Protein AF-0000000085131287 (afdb_homodimer)

Foldseek 3Di:
DDAFEEEEEEEQDCLQDLVSLLLVLVVVVVVVVVPYAYAYEYEFHHCVLVVQVVVQVVVDVDDDDLLVNLVRNLVRLQVSLVSSQVSNVVVVQAEDEEEQAQQQFEWADPAQATDTPDTDRVVCVVCRVVRYHYYYRWQWHAYPVGGIGGNHPLRRLQVRLVVCLVVVGQAYEYADQDAEDWQEDCVLPVLTGAAAEDELVLVLVQQLAANDQHHNNSSVSCVVSQHKYFYGHSVDPDGYYIYGHDDPPPPWQLFRHKHKDLFKKKKKFAWFFQDPPLVVQLVVQLVVLPWDWRDWDWDDDDPRTIMIMTMTGNVCQVVNQVSNVVSSVVRVTDDMDMGSFKMKMKTFTQSNLPDPCLVVLLVVLCVVVVWDFDDWDDDNGMIMTMTGNVCRSVSRNSSCVSSVSSDPPPD/DDAFEEEEEEEQDCLQDLVSLLLVLVVVVVCVVVPYAYAYEYEFHHCVLVVQVVVQVVVDVDDDDLLVNLVRRLVRLQVSLVSSQVSNVVVVQAEDEEEQARQQFEWADPAQATDTPDTDRVVCVVCSVVRYHYYYRWQWHAYPVGGIGGNHPLRRLQVRLVVCLVVVGQAYEYADADAEDWQEDCVLPVLTGAAAEDELVLVLVQQLAANDQHHNNSSVSCVVSQHKYFYGHSVDPDGYYIYGHDDPPPPWQLFRHKHKDLFKKKKKFAWFFPDPPLVVQLVVQLVVLPWDWDDWDWDDDDPRTIMIMTMTGNVCQVVNQVSNVVSSVVRVTDDMDMGSFKMKMKTFTQSNLPDPCLVVLLVVLCVVVVWDFDDWDDDNGMIMTMTGNVCRSVSRNSSCVSSVSSDPPPD

Nearest PDB structures (foldseek):
  5yei-assembly2_E  TM=7.880E-01  e=1.461E-58  Pseudomonas aeruginosa PAO1
  3ab4-assembly1_C  TM=9.294E-01  e=4.300E-53  Corynebacterium glutamicum
  3ab4-assembly4_M  TM=9.037E-01  e=9.775E-54  Corynebacterium glutamicum
  3ab4-assembly3_K  TM=9.032E-01  e=1.506E-53  Corynebacterium glutamicum
  3tvi-assembly5_J  TM=7.671E-01  e=3.430E-31  Clostridium acetobutylicum

pLDDT: mean 89.12, std 10.35, range [34.72, 98.94]

InterPro domains:
  IPR001048 Aspartate/glutamate/uridylate kinase [PF00696] (5-233)
  IPR001341 Aspartate kinase [TIGR00657] (67-404)
  IPR002912 ACT domain [PS51671] (267-344)
  IPR002912 ACT domain [PS51671] (347-411)
  IPR005260 Aspartate kinase, monofunctional class [PIRSF000726] (4-408)
  IPR005260 Aspartate kinase, monofunctional class [TIGR00656] (4-405)
  IPR018042 Aspartate kinase, conserved site [PS00324] (7-15)
  IPR036393 Acetylglutamate kinase-like superfamily [G3DSA:3.40.1160.10] (3-256)
  IPR036393 Acetylglutamate kinase-like superfamily [SSF53633] (6-245)
  IPR041740 Aspartokinase catalytic domain [cd04261] (5-244)
  IPR045865 ACT-like domain [SSF55021] (250-328)
  IPR045865 ACT-like domain [SSF55021] (335-406)
  IPR054352 Aspartokinase, ACT domain [PF22468] (267-323)
  IPR054352 Aspartokinase, ACT domain [PF22468] (345-403)

Secondary structure (DSSP, 8-state):
-PPPEEEEEE-TTTTSSHHHHHHHHHHHHHHHHTT-EEEEEE--STTHHHHHHHHHHHH-SSPPPHHHHHHHHHHHHHHHHHHHHHHHHHTT--EEEE-TTTTTEEE-S-TTS--EEEE--HHHHHHHHTT-EEEEETTEEEETTS-EEE--TTHHHHHHHHHHHHTT-SEEEEEESSSS-BSS-TTT-TT--B-SEEEHHHHHHHHHTT--SS-HHHHHHHHHHT--EEEEESS-----EEEE---TTS---S--EEEEE-SEEEEEEEEEE-STTHHHHHHHHHHHTTPPP--EEEPPPBTTEEEEEEEEEGGGHHHHHHHHHHHHHHHT-SEEEEE-SEEEEEEE-GGGGT-TTHHHHHHHHHHHTTPPP-EEEE-SSEEEEEEEGGGHHHHHHHHHHHTTTTS----/-PPPEEEEEE-TTTTSSHHHHHHHHHHHHHHHHTT-EEEEEE--STTHHHHHHHHHHHH-SSPPPHHHHHHHHHHHHHHHHHHHHHHHHHTT--EEEE-TTTTTEEE-S-TTS--EEEE--HHHHHHHHTT-EEEEETTEEEETTS-EEE--TTHHHHHHHHHHHHTT-SEEEEEESSSS-BSS-TTT-TT--B-SEEEHHHHHHHHHTT--SS-HHHHHHHHHHT--EEEEESS--S--EEEE---TTS---S--EEEEE-SEEEEEEEEEE-STTHHHHHHHHHHHTTPPP--EEEPPPBTTEEEEEEEEEGGGHHHHHHHHHHHHHHHT-SEEEEE-SEEEEEEE-GGGGT-TTHHHHHHHHHHHTTPPP-EEEE-SSEEEEEEEGGGHHHHHHHHHHHTTTTS----

Solvent-accessible surface area (backbone atoms only — not comparable to full-atom values): 40253 Å² total; per-residue (Å²): 127,83,70,43,40,34,23,40,27,36,32,23,74,37,36,45,42,52,69,36,28,42,49,49,24,50,54,52,48,51,49,41,73,73,56,31,46,54,38,36,24,25,30,24,32,43,61,41,56,59,51,50,51,51,49,50,55,67,34,24,89,58,85,67,51,48,58,37,48,21,45,34,52,51,33,32,10,37,39,36,13,17,45,36,19,35,21,23,42,64,73,71,39,55,43,42,55,31,47,19,54,63,41,22,31,31,21,48,81,45,51,50,53,23,48,81,75,47,73,57,45,60,58,49,52,53,32,51,75,69,66,25,32,40,19,30,15,24,28,36,24,19,18,84,83,71,40,59,26,19,40,34,87,47,15,32,53,31,42,32,38,51,48,19,48,77,68,65,34,70,32,27,33,41,26,32,92,44,54,43,48,43,24,26,58,48,95,75,29,76,60,40,35,75,40,59,68,44,32,40,68,44,50,37,52,32,23,71,39,43,33,77,87,49,43,47,66,23,44,50,50,19,53,76,59,67,41,38,34,36,31,21,23,70,87,52,87,61,81,36,14,36,36,32,77,79,49,89,79,50,81,61,45,49,64,56,31,42,25,49,32,65,58,36,25,39,41,33,36,34,45,29,50,63,50,92,58,45,68,56,52,37,51,49,44,28,44,72,70,68,43,62,75,68,53,74,43,69,51,78,69,53,96,57,19,19,38,41,33,33,28,31,49,47,91,43,41,68,58,43,49,51,33,44,47,55,30,32,61,73,65,57,32,75,47,74,45,81,42,71,63,30,15,35,42,28,44,27,11,70,24,39,66,79,40,84,55,58,65,57,52,53,51,49,54,34,48,76,71,69,50,65,76,75,43,72,49,75,59,71,36,34,44,35,34,30,29,47,40,92,48,38,64,58,47,52,42,52,50,39,58,73,65,49,46,62,53,80,72,84,118,127,83,71,43,39,35,22,40,26,35,31,22,74,37,36,46,44,53,69,36,28,42,50,50,23,52,54,53,48,54,47,42,73,72,58,32,46,54,37,34,24,25,31,25,32,42,62,41,56,59,53,51,51,50,50,49,54,68,35,24,88,59,86,68,53,47,59,38,49,20,46,33,52,51,33,32,10,36,38,37,12,16,44,36,19,34,22,22,42,64,72,72,39,54,42,41,54,32,49,20,54,62,42,22,31,32,21,47,82,46,51,50,52,22,49,79,74,47,72,57,45,59,58,48,51,54,31,51,75,69,66,25,33,39,20,29,15,24,27,38,24,20,19,84,83,72,40,59,26,19,39,34,86,47,14,32,52,31,41,32,40,52,49,19,48,76,67,65,32,69,32,27,34,42,27,32,94,43,55,43,47,45,23,26,57,48,94,74,28,76,59,38,34,73,40,59,68,43,31,41,69,44,50,37,51,32,23,71,40,44,32,78,88,49,42,46,66,24,44,50,49,18,52,76,59,66,41,39,34,35,31,22,23,69,86,53,88,61,80,34,14,35,36,32,76,80,49,88,81,52,82,63,45,49,64,56,30,41,25,50,32,65,58,35,25,39,42,35,37,34,47,28,50,62,49,92,59,44,67,57,52,38,51,50,43,27,43,73,71,68,43,62,72,68,54,75,43,69,50,78,69,54,96,56,18,17,37,39,34,34,29,32,48,46,91,42,42,68,59,43,50,53,35,44,46,56,30,32,60,72,64,58,32,74,44,73,46,80,42,71,62,30,16,35,43,27,46,25,12,70,23,39,65,78,40,85,56,58,66,58,51,53,52,51,55,32,48,76,72,69,50,65,75,76,44,72,48,75,59,72,35,34,43,34,36,31,29,48,40,93,48,38,63,59,48,52,44,52,49,40,58,74,65,49,46,61,54,80,73,84,119

Structure (mmCIF, N/CA/C/O backbone):
data_AF-0000000085131287-model_v1
#
loop_
_entity.id
_entity.type
_entity.pdbx_description
1 polymer Aspartokinase
#
loop_
_atom_site.group_PDB
_atom_site.id
_atom_site.type_symbol
_atom_site.label_atom_id
_atom_site.label_alt_id
_atom_site.label_comp_id
_atom_site.label_asym_id
_atom_site.label_entity_id
_atom_site.label_seq_id
_atom_site.pdbx_PDB_ins_code
_atom_site.Cartn_x
_atom_site.Cartn_y
_atom_site.Cartn_z
_atom_site.occupancy
_atom_site.B_iso_or_equiv
_atom_site.auth_seq_id
_atom_site.auth_comp_id
_atom_site.auth_asym_id
_atom_site.auth_atom_id
_atom_site.pdbx_PDB_model_num
ATOM 1 N N . MET A 1 1 ? 31.969 18.797 13.812 1 50.5 1 MET A N 1
ATOM 2 C CA . MET A 1 1 ? 30.672 19.297 14.242 1 50.5 1 MET A CA 1
ATOM 3 C C . MET A 1 1 ? 29.875 18.203 14.961 1 50.5 1 MET A C 1
ATOM 5 O O . MET A 1 1 ? 30.016 17.016 14.648 1 50.5 1 MET A O 1
ATOM 9 N N . PRO A 1 2 ? 29.328 18.469 16.125 1 72.62 2 PRO A N 1
ATOM 10 C CA . PRO A 1 2 ? 28.641 17.406 16.844 1 72.62 2 PRO A CA 1
ATOM 11 C C . PRO A 1 2 ? 27.578 16.703 16 1 72.62 2 PRO A C 1
ATOM 13 O O . PRO A 1 2 ? 26.953 17.328 15.141 1 72.62 2 PRO A O 1
ATOM 16 N N . VAL A 1 3 ? 27.578 15.477 16.062 1 82.5 3 VAL A N 1
ATOM 17 C CA . VAL A 1 3 ? 26.625 14.648 15.344 1 82.5 3 VAL A CA 1
ATOM 18 C C . VAL A 1 3 ? 25.203 14.984 15.805 1 82.5 3 VAL A C 1
ATOM 20 O O . VAL A 1 3 ? 24.922 14.992 17.016 1 82.5 3 VAL A O 1
ATOM 23 N N . ALA A 1 4 ? 24.391 15.477 14.797 1 93.25 4 ALA A N 1
ATOM 24 C CA . ALA A 1 4 ? 23 15.773 15.102 1 93.25 4 ALA A CA 1
ATOM 25 C C . ALA A 1 4 ? 22.078 14.68 14.562 1 93.25 4 ALA A C 1
ATOM 27 O O . ALA A 1 4 ? 22.453 13.93 13.664 1 93.25 4 ALA A O 1
ATOM 28 N N . LEU A 1 5 ? 21.016 14.508 15.289 1 97.31 5 LEU A N 1
ATOM 29 C CA . LEU A 1 5 ? 19.922 13.68 14.766 1 97.31 5 LEU A CA 1
ATOM 30 C C . LEU A 1 5 ? 18.797 14.555 14.227 1 97.31 5 LEU A C 1
ATOM 32 O O . LEU A 1 5 ? 18.234 15.375 14.953 1 97.31 5 LEU A O 1
ATOM 36 N N . LEU A 1 6 ? 18.531 14.383 12.938 1 98.12 6 LEU A N 1
ATOM 37 C CA . LEU A 1 6 ? 17.484 15.141 12.273 1 98.12 6 LEU A CA 1
ATOM 38 C C . LEU A 1 6 ? 16.344 14.227 11.82 1 98.12 6 LEU A C 1
ATOM 40 O O . LEU A 1 6 ? 16.594 13.117 11.344 1 98.12 6 LEU A O 1
ATOM 44 N N . VAL A 1 7 ? 15.156 14.688 12.023 1 98.69 7 VAL A N 1
ATOM 45 C CA . VAL A 1 7 ? 14.016 14.094 11.344 1 98.69 7 VAL A CA 1
ATOM 46 C C . VAL A 1 7 ? 13.594 14.977 10.164 1 98.69 7 VAL A C 1
ATOM 48 O O . VAL A 1 7 ? 13.312 16.156 10.344 1 98.69 7 VAL A O 1
ATOM 51 N N . GLN A 1 8 ? 13.602 14.422 9.008 1 98.69 8 GLN A N 1
ATOM 52 C CA . GLN A 1 8 ? 13.242 15.156 7.801 1 98.69 8 GLN A CA 1
ATOM 53 C C . GLN A 1 8 ? 11.961 14.594 7.176 1 98.69 8 GLN A C 1
ATOM 55 O O . GLN A 1 8 ? 11.93 13.438 6.766 1 98.69 8 GLN A O 1
ATOM 60 N N . LYS A 1 9 ? 10.93 15.422 7.129 1 98.5 9 LYS A N 1
ATOM 61 C CA . LYS A 1 9 ? 9.672 15.016 6.512 1 98.5 9 LYS A CA 1
ATOM 62 C C . LYS A 1 9 ? 9.516 15.633 5.125 1 98.5 9 LYS A C 1
ATOM 64 O O . LYS A 1 9 ? 9.703 16.844 4.949 1 98.5 9 LYS A O 1
ATOM 69 N N . PHE A 1 10 ? 9.18 14.836 4.137 1 98.44 10 PHE A N 1
ATOM 70 C CA . PHE A 1 10 ? 8.945 15.289 2.77 1 98.44 10 PHE A CA 1
ATOM 71 C C . PHE A 1 10 ? 7.492 15.07 2.371 1 98.44 10 PHE A C 1
ATOM 73 O O . PHE A 1 10 ? 6.992 13.945 2.414 1 98.44 10 PHE A O 1
ATOM 80 N N . GLY A 1 11 ? 6.859 16.156 1.933 1 96.56 11 GLY A N 1
ATOM 81 C CA . GLY A 1 11 ? 5.453 16.109 1.557 1 96.56 11 GLY A CA 1
ATOM 82 C C . GLY A 1 11 ? 5.219 15.492 0.196 1 96.56 11 GLY A C 1
ATOM 83 O O . GLY A 1 11 ? 6.168 15.102 -0.49 1 96.56 11 GLY A O 1
ATOM 84 N N . GLY A 1 12 ? 3.977 15.383 -0.156 1 96.19 12 GLY A N 1
ATOM 85 C CA . GLY A 1 12 ? 3.576 14.727 -1.387 1 96.19 12 GLY A CA 1
ATOM 86 C C . GLY A 1 12 ? 4.152 15.375 -2.631 1 96.19 12 GLY A C 1
ATOM 87 O O . GLY A 1 12 ? 4.516 14.688 -3.586 1 96.19 12 GLY A O 1
ATOM 88 N N . THR A 1 13 ? 4.211 16.656 -2.609 1 94.44 13 THR A N 1
ATOM 89 C CA . THR A 1 13 ? 4.777 17.375 -3.744 1 94.44 13 THR A CA 1
ATOM 90 C C . THR A 1 13 ? 6.273 17.078 -3.871 1 94.44 13 THR A C 1
ATOM 92 O O . THR A 1 13 ? 6.805 17.031 -4.98 1 94.44 13 THR A O 1
ATOM 95 N N . SER A 1 14 ? 6.934 16.906 -2.768 1 96.25 14 SER A N 1
ATOM 96 C CA . SER A 1 14 ? 8.367 16.641 -2.744 1 96.25 14 SER A CA 1
ATOM 97 C C . SER A 1 14 ? 8.688 15.273 -3.314 1 96.25 14 SER A C 1
ATOM 99 O O . SER A 1 14 ? 9.781 15.055 -3.848 1 96.25 14 SER A O 1
ATOM 101 N N . VAL A 1 15 ? 7.695 14.375 -3.203 1 97.69 15 VAL A N 1
ATOM 102 C CA . VAL A 1 15 ? 7.914 13.016 -3.691 1 97.69 15 VAL A CA 1
ATOM 103 C C . VAL A 1 15 ? 6.938 12.711 -4.824 1 97.69 15 VAL A C 1
ATOM 105 O O . VAL A 1 15 ? 6.52 11.562 -5 1 97.69 15 VAL A O 1
ATOM 108 N N . GLY A 1 16 ? 6.594 13.688 -5.625 1 96.44 16 GLY A N 1
ATOM 109 C CA . GLY A 1 16 ? 5.488 13.617 -6.566 1 96.44 16 GLY A CA 1
ATOM 110 C C . GLY A 1 16 ? 5.777 12.727 -7.758 1 96.44 16 GLY A C 1
ATOM 111 O O . GLY A 1 16 ? 4.855 12.242 -8.414 1 96.44 16 GLY A O 1
ATOM 112 N N . ASP A 1 17 ? 7.02 12.531 -8.055 1 95.81 17 ASP A N 1
ATOM 113 C CA . ASP A 1 17 ? 7.453 11.656 -9.141 1 95.81 17 ASP A CA 1
ATOM 114 C C . ASP A 1 17 ? 8.867 11.133 -8.891 1 95.81 17 ASP A C 1
ATOM 116 O O . ASP A 1 17 ? 9.484 11.453 -7.871 1 95.81 17 ASP A O 1
ATOM 120 N N . VAL A 1 18 ? 9.328 10.359 -9.781 1 96.5 18 VAL A N 1
ATOM 121 C CA . VAL A 1 18 ? 10.594 9.656 -9.57 1 96.5 18 VAL A CA 1
ATOM 122 C C . VAL A 1 18 ? 11.742 10.664 -9.531 1 96.5 18 VAL A C 1
ATOM 124 O O . VAL A 1 18 ? 12.688 10.5 -8.766 1 96.5 18 VAL A O 1
ATOM 127 N N . ASP A 1 19 ? 11.703 11.641 -10.383 1 96.62 19 ASP A N 1
ATOM 128 C CA . ASP A 1 19 ? 12.75 12.664 -10.375 1 96.62 19 ASP A CA 1
ATOM 129 C C . ASP A 1 19 ? 12.805 13.383 -9.023 1 96.62 19 ASP A C 1
ATOM 131 O O . ASP A 1 19 ? 13.891 13.633 -8.492 1 96.62 19 ASP A O 1
ATOM 135 N N . ARG A 1 20 ? 11.695 13.703 -8.555 1 97 20 ARG A N 1
ATOM 136 C CA . ARG A 1 20 ? 11.617 14.367 -7.258 1 97 20 ARG A CA 1
ATOM 137 C C . ARG A 1 20 ? 12.078 13.438 -6.141 1 97 20 ARG A C 1
ATOM 139 O O . ARG A 1 20 ? 12.719 13.875 -5.184 1 97 20 ARG A O 1
ATOM 146 N N . ILE A 1 21 ? 11.773 12.219 -6.223 1 98.06 21 ILE A N 1
ATOM 147 C CA . ILE A 1 21 ? 12.219 11.227 -5.246 1 98.06 21 ILE A CA 1
ATOM 148 C C . ILE A 1 21 ? 13.742 11.148 -5.246 1 98.06 21 ILE A C 1
ATOM 150 O O . ILE A 1 21 ? 14.367 11.094 -4.188 1 98.06 21 ILE A O 1
ATOM 154 N N . ARG A 1 22 ? 14.312 11.148 -6.363 1 97 22 ARG A N 1
ATOM 155 C CA . ARG A 1 22 ? 15.766 11.172 -6.465 1 97 22 ARG A CA 1
ATOM 156 C C . ARG A 1 22 ? 16.344 12.445 -5.844 1 97 22 ARG A C 1
ATOM 158 O O . ARG A 1 22 ? 17.391 12.406 -5.207 1 97 22 ARG A O 1
ATOM 165 N N . GLY A 1 23 ? 15.633 13.523 -6.121 1 95.94 23 GLY A N 1
ATOM 166 C CA . GLY A 1 23 ? 16.031 14.766 -5.477 1 95.94 23 GLY A CA 1
ATOM 167 C C . GLY A 1 23 ? 16 14.688 -3.961 1 95.94 23 GLY A C 1
ATOM 168 O O . GLY A 1 23 ? 16.906 15.195 -3.291 1 95.94 23 GLY A O 1
ATOM 169 N N . VAL A 1 24 ? 14.969 14.133 -3.441 1 97.75 24 VAL A N 1
ATOM 170 C CA . VAL A 1 24 ? 14.844 13.938 -2.002 1 97.75 24 VAL A CA 1
ATOM 171 C C . VAL A 1 24 ? 16 13.078 -1.496 1 97.75 24 VAL A C 1
ATOM 173 O O . VAL A 1 24 ? 16.609 13.383 -0.467 1 97.75 24 VAL A O 1
ATOM 176 N N . ALA A 1 25 ? 16.312 11.992 -2.193 1 98.19 25 ALA A N 1
ATOM 177 C CA . ALA A 1 25 ? 17.422 11.117 -1.814 1 98.19 25 ALA A CA 1
ATOM 178 C C . ALA A 1 25 ? 18.75 11.883 -1.775 1 98.19 25 ALA A C 1
ATOM 180 O O . ALA A 1 25 ? 19.547 11.695 -0.865 1 98.19 25 ALA A O 1
ATOM 181 N N . ASP A 1 26 ? 18.906 12.711 -2.744 1 96.88 26 ASP A N 1
ATOM 182 C CA . ASP A 1 26 ? 20.125 13.531 -2.783 1 96.88 26 ASP A CA 1
ATOM 183 C C . ASP A 1 26 ? 20.203 14.438 -1.558 1 96.88 26 ASP A C 1
ATOM 185 O O . ASP A 1 26 ? 21.281 14.586 -0.966 1 96.88 26 ASP A O 1
ATOM 189 N N . HIS A 1 27 ? 19.109 15.031 -1.247 1 96.12 27 HIS A N 1
ATOM 190 C CA . HIS A 1 27 ? 19.047 15.914 -0.089 1 96.12 27 HIS A CA 1
ATOM 191 C C . HIS A 1 27 ? 19.422 15.18 1.19 1 96.12 27 HIS A C 1
ATOM 193 O O . HIS A 1 27 ? 20.234 15.672 1.982 1 96.12 27 HIS A O 1
ATOM 199 N N . VAL A 1 28 ? 18.891 14.07 1.415 1 97.94 28 VAL A N 1
ATOM 200 C CA . VAL A 1 28 ? 19.125 13.258 2.604 1 97.94 28 VAL A CA 1
ATOM 201 C C . VAL A 1 28 ? 20.578 12.797 2.629 1 97.94 28 VAL A C 1
ATOM 203 O O . VAL A 1 28 ? 21.234 12.852 3.67 1 97.94 28 VAL A O 1
ATOM 206 N N . ALA A 1 29 ? 21.062 12.344 1.489 1 97.88 29 ALA A N 1
ATOM 207 C CA . ALA A 1 29 ? 22.438 11.867 1.386 1 97.88 29 ALA A CA 1
ATOM 208 C C . ALA A 1 29 ? 23.438 12.953 1.784 1 97.88 29 ALA A C 1
ATOM 210 O O . ALA A 1 29 ? 24.422 12.68 2.477 1 97.88 29 ALA A O 1
ATOM 211 N N . ARG A 1 30 ? 23.203 14.117 1.358 1 95.75 30 ARG A N 1
ATOM 212 C CA . ARG A 1 30 ? 24.078 15.234 1.7 1 95.75 30 ARG A CA 1
ATOM 213 C C . ARG A 1 30 ? 24.109 15.453 3.209 1 95.75 30 ARG A C 1
ATOM 215 O O . ARG A 1 30 ? 25.172 15.742 3.771 1 95.75 30 ARG A O 1
ATOM 222 N N . THR A 1 31 ? 22.953 15.398 3.768 1 95.5 31 THR A N 1
ATOM 223 C CA . THR A 1 31 ? 22.875 15.555 5.215 1 95.5 31 THR A CA 1
ATOM 224 C C . THR A 1 31 ? 23.656 14.461 5.926 1 95.5 31 THR A C 1
ATOM 226 O O . THR A 1 31 ? 24.375 14.734 6.891 1 95.5 31 THR A O 1
ATOM 229 N N . VAL A 1 32 ? 23.578 13.242 5.461 1 97.38 32 VAL A N 1
ATOM 230 C CA . VAL A 1 32 ? 24.297 12.102 6.023 1 97.38 32 VAL A CA 1
ATOM 231 C C . VAL A 1 32 ? 25.797 12.289 5.832 1 97.38 32 VAL A C 1
ATOM 233 O O . VAL A 1 32 ? 26.578 12.047 6.754 1 97.38 32 VAL A O 1
ATOM 236 N N . HIS A 1 33 ? 26.188 12.742 4.73 1 96.06 33 HIS A N 1
ATOM 237 C CA . HIS A 1 33 ? 27.609 12.898 4.398 1 96.06 33 HIS A CA 1
ATOM 238 C C . HIS A 1 33 ? 28.25 14.008 5.234 1 96.06 33 HIS A C 1
ATOM 240 O O . HIS A 1 33 ? 29.453 14.023 5.43 1 96.06 33 HIS A O 1
ATOM 246 N N . ARG A 1 34 ? 27.453 14.844 5.727 1 95.19 34 ARG A N 1
ATOM 247 C CA . ARG A 1 34 ? 27.938 15.898 6.613 1 95.19 34 ARG A CA 1
ATOM 248 C C . ARG A 1 34 ? 28.125 15.367 8.031 1 95.19 34 ARG A C 1
ATOM 250 O O . ARG A 1 34 ? 28.547 16.109 8.922 1 95.19 34 ARG A O 1
ATOM 257 N N . GLY A 1 35 ? 27.781 14.125 8.242 1 95.06 35 GLY A N 1
ATOM 258 C CA . GLY A 1 35 ? 28.078 13.469 9.508 1 95.06 35 GLY A CA 1
ATOM 259 C C . GLY A 1 35 ? 26.859 13.359 10.414 1 95.06 35 GLY A C 1
ATOM 260 O O . GLY A 1 35 ? 26.969 12.891 11.555 1 95.06 35 GLY A O 1
ATOM 261 N N . ASN A 1 36 ? 25.672 13.742 9.922 1 96.75 36 ASN A N 1
ATOM 262 C CA . ASN A 1 36 ? 24.469 13.719 10.734 1 96.75 36 ASN A CA 1
ATOM 263 C C . ASN A 1 36 ? 23.719 12.398 10.602 1 96.75 36 ASN A C 1
ATOM 265 O O . ASN A 1 36 ? 23.922 11.664 9.625 1 96.75 36 ASN A O 1
ATOM 269 N N . LYS A 1 37 ? 22.984 12.039 11.664 1 97.94 37 LYS A N 1
ATOM 270 C CA . LYS A 1 37 ? 22 10.969 11.594 1 97.94 37 LYS A CA 1
ATOM 271 C C . LYS A 1 37 ? 20.641 11.5 11.133 1 97.94 37 LYS A C 1
ATOM 273 O O . LYS A 1 37 ? 20.234 12.602 11.523 1 97.94 37 LYS A O 1
ATOM 278 N N . VAL A 1 38 ? 19.984 10.727 10.258 1 98.56 38 VAL A N 1
ATOM 279 C CA . VAL A 1 38 ? 18.75 11.234 9.672 1 98.56 38 VAL A CA 1
ATOM 280 C C . VAL A 1 38 ? 17.672 10.164 9.727 1 98.56 38 VAL A C 1
ATOM 282 O O . VAL A 1 38 ? 17.938 8.992 9.469 1 98.56 38 VAL A O 1
ATOM 285 N N . VAL A 1 39 ? 16.5 10.539 10.164 1 98.88 39 VAL A N 1
ATOM 286 C CA . VAL A 1 39 ? 15.266 9.781 9.984 1 98.88 39 VAL A CA 1
ATOM 287 C C . VAL A 1 39 ? 14.367 10.5 8.977 1 98.88 39 VAL A C 1
ATOM 289 O O . VAL A 1 39 ? 14.07 11.688 9.141 1 98.88 39 VAL A O 1
ATOM 292 N N . VAL A 1 40 ? 13.953 9.781 7.969 1 98.94 40 VAL A N 1
ATOM 293 C CA . VAL A 1 40 ? 13.141 10.375 6.918 1 98.94 40 VAL A CA 1
ATOM 294 C C . VAL A 1 40 ? 11.68 9.938 7.09 1 98.94 40 VAL A C 1
ATOM 296 O O . VAL A 1 40 ? 11.406 8.766 7.363 1 98.94 40 VAL A O 1
ATOM 299 N N . VAL A 1 41 ? 10.75 10.875 7.02 1 98.88 41 VAL A N 1
ATOM 300 C CA . VAL A 1 41 ? 9.312 10.602 6.969 1 98.88 41 VAL A CA 1
ATOM 301 C C . VAL A 1 41 ? 8.75 11.094 5.637 1 98.88 41 VAL A C 1
ATOM 303 O O . VAL A 1 41 ? 9.008 12.227 5.223 1 98.88 41 VAL A O 1
ATOM 306 N N . VAL A 1 42 ? 7.945 10.25 4.984 1 98.81 42 VAL A N 1
ATOM 307 C CA . VAL A 1 42 ? 7.469 10.656 3.666 1 98.81 42 VAL A CA 1
ATOM 308 C C . VAL A 1 42 ? 5.949 10.523 3.604 1 98.81 42 VAL A C 1
ATOM 310 O O . VAL A 1 42 ? 5.367 9.633 4.23 1 98.81 42 VAL A O 1
ATOM 313 N N . SER A 1 43 ? 5.328 11.445 2.814 1 98.06 43 SER A N 1
ATOM 314 C CA . SER A 1 43 ? 3.926 11.336 2.432 1 98.06 43 SER A CA 1
ATOM 315 C C . SER A 1 43 ? 3.764 10.516 1.159 1 98.06 43 SER A C 1
ATOM 317 O O . SER A 1 43 ? 4.746 10.016 0.605 1 98.06 43 SER A O 1
ATOM 319 N N . ALA A 1 44 ? 2.496 10.359 0.788 1 98.06 44 ALA A N 1
ATOM 320 C CA . ALA A 1 44 ? 2.211 9.664 -0.464 1 98.06 44 ALA A CA 1
ATOM 321 C C . ALA A 1 44 ? 2.619 10.516 -1.667 1 98.06 44 ALA A C 1
ATOM 323 O O . ALA A 1 44 ? 2.646 11.742 -1.587 1 98.06 44 ALA A O 1
ATOM 324 N N . MET A 1 45 ? 2.854 9.898 -2.719 1 97.56 45 MET A N 1
ATOM 325 C CA . ME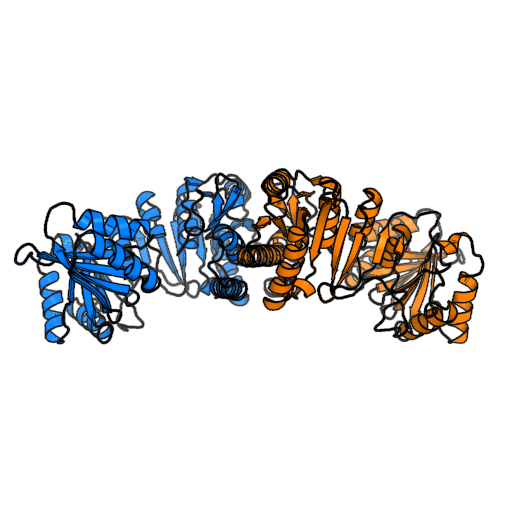T A 1 45 ? 3.316 10.562 -3.934 1 97.56 45 MET A CA 1
ATOM 326 C C . MET A 1 45 ? 2.213 11.422 -4.535 1 97.56 45 MET A C 1
ATOM 328 O O . MET A 1 45 ? 1.155 10.914 -4.91 1 97.56 45 MET A O 1
ATOM 332 N N . GLY A 1 46 ? 2.498 12.633 -4.656 1 94.81 46 GLY A N 1
ATOM 333 C CA . GLY A 1 46 ? 1.624 13.531 -5.398 1 94.81 46 GLY A CA 1
ATOM 334 C C . GLY A 1 46 ? 0.171 13.438 -4.973 1 94.81 46 GLY A C 1
ATOM 335 O O . GLY A 1 46 ? -0.153 13.641 -3.801 1 94.81 46 GLY A O 1
ATOM 336 N N . LYS A 1 47 ? -0.684 13.016 -5.906 1 94.62 47 LYS A N 1
ATOM 337 C CA . LYS A 1 47 ? -2.127 12.984 -5.68 1 94.62 47 LYS A CA 1
ATOM 338 C C . LYS A 1 47 ? -2.6 11.562 -5.367 1 94.62 47 LYS A C 1
ATOM 340 O O . LYS A 1 47 ? -3.787 11.258 -5.496 1 94.62 47 LYS A O 1
ATOM 345 N N . THR A 1 48 ? -1.734 10.766 -4.949 1 96.38 48 THR A N 1
ATOM 346 C CA . THR A 1 48 ? -2.027 9.359 -4.727 1 96.38 48 THR A CA 1
ATOM 347 C C . THR A 1 48 ? -3.15 9.195 -3.707 1 96.38 48 THR A C 1
ATOM 349 O O . THR A 1 48 ? -4.059 8.383 -3.9 1 96.38 48 THR A O 1
ATOM 352 N N . THR A 1 49 ? -3.074 9.93 -2.602 1 95.94 49 THR A N 1
ATOM 353 C CA . THR A 1 49 ? -4.113 9.828 -1.581 1 95.94 49 THR A CA 1
ATOM 354 C C . THR A 1 49 ? -5.484 10.156 -2.17 1 95.94 49 THR A C 1
ATOM 356 O O . THR A 1 49 ? -6.445 9.414 -1.954 1 95.94 49 THR A O 1
ATOM 359 N N . ASP A 1 50 ? -5.574 11.203 -2.932 1 94.56 50 ASP A N 1
ATOM 360 C CA . ASP A 1 50 ? -6.828 11.594 -3.568 1 94.56 50 ASP A CA 1
ATOM 361 C C . ASP A 1 50 ? -7.309 10.523 -4.543 1 94.56 50 ASP A C 1
ATOM 363 O O . ASP A 1 50 ? -8.508 10.25 -4.625 1 94.56 50 ASP A O 1
ATOM 367 N N . ASP A 1 51 ? -6.414 9.984 -5.258 1 96.5 51 ASP A N 1
ATOM 368 C CA . ASP A 1 51 ? -6.75 8.93 -6.211 1 96.5 51 ASP A CA 1
ATOM 369 C C . ASP A 1 51 ? -7.324 7.711 -5.5 1 96.5 51 ASP A C 1
ATOM 371 O O . ASP A 1 51 ? -8.289 7.105 -5.973 1 96.5 51 ASP A O 1
ATOM 375 N N . LEU A 1 52 ? -6.762 7.352 -4.426 1 97.38 52 LEU A N 1
ATOM 376 C CA . LEU A 1 52 ? -7.234 6.203 -3.658 1 97.38 52 LEU A CA 1
ATOM 377 C C . LEU A 1 52 ? -8.617 6.477 -3.068 1 97.38 52 LEU A C 1
ATOM 379 O O . LEU A 1 52 ? -9.469 5.586 -3.039 1 97.38 52 LEU A O 1
ATOM 383 N N . ILE A 1 53 ? -8.812 7.711 -2.6 1 95.12 53 ILE A N 1
ATOM 384 C CA . ILE A 1 53 ? -10.117 8.094 -2.068 1 95.12 53 ILE A CA 1
ATOM 385 C C . ILE A 1 53 ? -11.172 8.008 -3.17 1 95.12 53 ILE A C 1
ATOM 387 O O . ILE A 1 53 ? -12.273 7.5 -2.949 1 95.12 53 ILE A O 1
ATOM 391 N N . ARG A 1 54 ? -10.805 8.492 -4.316 1 95.56 54 ARG A N 1
ATOM 392 C CA . ARG A 1 54 ? -11.711 8.422 -5.457 1 95.56 54 ARG A CA 1
ATOM 393 C C . ARG A 1 54 ? -12.07 6.973 -5.777 1 95.56 54 ARG A C 1
ATOM 395 O O . ARG A 1 54 ? -13.227 6.656 -6.039 1 95.56 54 ARG A O 1
ATOM 402 N N . LEU A 1 55 ? -11.117 6.113 -5.75 1 95.5 55 LEU A N 1
ATOM 403 C CA . LEU A 1 55 ? -11.344 4.695 -6.008 1 95.5 55 LEU A CA 1
ATOM 404 C C . LEU A 1 55 ? -12.32 4.109 -4.996 1 95.5 55 LEU A C 1
ATOM 406 O O . LEU A 1 55 ? -13.195 3.314 -5.359 1 95.5 55 LEU A O 1
ATOM 410 N N . ALA A 1 56 ? -12.133 4.453 -3.754 1 96.31 56 ALA A N 1
ATOM 411 C CA . ALA A 1 56 ? -13.031 3.98 -2.697 1 96.31 56 ALA A CA 1
ATOM 412 C C . ALA A 1 56 ? -14.469 4.41 -2.963 1 96.31 56 ALA A C 1
ATOM 414 O O . ALA A 1 56 ? -15.398 3.611 -2.82 1 96.31 56 ALA A O 1
ATOM 415 N N . HIS A 1 57 ? -14.609 5.664 -3.389 1 93.81 57 HIS A N 1
ATOM 416 C CA . HIS A 1 57 ? -15.945 6.199 -3.648 1 93.81 57 HIS A CA 1
ATOM 417 C C . HIS A 1 57 ? -16.578 5.535 -4.867 1 93.81 57 HIS A C 1
ATOM 419 O O . HIS A 1 57 ? -17.797 5.367 -4.922 1 93.81 57 HIS A O 1
ATOM 425 N N . GLU A 1 58 ? -15.781 5.188 -5.773 1 94.5 58 GLU A N 1
ATOM 426 C CA . GLU A 1 58 ? -16.266 4.508 -6.965 1 94.5 58 GLU A CA 1
ATOM 427 C C . GLU A 1 58 ? -16.656 3.062 -6.656 1 94.5 58 GLU A C 1
ATOM 429 O O . GLU A 1 58 ? -17.562 2.514 -7.277 1 94.5 58 GLU A O 1
ATOM 434 N N . ALA A 1 59 ? -16 2.498 -5.703 1 94.25 59 ALA A N 1
ATOM 435 C CA . ALA A 1 59 ? -16.203 1.084 -5.395 1 94.25 59 ALA A CA 1
ATOM 436 C C . ALA A 1 59 ? -17.422 0.889 -4.488 1 94.25 59 ALA A C 1
ATOM 438 O O . ALA A 1 59 ? -17.938 -0.225 -4.359 1 94.25 59 ALA A O 1
ATOM 439 N N . THR A 1 60 ? -17.875 1.992 -3.889 1 93.06 60 THR A N 1
ATOM 440 C CA . THR A 1 60 ? -18.953 1.894 -2.924 1 93.06 60 THR A CA 1
ATOM 441 C C . THR A 1 60 ? -20 2.973 -3.18 1 93.06 60 THR A C 1
ATOM 443 O O . THR A 1 60 ? -19.672 4.078 -3.613 1 93.06 60 THR A O 1
ATOM 446 N N . ASP A 1 61 ? -21.203 2.674 -2.885 1 89.12 61 ASP A N 1
ATOM 447 C CA . ASP A 1 61 ? -22.297 3.645 -2.969 1 89.12 61 ASP A CA 1
ATOM 448 C C . ASP A 1 61 ? -22.484 4.371 -1.641 1 89.12 61 ASP A C 1
ATOM 450 O O . ASP A 1 61 ? -22.828 5.551 -1.618 1 89.12 61 ASP A O 1
ATOM 454 N N . GLY A 1 62 ? -22.281 3.709 -0.61 1 85.25 62 GLY A N 1
ATOM 455 C CA . GLY A 1 62 ? -22.391 4.289 0.719 1 85.25 62 GLY A CA 1
ATOM 456 C C . GLY A 1 62 ? -21.031 4.652 1.318 1 85.25 62 GLY A C 1
ATOM 457 O O . GLY A 1 62 ? -20.016 4.625 0.628 1 85.25 62 GLY A O 1
ATOM 458 N N . PRO A 1 63 ? -21.094 5.113 2.572 1 85.88 63 PRO A N 1
ATOM 459 C CA . PRO A 1 63 ? -19.828 5.414 3.254 1 85.88 63 PRO A CA 1
ATOM 460 C C . PRO A 1 63 ? -18.922 4.191 3.395 1 85.88 63 PRO A C 1
ATOM 462 O O . PRO A 1 63 ? -19.391 3.127 3.82 1 85.88 63 PRO A O 1
ATOM 465 N N . ALA A 1 64 ? -17.766 4.316 2.961 1 90.19 64 ALA A N 1
ATOM 466 C CA . ALA A 1 64 ? -16.797 3.23 3.113 1 90.19 64 ALA A CA 1
ATOM 467 C C . ALA A 1 64 ? -16.469 2.988 4.582 1 90.19 64 ALA A C 1
ATOM 469 O O . ALA A 1 64 ? -16.344 3.938 5.363 1 90.19 64 ALA A O 1
ATOM 470 N N . PRO A 1 65 ? -16.312 1.732 4.984 1 95.06 65 PRO A N 1
ATOM 471 C CA . PRO A 1 65 ? -15.898 1.476 6.363 1 95.06 65 PRO A CA 1
ATOM 472 C C . PRO A 1 65 ? -14.562 2.127 6.707 1 95.06 65 PRO A C 1
ATOM 474 O O . PRO A 1 65 ? -13.609 2.029 5.93 1 95.06 65 PRO A O 1
ATOM 477 N N . ALA A 1 66 ? -14.492 2.791 7.859 1 95.06 66 ALA A N 1
ATOM 478 C CA . ALA A 1 66 ? -13.328 3.578 8.273 1 95.06 66 ALA A CA 1
ATOM 479 C C . ALA A 1 66 ? -12.078 2.709 8.344 1 95.06 66 ALA A C 1
ATOM 481 O O . ALA A 1 66 ? -10.992 3.133 7.93 1 95.06 66 ALA A O 1
ATOM 482 N N . ARG A 1 67 ? -12.258 1.5 8.859 1 97.88 67 ARG A N 1
ATOM 483 C CA . ARG A 1 67 ? -11.141 0.573 9 1 97.88 67 ARG A CA 1
ATOM 484 C C . ARG A 1 67 ? -10.523 0.26 7.637 1 97.88 67 ARG A C 1
ATOM 486 O O . ARG A 1 67 ? -9.305 0.217 7.5 1 97.88 67 ARG A O 1
ATOM 493 N N . GLU A 1 68 ? -11.375 0.028 6.656 1 98.5 68 GLU A N 1
ATOM 494 C CA . GLU A 1 68 ? -10.906 -0.318 5.316 1 98.5 68 GLU A CA 1
ATOM 495 C C . GLU A 1 68 ? -10.312 0.896 4.609 1 98.5 68 GLU A C 1
ATOM 497 O O . GLU A 1 68 ? -9.383 0.763 3.809 1 98.5 68 GLU A O 1
ATOM 502 N N . MET A 1 69 ? -10.844 2.049 4.938 1 97.69 69 MET A N 1
ATOM 503 C CA . MET A 1 69 ? -10.242 3.275 4.418 1 97.69 69 MET A CA 1
ATOM 504 C C . MET A 1 69 ? -8.797 3.414 4.887 1 97.69 69 MET A C 1
ATOM 506 O O . MET A 1 69 ? -7.918 3.775 4.102 1 97.69 69 MET A O 1
ATOM 510 N N . ASP A 1 70 ? -8.562 3.107 6.117 1 98.56 70 ASP A N 1
ATOM 511 C CA . ASP A 1 70 ? -7.207 3.152 6.648 1 98.56 70 ASP A CA 1
ATOM 512 C C . ASP A 1 70 ? -6.293 2.188 5.895 1 98.56 70 ASP A C 1
ATOM 514 O O . ASP A 1 70 ? -5.18 2.555 5.508 1 98.56 70 ASP A O 1
ATOM 518 N N . MET A 1 71 ? -6.809 0.998 5.691 1 98.44 71 MET A N 1
ATOM 519 C CA . MET A 1 71 ? -6.043 -0.005 4.957 1 98.44 71 MET A CA 1
ATOM 520 C C . MET A 1 71 ? -5.699 0.492 3.557 1 98.44 71 MET A C 1
ATOM 522 O O . MET A 1 71 ? -4.562 0.349 3.104 1 98.44 71 MET A O 1
ATOM 526 N N . LEU A 1 72 ? -6.582 1.071 2.934 1 98.56 72 LEU A N 1
ATOM 527 C CA . LEU A 1 72 ? -6.438 1.56 1.567 1 98.56 72 LEU A CA 1
ATOM 528 C C . LEU A 1 72 ? -5.434 2.703 1.501 1 98.56 72 LEU A C 1
ATOM 530 O O . LEU A 1 72 ? -4.477 2.65 0.721 1 98.56 72 LEU A O 1
ATOM 534 N N . LEU A 1 73 ? -5.582 3.66 2.348 1 98.38 73 LEU A N 1
ATOM 535 C CA . LEU A 1 73 ? -4.871 4.926 2.197 1 98.38 73 LEU A CA 1
ATOM 536 C C . LEU A 1 73 ? -3.406 4.777 2.6 1 98.38 73 LEU A C 1
ATOM 538 O O . LEU A 1 73 ? -2.537 5.465 2.061 1 98.38 73 LEU A O 1
ATOM 542 N N . THR A 1 74 ? -3.064 3.893 3.482 1 98.31 74 THR A N 1
ATOM 543 C CA . THR A 1 74 ? -1.694 3.752 3.961 1 98.31 74 THR A CA 1
ATOM 544 C C . THR A 1 74 ? -0.798 3.162 2.875 1 98.31 74 THR A C 1
ATOM 546 O O . THR A 1 74 ? 0.429 3.195 2.99 1 98.31 74 THR A O 1
ATOM 549 N N . ALA A 1 75 ? -1.392 2.664 1.811 1 98.25 75 ALA A N 1
ATOM 550 C CA . ALA A 1 75 ? -0.608 2.145 0.693 1 98.25 75 ALA A CA 1
ATOM 551 C C . ALA A 1 75 ? 0.244 3.242 0.062 1 98.25 75 ALA A C 1
ATOM 553 O O . ALA A 1 75 ? 1.356 2.982 -0.402 1 98.25 75 ALA A O 1
ATOM 554 N N . GLY A 1 76 ? -0.271 4.43 0.057 1 98.25 76 GLY A N 1
ATOM 555 C CA . GLY A 1 76 ? 0.424 5.535 -0.587 1 98.25 76 GLY A CA 1
ATOM 556 C C . GLY A 1 76 ? 1.799 5.797 -0.003 1 98.25 76 GLY A C 1
ATOM 557 O O . GLY A 1 76 ? 2.801 5.754 -0.719 1 98.25 76 GLY A O 1
ATOM 558 N N . GLU A 1 77 ? 1.835 6 1.274 1 98.44 77 GLU A N 1
ATOM 559 C CA . GLU A 1 77 ? 3.1 6.316 1.931 1 98.44 77 GLU A CA 1
ATOM 560 C C . GLU A 1 77 ? 4.062 5.137 1.87 1 98.44 77 GLU A C 1
ATOM 562 O O . GLU A 1 77 ? 5.277 5.32 1.779 1 98.44 77 GLU A O 1
ATOM 567 N N . ARG A 1 78 ? 3.543 3.957 1.902 1 98 78 ARG A N 1
ATOM 568 C CA . ARG A 1 78 ? 4.387 2.768 1.805 1 98 78 ARG A CA 1
ATOM 569 C C . ARG A 1 78 ? 5.168 2.758 0.495 1 98 78 ARG A C 1
ATOM 571 O O . ARG A 1 78 ? 6.352 2.42 0.476 1 98 78 ARG A O 1
ATOM 578 N N . ILE A 1 79 ? 4.48 3.105 -0.527 1 98.62 79 ILE A N 1
ATOM 579 C CA . ILE A 1 79 ? 5.098 3.146 -1.849 1 98.62 79 ILE A CA 1
ATOM 580 C C . ILE A 1 79 ? 6.227 4.176 -1.859 1 98.62 79 ILE A C 1
ATOM 582 O O . ILE A 1 79 ? 7.352 3.869 -2.264 1 98.62 79 ILE A O 1
ATOM 586 N N . SER A 1 80 ? 5.957 5.355 -1.342 1 98.62 80 SER A N 1
ATOM 587 C CA . SER A 1 80 ? 6.953 6.422 -1.322 1 98.62 80 SER A CA 1
ATOM 588 C C . SER A 1 80 ? 8.164 6.035 -0.474 1 98.62 80 SER A C 1
ATOM 590 O O . SER A 1 80 ? 9.305 6.297 -0.856 1 98.62 80 SER A O 1
ATOM 592 N N . ALA A 1 81 ? 7.898 5.453 0.645 1 98.88 81 ALA A N 1
ATOM 593 C CA . ALA A 1 81 ? 8.977 5.086 1.561 1 98.88 81 ALA A CA 1
ATOM 594 C C . ALA A 1 81 ? 9.93 4.082 0.913 1 98.88 81 ALA A C 1
ATOM 596 O O . ALA A 1 81 ? 11.148 4.23 1.001 1 98.88 81 ALA A O 1
ATOM 597 N N . ALA A 1 82 ? 9.367 3.104 0.263 1 98.81 82 ALA A N 1
ATOM 598 C CA . ALA A 1 82 ? 10.172 2.09 -0.409 1 98.81 82 ALA A CA 1
ATOM 599 C C . ALA A 1 82 ? 11.031 2.715 -1.508 1 98.81 82 ALA A C 1
ATOM 601 O O . ALA A 1 82 ? 12.227 2.434 -1.604 1 98.81 82 ALA A O 1
ATOM 602 N N . LEU A 1 83 ? 10.43 3.562 -2.287 1 98.75 83 LEU A N 1
ATOM 603 C CA . LEU A 1 83 ? 11.125 4.164 -3.42 1 98.75 83 LEU A CA 1
ATOM 604 C C . LEU A 1 83 ? 12.242 5.082 -2.943 1 98.75 83 LEU A C 1
ATOM 606 O O . LEU A 1 83 ? 13.328 5.098 -3.527 1 98.75 83 LEU A O 1
ATOM 610 N N . VAL A 1 84 ? 11.984 5.859 -1.9 1 98.81 84 VAL A N 1
ATOM 611 C CA . VAL A 1 84 ? 13.016 6.742 -1.359 1 98.81 84 VAL A CA 1
ATOM 612 C C . VAL A 1 84 ? 14.18 5.914 -0.818 1 98.81 84 VAL A C 1
ATOM 614 O O . VAL A 1 84 ? 15.344 6.254 -1.038 1 98.81 84 VAL A O 1
ATOM 617 N N . ALA A 1 85 ? 13.875 4.836 -0.116 1 98.88 85 ALA A N 1
ATOM 618 C CA . ALA A 1 85 ? 14.93 3.963 0.396 1 98.88 85 ALA A CA 1
ATOM 619 C C . ALA A 1 85 ? 15.773 3.396 -0.742 1 98.88 85 ALA A C 1
ATOM 621 O O . ALA A 1 85 ? 17 3.332 -0.639 1 98.88 85 ALA A O 1
ATOM 622 N N . MET A 1 86 ? 15.141 2.998 -1.815 1 98.38 86 MET A N 1
ATOM 623 C CA . MET A 1 86 ? 15.852 2.479 -2.982 1 98.38 86 MET A CA 1
ATOM 624 C C . MET A 1 86 ? 16.766 3.539 -3.582 1 98.38 86 MET A C 1
ATOM 626 O O . MET A 1 86 ? 17.906 3.25 -3.928 1 98.38 86 MET A O 1
ATOM 630 N N . ALA A 1 87 ? 16.219 4.703 -3.695 1 98.31 87 ALA A N 1
ATOM 631 C CA . ALA A 1 87 ? 16.984 5.805 -4.277 1 98.31 87 ALA A CA 1
ATOM 632 C C . ALA A 1 87 ? 18.203 6.137 -3.42 1 98.31 87 ALA A C 1
ATOM 634 O O . ALA A 1 87 ? 19.266 6.461 -3.945 1 98.31 87 ALA A O 1
ATOM 635 N N . LEU A 1 88 ? 18.031 6.113 -2.113 1 98.44 88 LEU A N 1
ATOM 636 C CA . LEU A 1 88 ? 19.156 6.348 -1.212 1 98.44 88 LEU A CA 1
ATOM 637 C C . LEU A 1 88 ? 20.234 5.285 -1.395 1 98.44 88 LEU A C 1
ATOM 639 O O . LEU A 1 88 ? 21.422 5.602 -1.448 1 98.44 88 LEU A O 1
ATOM 643 N N . SER A 1 89 ? 19.797 4.047 -1.487 1 96.88 89 SER A N 1
ATOM 644 C CA . SER A 1 89 ? 20.734 2.951 -1.705 1 96.88 89 SER A CA 1
ATOM 645 C C . SER A 1 89 ? 21.531 3.16 -2.982 1 96.88 89 SER A C 1
ATOM 647 O O . SER A 1 89 ? 22.719 2.836 -3.031 1 96.88 89 SER A O 1
ATOM 649 N N . ASP A 1 90 ? 20.906 3.646 -3.945 1 95.19 90 ASP A N 1
ATOM 650 C CA . ASP A 1 90 ? 21.531 3.904 -5.234 1 95.19 90 ASP A CA 1
ATOM 651 C C . ASP A 1 90 ? 22.641 4.953 -5.102 1 95.19 90 ASP A C 1
ATOM 653 O O . ASP A 1 90 ? 23.578 4.969 -5.898 1 95.19 90 ASP A O 1
ATOM 657 N N . LEU A 1 91 ? 22.594 5.805 -4.105 1 96.25 91 LEU A N 1
ATOM 658 C CA . LEU A 1 91 ? 23.578 6.848 -3.85 1 96.25 91 LEU A CA 1
ATOM 659 C C . LEU A 1 91 ? 24.641 6.367 -2.863 1 96.25 91 LEU A C 1
ATOM 661 O O . LEU A 1 91 ? 25.484 7.152 -2.41 1 96.25 91 LEU A O 1
ATOM 665 N N . GLY A 1 92 ? 24.516 5.133 -2.502 1 96.12 92 GLY A N 1
ATOM 666 C CA . GLY A 1 92 ? 25.484 4.562 -1.589 1 96.12 92 GLY A CA 1
ATOM 667 C C . GLY A 1 92 ? 25.141 4.793 -0.129 1 96.12 92 GLY A C 1
ATOM 668 O O . GLY A 1 92 ? 25.984 4.574 0.751 1 96.12 92 GLY A O 1
ATOM 669 N N . VAL A 1 93 ? 23.984 5.293 0.168 1 97.81 93 VAL A N 1
ATOM 670 C CA . VAL A 1 93 ? 23.516 5.484 1.535 1 97.81 93 VAL A CA 1
ATOM 671 C C . VAL A 1 93 ? 22.594 4.332 1.927 1 97.81 93 VAL A C 1
ATOM 673 O O . VAL A 1 93 ? 21.531 4.16 1.336 1 97.81 93 VAL A O 1
ATOM 676 N N . GLU A 1 94 ? 23 3.525 2.9 1 97.75 94 GLU A N 1
ATOM 677 C CA . GLU A 1 94 ? 22.141 2.43 3.35 1 97.75 94 GLU A CA 1
ATOM 678 C C . GLU A 1 94 ? 20.859 2.953 3.982 1 97.75 94 GLU A C 1
ATOM 680 O O . GLU A 1 94 ? 20.891 3.805 4.875 1 97.75 94 GLU A O 1
ATOM 685 N N . ALA A 1 95 ? 19.75 2.469 3.523 1 98.69 95 ALA A N 1
ATOM 686 C CA . ALA A 1 95 ? 18.453 2.924 4.004 1 98.69 95 ALA A CA 1
ATOM 687 C C . ALA A 1 95 ? 17.438 1.774 4.051 1 98.69 95 ALA A C 1
ATOM 689 O O . ALA A 1 95 ? 17.547 0.819 3.277 1 98.69 95 ALA A O 1
ATOM 690 N N . GLU A 1 96 ? 16.5 1.842 4.938 1 98.69 96 GLU A N 1
ATOM 691 C CA . GLU A 1 96 ? 15.422 0.867 5.07 1 98.69 96 GLU A CA 1
ATOM 692 C C . GLU A 1 96 ? 14.07 1.557 5.273 1 98.69 96 GLU A C 1
ATOM 694 O O . GLU A 1 96 ? 13.977 2.527 6.023 1 98.69 96 GLU A O 1
ATOM 699 N N . SER A 1 97 ? 13.109 1.077 4.559 1 98.81 97 SER A N 1
ATOM 700 C CA . SER A 1 97 ? 11.75 1.598 4.723 1 98.81 97 SER A CA 1
ATOM 701 C C . SER A 1 97 ? 11.055 0.954 5.918 1 98.81 97 SER A C 1
ATOM 703 O O . SER A 1 97 ? 11.281 -0.221 6.215 1 98.81 97 SER A O 1
ATOM 705 N N . PHE A 1 98 ? 10.203 1.713 6.625 1 98.81 98 PHE A N 1
ATOM 706 C CA . PHE A 1 98 ? 9.414 1.25 7.762 1 98.81 98 PHE A CA 1
ATOM 707 C C . PHE A 1 98 ? 7.98 1.752 7.672 1 98.81 98 PHE A C 1
ATOM 709 O O . PHE A 1 98 ? 7.746 2.92 7.359 1 98.81 98 PHE A O 1
ATOM 716 N N . THR A 1 99 ? 7.012 0.862 7.91 1 98.12 99 THR A N 1
ATOM 717 C CA . THR A 1 99 ? 5.633 1.293 8.109 1 98.12 99 THR A CA 1
ATOM 718 C C . THR A 1 99 ? 5.449 1.904 9.5 1 98.12 99 THR A C 1
ATOM 720 O O . THR A 1 99 ? 6.363 1.857 10.328 1 98.12 99 THR A O 1
ATOM 723 N N . GLY A 1 100 ? 4.266 2.484 9.695 1 97.81 100 GLY A N 1
ATOM 724 C CA . GLY A 1 100 ? 3.969 2.982 11.031 1 97.81 100 GLY A CA 1
ATOM 725 C C . GLY A 1 100 ? 4.059 1.912 12.102 1 97.81 100 GLY A C 1
ATOM 726 O O . GLY A 1 100 ? 4.582 2.16 13.188 1 97.81 100 GLY A O 1
ATOM 727 N N . SER A 1 101 ? 3.59 0.756 11.719 1 96.94 101 SER A N 1
ATOM 728 C CA . SER A 1 101 ? 3.658 -0.371 12.641 1 96.94 101 SER A CA 1
ATOM 729 C C . SER A 1 101 ? 5.105 -0.75 12.945 1 96.94 101 SER A C 1
ATOM 731 O O . SER A 1 101 ? 5.473 -0.947 14.109 1 96.94 101 SER A O 1
ATOM 733 N N . GLN A 1 102 ? 5.922 -0.832 11.953 1 97.81 102 GLN A N 1
ATOM 734 C CA . GLN A 1 102 ? 7.324 -1.209 12.109 1 97.81 102 GLN A CA 1
ATOM 735 C C . GLN A 1 102 ? 8.102 -0.135 12.867 1 97.81 102 GLN A C 1
ATOM 737 O O . GLN A 1 102 ? 9.062 -0.44 13.57 1 97.81 102 GLN A O 1
ATOM 742 N N . ALA A 1 103 ? 7.648 1.135 12.758 1 98.44 103 ALA A N 1
ATOM 743 C CA . ALA A 1 103 ? 8.297 2.25 13.445 1 98.44 103 ALA A CA 1
ATOM 744 C C . ALA A 1 103 ? 7.871 2.309 14.914 1 98.44 103 ALA A C 1
ATOM 74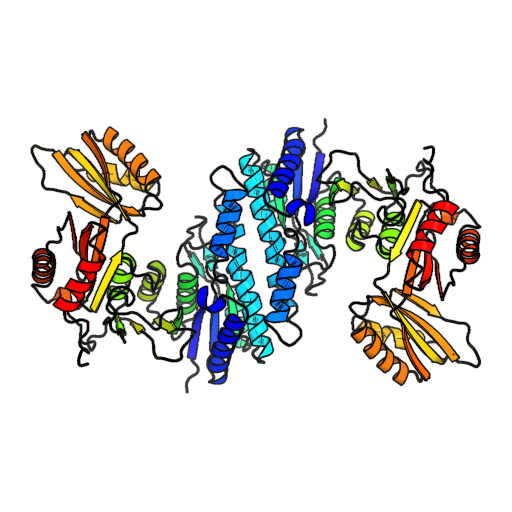6 O O . ALA A 1 103 ? 8.398 3.107 15.688 1 98.44 103 ALA A O 1
ATOM 747 N N . GLY A 1 104 ? 6.883 1.499 15.312 1 98.19 104 GLY A N 1
ATOM 748 C CA . GLY A 1 104 ? 6.453 1.408 16.703 1 98.19 104 GLY A CA 1
ATOM 749 C C . GLY A 1 104 ? 5.43 2.461 17.078 1 98.19 104 GLY A C 1
ATOM 750 O O . GLY A 1 104 ? 5.32 2.836 18.25 1 98.19 104 GLY A O 1
ATOM 751 N N . ILE A 1 105 ? 4.676 2.973 16.109 1 98.44 105 ILE A N 1
ATOM 752 C CA . ILE A 1 105 ? 3.65 3.977 16.375 1 98.44 105 ILE A CA 1
ATOM 753 C C . ILE A 1 105 ? 2.344 3.287 16.75 1 98.44 105 ILE A C 1
ATOM 755 O O . ILE A 1 105 ? 1.609 2.805 15.891 1 98.44 105 ILE A O 1
ATOM 759 N N . ILE A 1 106 ? 2.012 3.318 18 1 98.62 106 ILE A N 1
ATOM 760 C CA . ILE A 1 106 ? 0.819 2.662 18.516 1 98.62 106 ILE A CA 1
ATOM 761 C C . ILE A 1 106 ? -0.296 3.689 18.703 1 98.62 106 ILE A C 1
ATOM 763 O O . ILE A 1 106 ? -0.088 4.734 19.328 1 98.62 106 ILE A O 1
ATOM 767 N N . THR A 1 107 ? -1.46 3.398 18.188 1 97.94 107 THR A N 1
ATOM 768 C CA . THR A 1 107 ? -2.561 4.355 18.203 1 97.94 107 THR A CA 1
ATOM 769 C C . THR A 1 107 ? -3.783 3.766 18.906 1 97.94 107 THR A C 1
ATOM 771 O O . THR A 1 107 ? -3.803 2.578 19.234 1 97.94 107 THR A O 1
ATOM 774 N N . ASP A 1 108 ? -4.781 4.59 19.156 1 95.44 108 ASP A N 1
ATOM 775 C CA . ASP A 1 108 ? -6.102 4.094 19.531 1 95.44 108 ASP A CA 1
ATOM 776 C C . ASP A 1 108 ? -6.84 3.531 18.328 1 95.44 108 ASP A C 1
ATOM 778 O O . ASP A 1 108 ? -6.234 3.295 17.281 1 95.44 108 ASP A O 1
ATOM 782 N N . THR A 1 109 ? -8.125 3.297 18.5 1 95.69 109 THR A N 1
ATOM 783 C CA . THR A 1 109 ? -8.867 2.574 17.469 1 95.69 109 THR A CA 1
ATOM 784 C C . THR A 1 109 ? -9.789 3.52 16.703 1 95.69 109 THR A C 1
ATOM 786 O O . THR A 1 109 ? -10.742 3.078 16.062 1 95.69 109 THR A O 1
ATOM 789 N N . ASP A 1 110 ? -9.523 4.863 16.859 1 92.12 110 ASP A N 1
ATOM 790 C CA . ASP A 1 110 ? -10.336 5.816 16.125 1 92.12 110 ASP A CA 1
ATOM 791 C C . ASP A 1 110 ? -9.867 5.922 14.672 1 92.12 110 ASP A C 1
ATOM 793 O O . ASP A 1 110 ? -9.148 6.859 14.312 1 92.12 110 ASP A O 1
ATOM 797 N N . HIS A 1 111 ? -10.336 5.039 13.891 1 94.75 111 HIS A N 1
ATOM 798 C CA . HIS A 1 111 ? -9.906 4.953 12.5 1 94.75 111 HIS A CA 1
ATOM 799 C C . HIS A 1 111 ? -10.102 6.281 11.781 1 94.75 111 HIS A C 1
ATOM 801 O O . HIS A 1 111 ? -11.031 7.027 12.094 1 94.75 111 HIS A O 1
ATOM 807 N N . THR A 1 112 ? -9.234 6.605 10.82 1 92.81 112 THR A N 1
ATOM 808 C CA . THR A 1 112 ? -9.227 7.766 9.93 1 92.81 112 THR A CA 1
ATOM 809 C C . THR A 1 112 ? -8.758 9.008 10.672 1 92.81 112 THR A C 1
ATOM 811 O O . THR A 1 112 ? -8.461 10.039 10.055 1 92.81 112 THR A O 1
ATOM 814 N N . ARG A 1 113 ? -8.734 8.984 11.969 1 90.06 113 ARG A N 1
ATOM 815 C CA . ARG A 1 113 ? -8.242 10.094 12.773 1 90.06 113 ARG A CA 1
ATOM 816 C C . ARG A 1 113 ? -7.664 9.594 14.094 1 90.06 113 ARG A C 1
ATOM 818 O O . ARG A 1 113 ? -8 10.109 15.164 1 90.06 113 ARG A O 1
ATOM 825 N N . ALA A 1 114 ? -6.887 8.555 14.016 1 95.12 114 ALA A N 1
ATOM 826 C CA . ALA A 1 114 ? -6.355 7.906 15.211 1 95.12 114 ALA A CA 1
ATOM 827 C C . ALA A 1 114 ? -5.367 8.82 15.938 1 95.12 114 ALA A C 1
ATOM 829 O O . ALA A 1 114 ? -4.73 9.672 15.312 1 95.12 114 ALA A O 1
ATOM 830 N N . LYS A 1 115 ? -5.289 8.625 17.234 1 92.44 115 LYS A N 1
ATOM 831 C CA . LYS A 1 115 ? -4.328 9.344 18.062 1 92.44 115 LYS A CA 1
ATOM 832 C C . LYS A 1 115 ? -3.174 8.445 18.484 1 92.44 115 LYS A C 1
ATOM 834 O O . LYS A 1 115 ? -3.381 7.27 18.812 1 92.44 115 LYS A O 1
ATOM 839 N N . ILE A 1 116 ? -2 8.969 18.5 1 95.31 116 ILE A N 1
ATOM 840 C CA . ILE A 1 116 ? -0.828 8.219 18.938 1 95.31 116 ILE A CA 1
ATOM 841 C C . ILE A 1 116 ? -0.854 8.07 20.453 1 95.31 116 ILE A C 1
ATOM 843 O O . ILE A 1 116 ? -0.919 9.062 21.188 1 95.31 116 ILE A O 1
ATOM 847 N N . LEU A 1 117 ? -0.815 6.898 20.922 1 95.62 117 LEU A N 1
ATOM 848 C CA . LEU A 1 117 ? -0.777 6.609 22.344 1 95.62 117 LEU A CA 1
ATOM 849 C C . LEU A 1 117 ? 0.661 6.469 22.844 1 95.62 117 LEU A C 1
ATOM 851 O O . LEU A 1 117 ? 0.996 6.918 23.938 1 95.62 117 LEU A O 1
ATOM 855 N N . GLU A 1 118 ? 1.449 5.836 22.047 1 96.31 118 GLU A N 1
ATOM 856 C CA . GLU A 1 118 ? 2.838 5.547 22.391 1 96.31 118 GLU A CA 1
ATOM 857 C C . GLU A 1 118 ? 3.666 5.25 21.141 1 96.31 118 GLU A C 1
ATOM 859 O O . GLU A 1 118 ? 3.123 4.848 20.109 1 96.31 118 GLU A O 1
ATOM 864 N N . ILE A 1 119 ? 5.008 5.516 21.281 1 97.81 119 ILE A N 1
ATOM 865 C CA . ILE A 1 119 ? 5.949 5.141 20.234 1 97.81 119 ILE A CA 1
ATOM 866 C C . ILE A 1 119 ? 7.078 4.301 20.828 1 97.81 119 ILE A C 1
ATOM 868 O O . ILE A 1 119 ? 7.742 4.727 21.781 1 97.81 119 ILE A O 1
ATOM 872 N N . ARG A 1 120 ? 7.246 3.076 20.375 1 97.88 120 ARG A N 1
ATOM 873 C CA . ARG A 1 120 ? 8.344 2.184 20.719 1 97.88 120 ARG A CA 1
ATOM 874 C C . ARG A 1 120 ? 9.289 1.992 19.547 1 97.88 120 ARG A C 1
ATOM 876 O O . ARG A 1 120 ? 9.266 0.951 18.875 1 97.88 120 ARG A O 1
ATOM 883 N N . PRO A 1 121 ? 10.195 2.965 19.406 1 97.94 121 PRO A N 1
ATOM 884 C CA . PRO A 1 121 ? 10.961 3.016 18.156 1 97.94 121 PRO A CA 1
ATOM 885 C C . PRO A 1 121 ? 12.195 2.113 18.188 1 97.94 121 PRO A C 1
ATOM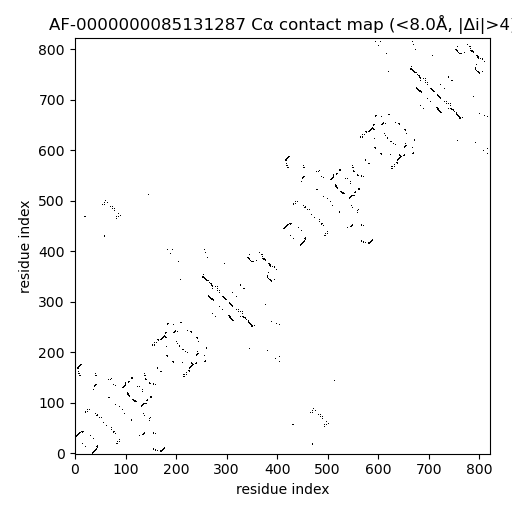 887 O O . PRO A 1 121 ? 13.281 2.525 17.766 1 97.94 121 PRO A O 1
ATOM 890 N N . HIS A 1 122 ? 12.117 0.839 18.609 1 97.75 122 HIS A N 1
ATOM 891 C CA . HIS A 1 122 ? 13.258 -0.057 18.766 1 97.75 122 HIS A CA 1
ATOM 892 C C . HIS A 1 122 ? 13.938 -0.337 17.438 1 97.75 122 HIS A C 1
ATOM 894 O O . HIS A 1 122 ? 15.164 -0.274 17.328 1 97.75 122 HIS A O 1
ATOM 900 N N . ARG A 1 123 ? 13.18 -0.554 16.422 1 98 123 ARG A N 1
ATOM 901 C CA . ARG A 1 123 ? 13.75 -0.9 15.133 1 98 123 ARG A CA 1
ATOM 902 C C . ARG A 1 123 ? 14.422 0.309 14.492 1 98 123 ARG A C 1
ATOM 904 O O . ARG A 1 123 ? 15.422 0.168 13.789 1 98 123 ARG A O 1
ATOM 911 N N . LEU A 1 124 ? 13.844 1.456 14.711 1 98.62 124 LEU A N 1
ATOM 912 C CA . LEU A 1 124 ? 14.469 2.668 14.195 1 98.62 124 LEU A CA 1
ATOM 913 C C . LEU A 1 124 ? 15.805 2.926 14.875 1 98.62 124 LEU A C 1
ATOM 915 O O . LEU A 1 124 ? 16.781 3.283 14.219 1 98.62 124 LEU A O 1
ATOM 919 N N . LEU A 1 125 ? 15.828 2.738 16.188 1 98.38 125 LEU A N 1
ATOM 920 C CA . LEU A 1 125 ? 17.062 2.947 16.953 1 98.38 125 LEU A CA 1
ATOM 921 C C . LEU A 1 125 ? 18.156 1.983 16.5 1 98.38 125 LEU A C 1
ATOM 923 O O . LEU A 1 125 ? 19.312 2.373 16.375 1 98.38 125 LEU A O 1
ATOM 927 N N . GLU A 1 126 ? 17.766 0.759 16.266 1 98.12 126 GLU A N 1
ATOM 928 C CA . GLU A 1 126 ? 18.703 -0.231 15.766 1 98.12 126 GLU A CA 1
ATOM 929 C C . GLU A 1 126 ? 19.281 0.184 14.414 1 98.12 126 GLU A C 1
ATOM 931 O O . GLU A 1 126 ? 20.484 0.053 14.172 1 98.12 126 GLU A O 1
ATOM 936 N N . ALA A 1 127 ? 18.453 0.657 13.562 1 98.38 127 ALA A N 1
ATOM 937 C CA . ALA A 1 127 ? 18.906 1.119 12.25 1 98.38 127 ALA A CA 1
ATOM 938 C C . ALA A 1 127 ? 19.859 2.301 12.383 1 98.38 127 ALA A C 1
ATOM 940 O O . ALA A 1 127 ? 20.938 2.307 11.781 1 98.38 127 ALA A O 1
ATOM 941 N N . ILE A 1 128 ? 19.469 3.248 13.203 1 97.94 128 ILE A N 1
ATOM 942 C CA . ILE A 1 128 ? 20.281 4.449 13.406 1 97.94 128 ILE A CA 1
ATOM 943 C C . ILE A 1 128 ? 21.656 4.07 13.938 1 97.94 128 ILE A C 1
ATOM 945 O O . ILE A 1 128 ? 22.672 4.578 13.469 1 97.94 128 ILE A O 1
ATOM 949 N N . GLU A 1 129 ? 21.688 3.176 14.836 1 96.88 129 GLU A N 1
ATOM 950 C CA . GLU A 1 129 ? 22.953 2.73 15.438 1 96.88 129 GLU A CA 1
ATOM 951 C C . GLU A 1 129 ? 23.828 2.016 14.414 1 96.88 129 GLU A C 1
ATOM 953 O O . GLU A 1 129 ? 25.047 2.061 14.5 1 96.88 129 GLU A O 1
ATOM 958 N N . SER A 1 130 ? 23.203 1.398 13.469 1 97.25 130 SER A N 1
ATOM 959 C CA . SER A 1 130 ? 23.922 0.655 12.438 1 97.25 130 SER A CA 1
ATOM 960 C C . SER A 1 130 ? 24.219 1.533 11.234 1 97.25 130 SER A C 1
ATOM 962 O O . SER A 1 130 ? 24.609 1.031 10.172 1 97.25 130 SER A O 1
ATOM 964 N N . HIS A 1 131 ? 23.906 2.799 11.32 1 96.56 131 HIS A N 1
ATOM 965 C CA . HIS A 1 131 ? 24.172 3.785 10.281 1 96.56 131 HIS A CA 1
ATOM 966 C C . HIS A 1 131 ? 23.297 3.543 9.055 1 96.56 131 HIS A C 1
ATOM 968 O O . HIS A 1 131 ? 23.75 3.711 7.922 1 96.56 131 HIS A O 1
ATOM 974 N N . ILE A 1 132 ? 22.156 3.031 9.32 1 98.5 132 ILE A N 1
ATOM 975 C CA . ILE A 1 132 ? 21.109 2.871 8.305 1 98.5 132 ILE A CA 1
ATOM 976 C C . ILE A 1 132 ? 20.078 3.982 8.453 1 98.5 132 ILE A C 1
ATOM 978 O O . ILE A 1 132 ? 19.594 4.25 9.555 1 98.5 132 ILE A O 1
ATOM 982 N N . VAL A 1 133 ? 19.75 4.68 7.352 1 98.81 133 VAL A N 1
ATOM 983 C CA . VAL A 1 133 ? 18.75 5.742 7.387 1 98.81 133 VAL A CA 1
ATOM 984 C C . VAL A 1 133 ? 17.344 5.133 7.387 1 98.81 133 VAL A C 1
ATOM 986 O O . VAL A 1 133 ? 16.938 4.516 6.406 1 98.81 133 VAL A O 1
ATOM 989 N N . PRO A 1 134 ? 16.609 5.312 8.453 1 98.88 134 PRO A N 1
ATOM 990 C CA . PRO A 1 134 ? 15.203 4.887 8.406 1 98.88 134 PRO A CA 1
ATOM 991 C C . PRO A 1 134 ? 14.336 5.797 7.539 1 98.88 134 PRO A C 1
ATOM 993 O O . PRO A 1 134 ? 14.375 7.02 7.684 1 98.88 134 PRO A O 1
ATOM 996 N N . VAL A 1 135 ? 13.625 5.211 6.656 1 98.94 135 VAL A N 1
ATOM 997 C CA . VAL A 1 135 ? 12.617 5.91 5.867 1 98.94 135 VAL A CA 1
ATOM 998 C C . VAL A 1 135 ? 11.219 5.449 6.281 1 98.94 135 VAL A C 1
ATOM 1000 O O . VAL A 1 135 ? 10.781 4.359 5.902 1 98.94 135 VAL A O 1
ATOM 1003 N N . VAL A 1 136 ? 10.516 6.312 6.957 1 98.94 136 VAL A N 1
ATOM 1004 C CA . VAL A 1 136 ? 9.266 5.926 7.598 1 98.94 136 VAL A CA 1
ATOM 1005 C C . VAL A 1 136 ? 8.086 6.406 6.758 1 98.94 136 VAL A C 1
ATOM 1007 O O . VAL A 1 136 ? 8.047 7.566 6.34 1 98.94 136 VAL A O 1
ATOM 1010 N N . ALA A 1 137 ? 7.16 5.48 6.5 1 98.81 137 ALA A N 1
ATOM 1011 C CA . ALA A 1 137 ? 5.867 5.867 5.938 1 98.81 137 ALA A CA 1
ATOM 1012 C C . ALA A 1 137 ? 5.055 6.684 6.938 1 98.81 137 ALA A C 1
ATOM 1014 O O . ALA A 1 137 ? 4.609 6.156 7.961 1 98.81 137 ALA A O 1
ATOM 1015 N N . GLY A 1 138 ? 4.812 7.922 6.656 1 98.31 138 GLY A N 1
ATOM 1016 C CA . GLY A 1 138 ? 4.047 8.781 7.551 1 98.31 138 GLY A CA 1
ATOM 1017 C C . GLY A 1 138 ? 2.559 8.484 7.527 1 98.31 138 GLY A C 1
ATOM 1018 O O . GLY A 1 138 ? 2.109 7.59 6.809 1 98.31 138 GLY A O 1
ATOM 1019 N N . PHE A 1 139 ? 1.813 9.164 8.367 1 97.38 139 PHE A N 1
ATOM 1020 C CA . PHE A 1 139 ? 0.359 9.211 8.273 1 97.38 139 PHE A CA 1
ATOM 1021 C C . PHE A 1 139 ? -0.262 7.965 8.891 1 97.38 139 PHE A C 1
ATOM 1023 O O . PHE A 1 139 ? -1.471 7.918 9.125 1 97.38 139 PHE A O 1
ATOM 1030 N N . GLN A 1 140 ? 0.545 6.996 9.289 1 98.19 140 GLN A N 1
ATOM 1031 C CA . GLN A 1 140 ? -0.051 5.711 9.633 1 98.19 140 GLN A CA 1
ATOM 1032 C C . GLN A 1 140 ? 0.517 5.176 10.945 1 98.19 140 GLN A C 1
ATOM 1034 O O . GLN A 1 140 ? 1.6 5.582 11.375 1 98.19 140 GLN A O 1
ATOM 1039 N N . GLY A 1 141 ? -0.208 4.312 11.625 1 98.12 141 GLY A N 1
ATOM 1040 C CA . GLY A 1 141 ? 0.163 3.547 12.805 1 98.12 141 GLY A CA 1
ATOM 1041 C C . GLY A 1 141 ? -0.576 2.227 12.914 1 98.12 141 GLY A C 1
ATOM 1042 O O . GLY A 1 141 ? -1.074 1.702 11.914 1 98.12 141 GLY A O 1
ATOM 1043 N N . VAL A 1 142 ? -0.465 1.633 14.086 1 98.19 142 VAL A N 1
ATOM 1044 C CA . VAL A 1 142 ? -1.15 0.379 14.383 1 98.19 142 VAL A CA 1
ATOM 1045 C C . VAL A 1 142 ? -1.913 0.503 15.703 1 98.19 142 VAL A C 1
ATOM 1047 O O . VAL A 1 142 ? -1.374 0.999 16.688 1 98.19 142 VAL A O 1
ATOM 1050 N N . SER A 1 143 ? -3.16 0.059 15.648 1 98.06 143 SER A N 1
ATOM 1051 C CA . SER A 1 143 ? -4.004 0.195 16.828 1 98.06 143 SER A CA 1
ATOM 1052 C C . SER A 1 143 ? -3.658 -0.855 17.875 1 98.06 143 SER A C 1
ATOM 1054 O O . SER A 1 143 ? -2.928 -1.808 17.594 1 98.06 143 SER A O 1
ATOM 1056 N N . THR A 1 144 ? -4.203 -0.664 19.047 1 96.38 144 THR A N 1
ATOM 1057 C CA . THR A 1 144 ? -4.062 -1.63 20.141 1 96.38 144 THR A CA 1
ATOM 1058 C C . THR A 1 144 ? -4.715 -2.959 19.766 1 96.38 144 THR A C 1
ATOM 1060 O O . THR A 1 144 ? -4.414 -3.994 20.359 1 96.38 144 THR A O 1
ATOM 1063 N N . GLU A 1 145 ? -5.551 -2.932 18.781 1 95 145 GLU A N 1
ATOM 1064 C CA . GLU A 1 145 ? -6.188 -4.152 18.297 1 95 145 GLU A CA 1
ATOM 1065 C C . GLU A 1 145 ? -5.469 -4.699 17.062 1 95 145 GLU A C 1
ATOM 1067 O O . GLU A 1 145 ? -5.984 -5.582 16.375 1 95 145 GLU A O 1
ATOM 1072 N N . ARG A 1 146 ? -4.348 -4.086 16.703 1 94.81 146 ARG A N 1
ATOM 1073 C CA . ARG A 1 146 ? -3.422 -4.551 15.672 1 94.81 146 ARG A CA 1
ATOM 1074 C C . ARG A 1 146 ? -3.977 -4.289 14.273 1 94.81 146 ARG A C 1
ATOM 1076 O O . ARG A 1 146 ? -3.713 -5.051 13.344 1 94.81 146 ARG A O 1
ATOM 1083 N N . ASP A 1 147 ? -4.793 -3.254 14.195 1 97.88 147 ASP A N 1
ATOM 1084 C CA . ASP A 1 147 ? -5.254 -2.791 12.891 1 97.88 147 ASP A CA 1
ATOM 1085 C C . ASP A 1 147 ? -4.453 -1.578 12.422 1 97.88 147 ASP A C 1
ATOM 1087 O O . ASP A 1 147 ? -4.012 -0.766 13.242 1 97.88 147 ASP A O 1
ATOM 1091 N N . VAL A 1 148 ? -4.328 -1.521 11.133 1 97.88 148 VAL A N 1
ATOM 1092 C CA . VAL A 1 148 ? -3.703 -0.341 10.539 1 97.88 148 VAL A CA 1
ATOM 1093 C C . VAL A 1 148 ? -4.605 0.875 10.742 1 97.88 148 VAL A C 1
ATOM 1095 O O . VAL A 1 148 ? -5.82 0.792 10.555 1 97.88 148 VAL A O 1
ATOM 1098 N N . THR A 1 149 ? -4.039 1.973 11.156 1 98.31 149 THR A N 1
ATOM 1099 C CA . THR A 1 149 ? -4.789 3.207 11.359 1 98.31 149 THR A CA 1
ATOM 1100 C C . THR A 1 149 ? -4.109 4.375 10.648 1 98.31 149 THR A C 1
ATOM 1102 O O . THR A 1 149 ? -2.932 4.293 10.297 1 98.31 149 THR A O 1
ATOM 1105 N N . THR A 1 150 ? -4.824 5.387 10.375 1 97.94 150 THR A N 1
ATOM 1106 C CA . THR A 1 150 ? -4.273 6.645 9.883 1 97.94 150 THR A CA 1
ATOM 1107 C C . THR A 1 150 ? -4.477 7.762 10.906 1 97.94 150 THR A C 1
ATOM 1109 O O . THR A 1 150 ? -5.363 7.676 11.758 1 97.94 150 THR A O 1
ATOM 1112 N N . LEU A 1 151 ? -3.709 8.75 10.758 1 95.38 151 LEU A N 1
ATOM 1113 C CA . LEU A 1 151 ? -3.654 9.781 11.781 1 95.38 151 LEU A CA 1
ATOM 1114 C C . LEU A 1 151 ? -4.488 10.992 11.375 1 95.38 151 LEU A C 1
ATOM 1116 O O . LEU A 1 151 ? -4.512 12 12.078 1 95.38 151 LEU A O 1
ATOM 1120 N N . GLY A 1 152 ? -5.137 10.945 10.234 1 89.62 152 GLY A N 1
ATOM 1121 C CA . GLY A 1 152 ? -5.934 12.062 9.766 1 89.62 152 GLY A CA 1
ATOM 1122 C C . GLY A 1 152 ? -5.133 13.078 8.969 1 89.62 152 GLY A C 1
ATOM 1123 O O . GLY A 1 152 ? -4.012 12.789 8.539 1 89.62 152 GLY A O 1
ATOM 1124 N N . ARG A 1 153 ? -5.684 14.25 8.797 1 82.06 153 ARG A N 1
ATOM 1125 C CA . ARG A 1 153 ? -5.043 15.312 8.023 1 82.06 153 ARG A CA 1
ATOM 1126 C C . ARG A 1 153 ? -3.73 15.742 8.664 1 82.06 153 ARG A C 1
ATOM 1128 O O . ARG A 1 153 ? -3.66 15.922 9.883 1 82.06 153 ARG A O 1
ATOM 1135 N N . GLY A 1 154 ? -2.723 15.922 7.789 1 89.69 154 GLY A N 1
ATOM 1136 C CA . GLY A 1 154 ? -1.412 16.281 8.305 1 89.69 154 GLY A CA 1
ATOM 1137 C C . GLY A 1 154 ? -0.704 15.141 9 1 89.69 154 GLY A C 1
ATOM 1138 O O . GLY A 1 154 ? 0.248 15.359 9.758 1 89.69 154 GLY A O 1
ATOM 1139 N N . GLY A 1 155 ? -1.167 13.977 8.773 1 94.81 155 GLY A N 1
ATOM 1140 C CA . GLY A 1 155 ? -0.686 12.805 9.484 1 94.81 155 GLY A CA 1
ATOM 1141 C C . GLY A 1 155 ? 0.808 12.586 9.336 1 94.81 155 GLY A C 1
ATOM 1142 O O . GLY A 1 155 ? 1.479 12.172 10.281 1 94.81 155 GLY A O 1
ATOM 1143 N N . SER A 1 156 ? 1.354 12.875 8.219 1 97.44 156 SER A N 1
ATOM 1144 C CA . SER A 1 156 ? 2.787 12.688 8.016 1 97.44 156 SER A CA 1
ATOM 1145 C C . SER A 1 156 ? 3.596 13.695 8.828 1 97.44 156 SER A C 1
ATOM 1147 O O . SER A 1 156 ? 4.656 13.359 9.359 1 97.44 156 SER A O 1
ATOM 1149 N N . ASP A 1 157 ? 3.127 14.969 8.922 1 96.06 157 ASP A N 1
ATOM 1150 C CA . ASP A 1 157 ? 3.77 15.945 9.789 1 96.06 157 ASP A CA 1
ATOM 1151 C C . ASP A 1 157 ? 3.746 15.484 11.25 1 96.06 157 ASP A C 1
ATOM 1153 O O . ASP A 1 157 ? 4.754 15.578 11.945 1 96.06 157 ASP A O 1
ATOM 1157 N N . THR A 1 158 ? 2.588 15.008 11.586 1 94.62 158 THR A N 1
ATOM 1158 C CA . THR A 1 158 ? 2.432 14.523 12.953 1 94.62 158 THR A CA 1
ATOM 1159 C C . THR A 1 158 ? 3.393 13.367 13.227 1 94.62 158 THR A C 1
ATOM 1161 O O . THR A 1 158 ? 4.004 13.297 14.289 1 94.62 158 THR A O 1
ATOM 1164 N N . THR A 1 159 ? 3.508 12.484 12.281 1 98.06 159 THR A N 1
ATOM 1165 C CA . THR A 1 159 ? 4.449 11.375 12.391 1 98.06 159 THR A CA 1
ATOM 1166 C C . THR A 1 159 ? 5.867 11.891 12.617 1 98.06 159 THR A C 1
ATOM 1168 O O . THR A 1 159 ? 6.57 11.414 13.516 1 98.06 159 THR A O 1
ATOM 1171 N N . ALA A 1 160 ? 6.277 12.82 11.859 1 98.5 160 ALA A N 1
ATOM 1172 C CA . ALA A 1 160 ? 7.641 13.344 11.906 1 98.5 160 ALA A CA 1
ATOM 1173 C C . ALA A 1 160 ? 7.926 13.992 13.258 1 98.5 160 ALA A C 1
ATOM 1175 O O . ALA A 1 160 ? 8.969 13.734 13.875 1 98.5 160 ALA A O 1
ATOM 1176 N N . VAL A 1 161 ? 7.016 14.805 13.734 1 97.75 161 VAL A N 1
ATOM 1177 C CA . VAL A 1 161 ? 7.211 15.508 14.992 1 97.75 161 VAL A CA 1
ATOM 1178 C C . VAL A 1 161 ? 7.227 14.508 16.156 1 97.75 161 VAL A C 1
ATOM 1180 O O . VAL A 1 161 ? 8.055 14.617 17.062 1 97.75 161 VAL A O 1
ATOM 1183 N N . ALA A 1 162 ? 6.324 13.57 16.109 1 97.38 162 ALA A N 1
ATOM 1184 C CA . ALA A 1 162 ? 6.246 12.562 17.156 1 97.38 162 ALA A CA 1
ATOM 1185 C C . ALA A 1 162 ? 7.535 11.742 17.219 1 97.38 162 ALA A C 1
ATOM 1187 O O . ALA A 1 162 ? 8.047 11.469 18.312 1 97.38 162 ALA A O 1
ATOM 1188 N N . LEU A 1 163 ? 8.047 11.375 16.094 1 98.56 163 LEU A N 1
ATOM 1189 C CA . LEU A 1 163 ? 9.297 10.625 16.062 1 98.56 163 LEU A CA 1
ATOM 1190 C C . LEU A 1 163 ? 10.453 11.477 16.547 1 98.56 163 LEU A C 1
ATOM 1192 O O . LEU A 1 163 ? 11.32 10.992 17.281 1 98.56 163 LEU A O 1
ATOM 1196 N N . ALA A 1 164 ? 10.492 12.727 16.109 1 98.5 164 ALA A N 1
ATOM 1197 C CA . ALA A 1 164 ? 11.539 13.633 16.578 1 98.5 164 ALA A CA 1
ATOM 1198 C C . ALA A 1 164 ? 11.539 13.727 18.109 1 98.5 164 ALA A C 1
ATOM 1200 O O . ALA A 1 164 ? 12.602 13.695 18.734 1 98.5 164 ALA A O 1
ATOM 1201 N N . ALA A 1 165 ? 10.383 13.852 18.656 1 97.19 165 ALA A N 1
ATOM 1202 C CA . ALA A 1 165 ? 10.25 13.93 20.109 1 97.19 165 ALA A CA 1
ATOM 1203 C C . ALA A 1 165 ? 10.734 12.648 20.766 1 97.19 165 ALA A C 1
ATOM 1205 O O . ALA A 1 165 ? 11.523 12.688 21.719 1 97.19 165 ALA A O 1
ATOM 1206 N N . ARG A 1 166 ? 10.281 11.523 20.297 1 97.31 166 ARG A N 1
ATOM 1207 C CA . ARG A 1 166 ? 10.555 10.227 20.906 1 97.31 166 ARG A CA 1
ATOM 1208 C C . ARG A 1 166 ? 12.039 9.875 20.797 1 97.31 166 ARG A C 1
ATOM 1210 O O . ARG A 1 166 ? 12.602 9.234 21.688 1 97.31 166 ARG A O 1
ATOM 1217 N N . LEU A 1 167 ? 12.672 10.312 19.719 1 98 167 LEU A N 1
ATOM 1218 C CA . LEU A 1 167 ? 14.062 9.969 19.453 1 98 167 LEU A CA 1
ATOM 1219 C C . LEU A 1 167 ? 15.008 11.039 19.984 1 98 167 LEU A C 1
ATOM 1221 O O . LEU A 1 167 ? 16.219 10.922 19.859 1 98 167 LEU A O 1
ATOM 1225 N N . ASP A 1 168 ? 14.461 12.07 20.578 1 96.25 168 ASP A N 1
ATOM 1226 C CA . ASP A 1 168 ? 15.227 13.211 21.078 1 96.25 168 ASP A CA 1
ATOM 1227 C C . ASP A 1 168 ? 16.062 13.836 19.969 1 96.25 168 ASP A C 1
ATOM 1229 O O . ASP A 1 168 ? 17.281 14.016 20.125 1 96.25 168 ASP A O 1
ATOM 1233 N N . ALA A 1 169 ? 15.422 14.008 18.828 1 97.5 169 ALA A N 1
ATOM 1234 C CA . ALA A 1 169 ? 16.094 14.625 17.703 1 97.5 169 ALA A CA 1
ATOM 1235 C C . ALA A 1 169 ? 16.391 16.094 17.969 1 97.5 169 ALA A C 1
ATOM 1237 O O . ALA A 1 169 ? 15.672 16.75 18.734 1 97.5 169 ALA A O 1
ATOM 1238 N N . ASP A 1 170 ? 17.391 16.641 17.312 1 97.12 170 ASP A N 1
ATOM 1239 C CA . ASP A 1 170 ? 17.781 18.031 17.469 1 97.12 170 ASP A CA 1
ATOM 1240 C C . ASP A 1 170 ? 16.812 18.953 16.75 1 97.12 170 ASP A C 1
ATOM 1242 O O . ASP A 1 170 ? 16.594 20.094 17.188 1 97.12 170 ASP A O 1
ATOM 1246 N N . VAL A 1 171 ? 16.25 18.484 15.656 1 97.12 171 VAL A N 1
ATOM 1247 C CA . VAL A 1 171 ? 15.336 19.297 14.859 1 97.12 171 VAL A CA 1
ATOM 1248 C C . VAL A 1 171 ? 14.461 18.406 13.992 1 97.12 171 VAL A C 1
ATOM 1250 O O . VAL A 1 171 ? 14.859 17.297 13.633 1 97.12 171 VAL A O 1
ATOM 1253 N N . CYS A 1 172 ? 13.266 18.828 13.766 1 98.25 172 CYS A N 1
ATOM 1254 C CA . CYS A 1 172 ? 12.391 18.266 12.75 1 98.25 172 CYS A CA 1
ATOM 1255 C C . CYS A 1 172 ? 12.242 19.203 11.57 1 98.25 172 CYS A C 1
ATOM 1257 O O . CYS A 1 172 ? 11.695 20.297 11.703 1 98.25 172 CYS A O 1
ATOM 1259 N N . GLU A 1 173 ? 12.727 18.812 10.484 1 97.69 173 GLU A N 1
ATOM 1260 C CA . GLU A 1 173 ? 12.617 19.609 9.266 1 97.69 173 GLU A CA 1
ATOM 1261 C C . GLU A 1 173 ? 11.422 19.156 8.422 1 97.69 173 GLU A C 1
ATOM 1263 O O . GLU A 1 173 ? 11.273 17.969 8.133 1 97.69 173 GLU A O 1
ATOM 1268 N N . ILE A 1 174 ? 10.586 20.094 8.078 1 97.56 174 ILE A N 1
ATOM 1269 C CA . ILE A 1 174 ? 9.414 19.828 7.246 1 97.56 174 ILE A CA 1
ATOM 1270 C C . ILE A 1 174 ? 9.625 20.422 5.855 1 97.56 174 ILE A C 1
ATOM 1272 O O . ILE A 1 174 ? 9.555 21.641 5.672 1 97.56 174 ILE A O 1
ATOM 1276 N N . TYR A 1 175 ? 9.828 19.531 4.906 1 97.06 175 TYR A N 1
ATOM 1277 C CA . TYR A 1 175 ? 10.039 19.953 3.527 1 97.06 175 TYR A CA 1
ATOM 1278 C C . TYR A 1 175 ? 8.727 19.938 2.748 1 97.06 175 TYR A C 1
ATOM 1280 O O . TYR A 1 175 ? 8.055 18.906 2.668 1 97.06 175 TYR A O 1
ATOM 1288 N N . THR A 1 176 ? 8.375 21.031 2.188 1 92.31 176 THR A N 1
ATOM 1289 C CA . THR A 1 176 ? 7.156 21.219 1.408 1 92.31 176 THR A CA 1
ATOM 1290 C C . THR A 1 176 ? 7.461 21.969 0.109 1 92.31 176 THR A C 1
ATOM 1292 O O . THR A 1 176 ? 8.602 21.984 -0.349 1 92.31 176 THR A O 1
ATOM 1295 N N . ASP A 1 177 ? 6.391 22.453 -0.532 1 88.88 177 ASP A N 1
ATOM 1296 C CA . ASP A 1 177 ? 6.57 23.156 -1.793 1 88.88 177 ASP A CA 1
ATOM 1297 C C . ASP A 1 177 ? 6.719 24.672 -1.559 1 88.88 177 ASP A C 1
ATOM 1299 O O . ASP A 1 177 ? 6.859 25.438 -2.51 1 88.88 177 ASP A O 1
ATOM 1303 N N . VAL A 1 178 ? 6.734 25.078 -0.288 1 90.19 178 VAL A N 1
ATOM 1304 C CA . VAL A 1 178 ? 6.953 26.5 0.022 1 90.19 178 VAL A CA 1
ATOM 1305 C C . VAL A 1 178 ? 8.281 26.656 0.757 1 90.19 178 VAL A C 1
ATOM 1307 O O . VAL A 1 178 ? 8.727 25.75 1.463 1 90.19 178 VAL A O 1
ATOM 1310 N N . SER A 1 179 ? 8.859 27.781 0.626 1 92.75 179 SER A N 1
ATOM 1311 C CA . SER A 1 179 ? 10.195 28 1.171 1 92.75 179 SER A CA 1
ATOM 1312 C C . SER A 1 179 ? 10.133 28.375 2.65 1 92.75 179 SER A C 1
ATOM 1314 O O . SER A 1 179 ? 11.172 28.516 3.303 1 92.75 179 SER A O 1
ATOM 1316 N N . GLY A 1 180 ? 8.953 28.531 3.188 1 94.5 180 GLY A N 1
ATOM 1317 C CA . GLY A 1 180 ? 8.742 28.875 4.586 1 94.5 180 GLY A CA 1
ATOM 1318 C C . GLY A 1 180 ? 7.355 29.422 4.867 1 94.5 180 GLY A C 1
ATOM 1319 O O . GLY A 1 180 ? 6.441 29.25 4.062 1 94.5 180 GLY A O 1
ATOM 1320 N N . VAL A 1 181 ? 7.219 29.969 6.059 1 92.75 181 VAL A N 1
ATOM 1321 C CA . VAL A 1 181 ? 6 30.656 6.461 1 92.75 181 VAL A CA 1
ATOM 1322 C C . VAL A 1 181 ? 6.117 32.156 6.133 1 92.75 181 VAL A C 1
ATOM 1324 O O . VAL A 1 181 ? 7.133 32.781 6.426 1 92.75 181 VAL A O 1
ATOM 1327 N N . PHE A 1 182 ? 5.07 32.625 5.512 1 91.56 182 PHE A N 1
ATOM 1328 C CA . PHE A 1 182 ? 5.082 34.031 5.109 1 91.56 182 PHE A CA 1
ATOM 1329 C C . PHE A 1 182 ? 4.102 34.844 5.945 1 91.56 182 PHE A C 1
ATOM 1331 O O . PHE A 1 182 ? 3.244 34.281 6.629 1 91.56 182 PHE A O 1
ATOM 1338 N N . THR A 1 183 ? 4.293 36.125 5.871 1 89.88 183 THR A N 1
ATOM 1339 C CA . THR A 1 183 ? 3.428 37.031 6.617 1 89.88 183 THR A CA 1
ATOM 1340 C C . THR A 1 183 ? 1.988 36.938 6.121 1 89.88 183 THR A C 1
ATOM 1342 O O . THR A 1 183 ? 1.055 37.312 6.832 1 89.88 183 THR A O 1
ATOM 1345 N N . ALA A 1 184 ? 1.82 36.5 4.953 1 86.94 184 ALA A N 1
ATOM 1346 C CA . ALA A 1 184 ? 0.544 36.156 4.328 1 86.94 184 ALA A CA 1
ATOM 1347 C C . ALA A 1 184 ? 0.745 35.219 3.156 1 86.94 184 ALA A C 1
ATOM 1349 O O . ALA A 1 184 ? 1.879 34.938 2.754 1 86.94 184 ALA A O 1
ATOM 1350 N N . ASP A 1 185 ? -0.319 34.719 2.684 1 86.31 185 ASP A N 1
ATOM 1351 C CA . ASP A 1 185 ? -0.221 33.875 1.482 1 86.31 185 ASP A CA 1
ATOM 1352 C C . ASP A 1 185 ? 0.356 34.688 0.315 1 86.31 185 ASP A C 1
ATOM 1354 O O . ASP A 1 185 ? -0.281 35.625 -0.183 1 86.31 185 ASP A O 1
ATOM 1358 N N . PRO A 1 186 ? 1.451 34.25 -0.173 1 88.31 186 PRO A N 1
ATOM 1359 C CA . PRO A 1 186 ? 2.105 35 -1.23 1 88.31 186 PRO A CA 1
ATOM 1360 C C . PRO A 1 186 ? 1.329 35 -2.547 1 88.31 186 PRO A C 1
ATOM 1362 O O . PRO A 1 186 ? 1.547 35.844 -3.412 1 88.31 186 PRO A O 1
ATOM 1365 N N . ARG A 1 187 ? 0.5 34.094 -2.91 1 87.81 187 ARG A N 1
ATOM 1366 C CA . ARG A 1 187 ? -0.333 34.031 -4.109 1 87.81 187 ARG A CA 1
ATOM 1367 C C . ARG A 1 187 ? -1.394 35.125 -4.082 1 87.81 187 ARG A C 1
ATOM 1369 O O . ARG A 1 187 ? -1.849 35.594 -5.133 1 87.81 187 ARG A O 1
ATOM 1376 N N . VAL A 1 188 ? -1.745 35.5 -2.74 1 82.69 188 VAL A N 1
ATOM 1377 C CA . VAL A 1 188 ? -2.768 36.5 -2.51 1 82.69 188 VAL A CA 1
ATOM 1378 C C . VAL A 1 188 ? -2.107 37.875 -2.303 1 82.69 188 VAL A C 1
ATOM 1380 O O . VAL A 1 188 ? -2.623 38.906 -2.758 1 82.69 188 VAL A O 1
ATOM 1383 N N . VAL A 1 189 ? -0.991 37.844 -1.583 1 86.88 189 VAL A N 1
ATOM 1384 C CA . VAL A 1 189 ? -0.217 39.062 -1.318 1 86.88 189 VAL A CA 1
ATOM 1385 C C . VAL A 1 189 ? 1.2 38.875 -1.865 1 86.88 189 VAL A C 1
ATOM 1387 O O . VAL A 1 189 ? 2.092 38.406 -1.162 1 86.88 189 VAL A O 1
ATOM 1390 N N . PRO A 1 190 ? 1.438 39.406 -2.971 1 86.19 190 PRO A N 1
ATOM 1391 C CA . PRO A 1 190 ? 2.75 39.188 -3.592 1 86.19 190 PRO A CA 1
ATOM 1392 C C . PRO A 1 190 ? 3.889 39.781 -2.762 1 86.19 190 PRO A C 1
ATOM 1394 O O . PRO A 1 190 ? 5.023 39.312 -2.842 1 86.19 190 PRO A O 1
ATOM 1397 N N . ARG A 1 191 ? 3.555 40.719 -1.963 1 88 191 ARG A N 1
ATOM 1398 C CA . ARG A 1 191 ? 4.59 41.375 -1.182 1 88 191 ARG A CA 1
ATOM 1399 C C . ARG A 1 191 ? 4.773 40.719 0.175 1 88 191 ARG A C 1
ATOM 1401 O O . ARG A 1 191 ? 5.504 41.219 1.03 1 88 191 ARG A O 1
ATOM 1408 N N . ALA A 1 192 ? 4.109 39.656 0.354 1 89.75 192 ALA A N 1
ATOM 1409 C CA . ALA A 1 192 ? 4.281 38.938 1.606 1 89.75 192 ALA A CA 1
ATOM 1410 C C . ALA A 1 192 ? 5.738 38.531 1.813 1 89.75 192 ALA A C 1
ATOM 1412 O O . ALA A 1 192 ? 6.422 38.125 0.865 1 89.75 192 ALA A O 1
ATOM 1413 N N . ARG A 1 193 ? 6.219 38.594 3.037 1 90.88 193 ARG A N 1
ATOM 1414 C CA . ARG A 1 193 ? 7.605 38.281 3.354 1 90.88 193 ARG A CA 1
ATOM 1415 C C . ARG A 1 193 ? 7.707 36.969 4.121 1 90.88 193 ARG A C 1
ATOM 1417 O O . ARG A 1 193 ? 6.82 36.625 4.91 1 90.88 193 ARG A O 1
ATOM 1424 N N . LYS A 1 194 ? 8.859 36.312 3.973 1 90.94 194 LYS A N 1
ATOM 1425 C CA . LYS A 1 194 ? 9.141 35.094 4.723 1 90.94 194 LYS A CA 1
ATOM 1426 C C . LYS A 1 194 ? 9.508 35.406 6.168 1 90.94 194 LYS A C 1
ATOM 1428 O O . LYS A 1 194 ? 10.32 36.281 6.426 1 90.94 194 LYS A O 1
ATOM 1433 N N . ILE A 1 195 ? 8.922 34.781 7.016 1 89.62 195 ILE A N 1
ATOM 1434 C CA . ILE A 1 195 ? 9.227 34.906 8.438 1 89.62 195 ILE A CA 1
ATOM 1435 C C . ILE A 1 195 ? 10.391 34 8.805 1 89.62 195 ILE A C 1
ATOM 1437 O O . ILE A 1 195 ? 10.312 32.781 8.633 1 89.62 195 ILE A O 1
ATOM 1441 N N . PRO A 1 196 ? 11.531 34.562 9.336 1 92.38 196 PRO A N 1
ATOM 1442 C CA . PRO A 1 196 ? 12.664 33.688 9.656 1 92.38 196 PRO A CA 1
ATOM 1443 C C . PRO A 1 196 ? 12.398 32.812 10.875 1 92.38 196 PRO A C 1
ATOM 1445 O O . PRO A 1 196 ? 12.82 31.641 10.891 1 92.38 196 PRO A O 1
ATOM 1448 N N . ARG A 1 197 ? 11.758 33.406 11.906 1 93.62 197 ARG A N 1
ATOM 1449 C CA . ARG A 1 197 ? 11.453 32.688 13.141 1 93.62 197 ARG A CA 1
ATOM 1450 C C . ARG A 1 197 ? 10.055 33.062 13.648 1 93.62 197 ARG A C 1
ATOM 1452 O O . ARG A 1 197 ? 9.664 34.219 13.648 1 93.62 197 ARG A O 1
ATOM 1459 N N . ILE A 1 198 ? 9.297 32.094 14 1 90.88 198 ILE A N 1
ATOM 1460 C CA . ILE A 1 198 ? 7.953 32.281 14.539 1 90.88 198 ILE A CA 1
ATOM 1461 C C . ILE A 1 198 ? 7.746 31.344 15.734 1 90.88 198 ILE A C 1
ATOM 1463 O O . ILE A 1 198 ? 8.305 30.25 15.781 1 90.88 198 ILE A O 1
ATOM 1467 N N . SER A 1 199 ? 7.031 31.812 16.703 1 91 199 SER A N 1
ATOM 1468 C CA . SER A 1 199 ? 6.824 31 17.906 1 91 199 SER A CA 1
ATOM 1469 C C . SER A 1 199 ? 5.82 29.875 17.641 1 91 199 SER A C 1
ATOM 1471 O O . SER A 1 199 ? 5.012 29.953 16.719 1 91 199 SER A O 1
ATOM 1473 N N . PHE A 1 200 ? 5.855 28.844 18.562 1 91.56 200 PHE A N 1
ATOM 1474 C CA . PHE A 1 200 ? 4.879 27.75 18.5 1 91.56 200 PHE A CA 1
ATOM 1475 C C . PHE A 1 200 ? 3.461 28.297 18.578 1 91.56 200 PHE A C 1
ATOM 1477 O O . PHE A 1 200 ? 2.588 27.891 17.797 1 91.56 200 PHE A O 1
ATOM 1484 N N . GLU A 1 201 ? 3.246 29.219 19.453 1 87.25 201 GLU A N 1
ATOM 1485 C CA . GLU A 1 201 ? 1.913 29.766 19.688 1 87.25 201 GLU A CA 1
ATOM 1486 C C . GLU A 1 201 ? 1.386 30.5 18.469 1 87.25 201 GLU A C 1
ATOM 1488 O O . GLU A 1 201 ? 0.223 30.328 18.094 1 87.25 201 GLU A O 1
ATOM 1493 N N . GLU A 1 202 ? 2.246 31.281 17.938 1 88.25 202 GLU A N 1
ATOM 1494 C CA . GLU A 1 202 ? 1.84 32 16.734 1 88.25 202 GLU A CA 1
ATOM 1495 C C . GLU A 1 202 ? 1.529 31.062 15.594 1 88.25 202 GLU A C 1
ATOM 1497 O O . GLU A 1 202 ? 0.533 31.234 14.891 1 88.25 202 GLU A O 1
ATOM 1502 N N . MET A 1 203 ? 2.381 30.125 15.438 1 90.81 203 MET A N 1
ATOM 1503 C CA . MET A 1 203 ? 2.174 29.172 14.352 1 90.81 203 MET A CA 1
ATOM 1504 C C . MET A 1 203 ? 0.893 28.375 14.57 1 90.81 203 MET A C 1
ATOM 1506 O O . MET A 1 203 ? 0.203 28.031 13.609 1 90.81 203 MET A O 1
ATOM 1510 N N . LEU A 1 204 ? 0.604 27.984 15.758 1 88.06 204 LEU A N 1
ATOM 1511 C CA . LEU A 1 204 ? -0.625 27.281 16.094 1 88.06 204 LEU A CA 1
ATOM 1512 C C . LEU A 1 204 ? -1.85 28.078 15.664 1 88.06 204 LEU A C 1
ATOM 1514 O O . LEU A 1 204 ? -2.791 27.531 15.094 1 88.06 204 LEU A O 1
ATOM 1518 N N . GLU A 1 205 ? -1.824 29.312 15.961 1 85.31 205 GLU A N 1
ATOM 1519 C CA . GLU A 1 205 ? -2.936 30.188 15.602 1 85.31 205 GLU A CA 1
ATOM 1520 C C . GLU A 1 205 ? -3.072 30.297 14.086 1 85.31 205 GLU A C 1
ATOM 1522 O O . GLU A 1 205 ? -4.184 30.328 13.555 1 85.31 205 GLU A O 1
ATOM 1527 N N . LEU A 1 206 ? -1.912 30.438 13.469 1 86.62 206 LEU A N 1
ATOM 1528 C CA . LEU A 1 206 ? -1.947 30.5 12.016 1 86.62 206 LEU A CA 1
ATOM 1529 C C . LEU A 1 206 ? -2.564 29.234 11.422 1 86.62 206 LEU A C 1
ATOM 1531 O O . LEU A 1 206 ? -3.439 29.312 10.555 1 86.62 206 LEU A O 1
ATOM 1535 N N . ALA A 1 207 ? -2.111 28.125 11.898 1 85.94 207 ALA A N 1
ATOM 1536 C CA . ALA A 1 207 ? -2.613 26.844 11.406 1 85.94 207 ALA A CA 1
ATOM 1537 C C . ALA A 1 207 ? -4.105 26.688 11.688 1 85.94 207 ALA A C 1
ATOM 1539 O O . ALA A 1 207 ? -4.855 26.203 10.836 1 85.94 207 ALA A O 1
ATOM 1540 N N . ALA A 1 208 ? -4.531 27.109 12.766 1 80.81 208 ALA A N 1
ATOM 1541 C CA . ALA A 1 208 ? -5.93 27.016 13.172 1 80.81 208 ALA A CA 1
ATOM 1542 C C . ALA A 1 208 ? -6.801 27.953 12.344 1 80.81 208 ALA A C 1
ATOM 1544 O O . ALA A 1 208 ? -8.016 27.766 12.242 1 80.81 208 ALA A O 1
ATOM 1545 N N . SER A 1 209 ? -6.199 28.922 11.789 1 80.44 209 SER A N 1
ATOM 1546 C CA . SER A 1 209 ? -6.953 29.969 11.102 1 80.44 209 SER A CA 1
ATOM 1547 C C . SER A 1 209 ? -6.844 29.812 9.594 1 80.44 209 SER A C 1
ATOM 1549 O O . SER A 1 209 ? -7.09 30.781 8.852 1 80.44 209 SER A O 1
ATOM 1551 N N . GLY A 1 210 ? -6.344 28.672 9.18 1 78.12 210 GLY A N 1
ATOM 1552 C CA . GLY A 1 210 ? -6.375 28.422 7.742 1 78.12 210 GLY A CA 1
ATOM 1553 C C . GLY A 1 210 ? -4.992 28.328 7.125 1 78.12 210 GLY A C 1
ATOM 1554 O O . GLY A 1 210 ? -4.859 28.078 5.926 1 78.12 210 GLY A O 1
ATOM 1555 N N . GLY A 1 211 ? -4.012 28.656 7.906 1 76.81 211 GLY A N 1
ATOM 1556 C CA . GLY A 1 211 ? -2.676 28.422 7.387 1 76.81 211 GLY A CA 1
ATOM 1557 C C . GLY A 1 211 ? -2.436 26.984 6.977 1 76.81 211 GLY A C 1
ATOM 1558 O O . GLY A 1 211 ? -2.754 26.047 7.73 1 76.81 211 GLY A O 1
ATOM 1559 N N . ARG A 1 212 ? -1.822 26.812 5.832 1 79.38 212 ARG A N 1
ATOM 1560 C CA . ARG A 1 212 ? -1.753 25.453 5.289 1 79.38 212 ARG A CA 1
ATOM 1561 C C . ARG A 1 212 ? -0.318 24.938 5.285 1 79.38 212 ARG A C 1
ATOM 1563 O O . ARG A 1 212 ? -0.053 23.828 4.82 1 79.38 212 ARG A O 1
ATOM 1570 N N . VAL A 1 213 ? 0.513 25.672 5.809 1 87.88 213 VAL A N 1
ATOM 1571 C CA . VAL A 1 213 ? 1.922 25.297 5.703 1 87.88 213 VAL A CA 1
ATOM 1572 C C . VAL A 1 213 ? 2.223 24.125 6.637 1 87.88 213 VAL A C 1
ATOM 1574 O O . VAL A 1 213 ? 2.943 23.203 6.266 1 87.88 213 VAL A O 1
ATOM 1577 N N . LEU A 1 214 ? 1.685 24.203 7.828 1 91.56 214 LEU A N 1
ATOM 1578 C CA . LEU A 1 214 ? 1.819 23.125 8.805 1 91.56 214 LEU A CA 1
ATOM 1579 C C . LEU A 1 214 ? 0.455 22.703 9.344 1 91.56 214 LEU A C 1
ATOM 1581 O O . LEU A 1 214 ? -0.41 23.547 9.578 1 91.56 214 LEU A O 1
ATOM 1585 N N . ALA A 1 215 ? 0.369 21.453 9.523 1 87.12 215 ALA A N 1
ATOM 1586 C CA . ALA A 1 215 ? -0.858 20.969 10.148 1 87.12 215 ALA A CA 1
ATOM 1587 C C . ALA A 1 215 ? -0.91 21.344 11.625 1 87.12 215 ALA A C 1
ATOM 1589 O O . ALA A 1 215 ? 0.108 21.281 12.32 1 87.12 215 ALA A O 1
ATOM 1590 N N . LEU A 1 216 ? -2.135 21.641 12.055 1 84.62 216 LEU A N 1
ATOM 1591 C CA . LEU A 1 216 ? -2.361 22.094 13.43 1 84.62 216 LEU A CA 1
ATOM 1592 C C . LEU A 1 216 ? -1.833 21.062 14.422 1 84.62 216 LEU A C 1
ATOM 1594 O O . LEU A 1 216 ? -1.103 21.422 15.352 1 84.62 216 LEU A O 1
ATOM 1598 N N . ARG A 1 217 ? -2.1 19.859 14.188 1 83.81 217 ARG A N 1
ATOM 1599 C CA . ARG A 1 217 ? -1.741 18.797 15.125 1 83.81 217 ARG A CA 1
ATOM 1600 C C . ARG A 1 217 ? -0.228 18.641 15.219 1 83.81 217 ARG A C 1
ATOM 1602 O O . ARG A 1 217 ? 0.305 18.328 16.281 1 83.81 217 ARG A O 1
ATOM 1609 N N . SER A 1 218 ? 0.415 18.797 14.195 1 90.94 218 SER A N 1
ATOM 1610 C CA . SER A 1 218 ? 1.869 18.688 14.203 1 90.94 218 SER A CA 1
ATOM 1611 C C . SER A 1 218 ? 2.512 19.812 15.008 1 90.94 218 SER A C 1
ATOM 1613 O O . SER A 1 218 ? 3.486 19.594 15.727 1 90.94 218 SER A O 1
ATOM 1615 N N . VAL A 1 219 ? 1.976 21.016 14.891 1 92.38 219 VAL A N 1
ATOM 1616 C CA . VAL A 1 219 ? 2.504 22.156 15.641 1 92.38 219 VAL A CA 1
ATOM 1617 C C . VAL A 1 219 ? 2.225 21.969 17.125 1 92.38 219 VAL A C 1
ATOM 1619 O O . VAL A 1 219 ? 3.074 22.266 17.969 1 92.38 219 VAL A O 1
ATOM 1622 N N . GLU A 1 220 ? 1.064 21.5 17.391 1 88.94 220 GLU A N 1
ATOM 1623 C CA . GLU A 1 220 ? 0.723 21.203 18.781 1 88.94 220 GLU A CA 1
ATOM 1624 C C . GLU A 1 220 ? 1.706 20.203 19.375 1 88.94 220 GLU A C 1
ATOM 1626 O O . GLU A 1 220 ? 2.191 20.406 20.5 1 88.94 220 GLU A O 1
ATOM 1631 N N . ALA A 1 221 ? 1.925 19.219 18.688 1 88.31 221 ALA A N 1
ATOM 1632 C CA . ALA A 1 221 ? 2.863 18.203 19.156 1 88.31 221 ALA A CA 1
ATOM 1633 C C . ALA A 1 221 ? 4.258 18.797 19.344 1 88.31 221 ALA A C 1
ATOM 1635 O O . ALA A 1 221 ? 4.934 18.5 20.328 1 88.31 221 ALA A O 1
ATOM 1636 N N . ALA A 1 222 ? 4.668 19.531 18.438 1 94.5 222 ALA A N 1
ATOM 1637 C CA . ALA A 1 222 ? 5.984 20.156 18.531 1 94.5 222 ALA A CA 1
ATOM 1638 C C . ALA A 1 222 ? 6.098 21.047 19.766 1 94.5 222 ALA A C 1
ATOM 1640 O O . ALA A 1 222 ? 7.117 21.016 20.453 1 94.5 222 ALA A O 1
ATOM 1641 N N . ARG A 1 223 ? 5.074 21.828 19.984 1 91.38 223 ARG A N 1
ATOM 1642 C CA . ARG A 1 223 ? 5.043 22.688 21.156 1 91.38 223 ARG A CA 1
ATOM 1643 C C . ARG A 1 223 ? 5.105 21.859 22.453 1 91.38 223 ARG A C 1
ATOM 1645 O O . ARG A 1 223 ? 5.91 22.141 23.328 1 91.38 223 ARG A O 1
ATOM 1652 N N . ASN A 1 224 ? 4.277 20.859 22.516 1 88.88 224 ASN A N 1
ATOM 1653 C CA . ASN A 1 224 ? 4.148 20.047 23.719 1 88.88 224 ASN A CA 1
ATOM 1654 C C . ASN A 1 224 ? 5.453 19.328 24.047 1 88.88 224 ASN A C 1
ATOM 1656 O O . ASN A 1 224 ? 5.797 19.156 25.219 1 88.88 224 ASN A O 1
ATOM 1660 N N . PHE A 1 225 ? 6.125 18.953 23.031 1 90.94 225 PHE A N 1
ATOM 1661 C CA . PHE A 1 225 ? 7.34 18.172 23.25 1 90.94 225 PHE A CA 1
ATOM 1662 C C . PHE A 1 225 ? 8.578 19.031 23.047 1 90.94 225 PHE A C 1
ATOM 1664 O O . PHE A 1 225 ? 9.703 18.547 23.156 1 90.94 225 PHE A O 1
ATOM 1671 N N . ARG A 1 226 ? 8.367 20.297 22.703 1 93.25 226 ARG A N 1
ATOM 1672 C CA . ARG A 1 226 ? 9.422 21.281 22.516 1 93.25 226 ARG A CA 1
ATOM 1673 C C . ARG A 1 226 ? 10.406 20.844 21.438 1 93.25 226 ARG A C 1
ATOM 1675 O O . ARG A 1 226 ? 11.617 20.859 21.656 1 93.25 226 ARG A O 1
ATOM 1682 N N . VAL A 1 227 ? 9.883 20.359 20.375 1 95.94 227 VAL A N 1
ATOM 1683 C CA . VAL A 1 227 ? 10.68 19.984 19.203 1 95.94 227 VAL A CA 1
ATOM 1684 C C . VAL A 1 227 ? 10.766 21.156 18.234 1 95.94 227 VAL A C 1
ATOM 1686 O O . VAL A 1 227 ? 9.75 21.578 17.672 1 95.94 227 VAL A O 1
ATOM 1689 N N . PRO A 1 228 ? 11.961 21.719 18.047 1 97.5 228 PRO A N 1
ATOM 1690 C CA . PRO A 1 228 ? 12.055 22.766 17.047 1 97.5 228 PRO A CA 1
ATOM 1691 C C . PRO A 1 228 ? 11.711 22.281 15.641 1 97.5 228 PRO A C 1
ATOM 1693 O O . PRO A 1 228 ? 12.133 21.188 15.25 1 97.5 228 PRO A O 1
ATOM 1696 N N . LEU A 1 229 ? 10.906 23.062 14.938 1 97.75 229 LEU A N 1
ATOM 1697 C CA . LEU A 1 229 ? 10.57 22.766 13.547 1 97.75 229 LEU A CA 1
ATOM 1698 C C . LEU A 1 229 ? 11.305 23.703 12.602 1 97.75 229 LEU A C 1
ATOM 1700 O O . LEU A 1 229 ? 11.523 24.875 12.93 1 97.75 229 LEU A O 1
ATOM 1704 N N . HIS A 1 230 ? 11.711 23.219 11.562 1 97.5 230 HIS A N 1
ATOM 1705 C CA . HIS A 1 230 ? 12.266 24.016 10.469 1 97.5 230 HIS A CA 1
ATOM 1706 C C . HIS A 1 230 ? 11.516 23.75 9.164 1 97.5 230 HIS A C 1
ATOM 1708 O O . HIS A 1 230 ? 11.633 22.672 8.586 1 97.5 230 HIS A O 1
ATOM 1714 N N . VAL A 1 231 ? 10.695 24.734 8.742 1 97.31 231 VAL A N 1
ATOM 1715 C CA . VAL A 1 231 ? 9.914 24.625 7.516 1 97.31 231 VAL A CA 1
ATOM 1716 C C . VAL A 1 231 ? 10.758 25.062 6.32 1 97.31 231 VAL A C 1
ATOM 1718 O O . VAL A 1 231 ? 11.227 26.203 6.266 1 97.31 231 VAL A O 1
ATOM 1721 N N . ARG A 1 232 ? 10.875 24.125 5.387 1 95.69 232 ARG A N 1
ATOM 1722 C CA . ARG A 1 232 ? 11.75 24.375 4.25 1 95.69 232 ARG A CA 1
ATOM 1723 C C . ARG A 1 232 ? 11.141 23.828 2.957 1 95.69 232 ARG A C 1
ATOM 1725 O O . ARG A 1 232 ? 10.141 23.109 2.99 1 95.69 232 ARG A O 1
ATOM 1732 N N . SER A 1 233 ? 11.797 24.297 1.834 1 94.31 233 SER A N 1
ATOM 1733 C CA . SER A 1 233 ? 11.406 23.766 0.53 1 94.31 233 SER A CA 1
ATOM 1734 C C . SER A 1 233 ? 12.344 22.656 0.09 1 94.31 233 SER A C 1
ATOM 1736 O O . SER A 1 233 ? 13.555 22.719 0.303 1 94.31 233 SER A O 1
ATOM 1738 N N . SER A 1 234 ? 11.766 21.594 -0.504 1 92.5 234 SER A N 1
ATOM 1739 C CA . SER A 1 234 ? 12.586 20.516 -1.039 1 92.5 234 SER A CA 1
ATOM 1740 C C . SER A 1 234 ? 13.188 20.891 -2.389 1 92.5 234 SER A C 1
ATOM 1742 O O . SER A 1 234 ? 14 20.141 -2.939 1 92.5 234 SER A O 1
ATOM 1744 N N . PHE A 1 235 ? 12.891 22.062 -2.904 1 90.12 235 PHE A N 1
ATOM 1745 C CA . PHE A 1 235 ? 13.289 22.453 -4.254 1 90.12 235 PHE A CA 1
ATOM 1746 C C . PHE A 1 235 ? 14.398 23.5 -4.207 1 90.12 235 PHE A C 1
ATOM 1748 O O . PHE A 1 235 ? 15 23.812 -5.234 1 90.12 235 PHE A O 1
ATOM 1755 N N . THR A 1 236 ? 14.578 24.031 -3.066 1 88.44 236 THR A N 1
ATOM 1756 C CA . THR A 1 236 ? 15.625 25.031 -2.902 1 88.44 236 THR A CA 1
ATOM 1757 C C . THR A 1 236 ? 16.453 24.75 -1.649 1 88.44 236 THR A C 1
ATOM 1759 O O . THR A 1 236 ? 16.078 23.906 -0.834 1 88.44 236 THR A O 1
ATOM 1762 N N . TRP A 1 237 ? 17.562 25.453 -1.559 1 89.31 237 TRP A N 1
ATOM 1763 C CA . TRP A 1 237 ? 18.422 25.297 -0.386 1 89.31 237 TRP A CA 1
ATOM 1764 C C . TRP A 1 237 ? 18.344 26.547 0.497 1 89.31 237 TRP A C 1
ATOM 1766 O O . TRP A 1 237 ? 19.156 26.719 1.403 1 89.31 237 TRP A O 1
ATOM 1776 N N . GLU A 1 238 ? 17.391 27.328 0.242 1 90 238 GLU A N 1
ATOM 1777 C CA . GLU A 1 238 ? 17.234 28.547 1.032 1 90 238 GLU A CA 1
ATOM 1778 C C . GLU A 1 238 ? 16.828 28.219 2.467 1 90 238 GLU A C 1
ATOM 1780 O O . GLU A 1 238 ? 16.141 27.219 2.713 1 90 238 GLU A O 1
ATOM 1785 N N . PRO A 1 239 ? 17.312 29.156 3.303 1 92.44 239 PRO A N 1
ATOM 1786 C CA . PRO A 1 239 ? 16.812 28.969 4.668 1 92.44 239 PRO A CA 1
ATOM 1787 C C . PRO A 1 239 ? 15.297 29.094 4.77 1 92.44 239 PRO A C 1
ATOM 1789 O O . PRO A 1 239 ? 14.688 29.906 4.062 1 92.44 239 PRO A O 1
ATOM 1792 N N . GLY A 1 240 ? 14.734 28.344 5.59 1 95.94 240 GLY A N 1
ATOM 1793 C CA . GLY A 1 240 ? 13.289 28.359 5.785 1 95.94 240 GLY A CA 1
ATOM 1794 C C . GLY A 1 240 ? 12.867 29.109 7.035 1 95.94 240 GLY A C 1
ATOM 1795 O O . GLY A 1 240 ? 13.469 30.125 7.391 1 95.94 240 GLY A O 1
ATOM 1796 N N . THR A 1 241 ? 11.75 28.781 7.598 1 96.25 241 THR A N 1
ATOM 1797 C CA . THR A 1 241 ? 11.211 29.375 8.812 1 96.25 241 THR A CA 1
ATOM 1798 C C . THR A 1 241 ? 11.375 28.438 10 1 96.25 241 THR A C 1
ATOM 1800 O O . THR A 1 241 ? 10.961 27.266 9.945 1 96.25 241 THR A O 1
ATOM 1803 N N . TRP A 1 242 ? 11.992 28.969 11.055 1 96.06 242 TRP A N 1
ATOM 1804 C CA . TRP A 1 242 ? 12.094 28.219 12.305 1 96.06 242 TRP A CA 1
ATOM 1805 C C . TRP A 1 242 ? 10.844 28.438 13.164 1 96.06 242 TRP A C 1
ATOM 1807 O O . TRP A 1 242 ? 10.375 29.562 13.328 1 96.06 242 TRP A O 1
ATOM 1817 N N . VAL A 1 243 ? 10.258 27.375 13.578 1 95.31 243 VAL A N 1
ATOM 1818 C CA . VAL A 1 243 ? 9.18 27.406 14.555 1 95.31 243 VAL A CA 1
ATOM 1819 C C . VAL A 1 243 ? 9.695 26.922 15.906 1 95.31 243 VAL A C 1
ATOM 1821 O O . VAL A 1 243 ? 9.984 25.734 16.078 1 95.31 243 VAL A O 1
ATOM 1824 N N . VAL A 1 244 ? 9.766 27.797 16.891 1 94.62 244 VAL A N 1
ATOM 1825 C CA . VAL A 1 244 ? 10.484 27.484 18.125 1 94.62 244 VAL A CA 1
ATOM 1826 C C . VAL A 1 244 ? 9.766 28.125 19.312 1 94.62 244 VAL A C 1
ATOM 1828 O O . VAL A 1 244 ? 8.75 28.812 19.141 1 94.62 244 VAL A O 1
ATOM 1831 N N . GLU A 1 245 ? 10.234 27.766 20.438 1 90.19 245 GLU A N 1
ATOM 1832 C CA . GLU A 1 245 ? 9.711 28.406 21.641 1 90.19 245 GLU A CA 1
ATOM 1833 C C . GLU A 1 245 ? 9.992 29.906 21.641 1 90.19 245 GLU A C 1
ATOM 1835 O O . GLU A 1 245 ? 11.039 30.344 21.172 1 90.19 245 GLU A O 1
ATOM 1840 N N . GLU A 1 246 ? 9.023 30.578 22.125 1 80.94 246 GLU A N 1
ATOM 1841 C CA . GLU A 1 246 ? 9.18 32.031 22.203 1 80.94 246 GLU A CA 1
ATOM 1842 C C . GLU A 1 246 ? 10.375 32.406 23.078 1 80.94 246 GLU A C 1
ATOM 1844 O O . GLU A 1 246 ? 10.555 31.844 24.172 1 80.94 246 GLU A O 1
ATOM 1849 N N . GLU A 1 247 ? 11.266 33.125 22.453 1 72.06 247 GLU A N 1
ATOM 1850 C CA . GLU A 1 247 ? 12.391 33.625 23.219 1 72.06 247 GLU A CA 1
ATOM 1851 C C . GLU A 1 247 ? 12.234 35.125 23.484 1 72.06 247 GLU A C 1
ATOM 1853 O O . GLU A 1 247 ? 11.664 35.844 22.672 1 72.06 247 GLU A O 1
ATOM 1858 N N . PRO A 1 248 ? 12.531 35.469 24.734 1 60.59 248 PRO A N 1
ATOM 1859 C CA . PRO A 1 248 ? 12.438 36.906 25.062 1 60.59 248 PRO A CA 1
ATOM 1860 C C . PRO A 1 248 ? 13.094 37.812 24.016 1 60.59 248 PRO A C 1
ATOM 1862 O O . PRO A 1 248 ? 12.641 38.938 23.797 1 60.59 248 PRO A O 1
ATOM 1865 N N . SER A 1 249 ? 14.125 37.312 23.484 1 56.75 249 SER A N 1
ATOM 1866 C CA . SER A 1 249 ? 14.867 38.156 22.547 1 56.75 249 SER A CA 1
ATOM 1867 C C . SER A 1 249 ? 14.141 38.281 21.219 1 56.75 249 SER A C 1
ATOM 1869 O O . SER A 1 249 ? 14.477 39.125 20.391 1 56.75 249 SER A O 1
ATOM 1871 N N . MET A 1 250 ? 13.211 37.562 21.141 1 57.25 250 MET A N 1
ATOM 1872 C CA . MET A 1 250 ? 12.523 37.625 19.844 1 57.25 250 MET A CA 1
ATOM 1873 C C . MET A 1 250 ? 11.703 38.906 19.75 1 57.25 250 MET A C 1
ATOM 1875 O O . MET A 1 250 ? 10.945 39.25 20.656 1 57.25 250 MET A O 1
ATOM 1879 N N . GLU A 1 251 ? 12.242 39.875 18.953 1 56.34 251 GLU A N 1
ATOM 1880 C CA . GLU A 1 251 ? 11.414 41.031 18.672 1 56.34 251 GLU A CA 1
ATOM 1881 C C . GLU A 1 251 ? 10.016 40.656 18.219 1 56.34 251 GLU A C 1
ATOM 1883 O O . GLU A 1 251 ? 9.867 39.875 17.266 1 56.34 251 GLU A O 1
ATOM 1888 N N . GLN A 1 252 ? 9.102 40.812 19.109 1 63.34 252 GLN A N 1
ATOM 1889 C CA . GLN A 1 252 ? 7.742 40.375 18.844 1 63.34 252 GLN A CA 1
ATOM 1890 C C . GLN A 1 252 ? 6.988 41.375 18 1 63.34 252 GLN A C 1
ATOM 1892 O O . GLN A 1 252 ? 6.75 42.531 18.438 1 63.34 252 GLN A O 1
ATOM 1897 N N . ALA A 1 253 ? 7 41.125 16.672 1 70.06 253 ALA A N 1
ATOM 1898 C CA . ALA A 1 253 ? 6.078 41.938 15.883 1 70.06 253 ALA A CA 1
ATOM 1899 C C . ALA A 1 253 ? 4.676 41.906 16.484 1 70.06 253 ALA A C 1
ATOM 1901 O O . ALA A 1 253 ? 4.262 40.938 17.094 1 70.06 253 ALA A O 1
ATOM 1902 N N . VAL A 1 254 ? 4.117 43.125 16.5 1 75.56 254 VAL A N 1
ATOM 1903 C CA . VAL A 1 254 ? 2.742 43.188 16.984 1 75.56 254 VAL A CA 1
ATOM 1904 C C . VAL A 1 254 ? 1.884 42.156 16.234 1 75.56 254 VAL A C 1
ATOM 1906 O O . VAL A 1 254 ? 1.222 41.344 16.875 1 75.56 254 VAL A O 1
ATOM 1909 N N . VAL A 1 255 ? 1.935 42.156 14.914 1 85.44 255 VAL A N 1
ATOM 1910 C CA . VAL A 1 255 ? 1.314 41.156 14.039 1 85.44 255 VAL A CA 1
ATOM 1911 C C . VAL A 1 255 ? 2.385 40.469 13.195 1 85.44 255 VAL A C 1
ATOM 1913 O O . VAL A 1 255 ? 3.16 41.125 12.5 1 85.44 255 VAL A O 1
ATOM 1916 N N . SER A 1 256 ? 2.414 39.219 13.273 1 84.5 256 SER A N 1
ATOM 1917 C CA . SER A 1 256 ? 3.449 38.469 12.57 1 84.5 256 SER A CA 1
ATOM 1918 C C . SER A 1 256 ? 2.965 38 11.203 1 84.5 256 SER A C 1
ATOM 1920 O O . SER A 1 256 ? 3.748 37.938 10.258 1 84.5 256 SER A O 1
ATOM 1922 N N . ALA A 1 257 ? 1.667 37.688 11.172 1 87.06 257 ALA A N 1
ATOM 1923 C CA . ALA A 1 257 ? 1.172 37.094 9.922 1 87.06 257 ALA A CA 1
ATOM 1924 C C . ALA A 1 257 ? -0.349 37.219 9.836 1 87.06 257 ALA A C 1
ATOM 1926 O O . ALA A 1 257 ? -1.021 37.438 10.852 1 87.06 257 ALA A O 1
ATOM 1927 N N . ILE A 1 258 ? -0.819 37.062 8.633 1 88.5 258 ILE A N 1
ATOM 1928 C CA . ILE A 1 258 ? -2.244 37.031 8.32 1 88.5 258 ILE A CA 1
ATOM 1929 C C . ILE A 1 258 ? -2.602 35.688 7.68 1 88.5 258 ILE A C 1
ATOM 1931 O O . ILE A 1 258 ? -1.913 35.25 6.766 1 88.5 258 ILE A O 1
ATOM 1935 N N . ALA A 1 259 ? -3.582 35.062 8.172 1 89 259 ALA A N 1
ATOM 1936 C CA . ALA A 1 259 ? -4.121 33.844 7.586 1 89 259 ALA A CA 1
ATOM 1937 C C . ALA A 1 259 ? -5.535 34.062 7.066 1 89 259 ALA A C 1
ATOM 1939 O O . ALA A 1 259 ? -6.25 34.969 7.543 1 89 259 ALA A O 1
ATOM 1940 N N . HIS A 1 260 ? -5.898 33.344 6.07 1 90.69 260 HIS A N 1
ATOM 1941 C CA . HIS A 1 260 ? -7.273 33.375 5.59 1 90.69 260 HIS A CA 1
ATOM 1942 C C . HIS A 1 260 ? -7.77 31.984 5.238 1 90.69 260 HIS A C 1
ATOM 1944 O O . HIS A 1 260 ? -6.969 31.078 4.953 1 90.69 260 HIS A O 1
ATOM 1950 N N . ASP A 1 261 ? -9.117 31.812 5.332 1 90.69 261 ASP A N 1
ATOM 1951 C CA . ASP A 1 261 ? -9.758 30.516 5.102 1 90.69 261 ASP A CA 1
ATOM 1952 C C . ASP A 1 261 ? -11.133 30.688 4.465 1 90.69 261 ASP A C 1
ATOM 1954 O O . ASP A 1 261 ? -11.992 31.406 5.004 1 90.69 261 ASP A O 1
ATOM 1958 N N . ALA A 1 262 ? -11.289 30.062 3.332 1 89.81 262 ALA A N 1
ATOM 1959 C CA . ALA A 1 262 ? -12.578 30.141 2.654 1 89.81 262 ALA A CA 1
ATOM 1960 C C . ALA A 1 262 ? -13.289 28.797 2.652 1 89.81 262 ALA A C 1
ATOM 1962 O O . ALA A 1 262 ? -14.242 28.594 1.901 1 89.81 262 ALA A O 1
ATOM 1963 N N . SER A 1 263 ? -12.789 27.938 3.449 1 87.88 263 SER A N 1
ATOM 1964 C CA . SER A 1 263 ? -13.297 26.562 3.391 1 87.88 263 SER A CA 1
ATOM 1965 C C . SER A 1 263 ? -14.297 26.297 4.512 1 87.88 263 SER A C 1
ATOM 1967 O O . SER A 1 263 ? -14.531 25.156 4.879 1 87.88 263 SER A O 1
ATOM 1969 N N . GLU A 1 264 ? -14.844 27.234 5.059 1 89.44 264 GLU A N 1
ATOM 1970 C CA . GLU A 1 264 ? -15.797 27.062 6.145 1 89.44 264 GLU A CA 1
ATOM 1971 C C . GLU A 1 264 ? -17.188 27.547 5.746 1 89.44 264 GLU A C 1
ATOM 1973 O O . GLU A 1 264 ? -17.328 28.281 4.766 1 89.44 264 GLU A O 1
ATOM 1978 N N . VAL A 1 265 ? -18.141 27.031 6.496 1 91.75 265 VAL A N 1
ATOM 1979 C CA . VAL A 1 265 ? -19.516 27.531 6.398 1 91.75 265 VAL A CA 1
ATOM 1980 C C . VAL A 1 265 ? -19.938 28.125 7.73 1 91.75 265 VAL A C 1
ATOM 1982 O O . VAL A 1 265 ? -19.344 27.844 8.773 1 91.75 265 VAL A O 1
ATOM 1985 N N . LYS A 1 266 ? -20.953 29.016 7.625 1 91.75 266 LYS A N 1
ATOM 1986 C CA . LYS A 1 266 ? -21.547 29.609 8.812 1 91.75 266 LYS A CA 1
ATOM 1987 C C . LYS A 1 266 ? -22.969 29.078 9.039 1 91.75 266 LYS A C 1
ATOM 1989 O O . LYS A 1 266 ? -23.797 29.094 8.117 1 91.75 266 LYS A O 1
ATOM 1994 N N . VAL A 1 267 ? -23.172 28.547 10.164 1 90.56 267 VAL A N 1
ATOM 1995 C CA . VAL A 1 267 ? -24.5 28.094 10.555 1 90.56 267 VAL A CA 1
ATOM 1996 C C . VAL A 1 267 ? -25.047 29 11.656 1 90.56 267 VAL A C 1
ATOM 1998 O O . VAL A 1 267 ? -24.391 29.203 12.688 1 90.56 267 VAL A O 1
ATOM 2001 N N . THR A 1 268 ? -26.219 29.562 11.43 1 89.19 268 THR A N 1
ATOM 2002 C CA . THR A 1 268 ? -26.844 30.438 12.422 1 89.19 268 THR A CA 1
ATOM 2003 C C . THR A 1 268 ? -28.141 29.828 12.93 1 89.19 268 THR A C 1
ATOM 2005 O O . THR A 1 268 ? -29.031 29.5 12.148 1 89.19 268 THR A O 1
ATOM 2008 N N . VAL A 1 269 ? -28.156 29.641 14.211 1 88.69 269 VAL A N 1
ATOM 2009 C CA . VAL A 1 269 ? -29.391 29.234 14.875 1 88.69 269 VAL A CA 1
ATOM 2010 C C . VAL A 1 269 ? -30.141 30.484 15.359 1 88.69 269 VAL A C 1
ATOM 2012 O O . VAL A 1 269 ? -29.672 31.188 16.25 1 88.69 269 VAL A O 1
ATOM 2015 N N . VAL A 1 270 ? -31.219 30.641 14.789 1 89.38 270 VAL A N 1
ATOM 2016 C CA . VAL A 1 270 ? -31.984 31.859 15.039 1 89.38 270 VAL A CA 1
ATOM 2017 C C . VAL A 1 270 ? -33 31.625 16.141 1 89.38 270 VAL A C 1
ATOM 2019 O O . VAL A 1 270 ? -33.688 30.594 16.156 1 89.38 270 VAL A O 1
ATOM 2022 N N . GLY A 1 271 ? -33.031 32.531 17.078 1 86.62 271 GLY A N 1
ATOM 2023 C CA . GLY A 1 271 ? -34.062 32.531 18.094 1 86.62 271 GLY A CA 1
ATOM 2024 C C . GLY A 1 271 ? -33.906 31.438 19.109 1 86.62 271 GLY A C 1
ATOM 2025 O O . GLY A 1 271 ? -34.875 30.766 19.469 1 86.62 271 GLY A O 1
ATOM 2026 N N . VAL A 1 272 ? -32.688 31.281 19.609 1 83.25 272 VAL A N 1
ATOM 2027 C CA . VAL A 1 272 ? -32.375 30.297 20.625 1 83.25 272 VAL A CA 1
ATOM 2028 C C . VAL A 1 272 ? -32.781 30.828 22 1 83.25 272 VAL A C 1
ATOM 2030 O O . VAL A 1 272 ? -32.438 31.969 22.359 1 83.25 272 VAL A O 1
ATOM 2033 N N . PRO A 1 273 ? -33.531 30.047 22.641 1 80.44 273 PRO A N 1
ATOM 2034 C CA . PRO A 1 273 ? -33.812 30.5 24 1 80.44 273 PRO A CA 1
ATOM 2035 C C . PRO A 1 273 ? -32.531 30.797 24.812 1 80.44 273 PRO A C 1
ATOM 2037 O O . PRO A 1 273 ? -31.594 30 24.797 1 80.44 273 PRO A O 1
ATOM 2040 N N . ASP A 1 274 ? -32.531 31.922 25.453 1 76.88 274 ASP A N 1
ATOM 2041 C CA . ASP A 1 274 ? -31.328 32.406 26.141 1 76.88 274 ASP A CA 1
ATOM 2042 C C . ASP A 1 274 ? -31.359 32 27.625 1 76.88 274 ASP A C 1
ATOM 2044 O O . ASP A 1 274 ? -31.516 32.875 28.484 1 76.88 274 ASP A O 1
ATOM 2048 N N . HIS A 1 275 ? -31.234 30.859 27.922 1 73.19 275 HIS A N 1
ATOM 2049 C CA . HIS A 1 275 ? -31.078 30.375 29.297 1 73.19 275 HIS A CA 1
ATOM 2050 C C . HIS A 1 275 ? -29.906 29.406 29.422 1 73.19 275 HIS A C 1
ATOM 2052 O O . HIS A 1 275 ? -29.516 28.797 28.438 1 73.19 275 HIS A O 1
ATOM 2058 N N . PRO A 1 276 ? -29.375 29.406 30.562 1 67.62 276 PRO A N 1
ATOM 2059 C CA . PRO A 1 276 ? -28.188 28.562 30.797 1 67.62 276 PRO A CA 1
ATOM 2060 C C . PRO A 1 276 ? -28.406 27.109 30.359 1 67.62 276 PRO A C 1
ATOM 2062 O O . PRO A 1 276 ? -29.484 26.547 30.578 1 67.62 276 PRO A O 1
ATOM 2065 N N . GLY A 1 277 ? -27.516 26.625 29.609 1 70.62 277 GLY A N 1
ATOM 2066 C CA . GLY A 1 277 ? -27.531 25.219 29.234 1 70.62 277 GLY A CA 1
ATOM 2067 C C . GLY A 1 277 ? -27.938 25 27.781 1 70.62 277 GLY A C 1
ATOM 2068 O O . GLY A 1 277 ? -27.641 23.953 27.203 1 70.62 277 GLY A O 1
ATOM 2069 N N . VAL A 1 278 ? -28.609 25.906 27.266 1 72.31 278 VAL A N 1
ATOM 2070 C CA . VAL A 1 278 ? -29.141 25.734 25.922 1 72.31 278 VAL A CA 1
ATOM 2071 C C . VAL A 1 278 ? -27.984 25.641 24.922 1 72.31 278 VAL A C 1
ATOM 2073 O O . VAL A 1 278 ? -27.969 24.75 24.062 1 72.31 278 VAL A O 1
ATOM 2076 N N . ALA A 1 279 ? -27.109 26.516 25.031 1 72.06 279 ALA A N 1
ATOM 2077 C CA . ALA A 1 279 ? -25.953 26.484 24.141 1 72.06 279 ALA A CA 1
ATOM 2078 C C . ALA A 1 279 ? -25.188 25.172 24.281 1 72.06 279 ALA A C 1
ATOM 2080 O O . ALA A 1 279 ? -24.781 24.562 23.281 1 72.06 279 ALA A O 1
ATOM 2081 N N . ALA A 1 280 ? -25.078 24.734 25.438 1 73.5 280 ALA A N 1
ATOM 2082 C CA . ALA A 1 280 ? -24.375 23.484 25.703 1 73.5 280 ALA A CA 1
ATOM 2083 C C . ALA A 1 280 ? -25.078 22.297 25.047 1 73.5 280 ALA A C 1
ATOM 2085 O O . ALA A 1 280 ? -24.438 21.438 24.453 1 73.5 280 ALA A O 1
ATOM 2086 N N . ARG A 1 281 ? -26.328 22.312 25.141 1 74.88 281 ARG A N 1
ATOM 2087 C CA . ARG A 1 281 ? -27.109 21.25 24.531 1 74.88 281 ARG A CA 1
ATOM 2088 C C . ARG A 1 281 ? -26.984 21.266 23.016 1 74.88 281 ARG A C 1
ATOM 2090 O O . ARG A 1 281 ? -26.844 20.203 22.391 1 74.88 281 ARG A O 1
ATOM 2097 N N . LEU A 1 282 ? -27.016 22.375 22.531 1 80.25 282 LEU A N 1
ATOM 2098 C CA . LEU A 1 282 ? -26.906 22.531 21.078 1 80.25 282 LEU A CA 1
ATOM 2099 C C . LEU A 1 282 ? -25.562 22 20.578 1 80.25 282 LEU A C 1
ATOM 2101 O O . LEU A 1 282 ? -25.547 21.156 19.672 1 80.25 282 LEU A O 1
ATOM 2105 N N . PHE A 1 283 ? -24.5 22.344 21.188 1 80.44 283 PHE A N 1
ATOM 2106 C CA . PHE A 1 283 ? -23.188 22 20.672 1 80.44 283 PHE A CA 1
ATOM 2107 C C . PHE A 1 283 ? -22.812 20.578 21.062 1 80.44 283 PHE A C 1
ATOM 2109 O O . PHE A 1 283 ? -22.016 19.938 20.375 1 80.44 283 PHE A O 1
ATOM 2116 N N . ARG A 1 284 ? -23.406 20.094 22.078 1 75.75 284 ARG A N 1
ATOM 2117 C CA . ARG A 1 284 ? -23.234 18.672 22.375 1 75.75 284 ARG A CA 1
ATOM 2118 C C . ARG A 1 284 ? -23.781 17.797 21.25 1 75.75 284 ARG A C 1
ATOM 2120 O O . ARG A 1 284 ? -23.141 16.828 20.844 1 75.75 284 ARG A O 1
ATOM 2127 N N . HIS A 1 285 ? -24.875 18.156 20.828 1 79 285 HIS A N 1
ATOM 2128 C CA . HIS A 1 285 ? -25.5 17.406 19.734 1 79 285 HIS A CA 1
ATOM 2129 C C . HIS A 1 285 ? -24.672 17.484 18.469 1 79 285 HIS A C 1
ATOM 2131 O O . HIS A 1 285 ? -24.484 16.484 17.781 1 79 285 HIS A O 1
ATOM 2137 N N . VAL A 1 286 ? -24.156 18.641 18.172 1 81.44 286 VAL A N 1
ATOM 2138 C CA . VAL A 1 286 ? -23.344 18.859 16.969 1 81.44 286 VAL A CA 1
ATOM 2139 C C . VAL A 1 286 ? -22.047 18.062 17.078 1 81.44 286 VAL A C 1
ATOM 2141 O O . VAL A 1 286 ? -21.625 17.422 16.109 1 81.44 286 VAL A O 1
ATOM 2144 N N . ALA A 1 287 ? -21.547 18.062 18.234 1 74.94 287 ALA A N 1
ATOM 2145 C CA . ALA A 1 287 ? -20.297 17.344 18.5 1 74.94 287 ALA A CA 1
ATOM 2146 C C . ALA A 1 287 ? -20.516 15.836 18.391 1 74.94 287 ALA A C 1
ATOM 2148 O O . ALA A 1 287 ? -19.656 15.117 17.875 1 74.94 287 ALA A O 1
ATOM 2149 N N . GLU A 1 288 ? -21.562 15.414 18.828 1 73.56 288 GLU A N 1
ATOM 2150 C CA . GLU A 1 288 ? -21.891 13.992 18.812 1 73.56 288 GLU A CA 1
ATOM 2151 C C . GLU A 1 288 ? -21.984 13.469 17.375 1 73.56 288 GLU A C 1
ATOM 2153 O O . GLU A 1 288 ? -21.75 12.289 17.125 1 73.56 288 GLU A O 1
ATOM 2158 N N . GLN A 1 289 ? -22.266 14.375 16.531 1 75.5 289 GLN A N 1
ATOM 2159 C CA . GLN A 1 289 ? -22.359 13.984 15.125 1 75.5 289 GLN A CA 1
ATOM 2160 C C . GLN A 1 289 ? -21.016 14.133 14.43 1 75.5 289 GLN A C 1
ATOM 2162 O O . GLN A 1 289 ? -20.922 13.953 13.211 1 75.5 289 GLN A O 1
ATOM 2167 N N . GLY A 1 290 ? -20.016 14.586 15.156 1 69.81 290 GLY A N 1
ATOM 2168 C CA . GLY A 1 290 ? -18.672 14.633 14.633 1 69.81 290 GLY A CA 1
ATOM 2169 C C . GLY A 1 290 ? -18.359 15.906 13.867 1 69.81 290 GLY A C 1
ATOM 2170 O O . GLY A 1 290 ? -17.469 15.93 13.023 1 69.81 290 GLY A O 1
ATOM 2171 N N . VAL A 1 291 ? -19.141 16.922 14.102 1 76.44 291 VAL A N 1
ATOM 2172 C CA . VAL A 1 291 ? -18.906 18.188 13.422 1 76.44 291 VAL A CA 1
ATOM 2173 C C . VAL A 1 291 ? -17.969 19.047 14.25 1 76.44 291 VAL A C 1
ATOM 2175 O O . VAL A 1 291 ? -18.203 19.297 15.438 1 76.44 291 VAL A O 1
ATOM 2178 N N . ASN A 1 292 ? -16.953 19.469 13.617 1 76.31 292 ASN A N 1
ATOM 2179 C CA . ASN A 1 292 ? -16.016 20.359 14.273 1 76.31 292 ASN A CA 1
ATOM 2180 C C . ASN A 1 292 ? -16.484 21.812 14.195 1 76.31 292 ASN A C 1
ATOM 2182 O O . ASN A 1 292 ? -16.594 22.375 13.102 1 76.31 292 ASN A O 1
ATOM 2186 N N . VAL A 1 293 ? -16.703 22.359 15.391 1 76.19 293 VAL A N 1
ATOM 2187 C CA . VAL A 1 293 ? -17.125 23.75 15.484 1 76.19 293 VAL A CA 1
ATOM 2188 C C . VAL A 1 293 ? -15.906 24.641 15.758 1 76.19 293 VAL A C 1
ATOM 2190 O O . VAL A 1 293 ? -15.078 24.312 16.609 1 76.19 293 VAL A O 1
ATOM 2193 N N . ASP A 1 294 ? -15.859 25.734 15.023 1 77.31 294 ASP A N 1
ATOM 2194 C CA . ASP A 1 294 ? -14.703 26.609 15.188 1 77.31 294 ASP A CA 1
ATOM 2195 C C . ASP A 1 294 ? -15.086 27.906 15.906 1 77.31 294 ASP A C 1
ATOM 2197 O O . ASP A 1 294 ? -14.938 28.016 17.125 1 77.31 294 ASP A O 1
ATOM 2201 N N . MET A 1 295 ? -15.57 28.859 15.148 1 75.62 295 MET A N 1
ATOM 2202 C CA . MET A 1 295 ? -15.961 30.141 15.75 1 75.62 295 MET A CA 1
ATOM 2203 C C . MET A 1 295 ? -17.406 30.109 16.219 1 75.62 295 MET A C 1
ATOM 2205 O O . MET A 1 295 ? -18.281 29.609 15.492 1 75.62 295 MET A O 1
ATOM 2209 N N . ILE A 1 296 ? -17.609 30.422 17.516 1 73.31 296 ILE A N 1
ATOM 2210 C CA . ILE A 1 296 ? -18.953 30.562 18.062 1 73.31 296 ILE A CA 1
ATOM 2211 C C . ILE A 1 296 ? -19.172 32 18.5 1 73.31 296 ILE A C 1
ATOM 2213 O O . ILE A 1 296 ? -18.359 32.562 19.234 1 73.31 296 ILE A O 1
ATOM 2217 N N . VAL A 1 297 ? -20.188 32.531 17.906 1 68.62 297 VAL A N 1
ATOM 2218 C CA . VAL A 1 297 ? -20.531 33.906 18.312 1 68.62 297 VAL A CA 1
ATOM 2219 C C . VAL A 1 297 ? -22 33.969 18.719 1 68.62 297 VAL A C 1
ATOM 2221 O O . VAL A 1 297 ? -22.859 33.406 18.047 1 68.62 297 VAL A O 1
ATOM 2224 N N . GLN A 1 298 ? -22.234 34.375 19.859 1 64 298 GLN A N 1
ATOM 2225 C CA . GLN A 1 298 ? -23.594 34.594 20.344 1 64 298 GLN A CA 1
ATOM 2226 C C . GLN A 1 298 ? -23.922 36.094 20.438 1 64 298 GLN A C 1
ATOM 2228 O O . GLN A 1 298 ? -23.125 36.844 20.984 1 64 298 GLN A O 1
ATOM 2233 N N . ASN A 1 299 ? -25 36.344 19.719 1 59.5 299 ASN A N 1
ATOM 2234 C CA . ASN A 1 299 ? -25.438 37.719 19.781 1 59.5 299 ASN A CA 1
ATOM 2235 C C . ASN A 1 299 ? -26.156 38.031 21.094 1 59.5 299 ASN A C 1
ATOM 2237 O O . ASN A 1 299 ? -26.469 37.094 21.859 1 59.5 299 ASN A O 1
ATOM 2241 N N . VAL A 1 300 ? -26.203 39.312 21.359 1 55.44 300 VAL A N 1
ATOM 2242 C CA . VAL A 1 300 ? -26.891 39.781 22.578 1 55.44 300 VAL A CA 1
ATOM 2243 C C . VAL A 1 300 ? -28.344 39.312 22.547 1 55.44 300 VAL A C 1
ATOM 2245 O O . VAL A 1 300 ? -28.969 39.25 21.5 1 55.44 300 VAL A O 1
ATOM 2248 N N . SER A 1 301 ? -28.734 38.844 23.766 1 59.94 301 SER A N 1
ATOM 2249 C CA . SER A 1 301 ? -30.078 38.312 23.953 1 59.94 301 SER A CA 1
ATOM 2250 C C . SER A 1 301 ? -31.125 39.406 23.797 1 59.94 301 SER A C 1
ATOM 2252 O O . SER A 1 301 ? -30.938 40.531 24.25 1 59.94 301 SER A O 1
ATOM 2254 N N . LEU A 1 302 ? -32 39.125 22.875 1 60.41 302 LEU A N 1
ATOM 2255 C CA . LEU A 1 302 ? -33.188 39.969 22.734 1 60.41 302 LEU A CA 1
ATOM 2256 C C . LEU A 1 302 ? -34.438 39.219 23.141 1 60.41 302 LEU A C 1
ATOM 2258 O O . LEU A 1 302 ? -34.781 38.188 22.531 1 60.41 302 LEU A O 1
ATOM 2262 N N . GLN A 1 303 ? -35.125 39.75 24.188 1 68.62 303 GLN A N 1
ATOM 2263 C CA . GLN A 1 303 ? -36.406 39.188 24.641 1 68.62 303 GLN A CA 1
ATOM 2264 C C . GLN A 1 303 ? -36.281 37.719 24.938 1 68.62 303 GLN A C 1
ATOM 2266 O O . GLN A 1 303 ? -37.125 36.906 24.5 1 68.62 303 GLN A O 1
ATOM 2271 N N . GLY A 1 304 ? -35.188 37.281 25.531 1 72.31 304 GLY A N 1
ATOM 2272 C CA . GLY A 1 304 ? -35 35.938 26.016 1 72.31 304 GLY A CA 1
ATOM 2273 C C . GLY A 1 304 ? -34.5 34.969 24.953 1 72.31 304 GLY A C 1
ATOM 2274 O O . GLY A 1 304 ? -34.406 33.781 25.203 1 72.31 304 GLY A O 1
ATOM 2275 N N . HIS A 1 305 ? -34.375 35.531 23.812 1 82.44 305 HIS A N 1
ATOM 2276 C CA . HIS A 1 305 ? -33.844 34.719 22.719 1 82.44 305 HIS A CA 1
ATOM 2277 C C . HIS A 1 305 ? -32.562 35.344 22.156 1 82.44 305 HIS A C 1
ATOM 2279 O O . HIS A 1 305 ? -32.344 36.531 22.297 1 82.44 305 HIS A O 1
ATOM 2285 N N . THR A 1 306 ? -31.734 34.5 21.688 1 78.25 306 THR A N 1
ATOM 2286 C CA . THR A 1 306 ? -30.516 34.969 21.031 1 78.25 306 THR A CA 1
ATOM 2287 C C . THR A 1 306 ? -30.234 34.125 19.781 1 78.25 306 THR A C 1
ATOM 2289 O O . THR A 1 306 ? -30.906 33.156 19.516 1 78.25 306 THR A O 1
ATOM 2292 N N . ASP A 1 307 ? -29.391 34.719 18.984 1 83.06 307 ASP A N 1
ATOM 2293 C CA . ASP A 1 307 ? -28.891 33.969 17.828 1 83.06 307 ASP A CA 1
ATOM 2294 C C . ASP A 1 307 ? -27.469 33.469 18.078 1 83.06 307 ASP A C 1
ATOM 2296 O O . ASP A 1 307 ? -26.656 34.156 18.688 1 83.06 307 ASP A O 1
ATOM 2300 N N . ILE A 1 308 ? -27.312 32.25 17.734 1 81.81 308 ILE A N 1
ATOM 2301 C CA . ILE A 1 308 ? -25.984 31.672 17.859 1 81.81 308 ILE A CA 1
ATOM 2302 C C . ILE A 1 308 ? -25.453 31.281 16.484 1 81.81 308 ILE A C 1
ATOM 2304 O O . ILE A 1 308 ? -26.141 30.594 15.719 1 81.81 308 ILE A O 1
ATOM 2308 N N . SER A 1 309 ? -24.312 31.812 16.203 1 85.06 309 SER A N 1
ATOM 2309 C CA . SER A 1 309 ? -23.672 31.453 14.938 1 85.06 309 SER A CA 1
ATOM 2310 C C . SER A 1 309 ? -22.344 30.734 15.188 1 85.06 309 SER A C 1
ATOM 2312 O O . SER A 1 309 ? -21.641 31.031 16.156 1 85.06 309 SER A O 1
ATOM 2314 N N . PHE A 1 310 ? -22.078 29.75 14.359 1 85.94 310 PHE A N 1
ATOM 2315 C CA . PHE A 1 310 ? -20.781 29.094 14.414 1 85.94 310 PHE A CA 1
ATOM 2316 C C . PHE A 1 310 ? -20.312 28.719 13.023 1 85.94 310 PHE A C 1
ATOM 2318 O O . PHE A 1 310 ? -21.094 28.734 12.07 1 85.94 310 PHE A O 1
ATOM 2325 N N . THR A 1 311 ? -19.031 28.5 12.898 1 87.12 311 THR A N 1
ATOM 2326 C CA . THR A 1 311 ? -18.469 28.047 11.625 1 87.12 311 THR A CA 1
ATOM 2327 C C . THR A 1 311 ? -18.062 26.578 11.711 1 87.12 311 THR A C 1
ATOM 2329 O O . THR A 1 311 ? -17.812 26.062 12.797 1 87.12 311 THR A O 1
ATOM 2332 N N . ALA A 1 312 ? -18.109 25.859 10.539 1 86 312 ALA A N 1
ATOM 2333 C CA . ALA A 1 312 ? -17.703 24.469 10.383 1 86 312 ALA A CA 1
ATOM 2334 C C . ALA A 1 312 ? -17.094 24.219 9 1 86 312 ALA A C 1
ATOM 2336 O O . ALA A 1 312 ? -17.312 25.016 8.078 1 86 312 ALA A O 1
ATOM 2337 N N . PRO A 1 313 ? -16.281 23.234 8.922 1 83.56 313 PRO A N 1
ATOM 2338 C CA . PRO A 1 313 ? -15.727 22.938 7.598 1 83.56 313 PRO A CA 1
ATOM 2339 C C . PRO A 1 313 ? -16.797 22.703 6.539 1 83.56 313 PRO A C 1
ATOM 2341 O O . PRO A 1 313 ? -17.812 22.047 6.809 1 83.56 313 PRO A O 1
ATOM 2344 N N . LYS A 1 314 ? -16.547 23.234 5.391 1 86.94 314 LYS A N 1
ATOM 2345 C CA . LYS A 1 314 ? -17.484 23.078 4.281 1 86.94 314 LYS A CA 1
ATOM 2346 C C . LYS A 1 314 ? -17.703 21.609 3.951 1 86.94 314 LYS A C 1
ATOM 2348 O O . LYS A 1 314 ? -18.797 21.219 3.531 1 86.94 314 LYS A O 1
ATOM 2353 N N . ALA A 1 315 ? -16.719 20.859 4.141 1 75.56 315 ALA A N 1
ATOM 2354 C CA . ALA A 1 315 ? -16.797 19.438 3.861 1 75.56 315 ALA A CA 1
ATOM 2355 C C . ALA A 1 315 ? -17.859 18.766 4.734 1 75.56 315 ALA A C 1
ATOM 2357 O O . ALA A 1 315 ? -18.422 17.734 4.352 1 75.56 315 ALA A O 1
ATOM 2358 N N . ASP A 1 316 ? -18.172 19.328 5.832 1 79.69 316 ASP A N 1
ATOM 2359 C CA . ASP A 1 316 ? -19.125 18.766 6.781 1 79.69 316 ASP A CA 1
ATOM 2360 C C . ASP A 1 316 ? -20.438 19.516 6.762 1 79.69 316 ASP A C 1
ATOM 2362 O O . ASP A 1 316 ? -21.234 19.422 7.699 1 79.69 316 ASP A O 1
ATOM 2366 N N . ARG A 1 317 ? -20.656 20.234 5.777 1 87.06 317 ARG A N 1
ATOM 2367 C CA . ARG A 1 317 ? -21.766 21.172 5.789 1 87.06 317 ARG A CA 1
ATOM 2368 C C . ARG A 1 317 ? -23.094 20.438 5.961 1 87.06 317 ARG A C 1
ATOM 2370 O O . ARG A 1 317 ? -23.969 20.875 6.719 1 87.06 317 ARG A O 1
ATOM 2377 N N . ALA A 1 318 ? -23.219 19.328 5.215 1 84.5 318 ALA A N 1
ATOM 2378 C CA . ALA A 1 318 ? -24.484 18.594 5.281 1 84.5 318 ALA A CA 1
ATOM 2379 C C . ALA A 1 318 ? -24.703 18.031 6.68 1 84.5 318 ALA A C 1
ATOM 2381 O O . ALA A 1 318 ? -25.797 18.156 7.238 1 84.5 318 ALA A O 1
ATOM 2382 N N . ARG A 1 319 ? -23.75 17.5 7.172 1 81.81 319 ARG A N 1
ATOM 2383 C CA . ARG A 1 319 ? -23.812 16.938 8.516 1 81.81 319 ARG A CA 1
ATOM 2384 C C . ARG A 1 319 ? -24.062 18.016 9.562 1 81.81 319 ARG A C 1
ATOM 2386 O O . ARG A 1 319 ? -24.828 17.812 10.5 1 81.81 319 ARG A O 1
ATOM 2393 N N . ALA A 1 320 ? -23.344 19.078 9.398 1 87.38 320 ALA A N 1
ATOM 2394 C CA . ALA A 1 320 ? -23.484 20.203 10.336 1 87.38 320 ALA A CA 1
ATOM 2395 C C . ALA A 1 320 ? -24.891 20.766 10.328 1 87.38 320 ALA A C 1
ATOM 2397 O O . ALA A 1 320 ? -25.469 21.031 11.383 1 87.38 320 ALA A O 1
ATOM 2398 N N . LEU A 1 321 ? -25.438 20.875 9.195 1 90.12 321 LEU A N 1
ATOM 2399 C CA . LEU A 1 321 ? -26.781 21.422 9.062 1 90.12 321 LEU A CA 1
ATOM 2400 C C . LEU A 1 321 ? -27.812 20.484 9.688 1 90.12 321 LEU A C 1
ATOM 2402 O O . LEU A 1 321 ? -28.672 20.922 10.445 1 90.12 321 LEU A O 1
ATOM 2406 N N . GLU A 1 322 ? -27.656 19.266 9.352 1 88.56 322 GLU A N 1
ATOM 2407 C CA . GLU A 1 322 ? -28.594 18.281 9.875 1 88.56 322 GLU A CA 1
ATOM 2408 C C . GLU A 1 322 ? -28.516 18.172 11.391 1 88.56 322 GLU A C 1
ATOM 2410 O O . GLU A 1 322 ? -29.531 18.172 12.078 1 88.56 322 GLU A O 1
ATOM 2415 N N . ALA A 1 323 ? -27.344 18.062 11.836 1 87.69 323 ALA A N 1
ATOM 2416 C CA . ALA A 1 323 ? -27.141 17.984 13.281 1 87.69 323 ALA A CA 1
ATOM 2417 C C . ALA A 1 323 ? -27.688 19.219 13.984 1 87.69 323 ALA A C 1
ATOM 2419 O O . ALA A 1 323 ? -28.312 19.094 15.047 1 87.69 323 ALA A O 1
ATOM 2420 N N . THR A 1 324 ? -27.5 20.375 13.461 1 91.38 324 THR A N 1
ATOM 2421 C CA . THR A 1 324 ? -27.906 21.625 14.078 1 91.38 324 THR A CA 1
ATOM 2422 C C . THR A 1 324 ? -29.438 21.781 14.039 1 91.38 324 THR A C 1
ATOM 2424 O O . THR A 1 324 ? -30.031 22.266 15 1 91.38 324 THR A O 1
ATOM 2427 N N . ARG A 1 325 ? -30 21.375 12.953 1 92.25 325 ARG A N 1
ATOM 2428 C CA . ARG A 1 325 ? -31.453 21.422 12.852 1 92.25 325 ARG A CA 1
ATOM 2429 C C . ARG A 1 325 ? -32.125 20.531 13.898 1 92.25 325 ARG A C 1
ATOM 2431 O O . ARG A 1 325 ? -33.094 20.938 14.531 1 92.25 325 ARG A O 1
ATOM 2438 N N . ALA A 1 326 ? -31.578 19.438 14.016 1 89.25 326 ALA A N 1
ATOM 2439 C CA . ALA A 1 326 ? -32.094 18.516 15.031 1 89.25 326 ALA A CA 1
ATOM 2440 C C . ALA A 1 326 ? -31.953 19.109 16.422 1 89.25 326 ALA A C 1
ATOM 2442 O O . ALA A 1 326 ? -32.875 19.062 17.234 1 89.25 326 ALA A O 1
ATOM 2443 N N . ALA A 1 327 ? -30.828 19.609 16.734 1 87.38 327 ALA A N 1
ATOM 2444 C CA . ALA A 1 327 ? -30.578 20.219 18.031 1 87.38 327 ALA A CA 1
ATOM 2445 C C . ALA A 1 327 ? -31.469 21.453 18.25 1 87.38 327 ALA A C 1
ATOM 2447 O O . ALA A 1 327 ? -31.969 21.672 19.344 1 87.38 327 ALA A O 1
ATOM 2448 N N . ALA A 1 328 ? -31.641 22.25 17.234 1 89.56 328 ALA A N 1
ATOM 2449 C CA . ALA A 1 328 ? -32.438 23.469 17.281 1 89.56 328 ALA A CA 1
ATOM 2450 C C . ALA A 1 328 ? -33.906 23.141 17.609 1 89.56 328 ALA A C 1
ATOM 2452 O O . ALA A 1 328 ? -34.531 23.875 18.359 1 89.56 328 ALA A O 1
ATOM 2453 N N . ALA A 1 329 ? -34.344 22.109 17 1 90 329 ALA A N 1
ATOM 2454 C CA . ALA A 1 329 ? -35.719 21.672 17.266 1 90 329 ALA A CA 1
ATOM 2455 C C . ALA A 1 329 ? -35.875 21.266 18.734 1 90 329 ALA A C 1
ATOM 2457 O O . ALA A 1 329 ? -36.906 21.562 19.359 1 90 329 ALA A O 1
ATOM 2458 N N . GLU A 1 330 ? -34.938 20.688 19.219 1 86.12 330 GLU A N 1
ATOM 2459 C CA . GLU A 1 330 ? -34.969 20.219 20.609 1 86.12 330 GLU A CA 1
ATOM 2460 C C . GLU A 1 330 ? -34.969 21.391 21.578 1 86.12 330 GLU A C 1
ATOM 2462 O O . GLU A 1 330 ? -35.625 21.328 22.641 1 86.12 330 GLU A O 1
ATOM 2467 N N . VAL A 1 331 ? -34.25 22.406 21.281 1 86.06 331 VAL A N 1
ATOM 2468 C CA . VAL A 1 331 ? -34.094 23.5 22.234 1 86.06 331 VAL A CA 1
ATOM 2469 C C . VAL A 1 331 ? -35.156 24.578 21.984 1 86.06 331 VAL A C 1
ATOM 2471 O O . VAL A 1 331 ? -35.281 25.531 22.75 1 86.06 331 VAL A O 1
ATOM 2474 N N . GLY A 1 332 ? -35.906 24.438 20.906 1 87.69 332 GLY A N 1
ATOM 2475 C CA . GLY A 1 332 ? -37 25.375 20.609 1 87.69 332 GLY A CA 1
ATOM 2476 C C . GLY A 1 332 ? -36.531 26.594 19.859 1 87.69 332 GLY A C 1
ATOM 2477 O O . GLY A 1 332 ? -37.031 27.703 20.094 1 87.69 332 GLY A O 1
ATOM 2478 N N . ALA A 1 333 ? -35.531 26.469 19 1 88 333 ALA A N 1
ATOM 2479 C CA . ALA A 1 333 ? -35.094 27.578 18.156 1 88 333 ALA A CA 1
ATOM 2480 C C . ALA A 1 333 ? -36.031 27.812 17 1 88 333 ALA A C 1
ATOM 2482 O O . ALA A 1 333 ? -36.938 27 16.734 1 88 333 ALA A O 1
ATOM 2483 N N . VAL A 1 334 ? -35.938 28.953 16.406 1 88.75 334 VAL A N 1
ATOM 2484 C CA . VAL A 1 334 ? -36.906 29.375 15.391 1 88.75 334 VAL A CA 1
ATOM 2485 C C . VAL A 1 334 ? -36.469 28.828 14.023 1 88.75 334 VAL A C 1
ATOM 2487 O O . VAL A 1 334 ? -37.281 28.375 13.242 1 88.75 334 VAL A O 1
ATOM 2490 N N . ASP A 1 335 ? -35.156 28.953 13.75 1 91.12 335 ASP A N 1
ATOM 2491 C CA . ASP A 1 335 ? -34.688 28.594 12.422 1 91.12 335 ASP A CA 1
ATOM 2492 C C . ASP A 1 335 ? -33.188 28.297 12.445 1 91.12 335 ASP A C 1
ATOM 2494 O O . ASP A 1 335 ? -32.5 28.578 13.438 1 91.12 335 ASP A O 1
ATOM 2498 N N . VAL A 1 336 ? -32.719 27.578 11.406 1 93.31 336 VAL A N 1
ATOM 2499 C CA . VAL A 1 336 ? -31.312 27.344 11.172 1 93.31 336 VAL A CA 1
ATOM 2500 C C . VAL A 1 336 ? -30.938 27.781 9.758 1 93.31 336 VAL A C 1
ATOM 2502 O O . VAL A 1 336 ? -31.547 27.344 8.781 1 93.31 336 VAL A O 1
ATOM 2505 N N . ILE A 1 337 ? -29.984 28.656 9.68 1 90.94 337 ILE A N 1
ATOM 2506 C CA . ILE A 1 337 ? -29.578 29.219 8.391 1 90.94 337 ILE A CA 1
ATOM 2507 C C . ILE A 1 337 ? -28.156 28.797 8.078 1 90.94 337 ILE A C 1
ATOM 2509 O O . ILE A 1 337 ? -27.266 28.922 8.922 1 90.94 337 ILE A O 1
ATOM 2513 N N . LEU A 1 338 ? -27.953 28.281 6.844 1 93.5 338 LEU A N 1
ATOM 2514 C CA . LEU A 1 338 ? -26.641 27.922 6.34 1 93.5 338 LEU A CA 1
ATOM 2515 C C . LEU A 1 338 ? -26.141 28.969 5.344 1 93.5 338 LEU A C 1
ATOM 2517 O O . LEU A 1 338 ? -26.875 29.375 4.449 1 93.5 338 LEU A O 1
ATOM 2521 N N . ASP A 1 339 ? -25 29.453 5.562 1 91.94 339 ASP A N 1
ATOM 2522 C CA . ASP A 1 339 ? -24.328 30.406 4.676 1 91.94 339 ASP A CA 1
ATOM 2523 C C . ASP A 1 339 ? -22.984 29.875 4.199 1 91.94 339 ASP A C 1
ATOM 2525 O O . ASP A 1 339 ? -22.047 29.75 4.984 1 91.94 339 ASP A O 1
ATOM 2529 N N . GLU A 1 340 ? -22.75 29.672 2.947 1 91.38 340 GLU A N 1
ATOM 2530 C CA . GLU A 1 340 ? -21.547 29.047 2.391 1 91.38 340 GLU A CA 1
ATOM 2531 C C . GLU A 1 340 ? -20.656 30.094 1.734 1 91.38 340 GLU A C 1
ATOM 2533 O O . GLU A 1 340 ? -19.594 29.766 1.204 1 91.38 340 GLU A O 1
ATOM 2538 N N . GLY A 1 341 ? -21.109 31.297 1.691 1 92.38 341 GLY A N 1
ATOM 2539 C CA . GLY A 1 341 ? -20.375 32.344 1.013 1 92.38 341 GLY A CA 1
ATOM 2540 C C . GLY A 1 341 ? -19.562 33.219 1.957 1 92.38 341 GLY A C 1
ATOM 2541 O O . GLY A 1 341 ? -19.547 34.438 1.844 1 92.38 341 GLY A O 1
ATOM 2542 N N . ILE A 1 342 ? -18.875 32.5 2.859 1 92.5 342 ILE A N 1
ATOM 2543 C CA . ILE A 1 342 ? -18.125 33.281 3.836 1 92.5 342 ILE A CA 1
ATOM 2544 C C . ILE A 1 342 ? -16.641 32.938 3.717 1 92.5 342 ILE A C 1
ATOM 2546 O O . ILE A 1 342 ? -16.266 31.938 3.119 1 92.5 342 ILE A O 1
ATOM 2550 N N . GLY A 1 343 ? -15.797 33.906 4.277 1 92.69 343 GLY A N 1
ATOM 2551 C CA . GLY A 1 343 ? -14.367 33.719 4.488 1 92.69 343 GLY A CA 1
ATOM 2552 C C . GLY A 1 343 ? -13.875 34.281 5.801 1 92.69 343 GLY A C 1
ATOM 2553 O O . GLY A 1 343 ? -14.461 35.219 6.324 1 92.69 343 GLY A O 1
ATOM 2554 N N . ARG A 1 344 ? -12.836 33.688 6.285 1 91.75 344 ARG A N 1
ATOM 2555 C CA . ARG A 1 344 ? -12.25 34.156 7.539 1 91.75 344 ARG A CA 1
ATOM 2556 C C . ARG A 1 344 ? -10.859 34.75 7.312 1 91.75 344 ARG A C 1
ATOM 2558 O O . ARG A 1 344 ? -10.039 34.156 6.605 1 91.75 344 ARG A O 1
ATOM 2565 N N . VAL A 1 345 ? -10.648 35.875 7.801 1 92.38 345 VAL A N 1
ATOM 2566 C CA . VAL A 1 345 ? -9.328 36.5 7.809 1 92.38 345 VAL A CA 1
ATOM 2567 C C . VAL A 1 345 ? -8.852 36.688 9.25 1 92.38 345 VAL A C 1
ATOM 2569 O O . VAL A 1 345 ? -9.617 37.125 10.109 1 92.38 345 VAL A O 1
ATOM 2572 N N . SER A 1 346 ? -7.57 36.344 9.539 1 90.5 346 SER A N 1
ATOM 2573 C CA . SER A 1 346 ? -7.062 36.375 10.906 1 90.5 346 SER A CA 1
ATOM 2574 C C . SER A 1 346 ? -5.695 37.031 10.977 1 90.5 346 SER A C 1
ATOM 2576 O O . SER A 1 346 ? -4.828 36.781 10.141 1 90.5 346 SER A O 1
ATOM 2578 N N . LEU A 1 347 ? -5.582 37.938 11.891 1 88 347 LEU A N 1
ATOM 2579 C CA . LEU A 1 347 ? -4.273 38.438 12.281 1 88 347 LEU A CA 1
ATOM 2580 C C . LEU A 1 347 ? -3.689 37.625 13.43 1 88 347 LEU A C 1
ATOM 2582 O O . LEU A 1 347 ? -4.395 37.312 14.383 1 88 347 LEU A O 1
ATOM 2586 N N . VAL A 1 348 ? -2.482 37.312 13.289 1 86.94 348 VAL A N 1
ATOM 2587 C CA . VAL A 1 348 ? -1.811 36.562 14.344 1 86.94 348 VAL A CA 1
ATOM 2588 C C . VAL A 1 348 ? -0.499 37.25 14.719 1 86.94 348 VAL A C 1
ATOM 2590 O O . VAL A 1 348 ? 0.265 37.656 13.844 1 86.94 348 VAL A O 1
ATOM 2593 N N . GLY A 1 349 ? -0.256 37.344 16.031 1 83.94 349 GLY A N 1
ATOM 2594 C CA . GLY A 1 349 ? 0.988 37.938 16.516 1 83.94 349 GLY A CA 1
ATOM 2595 C C . GLY A 1 349 ? 1.083 37.938 18.031 1 83.94 349 GLY A C 1
ATOM 2596 O O . GLY A 1 349 ? 0.146 38.344 18.719 1 83.94 349 GLY A O 1
ATOM 2597 N N . ALA A 1 350 ? 2.199 37.594 18.547 1 77.44 350 ALA A N 1
ATOM 2598 C CA . ALA A 1 350 ? 2.4 37.531 19.984 1 77.44 350 ALA A CA 1
ATOM 2599 C C . ALA A 1 350 ? 2.359 38.938 20.609 1 77.44 350 ALA A C 1
ATOM 2601 O O . ALA A 1 350 ? 1.961 39.094 21.766 1 77.44 350 ALA A O 1
ATOM 2602 N N . GLY A 1 351 ? 2.75 39.844 19.828 1 75.44 351 GLY A N 1
ATOM 2603 C CA . GLY A 1 351 ? 2.781 41.219 20.328 1 75.44 351 GLY A CA 1
ATOM 2604 C C . GLY A 1 351 ? 1.4 41.781 20.562 1 75.44 351 GLY A C 1
ATOM 2605 O O . GLY A 1 351 ? 1.262 42.812 21.219 1 75.44 351 GLY A O 1
ATOM 2606 N N . MET A 1 352 ? 0.441 41.125 20.094 1 73.88 352 MET A N 1
ATOM 2607 C CA . MET A 1 352 ? -0.925 41.625 20.234 1 73.88 352 MET A CA 1
ATOM 2608 C C . MET A 1 352 ? -1.346 41.625 21.703 1 73.88 352 MET A C 1
ATOM 2610 O O . MET A 1 352 ? -2.248 42.375 22.078 1 73.88 352 MET A O 1
ATOM 2614 N N . LYS A 1 353 ? -0.681 40.938 22.516 1 73.94 353 LYS A N 1
ATOM 2615 C CA . LYS A 1 353 ? -0.991 40.844 23.938 1 73.94 353 LYS A CA 1
ATOM 2616 C C . LYS A 1 353 ? -0.779 42.219 24.609 1 73.94 353 LYS A C 1
ATOM 2618 O O . LYS A 1 353 ? -1.496 42.562 25.562 1 73.94 353 LYS A O 1
ATOM 2623 N N . THR A 1 354 ? 0.166 42.938 24.109 1 67.38 354 THR A N 1
ATOM 2624 C CA . THR A 1 354 ? 0.589 44.156 24.797 1 67.38 354 THR A CA 1
ATOM 2625 C C . THR A 1 354 ? 0.314 45.375 23.953 1 67.38 354 THR A C 1
ATOM 2627 O O . THR A 1 354 ? 0.744 46.5 24.297 1 67.38 354 THR A O 1
ATOM 2630 N N . HIS A 1 355 ? -0.157 45.25 22.875 1 70.75 355 HIS A N 1
ATOM 2631 C CA . HIS A 1 355 ? -0.414 46.375 21.984 1 70.75 355 HIS A CA 1
ATOM 2632 C C . HIS A 1 355 ? -1.909 46.594 21.766 1 70.75 355 HIS A C 1
ATOM 2634 O O . HIS A 1 355 ? -2.51 45.906 20.938 1 70.75 355 HIS A O 1
ATOM 2640 N N . PRO A 1 356 ? -2.289 47.562 22.5 1 68.12 356 PRO A N 1
ATOM 2641 C CA . PRO A 1 356 ? -3.701 47.906 22.281 1 68.12 356 PRO A CA 1
ATOM 2642 C C . PRO A 1 356 ? -3.943 48.562 20.922 1 68.12 356 PRO A C 1
ATOM 2644 O O . PRO A 1 356 ? -3.016 49.125 20.328 1 68.12 356 PRO A O 1
ATOM 2647 N N . GLY A 1 357 ? -5.004 48.344 20.219 1 76.19 357 GLY A N 1
ATOM 2648 C CA . GLY A 1 357 ? -5.363 49.062 19.016 1 76.19 357 GLY A CA 1
ATOM 2649 C C . GLY A 1 357 ? -5.363 48.219 17.766 1 76.19 357 GLY A C 1
ATOM 2650 O O . GLY A 1 357 ? -5.824 48.656 16.719 1 76.19 357 GLY A O 1
ATOM 2651 N N . VAL A 1 358 ? -4.734 47.062 17.922 1 82.88 358 VAL A N 1
ATOM 2652 C CA . VAL A 1 358 ? -4.676 46.156 16.75 1 82.88 358 VAL A CA 1
ATOM 2653 C C . VAL A 1 358 ? -6.086 45.906 16.234 1 82.88 358 VAL A C 1
ATOM 2655 O O . VAL A 1 358 ? -6.336 45.938 15.031 1 82.88 358 VAL A O 1
ATOM 2658 N N . THR A 1 359 ? -6.957 45.719 17.094 1 81.19 359 THR A N 1
ATOM 2659 C CA . THR A 1 359 ? -8.344 45.438 16.734 1 81.19 359 THR A CA 1
ATOM 2660 C C . THR A 1 359 ? -8.977 46.625 16.031 1 81.19 359 THR A C 1
ATOM 2662 O O . THR A 1 359 ? -9.602 46.5 14.977 1 81.19 359 THR A O 1
ATOM 2665 N N . ALA A 1 360 ? -8.766 47.719 16.625 1 80.56 360 ALA A N 1
ATOM 2666 C CA . ALA A 1 360 ? -9.328 48.938 16.047 1 80.56 360 ALA A CA 1
ATOM 2667 C C . ALA A 1 360 ? -8.773 49.156 14.641 1 80.56 360 ALA A C 1
ATOM 2669 O O . ALA A 1 360 ? -9.531 49.5 13.719 1 80.56 360 ALA A O 1
ATOM 2670 N N . ARG A 1 361 ? -7.52 48.969 14.547 1 86.19 361 ARG A N 1
ATOM 2671 C CA . ARG A 1 361 ? -6.879 49.188 13.258 1 86.19 361 ARG A CA 1
ATOM 2672 C C . ARG A 1 361 ? -7.406 48.188 12.219 1 86.19 361 ARG A C 1
ATOM 2674 O O . ARG A 1 361 ? -7.605 48.562 11.055 1 86.19 361 ARG A O 1
ATOM 2681 N N . MET A 1 362 ? -7.586 46.969 12.586 1 89.38 362 MET A N 1
ATOM 2682 C CA . MET A 1 362 ? -8.141 45.969 11.68 1 89.38 362 MET A CA 1
ATOM 2683 C C . MET A 1 362 ? -9.531 46.375 11.195 1 89.38 362 MET A C 1
ATOM 2685 O O . MET A 1 362 ? -9.797 46.375 9.992 1 89.38 362 MET A O 1
ATOM 2689 N N . PHE A 1 363 ? -10.375 46.844 12.117 1 83.12 363 PHE A N 1
ATOM 2690 C CA . PHE A 1 363 ? -11.742 47.188 11.789 1 83.12 363 PHE A CA 1
ATOM 2691 C C . PHE A 1 363 ? -11.781 48.438 10.906 1 83.12 363 PHE A C 1
ATOM 2693 O O . PHE A 1 363 ? -12.539 48.5 9.945 1 83.12 363 PHE A O 1
ATOM 2700 N N . GLU A 1 364 ? -11 49.312 11.273 1 85.44 364 GLU A N 1
ATOM 2701 C CA . GLU A 1 364 ? -10.922 50.531 10.492 1 85.44 364 GLU A CA 1
ATOM 2702 C C . GLU A 1 364 ? -10.469 50.25 9.062 1 85.44 364 GLU A C 1
ATOM 2704 O O . GLU A 1 364 ? -11.023 50.812 8.109 1 85.44 364 GLU A O 1
ATOM 2709 N N . THR A 1 365 ? -9.477 49.469 8.961 1 88.19 365 THR A N 1
ATOM 2710 C CA . THR A 1 365 ? -8.945 49.125 7.652 1 88.19 365 THR A CA 1
ATOM 2711 C C . THR A 1 365 ? -10.023 48.438 6.797 1 88.19 365 THR A C 1
ATOM 2713 O O . THR A 1 365 ? -10.195 48.781 5.629 1 88.19 365 THR A O 1
ATOM 2716 N N . LEU A 1 366 ? -10.734 47.5 7.332 1 89.69 366 LEU A N 1
ATOM 2717 C CA . LEU A 1 366 ? -11.781 46.812 6.602 1 89.69 366 LEU A CA 1
ATOM 2718 C C . LEU A 1 366 ? -12.922 47.75 6.246 1 89.69 366 LEU A C 1
ATOM 2720 O O . LEU A 1 366 ? -13.461 47.688 5.137 1 89.69 366 LEU A O 1
ATOM 2724 N N . ALA A 1 367 ? -13.227 48.625 7.148 1 86.31 367 ALA A N 1
ATOM 2725 C CA . ALA A 1 367 ? -14.273 49.594 6.91 1 86.31 367 ALA A CA 1
ATOM 2726 C C . ALA A 1 367 ? -13.898 50.531 5.762 1 86.31 367 ALA A C 1
ATOM 2728 O O . ALA A 1 367 ? -14.742 50.875 4.926 1 86.31 367 ALA A O 1
ATOM 2729 N N . GLU A 1 368 ? -12.758 50.938 5.762 1 87.62 368 GLU A N 1
ATOM 2730 C CA . GLU A 1 368 ? -12.273 51.844 4.719 1 87.62 368 GLU A CA 1
ATOM 2731 C C . GLU A 1 368 ? -12.391 51.188 3.34 1 87.62 368 GLU A C 1
ATOM 2733 O O . GLU A 1 368 ? -12.586 51.906 2.34 1 87.62 368 GLU A O 1
ATOM 2738 N N . LYS A 1 369 ? -12.258 49.906 3.33 1 90.44 369 LYS A N 1
ATOM 2739 C CA . LYS A 1 369 ? -12.344 49.188 2.072 1 90.44 369 LYS A CA 1
ATOM 2740 C C . LYS A 1 369 ? -13.781 48.781 1.777 1 90.44 369 LYS A C 1
ATOM 2742 O O . LYS A 1 369 ? -14.055 48.094 0.78 1 90.44 369 LYS A O 1
ATOM 2747 N N . GLY A 1 370 ? -14.695 49.062 2.713 1 87 370 GLY A N 1
ATOM 2748 C CA . GLY A 1 370 ? -16.094 48.75 2.539 1 87 370 GLY A CA 1
ATOM 2749 C C . GLY A 1 370 ? -16.406 47.281 2.801 1 87 370 GLY A C 1
ATOM 2750 O O . GLY A 1 370 ? -17.375 46.719 2.27 1 87 370 GLY A O 1
ATOM 2751 N N . ILE A 1 371 ? -15.594 46.656 3.531 1 89 371 ILE A N 1
ATOM 2752 C CA . ILE A 1 371 ? -15.773 45.219 3.816 1 89 371 ILE A CA 1
ATOM 2753 C C . ILE A 1 371 ? -16.531 45.062 5.133 1 89 371 ILE A C 1
ATOM 2755 O O . ILE A 1 371 ? -16.047 45.5 6.188 1 89 371 ILE A O 1
ATOM 2759 N N . ASN A 1 372 ? -17.625 44.438 5.09 1 86.12 372 ASN A N 1
ATOM 2760 C CA . ASN A 1 372 ? -18.453 44.219 6.27 1 86.12 372 ASN A CA 1
ATOM 2761 C C . ASN A 1 372 ? -17.969 43 7.062 1 86.12 372 ASN A C 1
ATOM 2763 O O . ASN A 1 372 ? -17.625 41.969 6.48 1 86.12 372 ASN A O 1
ATOM 2767 N N . ILE A 1 373 ? -17.953 43.188 8.414 1 83.75 373 ILE A N 1
ATOM 2768 C CA . ILE A 1 373 ? -17.578 42.125 9.32 1 83.75 373 ILE A CA 1
ATOM 2769 C C . ILE A 1 373 ? -18.844 41.406 9.82 1 83.75 373 ILE A C 1
ATOM 2771 O O . ILE A 1 373 ? -19.734 42.031 10.391 1 83.75 373 ILE A O 1
ATOM 2775 N N . GLU A 1 374 ? -18.828 40.156 9.672 1 82.56 374 GLU A N 1
ATOM 2776 C CA . GLU A 1 374 ? -20.016 39.406 10.07 1 82.56 374 GLU A CA 1
ATOM 2777 C C . GLU A 1 374 ? -19.844 38.812 11.461 1 82.56 374 GLU A C 1
ATOM 2779 O O . GLU A 1 374 ? -20.812 38.656 12.203 1 82.56 374 GLU A O 1
ATOM 2784 N N . MET A 1 375 ? -18.688 38.281 11.727 1 79.5 375 MET A N 1
ATOM 2785 C CA . MET A 1 375 ? -18.344 37.688 13.016 1 79.5 375 MET A CA 1
ATOM 2786 C C . MET A 1 375 ? -16.938 38.094 13.445 1 79.5 375 MET A C 1
ATOM 2788 O O . MET A 1 375 ? -16.078 38.344 12.609 1 79.5 375 MET A O 1
ATOM 2792 N N . ILE A 1 376 ? -16.781 38.188 14.75 1 75.94 376 ILE A N 1
ATOM 2793 C CA . ILE A 1 376 ? -15.469 38.469 15.328 1 75.94 376 ILE A CA 1
ATOM 2794 C C . ILE A 1 376 ? -15.133 37.438 16.391 1 75.94 376 ILE A C 1
ATOM 2796 O O . ILE A 1 376 ? -15.992 37.062 17.203 1 75.94 376 ILE A O 1
ATOM 2800 N N . SER A 1 377 ? -13.953 36.906 16.281 1 75.5 377 SER A N 1
ATOM 2801 C CA . SER A 1 377 ? -13.422 36.031 17.328 1 75.5 377 SER A CA 1
ATOM 2802 C C . SER A 1 377 ? -12 36.438 17.719 1 75.5 377 SER A C 1
ATOM 2804 O O . SER A 1 377 ? -11.203 36.812 16.844 1 75.5 377 SER A O 1
ATOM 2806 N N . THR A 1 378 ? -11.75 36.406 19.047 1 71.25 378 THR A N 1
ATOM 2807 C CA . THR A 1 378 ? -10.438 36.875 19.5 1 71.25 378 THR A CA 1
ATOM 2808 C C . THR A 1 378 ? -9.828 35.875 20.484 1 71.25 378 THR A C 1
ATOM 2810 O O . THR A 1 378 ? -10.555 35.156 21.172 1 71.25 378 THR A O 1
ATOM 2813 N N . SER A 1 379 ? -8.523 35.719 20.359 1 71.38 379 SER A N 1
ATOM 2814 C CA . SER A 1 379 ? -7.691 35.156 21.422 1 71.38 379 SER A CA 1
ATOM 2815 C C . SER A 1 379 ? -6.621 36.156 21.875 1 71.38 379 SER A C 1
ATOM 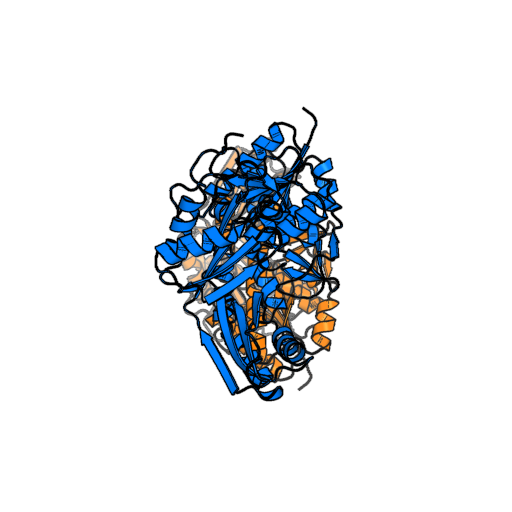2817 O O . SER A 1 379 ? -6.668 37.344 21.516 1 71.38 379 SER A O 1
ATOM 2819 N N . ALA A 1 380 ? -5.676 35.594 22.688 1 63.28 380 ALA A N 1
ATOM 2820 C CA . ALA A 1 380 ? -4.629 36.469 23.203 1 63.28 380 ALA A CA 1
ATOM 2821 C C . ALA A 1 380 ? -3.742 37 22.078 1 63.28 380 ALA A C 1
ATOM 2823 O O . ALA A 1 380 ? -3.242 38.125 22.141 1 63.28 380 ALA A O 1
ATOM 2824 N N . ILE A 1 381 ? -3.594 36.219 21.062 1 77.44 381 ILE A N 1
ATOM 2825 C CA . ILE A 1 381 ? -2.617 36.625 20.062 1 77.44 381 ILE A CA 1
ATOM 2826 C C . ILE A 1 381 ? -3.225 36.5 18.656 1 77.44 381 ILE A C 1
ATOM 2828 O O . ILE A 1 381 ? -2.5 36.375 17.672 1 77.44 381 ILE A O 1
ATOM 2832 N N . ARG A 1 382 ? -4.574 36.438 18.594 1 84.38 382 ARG A N 1
ATOM 2833 C CA . ARG A 1 382 ? -5.25 36.281 17.312 1 84.38 382 ARG A CA 1
ATOM 2834 C C . ARG A 1 382 ? -6.566 37.062 17.297 1 84.38 382 ARG A C 1
ATOM 2836 O O . ARG A 1 382 ? -7.301 37.062 18.297 1 84.38 382 ARG A O 1
ATOM 2843 N N . ILE A 1 383 ? -6.848 37.688 16.25 1 81.62 383 ILE A N 1
ATOM 2844 C CA . ILE A 1 383 ? -8.172 38.219 15.961 1 81.62 383 ILE A CA 1
ATOM 2845 C C . ILE A 1 383 ? -8.648 37.75 14.594 1 81.62 383 ILE A C 1
ATOM 2847 O O . ILE A 1 383 ? -7.926 37.875 13.602 1 81.62 383 ILE A O 1
ATOM 2851 N N . SER A 1 384 ? -9.844 37.188 14.578 1 88.94 384 SER A N 1
ATOM 2852 C CA . SER A 1 384 ? -10.414 36.656 13.336 1 88.94 384 SER A CA 1
ATOM 2853 C C . SER A 1 384 ? -11.727 37.375 13 1 88.94 384 SER A C 1
ATOM 2855 O O . SER A 1 384 ? -12.539 37.625 13.883 1 88.94 384 SER A O 1
ATOM 2857 N N . CYS A 1 385 ? -11.891 37.656 11.773 1 87.19 385 CYS A N 1
ATOM 2858 C CA . CYS A 1 385 ? -13.141 38.188 11.25 1 87.19 385 CYS A CA 1
ATOM 2859 C C . CYS A 1 385 ? -13.688 37.312 10.125 1 87.19 385 CYS A C 1
ATOM 2861 O O . CYS A 1 385 ? -12.93 36.812 9.297 1 87.19 385 CYS A O 1
ATOM 2863 N N . VAL A 1 386 ? -14.953 37.125 10.188 1 89.44 386 VAL A N 1
ATOM 2864 C CA . VAL A 1 386 ? -15.633 36.5 9.062 1 89.44 386 VAL A CA 1
ATOM 2865 C C . VAL A 1 386 ? -16.203 37.562 8.133 1 89.44 386 VAL A C 1
ATOM 2867 O O . VAL A 1 386 ? -16.859 38.5 8.586 1 89.44 386 VAL A O 1
ATOM 2870 N N . VAL A 1 387 ? -15.898 37.438 6.871 1 89.44 387 VAL A N 1
ATOM 2871 C CA . VAL A 1 387 ? -16.375 38.344 5.832 1 89.44 387 VAL A CA 1
ATOM 2872 C C . VAL A 1 387 ? -16.984 37.531 4.684 1 89.44 387 VAL A C 1
ATOM 2874 O O . VAL A 1 387 ? -17 36.312 4.723 1 89.44 387 VAL A O 1
ATOM 2877 N N . ARG A 1 388 ? -17.578 38.281 3.758 1 91.62 388 ARG A N 1
ATOM 2878 C CA . ARG A 1 388 ? -18.031 37.594 2.551 1 91.62 388 ARG A CA 1
ATOM 2879 C C . ARG A 1 388 ? -16.859 37 1.773 1 91.62 388 ARG A C 1
ATOM 2881 O O . ARG A 1 388 ? -15.805 37.625 1.658 1 91.62 388 ARG A O 1
ATOM 2888 N N . ALA A 1 389 ? -17.094 35.906 1.192 1 93 389 ALA A N 1
ATOM 2889 C CA . ALA A 1 389 ? -16.047 35.188 0.479 1 93 389 ALA A CA 1
ATOM 2890 C C . ALA A 1 389 ? -15.516 36 -0.693 1 93 389 ALA A C 1
ATOM 2892 O O . ALA A 1 389 ? -14.328 35.969 -1.006 1 93 389 ALA A O 1
ATOM 2893 N N . GLU A 1 390 ? -16.344 36.781 -1.32 1 91.44 390 GLU A N 1
ATOM 2894 C CA . GLU A 1 390 ? -16 37.5 -2.529 1 91.44 390 GLU A CA 1
ATOM 2895 C C . GLU A 1 390 ? -14.984 38.625 -2.234 1 91.44 390 GLU A C 1
ATOM 2897 O O . GLU A 1 390 ? -14.242 39.031 -3.123 1 91.44 390 GLU A O 1
ATOM 2902 N N . VAL A 1 391 ? -14.906 39 -0.953 1 92.12 391 VAL A N 1
ATOM 2903 C CA . VAL A 1 391 ? -14.008 40.125 -0.633 1 92.12 391 VAL A CA 1
ATOM 2904 C C . VAL A 1 391 ? -12.891 39.625 0.289 1 92.12 391 VAL A C 1
ATOM 2906 O O . VAL A 1 391 ? -12.156 40.438 0.858 1 92.12 391 VAL A O 1
ATOM 2909 N N . LEU A 1 392 ? -12.75 38.438 0.452 1 93.81 392 LEU A N 1
ATOM 2910 C CA . LEU A 1 392 ? -11.789 37.875 1.394 1 93.81 392 LEU A CA 1
ATOM 2911 C C . LEU A 1 392 ? -10.367 38.25 1 1 93.81 392 LEU A C 1
ATOM 2913 O O . LEU A 1 392 ? -9.578 38.719 1.84 1 93.81 392 LEU A O 1
ATOM 2917 N N . GLU A 1 393 ? -10.023 38.156 -0.232 1 92.69 393 GLU A N 1
ATOM 2918 C CA . GLU A 1 393 ? -8.664 38.469 -0.691 1 92.69 393 GLU A CA 1
ATOM 2919 C C . GLU A 1 393 ? -8.359 39.938 -0.568 1 92.69 393 GLU A C 1
ATOM 2921 O O . GLU A 1 393 ? -7.23 40.312 -0.233 1 92.69 393 GLU A O 1
ATOM 2926 N N . ASP A 1 394 ? -9.367 40.688 -0.835 1 91.62 394 ASP A N 1
ATOM 2927 C CA . ASP A 1 394 ? -9.203 42.125 -0.646 1 91.62 394 ASP A CA 1
ATOM 2928 C C . ASP A 1 394 ? -8.898 42.469 0.814 1 91.62 394 ASP A C 1
ATOM 2930 O O . ASP A 1 394 ? -8.078 43.312 1.1 1 91.62 394 ASP A O 1
ATOM 2934 N N . ALA A 1 395 ? -9.57 41.781 1.659 1 92.62 395 ALA A N 1
ATOM 2935 C CA . ALA A 1 395 ? -9.352 41.969 3.09 1 92.62 395 ALA A CA 1
ATOM 2936 C C . ALA A 1 395 ? -7.918 41.625 3.477 1 92.62 395 ALA A C 1
ATOM 2938 O O . ALA A 1 395 ? -7.266 42.375 4.203 1 92.62 395 ALA A O 1
ATOM 2939 N N . VAL A 1 396 ? -7.449 40.562 3.01 1 92.5 396 VAL A N 1
ATOM 2940 C CA . VAL A 1 396 ? -6.098 40.094 3.316 1 92.5 396 VAL A CA 1
ATOM 2941 C C . VAL A 1 396 ? -5.082 41.156 2.846 1 92.5 396 VAL A C 1
ATOM 2943 O O . VAL A 1 396 ? -4.168 41.5 3.588 1 92.5 396 VAL A O 1
ATOM 2946 N N . GLN A 1 397 ? -5.242 41.594 1.646 1 91.56 397 GLN A N 1
ATOM 2947 C CA . GLN A 1 397 ? -4.32 42.562 1.062 1 91.56 397 GLN A CA 1
ATOM 2948 C C . GLN A 1 397 ? -4.34 43.875 1.84 1 91.56 397 GLN A C 1
ATOM 2950 O O . GLN A 1 397 ? -3.287 44.438 2.145 1 91.56 397 GLN A O 1
ATOM 2955 N N . ALA A 1 398 ? -5.516 44.312 2.131 1 91.19 398 ALA A N 1
ATOM 2956 C CA . ALA A 1 398 ? -5.668 45.562 2.857 1 91.19 398 ALA A CA 1
ATOM 2957 C C . ALA A 1 398 ? -5.012 45.5 4.234 1 91.19 398 ALA A C 1
ATOM 2959 O O . ALA A 1 398 ? -4.316 46.438 4.648 1 91.19 398 ALA A O 1
ATOM 2960 N N . LEU A 1 399 ? -5.242 44.438 4.914 1 91.81 399 LEU A N 1
ATOM 2961 C CA . LEU A 1 399 ? -4.691 44.281 6.254 1 91.81 399 LEU A CA 1
ATOM 2962 C C . LEU A 1 399 ? -3.174 44.125 6.203 1 91.81 399 LEU A C 1
ATOM 2964 O O . LEU A 1 399 ? -2.463 44.625 7.074 1 91.81 399 LEU A O 1
ATOM 2968 N N . HIS A 1 400 ? -2.721 43.406 5.23 1 92.44 400 HIS A N 1
ATOM 2969 C CA . HIS A 1 400 ? -1.28 43.219 5.074 1 92.44 400 HIS A CA 1
ATOM 2970 C C . HIS A 1 400 ? -0.582 44.562 4.922 1 92.44 400 HIS A C 1
ATOM 2972 O O . HIS A 1 400 ? 0.475 44.812 5.516 1 92.44 400 HIS A O 1
ATOM 2978 N N . GLU A 1 401 ? -1.154 45.406 4.125 1 89.56 401 GLU A N 1
ATOM 2979 C CA . GLU A 1 401 ? -0.623 46.75 3.924 1 89.56 401 GLU A CA 1
ATOM 2980 C C . GLU A 1 401 ? -0.75 47.562 5.195 1 89.56 401 GLU A C 1
ATOM 2982 O O . GLU A 1 401 ? 0.2 48.25 5.598 1 89.56 401 GLU A O 1
ATOM 2987 N N . ALA A 1 402 ? -1.852 47.531 5.793 1 89.94 402 ALA A N 1
ATOM 2988 C CA . ALA A 1 402 ? -2.145 48.344 6.965 1 89.94 402 ALA A CA 1
ATOM 2989 C C . ALA A 1 402 ? -1.189 48.031 8.109 1 89.94 402 ALA A C 1
ATOM 2991 O O . ALA A 1 402 ? -0.819 48.906 8.891 1 89.94 402 ALA A O 1
ATOM 2992 N N . PHE A 1 403 ? -0.818 46.812 8.211 1 89.75 403 PHE A N 1
ATOM 2993 C CA . PHE A 1 403 ? 0.037 46.406 9.32 1 89.75 403 PHE A CA 1
ATOM 2994 C C . PHE A 1 403 ? 1.492 46.344 8.875 1 89.75 403 PHE A C 1
ATOM 2996 O O . PHE A 1 403 ? 2.336 45.812 9.609 1 89.75 403 PHE A O 1
ATOM 3003 N N . GLU A 1 404 ? 1.831 46.75 7.711 1 88.62 404 GLU A N 1
ATOM 3004 C CA . GLU A 1 404 ? 3.176 46.938 7.172 1 88.62 404 GLU A CA 1
ATOM 3005 C C . GLU A 1 404 ? 3.963 45.625 7.211 1 88.62 404 GLU A C 1
ATOM 3007 O O . GLU A 1 404 ? 5.105 45.594 7.672 1 88.62 404 GLU A O 1
ATOM 3012 N N . LEU A 1 405 ? 3.293 44.656 6.789 1 83.44 405 LEU A N 1
ATOM 3013 C CA . LEU A 1 405 ? 3.916 43.344 6.855 1 83.44 405 LEU A CA 1
ATOM 3014 C C . LEU A 1 405 ? 4.785 43.062 5.629 1 83.44 405 LEU A C 1
ATOM 3016 O O . LEU A 1 405 ? 5.434 42.031 5.527 1 83.44 405 LEU A O 1
ATOM 3020 N N . ASP A 1 406 ? 4.801 43.969 4.719 1 80.12 406 ASP A N 1
ATOM 3021 C CA . ASP A 1 406 ? 5.695 43.938 3.566 1 80.12 406 ASP A CA 1
ATOM 3022 C C . ASP A 1 406 ? 7.035 44.594 3.883 1 80.12 406 ASP A C 1
ATOM 3024 O O . ASP A 1 406 ? 7.98 44.5 3.098 1 80.12 406 ASP A O 1
ATOM 3028 N N . ARG A 1 407 ? 7.121 45.344 4.953 1 73.81 407 ARG A N 1
ATOM 3029 C CA . ARG A 1 407 ? 8.352 46.062 5.309 1 73.81 407 ARG A CA 1
ATOM 3030 C C . ARG A 1 407 ? 9.25 45.188 6.172 1 73.81 407 ARG A C 1
ATOM 3032 O O . ARG A 1 407 ? 8.766 44.375 6.969 1 73.81 407 ARG A O 1
ATOM 3039 N N . GLU A 1 408 ? 10.555 45.031 5.785 1 60.03 408 GLU A N 1
ATOM 3040 C CA . GLU A 1 408 ? 11.531 44.219 6.52 1 60.03 408 GLU A CA 1
ATOM 3041 C C . GLU A 1 408 ? 11.578 44.625 7.992 1 60.03 408 GLU A C 1
ATOM 3043 O O . GLU A 1 408 ? 11.531 45.812 8.32 1 60.03 408 GLU A O 1
ATOM 3048 N N . VAL A 1 409 ? 11.133 43.781 8.875 1 52.03 409 VAL A N 1
ATOM 3049 C CA . VAL A 1 409 ? 11.32 44.062 10.297 1 52.03 409 VAL A CA 1
ATOM 3050 C C . VAL A 1 409 ? 12.805 44.156 10.609 1 52.03 409 VAL A C 1
ATOM 3052 O O . VAL A 1 409 ? 13.602 43.344 10.156 1 52.03 409 VAL A O 1
ATOM 3055 N N . HIS A 1 410 ? 13.227 45.344 10.695 1 40.41 410 HIS A N 1
ATOM 3056 C CA . HIS A 1 410 ? 14.594 45.531 11.18 1 40.41 410 HIS A CA 1
ATOM 3057 C C . HIS A 1 410 ? 14.867 44.625 12.383 1 40.41 410 HIS A C 1
ATOM 3059 O O . HIS A 1 410 ? 14.211 44.75 13.422 1 40.41 410 HIS A O 1
ATOM 3065 N N . GLN A 1 411 ? 14.945 43.375 12.164 1 34.72 411 GLN A N 1
ATOM 3066 C CA . GLN A 1 411 ? 15.609 42.688 13.25 1 34.72 411 GLN A CA 1
ATOM 3067 C C . GLN A 1 411 ? 17.062 43.125 13.398 1 34.72 411 GLN A C 1
ATOM 3069 O O . GLN A 1 411 ? 17.75 43.375 12.398 1 34.72 411 GLN A O 1
ATOM 3074 N N . MET B 1 1 ? -28.078 -27.578 3.266 1 50.09 1 MET B N 1
ATOM 3075 C CA . MET B 1 1 ? -26.781 -28.031 2.727 1 50.09 1 MET B CA 1
ATOM 3076 C C . MET B 1 1 ? -25.656 -27.766 3.719 1 50.09 1 MET B C 1
ATOM 3078 O O . MET B 1 1 ? -25.719 -26.797 4.484 1 50.09 1 MET B O 1
ATOM 3082 N N . PRO B 1 2 ? -24.828 -28.734 4.008 1 72.19 2 PRO B N 1
ATOM 3083 C CA . PRO B 1 2 ? -23.797 -28.5 5.023 1 72.19 2 PRO B CA 1
ATOM 3084 C C . PRO B 1 2 ? -22.969 -27.25 4.742 1 72.19 2 PRO B C 1
ATOM 3086 O O . PRO B 1 2 ? -22.75 -26.906 3.578 1 72.19 2 PRO B O 1
ATOM 3089 N N . VAL B 1 3 ? -22.766 -26.516 5.695 1 82.25 3 VAL B N 1
ATOM 3090 C CA . VAL B 1 3 ? -21.953 -25.312 5.617 1 82.25 3 VAL B CA 1
ATOM 3091 C C . VAL B 1 3 ? -20.531 -25.656 5.191 1 82.25 3 VAL B C 1
ATOM 3093 O O . VAL B 1 3 ? -19.906 -26.531 5.785 1 82.25 3 VAL B O 1
ATOM 3096 N N . ALA B 1 4 ? -20.172 -25.078 3.994 1 93.19 4 ALA B N 1
ATOM 3097 C CA . ALA B 1 4 ? -18.812 -25.297 3.514 1 93.19 4 ALA B CA 1
ATOM 3098 C C . ALA B 1 4 ? -17.938 -24.062 3.744 1 93.19 4 ALA B C 1
ATOM 3100 O O . ALA B 1 4 ? -18.469 -22.953 3.926 1 93.19 4 ALA B O 1
ATOM 3101 N N . LEU B 1 5 ? -16.703 -24.328 3.973 1 97.25 5 LEU B N 1
ATOM 3102 C CA . LEU B 1 5 ? -15.719 -23.25 3.963 1 97.25 5 LEU B CA 1
ATOM 3103 C C . LEU B 1 5 ? -14.953 -23.234 2.643 1 97.25 5 LEU B C 1
ATOM 3105 O O . LEU B 1 5 ? -14.328 -24.219 2.262 1 97.25 5 LEU B O 1
ATOM 3109 N N . LEU B 1 6 ? -15.078 -22.109 1.948 1 98.12 6 LEU B N 1
ATOM 3110 C CA . LEU B 1 6 ? -14.414 -21.938 0.664 1 98.12 6 LEU B CA 1
ATOM 3111 C C . LEU B 1 6 ? -13.352 -20.844 0.75 1 98.12 6 LEU B C 1
ATOM 3113 O O . LEU B 1 6 ? -13.562 -19.812 1.399 1 98.12 6 LEU B O 1
ATOM 3117 N N . VAL B 1 7 ? -12.242 -21.109 0.148 1 98.69 7 VAL B N 1
ATOM 3118 C CA . VAL B 1 7 ? -11.289 -20.047 -0.144 1 98.69 7 VAL B CA 1
ATOM 3119 C C . VAL B 1 7 ? -11.391 -19.656 -1.615 1 98.69 7 VAL B C 1
ATOM 3121 O O . VAL B 1 7 ? -11.234 -20.5 -2.502 1 98.69 7 VAL B O 1
ATOM 3124 N N . GLN B 1 8 ? -11.68 -18.422 -1.865 1 98.69 8 GLN B N 1
ATOM 3125 C CA . GLN B 1 8 ? -11.82 -17.922 -3.227 1 98.69 8 GLN B CA 1
ATOM 3126 C C . GLN B 1 8 ? -10.727 -16.906 -3.553 1 98.69 8 GLN B C 1
ATOM 3128 O O . GLN B 1 8 ? -10.648 -15.844 -2.922 1 98.69 8 GLN B O 1
ATOM 3133 N N . LYS B 1 9 ? -9.898 -17.234 -4.527 1 98.5 9 LYS B N 1
ATOM 3134 C CA . LYS B 1 9 ? -8.844 -16.328 -4.969 1 98.5 9 LYS B CA 1
ATOM 3135 C C . LYS B 1 9 ? -9.227 -15.641 -6.277 1 98.5 9 LYS B C 1
ATOM 3137 O O . LYS B 1 9 ? -9.641 -16.297 -7.23 1 98.5 9 LYS B O 1
ATOM 3142 N N . PHE B 1 10 ? -9.094 -14.336 -6.328 1 98.38 10 PHE B N 1
ATOM 3143 C CA . PHE B 1 10 ? -9.367 -13.547 -7.527 1 98.38 10 PHE B CA 1
ATOM 3144 C C . PHE B 1 10 ? -8.094 -12.898 -8.047 1 98.38 10 PHE B C 1
ATOM 3146 O O . PHE B 1 10 ? -7.438 -12.141 -7.324 1 98.38 10 PHE B O 1
ATOM 3153 N N . GLY B 1 11 ? -7.797 -13.156 -9.32 1 96.5 11 GLY B N 1
ATOM 3154 C CA . GLY B 1 11 ? -6.586 -12.633 -9.945 1 96.5 11 GLY B CA 1
ATOM 3155 C C . GLY B 1 11 ? -6.691 -11.172 -10.32 1 96.5 11 GLY B C 1
ATOM 3156 O O . GLY B 1 11 ? -7.734 -10.547 -10.117 1 96.5 11 GLY B O 1
ATOM 3157 N N . GLY B 1 12 ? -5.625 -10.656 -10.828 1 96.12 12 GLY B N 1
ATOM 3158 C CA . GLY B 1 12 ? -5.531 -9.242 -11.148 1 96.12 12 GLY B CA 1
ATOM 3159 C C . GLY B 1 12 ? -6.551 -8.797 -12.18 1 96.12 12 GLY B C 1
ATOM 3160 O O . GLY B 1 12 ? -7.086 -7.688 -12.094 1 96.12 12 GLY B O 1
ATOM 3161 N N . THR B 1 13 ? -6.793 -9.625 -13.117 1 94.31 13 THR B N 1
ATOM 3162 C CA . THR B 1 13 ? -7.785 -9.297 -14.133 1 94.31 13 THR B CA 1
ATOM 3163 C C . THR B 1 13 ? -9.188 -9.242 -13.523 1 94.31 13 THR B C 1
ATOM 3165 O O . THR B 1 13 ? -10.023 -8.445 -13.953 1 94.31 13 THR B O 1
ATOM 3168 N N . SER B 1 14 ? -9.43 -10.07 -12.555 1 96.19 14 SER B N 1
ATOM 3169 C CA . SER B 1 14 ? -10.734 -10.133 -11.898 1 96.19 14 SER B CA 1
ATOM 3170 C C . SER B 1 14 ? -11.008 -8.875 -11.078 1 96.19 14 SER B C 1
ATOM 3172 O O . SER B 1 14 ? -12.164 -8.5 -10.883 1 96.19 14 SER B O 1
ATOM 3174 N N . VAL B 1 15 ? -9.898 -8.242 -10.648 1 97.62 15 VAL B N 1
ATOM 3175 C CA . VAL B 1 15 ? -10.055 -7.047 -9.828 1 97.62 15 VAL B CA 1
ATOM 3176 C C . VAL B 1 15 ? -9.438 -5.848 -10.547 1 97.62 15 VAL B C 1
ATOM 3178 O O . VAL B 1 15 ? -8.93 -4.922 -9.906 1 97.62 15 VAL B O 1
ATOM 3181 N N . GLY B 1 16 ? -9.516 -5.812 -11.859 1 96.38 16 GLY B N 1
ATOM 3182 C CA . GLY B 1 16 ? -8.758 -4.883 -12.688 1 96.38 16 GLY B CA 1
ATOM 3183 C C . GLY B 1 16 ? -9.266 -3.457 -12.602 1 96.38 16 GLY B C 1
ATOM 3184 O O . GLY B 1 16 ? -8.531 -2.512 -12.898 1 96.38 16 GLY B O 1
ATOM 3185 N N . ASP B 1 17 ? -10.5 -3.287 -12.234 1 95.75 17 ASP B N 1
ATOM 3186 C CA . ASP B 1 17 ? -11.109 -1.975 -12.055 1 95.75 17 ASP B CA 1
ATOM 3187 C C . ASP B 1 17 ? -12.281 -2.045 -11.078 1 95.75 17 ASP B C 1
ATOM 3189 O O . ASP B 1 17 ? -12.594 -3.111 -10.547 1 95.75 17 ASP B O 1
ATOM 3193 N N . VAL B 1 18 ? -12.883 -0.963 -10.859 1 96.44 18 VAL B N 1
ATOM 3194 C CA . VAL B 1 18 ? -13.898 -0.866 -9.812 1 96.44 18 VAL B CA 1
ATOM 3195 C C . VAL B 1 18 ? -15.109 -1.704 -10.195 1 96.44 18 VAL B C 1
ATOM 3197 O O . VAL B 1 18 ? -15.742 -2.324 -9.336 1 96.44 18 VAL B O 1
ATOM 3200 N N . ASP B 1 19 ? -15.484 -1.668 -11.438 1 96.62 19 ASP B N 1
ATOM 3201 C CA . ASP B 1 19 ? -16.609 -2.48 -11.891 1 96.62 19 ASP B CA 1
ATOM 3202 C C . ASP B 1 19 ? -16.344 -3.965 -11.641 1 96.62 19 ASP B C 1
ATOM 3204 O O . ASP B 1 19 ? -17.234 -4.688 -11.195 1 96.62 19 ASP B O 1
ATOM 3208 N N . ARG B 1 20 ? -15.219 -4.355 -11.961 1 96.94 20 ARG B N 1
ATOM 3209 C CA . ARG B 1 20 ? -14.836 -5.746 -11.742 1 96.94 20 ARG B CA 1
ATOM 3210 C C . ARG B 1 20 ? -14.789 -6.074 -10.25 1 96.94 20 ARG B C 1
ATOM 3212 O O . ARG B 1 20 ? -15.156 -7.18 -9.844 1 96.94 20 ARG B O 1
ATOM 3219 N N . ILE B 1 21 ? -14.344 -5.195 -9.469 1 98.06 21 ILE B N 1
ATOM 3220 C CA . ILE B 1 21 ? -14.312 -5.375 -8.023 1 98.06 21 ILE B CA 1
ATOM 3221 C C . ILE B 1 21 ? -15.734 -5.555 -7.492 1 98.06 21 ILE B C 1
ATOM 3223 O O . ILE B 1 21 ? -15.984 -6.426 -6.656 1 98.06 21 ILE B O 1
ATOM 3227 N N . ARG B 1 22 ? -16.625 -4.797 -7.961 1 97 22 ARG B N 1
ATOM 3228 C CA . ARG B 1 22 ? -18.016 -4.953 -7.586 1 97 22 ARG B CA 1
ATOM 3229 C C . ARG B 1 22 ? -18.547 -6.312 -8.016 1 97 22 ARG B C 1
ATOM 3231 O O . ARG B 1 22 ? -19.344 -6.934 -7.297 1 97 22 ARG B O 1
ATOM 3238 N N . GLY B 1 23 ? -18.125 -6.684 -9.211 1 95.88 23 GLY B N 1
ATOM 3239 C CA . GLY B 1 23 ? -18.484 -8.016 -9.664 1 95.88 23 GLY B CA 1
ATOM 3240 C C . GLY B 1 23 ? -17.984 -9.109 -8.742 1 95.88 23 GLY B C 1
ATOM 3241 O O . GLY B 1 23 ? -18.688 -10.078 -8.461 1 95.88 23 GLY B O 1
ATOM 3242 N N . VAL B 1 24 ? -16.766 -9.008 -8.344 1 97.75 24 VAL B N 1
ATOM 3243 C CA . VAL B 1 24 ? -16.172 -9.953 -7.402 1 97.75 24 VAL B CA 1
ATOM 3244 C C . VAL B 1 24 ? -16.984 -9.969 -6.102 1 97.75 24 VAL B C 1
ATOM 3246 O O . VAL B 1 24 ? -17.281 -11.031 -5.559 1 97.75 24 VAL B O 1
ATOM 3249 N N . ALA B 1 25 ? -17.328 -8.797 -5.586 1 98.12 25 ALA B N 1
ATOM 3250 C CA . ALA B 1 25 ? -18.125 -8.695 -4.363 1 98.12 25 ALA B CA 1
ATOM 3251 C C . ALA B 1 25 ? -19.453 -9.406 -4.516 1 98.12 25 ALA B C 1
ATOM 3253 O O . ALA B 1 25 ? -19.906 -10.094 -3.598 1 98.12 25 ALA B O 1
ATOM 3254 N N . ASP B 1 26 ? -20.047 -9.219 -5.648 1 96.88 26 ASP B N 1
ATOM 3255 C CA . ASP B 1 26 ? -21.312 -9.891 -5.918 1 96.88 26 ASP B CA 1
ATOM 3256 C C . ASP B 1 26 ? -21.156 -11.406 -5.875 1 96.88 26 ASP B C 1
ATOM 3258 O O . ASP B 1 26 ? -22 -12.117 -5.316 1 96.88 26 ASP B O 1
ATOM 3262 N N . HIS B 1 27 ? -20.125 -11.859 -6.492 1 96.19 27 HIS B N 1
ATOM 3263 C CA . HIS B 1 27 ? -19.828 -13.289 -6.52 1 96.19 27 HIS B CA 1
ATOM 3264 C C . HIS B 1 27 ? -19.672 -13.844 -5.105 1 96.19 27 HIS B C 1
ATOM 3266 O O . HIS B 1 27 ? -20.266 -14.875 -4.773 1 96.19 27 HIS B O 1
ATOM 3272 N N . VAL B 1 28 ? -18.938 -13.227 -4.301 1 97.94 28 VAL B N 1
ATOM 3273 C CA . VAL B 1 28 ? -18.672 -13.648 -2.93 1 97.94 28 VAL B CA 1
ATOM 3274 C C . VAL B 1 28 ? -19.953 -13.586 -2.111 1 97.94 28 VAL B C 1
ATOM 3276 O O . VAL B 1 28 ? -20.266 -14.516 -1.354 1 97.94 28 VAL B O 1
ATOM 3279 N N . ALA B 1 29 ? -20.703 -12.516 -2.277 1 97.88 29 ALA B N 1
ATOM 3280 C CA . ALA B 1 29 ? -21.953 -12.336 -1.547 1 97.88 29 ALA B CA 1
ATOM 3281 C C . ALA B 1 29 ? -22.922 -13.477 -1.837 1 97.88 29 ALA B C 1
ATOM 3283 O O . ALA B 1 29 ? -23.594 -13.984 -0.929 1 97.88 29 ALA B O 1
ATOM 3284 N N . ARG B 1 30 ? -23.016 -13.852 -3.041 1 95.69 30 ARG B N 1
ATOM 3285 C CA . ARG B 1 30 ? -23.891 -14.953 -3.422 1 95.69 30 ARG B CA 1
ATOM 3286 C C . ARG B 1 30 ? -23.5 -16.25 -2.713 1 95.69 30 ARG B C 1
ATOM 3288 O O . ARG B 1 30 ? -24.359 -17.016 -2.277 1 95.69 30 ARG B O 1
ATOM 3295 N N . THR B 1 31 ? -22.219 -16.469 -2.703 1 95.5 31 THR B N 1
ATOM 3296 C CA . THR B 1 31 ? -21.719 -17.656 -2.018 1 95.5 31 THR B CA 1
ATOM 3297 C C . THR B 1 31 ? -22.094 -17.609 -0.536 1 95.5 31 THR B C 1
ATOM 3299 O O . THR B 1 31 ? -22.5 -18.625 0.033 1 95.5 31 THR B O 1
ATOM 3302 N N . VAL B 1 32 ? -21.969 -16.469 0.103 1 97.38 32 VAL B N 1
ATOM 3303 C CA . VAL B 1 32 ? -22.297 -16.281 1.512 1 97.38 32 VAL B CA 1
ATOM 3304 C C . VAL B 1 32 ? -23.797 -16.484 1.726 1 97.38 32 VAL B C 1
ATOM 3306 O O . VAL B 1 32 ? -24.203 -17.141 2.676 1 97.38 32 VAL B O 1
ATOM 3309 N N . HIS B 1 33 ? -24.562 -15.984 0.873 1 96.06 33 HIS B N 1
ATOM 3310 C CA . HIS B 1 33 ? -26.016 -16.047 0.999 1 96.06 33 HIS B CA 1
ATOM 3311 C C . HIS B 1 33 ? -26.516 -17.469 0.838 1 96.06 33 HIS B C 1
ATOM 3313 O O . HIS B 1 33 ? -27.609 -17.812 1.32 1 96.06 33 HIS B O 1
ATOM 3319 N N . ARG B 1 34 ? -25.75 -18.266 0.227 1 95.19 34 ARG B N 1
ATOM 3320 C CA . ARG B 1 34 ? -26.094 -19.672 0.092 1 95.19 34 ARG B CA 1
ATOM 3321 C C . ARG B 1 34 ? -25.75 -20.453 1.361 1 95.19 34 ARG B C 1
ATOM 3323 O O . ARG B 1 34 ? -25.969 -21.656 1.437 1 95.19 34 ARG B O 1
ATOM 3330 N N . GLY B 1 35 ? -25.172 -19.766 2.324 1 95 35 GLY B N 1
ATOM 3331 C CA . GLY B 1 35 ? -24.953 -20.344 3.639 1 95 35 GLY B CA 1
ATOM 3332 C C . GLY B 1 35 ? -23.516 -20.797 3.867 1 95 35 GLY B C 1
ATOM 3333 O O . GLY B 1 35 ? -23.203 -21.375 4.906 1 95 35 GLY B O 1
ATOM 3334 N N . ASN B 1 36 ? -22.625 -20.484 2.924 1 96.75 36 ASN B N 1
ATOM 3335 C CA . ASN B 1 36 ? -21.219 -20.906 3.025 1 96.75 36 ASN B CA 1
ATOM 3336 C C . ASN B 1 36 ? -20.375 -19.844 3.73 1 96.75 36 ASN B C 1
ATOM 3338 O O . ASN B 1 36 ? -20.75 -18.672 3.791 1 96.75 36 ASN B O 1
ATOM 3342 N N . LYS B 1 37 ? -19.297 -20.312 4.383 1 97.88 37 LYS B N 1
ATOM 3343 C CA . LYS B 1 37 ? -18.234 -19.438 4.848 1 97.88 37 LYS B CA 1
ATOM 3344 C C . LYS B 1 37 ? -17.172 -19.234 3.762 1 97.88 37 LYS B C 1
ATOM 3346 O O . LYS B 1 37 ? -16.844 -20.156 3.023 1 97.88 37 LYS B O 1
ATOM 3351 N N . VAL B 1 38 ? -16.719 -17.969 3.643 1 98.56 38 VAL B N 1
ATOM 3352 C CA . VAL B 1 38 ? -15.82 -17.672 2.533 1 98.56 38 VAL B CA 1
ATOM 3353 C C . VAL B 1 38 ? -14.625 -16.875 3.045 1 98.56 38 VAL B C 1
ATOM 3355 O O . VAL B 1 38 ? -14.781 -15.969 3.871 1 98.56 38 VAL B O 1
ATOM 3358 N N . VAL B 1 39 ? -13.453 -17.266 2.645 1 98.88 39 VAL B N 1
ATOM 3359 C CA . VAL B 1 39 ? -12.234 -16.469 2.729 1 98.88 39 VAL B CA 1
ATOM 3360 C C . VAL B 1 39 ? -11.812 -16.031 1.331 1 98.88 39 VAL B C 1
ATOM 3362 O O . VAL B 1 39 ? -11.656 -16.859 0.431 1 98.88 39 VAL B O 1
ATOM 3365 N N . VAL B 1 40 ? -11.633 -14.742 1.175 1 98.94 40 VAL B N 1
ATOM 3366 C CA . VAL B 1 40 ? -11.273 -14.195 -0.13 1 98.94 40 VAL B CA 1
ATOM 3367 C C . VAL B 1 40 ? -9.797 -13.836 -0.154 1 98.94 40 VAL B C 1
ATOM 3369 O O . VAL B 1 40 ? -9.273 -13.266 0.805 1 98.94 40 VAL B O 1
ATOM 3372 N N . VAL B 1 41 ? -9.078 -14.242 -1.194 1 98.88 41 VAL B N 1
ATOM 3373 C CA . VAL B 1 41 ? -7.707 -13.82 -1.463 1 98.88 41 VAL B CA 1
ATOM 3374 C C . VAL B 1 41 ? -7.656 -13.039 -2.773 1 98.88 41 VAL B C 1
ATOM 3376 O O . VAL B 1 41 ? -8.203 -13.477 -3.789 1 98.88 41 VAL B O 1
ATOM 3379 N N . VAL B 1 42 ? -6.98 -11.883 -2.75 1 98.81 42 VAL B N 1
ATOM 3380 C CA . VAL B 1 42 ? -7.004 -11.07 -3.959 1 98.81 42 VAL B CA 1
ATOM 3381 C C . VAL B 1 42 ? -5.574 -10.711 -4.367 1 98.81 42 VAL B C 1
ATOM 3383 O O . VAL B 1 42 ? -4.703 -10.531 -3.516 1 98.81 42 VAL B O 1
ATOM 3386 N N . SER B 1 43 ? -5.375 -10.602 -5.711 1 98.06 43 SER B N 1
ATOM 3387 C CA . SER B 1 43 ? -4.16 -10.031 -6.285 1 98.06 43 SER B CA 1
ATOM 3388 C C . SER B 1 43 ? -4.273 -8.523 -6.438 1 98.06 43 SER B C 1
ATOM 3390 O O . SER B 1 43 ? -5.293 -7.93 -6.078 1 98.06 43 SER B O 1
ATOM 3392 N N . ALA B 1 44 ? -3.186 -7.961 -6.926 1 98.06 44 ALA B N 1
ATOM 3393 C CA . ALA B 1 44 ? -3.201 -6.523 -7.207 1 98.06 44 ALA B CA 1
ATOM 3394 C C . ALA B 1 44 ? -4.086 -6.207 -8.406 1 98.06 44 ALA B C 1
ATOM 3396 O O . ALA B 1 44 ? -4.273 -7.055 -9.289 1 98.06 44 ALA B O 1
ATOM 3397 N N . MET B 1 45 ? -4.531 -5.055 -8.461 1 97.56 45 MET B N 1
ATOM 3398 C CA . MET B 1 45 ? -5.441 -4.625 -9.516 1 97.56 45 MET B CA 1
ATOM 3399 C C . MET B 1 45 ? -4.723 -4.547 -10.859 1 97.56 45 MET B C 1
ATOM 3401 O O . MET B 1 45 ? -3.77 -3.783 -11.016 1 97.56 45 MET B O 1
ATOM 3405 N N . GLY B 1 46 ? -5.203 -5.27 -11.766 1 94.81 46 GLY B N 1
ATOM 3406 C CA . GLY B 1 46 ? -4.75 -5.141 -13.141 1 94.81 46 GLY B CA 1
ATOM 3407 C C . GLY B 1 46 ? -3.238 -5.188 -13.273 1 94.81 46 GLY B C 1
ATOM 3408 O O . GLY B 1 46 ? -2.602 -6.156 -12.859 1 94.81 46 GLY B O 1
ATOM 3409 N N . LYS B 1 47 ? -2.67 -4.074 -13.766 1 94.62 47 LYS B N 1
ATOM 3410 C CA . LYS B 1 47 ? -1.241 -4.004 -14.055 1 94.62 47 LYS B CA 1
ATOM 3411 C C . LYS B 1 47 ? -0.486 -3.277 -12.945 1 94.62 47 LYS B C 1
ATOM 3413 O O . LYS B 1 47 ? 0.635 -2.809 -13.156 1 94.62 47 LYS B O 1
ATOM 3418 N N . THR B 1 48 ? -1.046 -3.221 -11.828 1 96.44 48 THR B N 1
ATOM 3419 C CA . THR B 1 48 ? -0.489 -2.455 -10.719 1 96.44 48 THR B CA 1
ATOM 3420 C C . THR B 1 48 ? 0.905 -2.961 -10.359 1 96.44 48 THR B C 1
ATOM 3422 O O . THR B 1 48 ? 1.82 -2.166 -10.133 1 96.44 48 THR B O 1
ATOM 3425 N N . THR B 1 49 ? 1.063 -4.281 -10.273 1 96 49 THR B N 1
ATOM 3426 C CA . THR B 1 49 ? 2.367 -4.844 -9.938 1 96 49 THR B CA 1
ATOM 3427 C C . THR B 1 49 ? 3.424 -4.398 -10.945 1 96 49 THR B C 1
ATOM 3429 O O . THR B 1 49 ? 4.508 -3.949 -10.562 1 96 49 THR B O 1
ATOM 3432 N N . ASP B 1 50 ? 3.117 -4.469 -12.195 1 94.62 50 ASP B N 1
ATOM 3433 C CA . ASP B 1 50 ? 4.035 -4.051 -13.258 1 94.62 50 ASP B CA 1
ATOM 3434 C C . ASP B 1 50 ? 4.348 -2.561 -13.148 1 94.62 50 ASP B C 1
ATOM 3436 O O . ASP B 1 50 ? 5.488 -2.145 -13.359 1 94.62 50 ASP B O 1
ATOM 3440 N N . ASP B 1 51 ? 3.371 -1.809 -12.867 1 96.56 51 ASP B N 1
ATOM 3441 C CA . ASP B 1 51 ? 3.549 -0.368 -12.727 1 96.56 51 ASP B CA 1
ATOM 3442 C C . ASP B 1 51 ? 4.496 -0.046 -11.57 1 96.56 51 ASP B C 1
ATOM 3444 O O . ASP B 1 51 ? 5.344 0.841 -11.68 1 96.56 51 ASP B O 1
ATOM 3448 N N . LEU B 1 52 ? 4.352 -0.716 -10.508 1 97.44 52 LEU B N 1
ATOM 3449 C CA . LEU B 1 52 ? 5.203 -0.502 -9.344 1 97.44 52 LEU B CA 1
ATOM 3450 C C . LEU B 1 52 ? 6.641 -0.915 -9.641 1 97.44 52 LEU B C 1
ATOM 3452 O O . LEU B 1 52 ? 7.586 -0.245 -9.211 1 97.44 52 LEU B O 1
ATOM 3456 N N . ILE B 1 53 ? 6.793 -2.023 -10.375 1 95.25 53 ILE B N 1
ATOM 3457 C CA . ILE B 1 53 ? 8.125 -2.477 -10.766 1 95.25 53 ILE B CA 1
ATOM 3458 C C . ILE B 1 53 ? 8.781 -1.429 -11.656 1 95.25 53 ILE B C 1
ATOM 3460 O O . ILE B 1 53 ? 9.961 -1.108 -11.484 1 95.25 53 ILE B O 1
ATOM 3464 N N . ARG B 1 54 ? 8.008 -0.92 -12.57 1 95.62 54 ARG B N 1
ATOM 3465 C CA . ARG B 1 54 ? 8.516 0.131 -13.445 1 95.62 54 ARG B CA 1
ATOM 3466 C C . ARG B 1 54 ? 8.969 1.344 -12.641 1 95.62 54 ARG B C 1
ATOM 3468 O O . ARG B 1 54 ? 10.023 1.917 -12.914 1 95.62 54 ARG B O 1
ATOM 3475 N N . LEU B 1 55 ? 8.219 1.719 -11.68 1 95.56 55 LEU B N 1
ATOM 3476 C CA . LEU B 1 55 ? 8.555 2.846 -10.82 1 95.56 55 LEU B CA 1
ATOM 3477 C C . LEU B 1 55 ? 9.875 2.6 -10.102 1 95.56 55 LEU B C 1
ATOM 3479 O O . LEU B 1 55 ? 10.695 3.512 -9.969 1 95.56 55 LEU B O 1
ATOM 3483 N N . ALA B 1 56 ? 10.031 1.414 -9.594 1 96.38 56 ALA B N 1
ATOM 3484 C CA . ALA B 1 56 ? 11.273 1.046 -8.906 1 96.38 56 ALA B CA 1
ATOM 3485 C C . ALA B 1 56 ? 12.477 1.195 -9.828 1 96.38 56 ALA B C 1
ATOM 3487 O O . ALA B 1 56 ? 13.508 1.733 -9.43 1 96.38 56 ALA B O 1
ATOM 3488 N N . HIS B 1 57 ? 12.289 0.748 -11.07 1 93.94 57 HIS B N 1
ATOM 3489 C CA . HIS B 1 57 ? 13.383 0.81 -12.039 1 93.94 57 HIS B CA 1
ATOM 3490 C C . HIS B 1 57 ? 13.695 2.252 -12.422 1 93.94 57 HIS B C 1
ATOM 3492 O O . HIS B 1 57 ? 14.844 2.586 -12.711 1 93.94 57 HIS B O 1
ATOM 3498 N N . GLU B 1 58 ? 12.719 3.037 -12.422 1 94.62 58 GLU B N 1
ATOM 3499 C CA . GLU B 1 58 ? 12.906 4.449 -12.742 1 94.62 58 GLU B CA 1
ATOM 3500 C C . GLU B 1 58 ? 13.578 5.191 -11.586 1 94.62 58 GLU B C 1
ATOM 3502 O O . GLU B 1 58 ? 14.32 6.148 -11.812 1 94.62 58 GLU B O 1
ATOM 3507 N N . ALA B 1 59 ? 13.352 4.719 -10.422 1 94.44 59 ALA B N 1
ATOM 3508 C CA . ALA B 1 59 ? 13.852 5.414 -9.234 1 94.44 59 ALA B CA 1
ATOM 3509 C C . ALA B 1 59 ? 15.297 5.035 -8.945 1 94.44 59 ALA B C 1
ATOM 3511 O O . ALA B 1 59 ? 15.984 5.723 -8.188 1 94.44 59 ALA B O 1
ATOM 3512 N N . THR B 1 60 ? 15.734 3.953 -9.57 1 93.25 60 THR B N 1
ATOM 3513 C CA . THR B 1 60 ? 17.078 3.449 -9.281 1 93.25 60 THR B CA 1
ATOM 3514 C C . THR B 1 60 ? 17.812 3.115 -10.57 1 93.25 60 THR B C 1
ATOM 3516 O O . THR B 1 60 ? 17.203 2.689 -11.555 1 93.25 60 THR B O 1
ATOM 3519 N N . ASP B 1 61 ? 19.078 3.264 -10.547 1 89.31 61 ASP B N 1
ATOM 3520 C CA . ASP B 1 61 ? 19.922 2.873 -11.672 1 89.31 61 ASP B CA 1
ATOM 3521 C C . ASP B 1 61 ? 20.406 1.435 -11.516 1 89.31 61 ASP B C 1
ATOM 3523 O O . ASP B 1 61 ? 20.562 0.714 -12.508 1 89.31 61 ASP B O 1
ATOM 3527 N N . GLY B 1 62 ? 20.656 1.047 -10.359 1 85.56 62 GLY B N 1
ATOM 3528 C CA . GLY B 1 62 ? 21.078 -0.312 -10.07 1 85.56 62 GLY B CA 1
ATOM 3529 C C . GLY B 1 62 ? 19.953 -1.2 -9.586 1 85.56 62 GLY B C 1
ATOM 3530 O O . GLY B 1 62 ? 18.781 -0.814 -9.641 1 85.56 62 GLY B O 1
ATOM 3531 N N . PRO B 1 63 ? 20.328 -2.434 -9.234 1 86.06 63 PRO B N 1
ATOM 3532 C CA . PRO B 1 63 ? 19.312 -3.33 -8.68 1 86.06 63 PRO B CA 1
ATOM 3533 C C . PRO B 1 63 ? 18.688 -2.799 -7.391 1 86.06 63 PRO B C 1
ATOM 3535 O O . PRO B 1 63 ? 19.406 -2.381 -6.48 1 86.06 63 PRO B O 1
ATOM 3538 N N . ALA B 1 64 ? 17.438 -2.74 -7.375 1 90.31 64 ALA B N 1
ATOM 3539 C CA . ALA B 1 64 ? 16.734 -2.312 -6.164 1 90.31 64 ALA B CA 1
ATOM 3540 C C . ALA B 1 64 ? 16.922 -3.326 -5.035 1 90.31 64 ALA B C 1
ATOM 3542 O O . ALA B 1 64 ? 16.906 -4.535 -5.273 1 90.31 64 ALA B O 1
ATOM 3543 N N . PRO B 1 65 ? 17.094 -2.854 -3.805 1 95.06 65 PRO B N 1
ATOM 3544 C CA . PRO B 1 65 ? 17.156 -3.805 -2.693 1 95.06 65 PRO B CA 1
ATOM 3545 C C . PRO B 1 65 ? 15.914 -4.68 -2.582 1 95.06 65 PRO B C 1
ATOM 3547 O O . PRO B 1 65 ? 14.789 -4.172 -2.654 1 95.06 65 PRO B O 1
ATOM 3550 N N . ALA B 1 66 ? 16.109 -5.984 -2.402 1 95 66 ALA B N 1
ATOM 3551 C CA . ALA B 1 66 ? 15.031 -6.969 -2.406 1 95 66 ALA B CA 1
ATOM 3552 C C . ALA B 1 66 ? 14.008 -6.664 -1.317 1 95 66 ALA B C 1
ATOM 3554 O O . ALA B 1 66 ? 12.805 -6.781 -1.541 1 95 66 ALA B O 1
ATOM 3555 N N . ARG B 1 67 ? 14.516 -6.266 -0.169 1 97.88 67 ARG B N 1
ATOM 3556 C CA . ARG B 1 67 ? 13.641 -5.949 0.958 1 97.88 67 ARG B CA 1
ATOM 3557 C C . ARG B 1 67 ? 12.688 -4.812 0.608 1 97.88 67 ARG B C 1
ATOM 3559 O O . ARG B 1 67 ? 11.5 -4.863 0.939 1 97.88 67 ARG B O 1
ATOM 3566 N N . GLU B 1 68 ? 13.219 -3.791 -0.04 1 98.56 68 GLU B N 1
ATOM 3567 C CA . GLU B 1 68 ? 12.414 -2.627 -0.4 1 98.56 68 GLU B CA 1
ATOM 3568 C C . GLU B 1 68 ? 11.461 -2.949 -1.544 1 98.56 68 GLU B C 1
ATOM 3570 O O . GLU B 1 68 ? 10.359 -2.398 -1.613 1 98.56 68 GLU B O 1
ATOM 3575 N N . MET B 1 69 ? 11.883 -3.848 -2.393 1 97.75 69 MET B N 1
ATOM 3576 C CA . MET B 1 69 ? 10.977 -4.324 -3.434 1 97.75 69 MET B CA 1
ATOM 3577 C C . MET B 1 69 ? 9.742 -4.984 -2.822 1 97.75 69 MET B C 1
ATOM 3579 O O . MET B 1 69 ? 8.625 -4.746 -3.271 1 97.75 69 MET B O 1
ATOM 3583 N N . ASP B 1 70 ? 9.945 -5.758 -1.811 1 98.56 70 ASP B N 1
ATOM 3584 C CA . ASP B 1 70 ? 8.828 -6.391 -1.117 1 98.56 70 ASP B CA 1
ATOM 3585 C C . ASP B 1 70 ? 7.883 -5.344 -0.535 1 98.56 70 ASP B C 1
ATOM 3587 O O . ASP B 1 70 ? 6.664 -5.445 -0.689 1 98.56 70 ASP B O 1
ATOM 3591 N N . MET B 1 71 ? 8.484 -4.355 0.091 1 98.5 71 MET B N 1
ATOM 3592 C CA . MET B 1 71 ? 7.691 -3.275 0.669 1 98.5 71 MET B CA 1
ATOM 3593 C C . MET B 1 71 ? 6.863 -2.578 -0.404 1 98.5 71 MET B C 1
ATOM 3595 O O . MET B 1 71 ? 5.676 -2.311 -0.201 1 98.5 71 MET B O 1
ATOM 3599 N N . LEU B 1 72 ? 7.406 -2.346 -1.473 1 98.56 72 LEU B N 1
ATOM 3600 C CA . LEU B 1 72 ? 6.773 -1.639 -2.582 1 98.56 72 LEU B CA 1
ATOM 3601 C C . LEU B 1 72 ? 5.637 -2.463 -3.172 1 98.56 72 LEU B C 1
ATOM 3603 O O . LEU B 1 72 ? 4.508 -1.981 -3.281 1 98.56 72 LEU B O 1
ATOM 3607 N N . LEU B 1 73 ? 5.891 -3.689 -3.461 1 98.38 73 LEU B N 1
ATOM 3608 C CA . LEU B 1 73 ? 4.988 -4.48 -4.285 1 98.38 73 LEU B CA 1
ATOM 3609 C C . LEU B 1 73 ? 3.76 -4.91 -3.488 1 98.38 73 LEU B C 1
ATOM 3611 O O . LEU B 1 73 ? 2.672 -5.062 -4.051 1 98.38 73 LEU B O 1
ATOM 3615 N N . THR B 1 74 ? 3.84 -5.078 -2.209 1 98.31 74 THR B N 1
ATOM 3616 C CA . THR B 1 74 ? 2.723 -5.555 -1.402 1 98.31 74 THR B CA 1
ATOM 3617 C C . THR B 1 74 ? 1.634 -4.492 -1.3 1 98.31 74 THR B C 1
ATOM 3619 O O . THR B 1 74 ? 0.512 -4.781 -0.879 1 98.31 74 THR B O 1
ATOM 3622 N N . ALA B 1 75 ? 1.943 -3.277 -1.712 1 98.31 75 ALA B N 1
ATOM 3623 C CA . ALA B 1 75 ? 0.941 -2.215 -1.715 1 98.31 75 ALA B CA 1
ATOM 3624 C C . ALA B 1 75 ? -0.22 -2.559 -2.645 1 98.31 75 ALA B C 1
ATOM 3626 O O . ALA B 1 75 ? -1.37 -2.211 -2.365 1 98.31 75 ALA B O 1
ATOM 3627 N N . GLY B 1 76 ? 0.082 -3.227 -3.711 1 98.31 76 GLY B N 1
ATOM 3628 C CA . GLY B 1 76 ? -0.937 -3.541 -4.699 1 98.31 76 GLY B CA 1
ATOM 3629 C C . GLY B 1 76 ? -2.086 -4.355 -4.133 1 98.31 76 GLY B C 1
ATOM 3630 O O . GLY B 1 76 ? -3.242 -3.93 -4.195 1 98.31 76 GLY B O 1
ATOM 3631 N N . GLU B 1 77 ? -1.758 -5.461 -3.543 1 98.5 77 GLU B N 1
ATOM 3632 C CA . GLU B 1 77 ? -2.789 -6.348 -3.014 1 98.5 77 GLU B CA 1
ATOM 3633 C C . GLU B 1 77 ? -3.533 -5.699 -1.853 1 98.5 77 GLU B C 1
ATOM 3635 O O . GLU B 1 77 ? -4.73 -5.93 -1.668 1 98.5 77 GLU B O 1
ATOM 3640 N N . ARG B 1 78 ? -2.861 -4.895 -1.102 1 98.06 78 ARG B N 1
ATOM 3641 C CA . ARG B 1 78 ? -3.506 -4.191 0.004 1 98.06 78 ARG B CA 1
ATOM 3642 C C . ARG B 1 78 ? -4.645 -3.309 -0.497 1 98.06 78 ARG B C 1
ATOM 3644 O O . ARG B 1 78 ? -5.711 -3.256 0.115 1 98.06 78 ARG B O 1
ATOM 3651 N N . ILE B 1 79 ? -4.367 -2.656 -1.557 1 98.62 79 ILE B N 1
ATOM 3652 C CA . ILE B 1 79 ? -5.359 -1.771 -2.154 1 98.62 79 ILE B CA 1
ATOM 3653 C C . ILE B 1 79 ? -6.578 -2.582 -2.592 1 98.62 79 ILE B C 1
ATOM 3655 O O . ILE B 1 79 ? -7.711 -2.246 -2.24 1 98.62 79 ILE B O 1
ATOM 3659 N N . SER B 1 80 ? -6.344 -3.682 -3.277 1 98.62 80 SER B N 1
ATOM 3660 C CA . SER B 1 80 ? -7.438 -4.52 -3.768 1 98.62 80 SER B CA 1
ATOM 3661 C C . SER B 1 80 ? -8.25 -5.098 -2.613 1 98.62 80 SER B C 1
ATOM 3663 O O . SER B 1 80 ? -9.477 -5.141 -2.676 1 98.62 80 SER B O 1
ATOM 3665 N N . ALA B 1 81 ? -7.57 -5.547 -1.607 1 98.88 81 ALA B N 1
ATOM 3666 C CA . ALA B 1 81 ? -8.242 -6.168 -0.471 1 98.88 81 ALA B CA 1
ATOM 3667 C C . ALA B 1 81 ? -9.188 -5.184 0.213 1 98.88 81 ALA B C 1
ATOM 3669 O O . ALA B 1 81 ? -10.328 -5.527 0.53 1 98.88 81 ALA B O 1
ATOM 3670 N N . ALA B 1 82 ? -8.703 -3.979 0.412 1 98.81 82 ALA B N 1
ATOM 3671 C CA . ALA B 1 82 ? -9.516 -2.945 1.046 1 98.81 82 ALA B CA 1
ATOM 3672 C C . ALA B 1 82 ? -10.758 -2.637 0.21 1 98.81 82 ALA B C 1
ATOM 3674 O O . ALA B 1 82 ? -11.867 -2.564 0.739 1 98.81 82 ALA B O 1
ATOM 3675 N N . LEU B 1 83 ? -10.57 -2.494 -1.07 1 98.75 83 LEU B N 1
ATOM 3676 C CA . LEU B 1 83 ? -11.664 -2.121 -1.959 1 98.75 83 LEU B CA 1
ATOM 3677 C C . LEU B 1 83 ? -12.703 -3.232 -2.035 1 98.75 83 LEU B C 1
ATOM 3679 O O . LEU B 1 83 ? -13.906 -2.961 -2.047 1 98.75 83 LEU B O 1
ATOM 3683 N N . VAL B 1 84 ? -12.25 -4.469 -2.105 1 98.81 84 VAL B N 1
ATOM 3684 C CA . VAL B 1 84 ? -13.18 -5.594 -2.148 1 98.81 84 VAL B CA 1
ATOM 3685 C C . VAL B 1 84 ? -13.977 -5.652 -0.851 1 98.81 84 VAL B C 1
ATOM 3687 O O . VAL B 1 84 ? -15.195 -5.875 -0.872 1 98.81 84 VAL B O 1
ATOM 3690 N N . ALA B 1 85 ? -13.32 -5.465 0.274 1 98.88 85 ALA B N 1
ATOM 3691 C CA . ALA B 1 85 ? -14.023 -5.453 1.557 1 98.88 85 ALA B CA 1
ATOM 3692 C C . ALA B 1 85 ? -15.078 -4.359 1.596 1 98.88 85 ALA B C 1
ATOM 3694 O O . ALA B 1 85 ? -16.188 -4.578 2.084 1 98.88 85 ALA B O 1
ATOM 3695 N N . MET B 1 86 ? -14.758 -3.197 1.088 1 98.38 86 MET B N 1
ATOM 3696 C CA . MET B 1 86 ? -15.703 -2.088 1.035 1 98.38 86 MET B CA 1
ATOM 3697 C C . MET B 1 86 ? -16.906 -2.443 0.171 1 98.38 86 MET B C 1
ATOM 3699 O O . MET B 1 86 ? -18.047 -2.166 0.546 1 98.38 86 MET B O 1
ATOM 3703 N N . ALA B 1 87 ? -16.609 -3.016 -0.954 1 98.31 87 ALA B N 1
ATOM 3704 C CA . ALA B 1 87 ? -17.672 -3.387 -1.881 1 98.31 87 ALA B CA 1
ATOM 3705 C C . ALA B 1 87 ? -18.594 -4.43 -1.263 1 98.31 87 ALA B C 1
ATOM 3707 O O . ALA B 1 87 ? -19.812 -4.395 -1.479 1 98.31 87 ALA B O 1
ATOM 3708 N N . LEU B 1 88 ? -18.031 -5.383 -0.547 1 98.44 88 LEU B N 1
ATOM 3709 C CA . LEU B 1 88 ? -18.844 -6.383 0.14 1 98.44 88 LEU B CA 1
ATOM 3710 C C . LEU B 1 88 ? -19.75 -5.73 1.177 1 98.44 88 LEU B C 1
ATOM 3712 O O . LEU B 1 88 ? -20.938 -6.07 1.273 1 98.44 88 LEU B O 1
ATOM 3716 N N . SER B 1 89 ? -19.188 -4.809 1.926 1 96.81 89 SER B N 1
ATOM 3717 C CA . SER B 1 89 ? -19.969 -4.086 2.924 1 96.81 89 SER B CA 1
ATOM 3718 C C . SER B 1 89 ? -21.156 -3.371 2.283 1 96.81 89 SER B C 1
ATOM 3720 O O . SER B 1 89 ? -22.234 -3.305 2.871 1 96.81 89 SER B O 1
ATOM 3722 N N . ASP B 1 90 ? -20.922 -2.854 1.164 1 95.19 90 ASP B N 1
ATOM 3723 C CA . ASP B 1 90 ? -21.969 -2.135 0.429 1 95.19 90 ASP B CA 1
ATOM 3724 C C . ASP B 1 90 ? -23.109 -3.062 0.053 1 95.19 90 ASP B C 1
ATOM 3726 O O . ASP B 1 90 ? -24.25 -2.613 -0.123 1 95.19 90 ASP B O 1
ATOM 3730 N N . LEU B 1 91 ? -22.891 -4.359 -0.034 1 96.25 91 LEU B N 1
ATOM 3731 C CA . LEU B 1 91 ? -23.906 -5.363 -0.373 1 96.25 91 LEU B CA 1
ATOM 3732 C C . LEU B 1 91 ? -24.516 -5.965 0.887 1 96.25 91 LEU B C 1
ATOM 3734 O O . LEU B 1 91 ? -25.281 -6.93 0.811 1 96.25 91 LEU B O 1
ATOM 3738 N N . GLY B 1 92 ? -24.078 -5.43 1.988 1 96.12 92 GLY B N 1
ATOM 3739 C CA . GLY B 1 92 ? -24.641 -5.906 3.248 1 96.12 92 GLY B CA 1
ATOM 3740 C C . GLY B 1 92 ? -23.891 -7.113 3.803 1 96.12 92 GLY B C 1
ATOM 3741 O O . GLY B 1 92 ? -24.375 -7.762 4.734 1 96.12 92 GLY B O 1
ATOM 3742 N N . VAL B 1 93 ? -22.797 -7.484 3.229 1 97.88 93 VAL B N 1
ATOM 3743 C CA . VAL B 1 93 ? -21.953 -8.578 3.717 1 97.88 93 VAL B CA 1
ATOM 3744 C C . VAL B 1 93 ? -20.797 -8.008 4.527 1 97.88 93 VAL B C 1
ATOM 3746 O O . VAL B 1 93 ? -19.938 -7.289 3.99 1 97.88 93 VAL B O 1
ATOM 3749 N N . GLU B 1 94 ? -20.734 -8.281 5.82 1 97.75 94 GLU B N 1
ATOM 3750 C CA . GLU B 1 94 ? -19.641 -7.805 6.648 1 97.75 94 GLU B CA 1
ATOM 3751 C C . GLU B 1 94 ? -18.312 -8.422 6.219 1 97.75 94 GLU B C 1
ATOM 3753 O O . GLU B 1 94 ? -18.203 -9.648 6.102 1 97.75 94 GLU B O 1
ATOM 3758 N N . ALA B 1 95 ? -17.344 -7.613 5.973 1 98.69 95 ALA B N 1
ATOM 3759 C CA . ALA B 1 95 ? -16.047 -8.07 5.5 1 98.69 95 ALA B CA 1
ATOM 3760 C C . ALA B 1 95 ? -14.922 -7.227 6.082 1 98.69 95 ALA B C 1
ATOM 3762 O O . ALA B 1 95 ? -15.117 -6.047 6.391 1 98.69 95 ALA B O 1
ATOM 3763 N N . GLU B 1 96 ? -13.766 -7.793 6.254 1 98.69 96 GLU B N 1
ATOM 3764 C CA . GLU B 1 96 ? -12.57 -7.113 6.73 1 98.69 96 GLU B CA 1
ATOM 3765 C C . GLU B 1 96 ? -11.344 -7.504 5.906 1 98.69 96 GLU B C 1
ATOM 3767 O O . GLU B 1 96 ? -11.164 -8.68 5.57 1 98.69 96 GLU B O 1
ATOM 3772 N N . SER B 1 97 ? -10.586 -6.523 5.559 1 98.81 97 SER B N 1
ATOM 3773 C CA . SER B 1 97 ? -9.344 -6.777 4.84 1 98.81 97 SER B CA 1
ATOM 3774 C C . SER B 1 97 ? -8.227 -7.168 5.797 1 98.81 97 SER B C 1
ATOM 3776 O O . SER B 1 97 ? -8.164 -6.684 6.926 1 98.81 97 SER B O 1
ATOM 3778 N N . PHE B 1 98 ? -7.316 -8.055 5.359 1 98.81 98 PHE B N 1
ATOM 3779 C CA . PHE B 1 98 ? -6.156 -8.508 6.121 1 98.81 98 PHE B CA 1
ATOM 3780 C C . PHE B 1 98 ? -4.914 -8.539 5.242 1 98.81 98 PHE B C 1
ATOM 3782 O O . PHE B 1 98 ? -4.961 -9.008 4.105 1 98.81 98 PHE B O 1
ATOM 3789 N N . THR B 1 99 ? -3.795 -8.008 5.754 1 98.06 99 THR B N 1
ATOM 3790 C CA . THR B 1 99 ? -2.502 -8.227 5.113 1 98.06 99 THR B CA 1
ATOM 3791 C C . THR B 1 99 ? -1.992 -9.641 5.391 1 98.06 99 THR B C 1
ATOM 3793 O O . THR B 1 99 ? -2.582 -10.375 6.184 1 98.06 99 THR B O 1
ATOM 3796 N N . GLY B 1 100 ? -0.899 -9.984 4.703 1 97.81 100 GLY B N 1
ATOM 3797 C CA . GLY B 1 100 ? -0.281 -11.266 4.996 1 97.81 100 GLY B CA 1
ATOM 3798 C C . GLY B 1 100 ? 0.125 -11.414 6.449 1 97.81 100 GLY B C 1
ATOM 3799 O O . GLY B 1 100 ? -0.063 -12.477 7.051 1 97.81 100 GLY B O 1
ATOM 3800 N N . SER B 1 101 ? 0.614 -10.32 6.969 1 96.94 101 SER B N 1
ATOM 3801 C CA . SER B 1 101 ? 1.003 -10.32 8.375 1 96.94 101 SER B CA 1
ATOM 3802 C C . SER B 1 101 ? -0.205 -10.523 9.281 1 96.94 101 SER B C 1
ATOM 3804 O O . SER B 1 101 ? -0.16 -11.336 10.211 1 96.94 101 SER B O 1
ATOM 3806 N N . GLN B 1 102 ? -1.264 -9.836 9.031 1 97.81 102 GLN B N 1
ATOM 3807 C CA . GLN B 1 102 ? -2.473 -9.93 9.836 1 97.81 102 GLN B CA 1
ATOM 3808 C C . GLN B 1 102 ? -3.125 -11.305 9.695 1 97.81 102 GLN B C 1
ATOM 3810 O O . GLN B 1 102 ? -3.762 -11.789 10.633 1 97.81 102 GLN B O 1
ATOM 3815 N N . ALA B 1 103 ? -2.928 -11.953 8.523 1 98.44 103 ALA B N 1
ATOM 3816 C CA . ALA B 1 103 ? -3.484 -13.281 8.273 1 98.44 103 ALA B CA 1
ATOM 3817 C C . ALA B 1 103 ? -2.641 -14.367 8.938 1 98.44 103 ALA B C 1
ATOM 3819 O O . ALA B 1 103 ? -3.018 -15.539 8.93 1 98.44 103 ALA B O 1
ATOM 3820 N N . GLY B 1 104 ? -1.475 -14.016 9.461 1 98.19 104 GLY B N 1
ATOM 3821 C CA . GLY B 1 104 ? -0.628 -14.945 10.195 1 98.19 104 GLY B CA 1
ATOM 3822 C C . GLY B 1 104 ? 0.293 -15.75 9.297 1 98.19 104 GLY B C 1
ATOM 3823 O O . GLY B 1 104 ? 0.704 -16.859 9.641 1 98.19 104 GLY B O 1
ATOM 3824 N N . ILE B 1 105 ? 0.622 -15.234 8.125 1 98.38 105 ILE B N 1
ATOM 3825 C CA . ILE B 1 105 ? 1.518 -15.914 7.195 1 98.38 105 ILE B CA 1
ATOM 3826 C C . ILE B 1 105 ? 2.967 -15.57 7.531 1 98.38 105 ILE B C 1
ATOM 3828 O O . ILE B 1 105 ? 3.457 -14.5 7.18 1 98.38 105 ILE B O 1
ATOM 3832 N N . ILE B 1 106 ? 3.66 -16.484 8.109 1 98.56 106 ILE B N 1
ATOM 3833 C CA . ILE B 1 106 ? 5.039 -16.297 8.539 1 98.56 106 ILE B CA 1
ATOM 3834 C C . ILE B 1 106 ? 5.992 -16.922 7.516 1 98.56 106 ILE B C 1
ATOM 3836 O O . ILE B 1 106 ? 5.828 -18.078 7.141 1 98.56 106 ILE B O 1
ATOM 3840 N N . THR B 1 107 ? 6.977 -16.172 7.09 1 97.94 107 THR B N 1
ATOM 3841 C CA . THR B 1 107 ? 7.871 -16.625 6.031 1 97.94 107 THR B CA 1
ATOM 3842 C C . THR B 1 107 ? 9.32 -16.594 6.5 1 97.94 107 THR B C 1
ATOM 3844 O O . THR B 1 107 ? 9.617 -16.094 7.586 1 97.94 107 THR B O 1
ATOM 3847 N N . ASP B 1 108 ? 10.219 -17.156 5.707 1 95.38 108 ASP B N 1
ATOM 3848 C CA . ASP B 1 108 ? 11.648 -16.922 5.895 1 95.38 108 ASP B CA 1
ATOM 3849 C C . ASP B 1 108 ? 12.055 -15.539 5.395 1 95.38 108 ASP B C 1
ATOM 3851 O O . ASP B 1 108 ? 11.195 -14.68 5.156 1 95.38 108 ASP B O 1
ATOM 3855 N N . THR B 1 109 ? 13.344 -15.344 5.281 1 95.75 109 THR B N 1
ATOM 3856 C CA . THR B 1 109 ? 13.828 -13.992 5.004 1 95.75 109 THR B CA 1
ATOM 3857 C C . THR B 1 109 ? 14.312 -13.875 3.561 1 95.75 109 THR B C 1
ATOM 3859 O O . THR B 1 109 ? 15.086 -12.969 3.229 1 95.75 109 THR B O 1
ATOM 3862 N N . ASP B 1 110 ? 13.906 -14.883 2.721 1 92 110 ASP B N 1
ATOM 3863 C CA . ASP B 1 110 ? 14.297 -14.805 1.315 1 92 110 ASP B CA 1
ATOM 3864 C C . ASP B 1 110 ? 13.398 -13.844 0.546 1 92 110 ASP B C 1
ATOM 3866 O O . ASP B 1 110 ? 12.477 -14.273 -0.148 1 92 110 ASP B O 1
ATOM 3870 N N . HIS B 1 111 ? 13.734 -12.625 0.635 1 94.75 111 HIS B N 1
ATOM 3871 C CA . HIS B 1 111 ? 12.914 -11.578 0.036 1 94.75 111 HIS B CA 1
ATOM 3872 C C . HIS B 1 111 ? 12.68 -11.844 -1.447 1 94.75 111 HIS B C 1
ATOM 3874 O O . HIS B 1 111 ? 13.539 -12.414 -2.125 1 94.75 111 HIS B O 1
ATOM 3880 N N . THR B 1 112 ? 11.516 -11.445 -1.982 1 92.81 112 THR B N 1
ATOM 3881 C CA . THR B 1 112 ? 11.055 -11.508 -3.365 1 92.81 112 THR B CA 1
ATOM 3882 C C . THR B 1 112 ? 10.656 -12.93 -3.736 1 92.81 112 THR B C 1
ATOM 3884 O O . THR B 1 112 ? 10.031 -13.156 -4.777 1 92.81 112 THR B O 1
ATOM 3887 N N . ARG B 1 113 ? 11.031 -13.898 -2.973 1 90 113 ARG B N 1
ATOM 3888 C CA . ARG B 1 113 ? 10.656 -15.289 -3.197 1 90 113 ARG B CA 1
ATOM 3889 C C . ARG B 1 113 ? 10.594 -16.062 -1.883 1 90 113 ARG B C 1
ATOM 3891 O O . ARG B 1 113 ? 11.164 -17.141 -1.768 1 90 113 ARG B O 1
ATOM 3898 N N . ALA B 1 114 ? 9.992 -15.461 -0.901 1 95.06 114 ALA B N 1
ATOM 3899 C CA . ALA B 1 114 ? 9.969 -16.031 0.44 1 95.06 114 ALA B CA 1
ATOM 3900 C C . ALA B 1 114 ? 9.125 -17.312 0.472 1 95.06 114 ALA B C 1
ATOM 3902 O O . ALA B 1 114 ? 8.203 -17.469 -0.332 1 95.06 114 ALA B O 1
ATOM 3903 N N . LYS B 1 115 ? 9.484 -18.188 1.388 1 92.31 115 LYS B N 1
ATOM 3904 C CA . LYS B 1 115 ? 8.742 -19.406 1.613 1 92.31 115 LYS B CA 1
ATOM 3905 C C . LYS B 1 115 ? 7.918 -19.328 2.898 1 92.31 115 LYS B C 1
ATOM 3907 O O . LYS B 1 115 ? 8.391 -18.812 3.908 1 92.31 115 LYS B O 1
ATOM 3912 N N . ILE B 1 116 ? 6.742 -19.844 2.859 1 95.19 116 ILE B N 1
ATOM 3913 C CA . ILE B 1 116 ? 5.887 -19.891 4.043 1 95.19 116 ILE B CA 1
ATOM 3914 C C . ILE B 1 116 ? 6.406 -20.938 5.023 1 95.19 116 ILE B C 1
ATOM 3916 O O . ILE B 1 116 ? 6.543 -22.109 4.668 1 95.19 116 ILE B O 1
ATOM 3920 N N . LEU B 1 117 ? 6.688 -20.547 6.199 1 95.5 117 LEU B N 1
ATOM 3921 C CA . LEU B 1 117 ? 7.141 -21.453 7.246 1 95.5 117 LEU B CA 1
ATOM 3922 C C . LEU B 1 117 ? 5.961 -21.953 8.078 1 95.5 117 LEU B C 1
ATOM 3924 O O . LEU B 1 117 ? 5.922 -23.125 8.477 1 95.5 117 LEU B O 1
ATOM 3928 N N . GLU B 1 118 ? 5.066 -21.062 8.352 1 96.25 118 GLU B N 1
ATOM 3929 C CA . GLU B 1 118 ? 3.91 -21.344 9.195 1 96.25 118 GLU B CA 1
ATOM 3930 C C . GLU B 1 118 ? 2.791 -20.344 8.961 1 96.25 118 GLU B C 1
ATOM 3932 O O . GLU B 1 118 ? 3.041 -19.219 8.508 1 96.25 118 GLU B O 1
ATOM 3937 N N . ILE B 1 119 ? 1.545 -20.812 9.258 1 97.75 119 ILE B N 1
ATOM 3938 C CA . ILE B 1 119 ? 0.39 -19.922 9.234 1 97.75 119 ILE B CA 1
ATOM 3939 C C . ILE B 1 119 ? -0.359 -20.016 10.562 1 97.75 119 ILE B C 1
ATOM 3941 O O . ILE B 1 119 ? -0.75 -21.109 10.984 1 97.75 119 ILE B O 1
ATOM 3945 N N . ARG B 1 120 ? -0.48 -18.922 11.281 1 97.81 120 ARG B N 1
ATOM 3946 C CA . ARG B 1 120 ? -1.271 -18.781 12.5 1 97.81 120 ARG B CA 1
ATOM 3947 C C . ARG B 1 120 ? -2.496 -17.906 12.266 1 97.81 120 ARG B C 1
ATOM 3949 O O . ARG B 1 120 ? -2.523 -16.75 12.672 1 97.81 120 ARG B O 1
ATOM 3956 N N . PRO B 1 121 ? -3.529 -18.547 11.727 1 97.94 121 PRO B N 1
ATOM 3957 C CA . PRO B 1 121 ? -4.648 -17.75 11.219 1 97.94 121 PRO B CA 1
ATOM 3958 C C . PRO B 1 121 ? -5.66 -17.391 12.305 1 97.94 121 PRO B C 1
ATOM 3960 O O . PRO B 1 121 ? -6.867 -17.484 12.078 1 97.94 121 PRO B O 1
ATOM 3963 N N . HIS B 1 122 ? -5.266 -16.875 13.469 1 97.75 122 HIS B N 1
ATOM 3964 C CA . HIS B 1 122 ? -6.145 -16.609 14.602 1 97.75 122 HIS B CA 1
ATOM 3965 C C . HIS B 1 122 ? -7.156 -15.516 14.258 1 97.75 122 HIS B C 1
ATOM 3967 O O . HIS B 1 122 ? -8.352 -15.664 14.539 1 97.75 122 HIS B O 1
ATOM 3973 N N . ARG B 1 123 ? -6.73 -14.508 13.617 1 98 123 ARG B N 1
ATOM 3974 C CA . ARG B 1 123 ? -7.621 -13.391 13.312 1 98 123 ARG B CA 1
ATOM 3975 C C . ARG B 1 123 ? -8.633 -13.766 12.234 1 98 123 ARG B C 1
ATOM 3977 O O . ARG B 1 123 ? -9.773 -13.297 12.258 1 98 123 ARG B O 1
ATOM 3984 N N . LEU B 1 124 ? -8.195 -14.57 11.312 1 98.56 124 LEU B N 1
ATOM 3985 C CA . LEU B 1 124 ? -9.125 -15.039 10.289 1 98.56 124 LEU B CA 1
ATOM 3986 C C . LEU B 1 124 ? -10.203 -15.922 10.906 1 98.56 124 LEU B C 1
ATOM 3988 O O . LEU B 1 124 ? -11.383 -15.797 10.555 1 98.56 124 LEU B O 1
ATOM 3992 N N . LEU B 1 125 ? -9.789 -16.797 11.805 1 98.31 125 LEU B N 1
ATOM 3993 C CA . LEU B 1 125 ? -10.734 -17.703 12.469 1 98.31 125 LEU B CA 1
ATOM 3994 C C . LEU B 1 125 ? -11.75 -16.906 13.281 1 98.31 125 LEU B C 1
ATOM 3996 O O . LEU B 1 125 ? -12.945 -17.234 13.266 1 98.31 125 LEU B O 1
ATOM 4000 N N . GLU B 1 126 ? -11.281 -15.891 13.953 1 98.12 126 GLU B N 1
ATOM 4001 C CA . GLU B 1 126 ? -12.18 -15.023 14.711 1 98.12 126 GLU B CA 1
ATOM 4002 C C . GLU B 1 126 ? -13.195 -14.352 13.805 1 98.12 126 GLU B C 1
ATOM 4004 O O . GLU B 1 126 ? -14.383 -14.266 14.141 1 98.12 126 GLU B O 1
ATOM 4009 N N . ALA B 1 127 ? -12.758 -13.883 12.703 1 98.38 127 ALA B N 1
ATOM 4010 C CA . ALA B 1 127 ? -13.656 -13.25 11.742 1 98.38 127 ALA B CA 1
ATOM 4011 C C . ALA B 1 127 ? -14.688 -14.242 11.219 1 98.38 127 ALA B C 1
ATOM 4013 O O . ALA B 1 127 ? -15.883 -13.953 11.203 1 98.38 127 ALA B O 1
ATOM 4014 N N . ILE B 1 128 ? -14.211 -15.406 10.852 1 97.94 128 ILE B N 1
ATOM 4015 C CA . ILE B 1 128 ? -15.078 -16.438 10.297 1 97.94 128 ILE B CA 1
ATOM 4016 C C . ILE B 1 128 ? -16.156 -16.812 11.32 1 97.94 128 ILE B C 1
ATOM 4018 O O . ILE B 1 128 ? -17.328 -16.922 10.984 1 97.94 128 ILE B O 1
ATOM 4022 N N . GLU B 1 129 ? -15.773 -16.922 12.531 1 96.88 129 GLU B N 1
ATOM 4023 C CA . GLU B 1 129 ? -16.703 -17.281 13.602 1 96.88 129 GLU B CA 1
ATOM 4024 C C . GLU B 1 129 ? -17.734 -16.188 13.828 1 96.88 129 GLU B C 1
ATOM 4026 O O . GLU B 1 129 ? -18.859 -16.453 14.227 1 96.88 129 GLU B O 1
ATOM 4031 N N . SER B 1 130 ? -17.344 -14.984 13.555 1 97.25 130 SER B N 1
ATOM 4032 C CA . SER B 1 130 ? -18.234 -13.844 13.758 1 97.25 130 SER B CA 1
ATOM 4033 C C . SER B 1 130 ? -19.016 -13.531 12.492 1 97.25 130 SER B C 1
ATOM 4035 O O . SER B 1 130 ? -19.641 -12.461 12.383 1 97.25 130 SER B O 1
ATOM 4037 N N . HIS B 1 131 ? -18.891 -14.352 11.484 1 96.56 131 HIS B N 1
ATOM 4038 C CA . HIS B 1 131 ? -19.609 -14.219 10.219 1 96.56 131 HIS B CA 1
ATOM 4039 C C . HIS B 1 131 ? -19.125 -13.008 9.438 1 96.56 131 HIS B C 1
ATOM 4041 O O . HIS B 1 131 ? -19.922 -12.32 8.797 1 96.56 131 HIS B O 1
ATOM 4047 N N . ILE B 1 132 ? -17.891 -12.711 9.617 1 98.5 132 ILE B N 1
ATOM 4048 C CA . ILE B 1 132 ? -17.203 -11.688 8.836 1 98.5 132 ILE B CA 1
ATOM 4049 C C . ILE B 1 132 ? -16.344 -12.344 7.758 1 98.5 132 ILE B C 1
ATOM 4051 O O . ILE B 1 132 ? -15.602 -13.281 8.039 1 98.5 132 ILE B O 1
ATOM 4055 N N . VAL B 1 133 ? -16.484 -11.906 6.496 1 98.81 133 VAL B N 1
ATOM 4056 C CA . VAL B 1 133 ? -15.695 -12.453 5.398 1 98.81 133 VAL B CA 1
ATOM 4057 C C . VAL B 1 133 ? -14.289 -11.859 5.43 1 98.81 133 VAL B C 1
ATOM 4059 O O . VAL B 1 133 ? -14.109 -10.664 5.203 1 98.81 133 VAL B O 1
ATOM 4062 N N . PRO B 1 134 ? -13.289 -12.672 5.672 1 98.88 134 PRO B N 1
ATOM 4063 C CA . PRO B 1 134 ? -11.922 -12.164 5.531 1 98.88 134 PRO B CA 1
ATOM 4064 C C . PRO B 1 134 ? -11.523 -11.953 4.074 1 98.88 134 PRO B C 1
ATOM 4066 O O . PRO B 1 134 ? -11.703 -12.844 3.244 1 98.88 134 PRO B O 1
ATOM 4069 N N . VAL B 1 135 ? -11.031 -10.805 3.785 1 98.94 135 VAL B N 1
ATOM 4070 C CA . VAL B 1 135 ? -10.438 -10.5 2.488 1 98.94 135 VAL B CA 1
ATOM 4071 C C . VAL B 1 135 ? -8.93 -10.312 2.641 1 98.94 135 VAL B C 1
ATOM 4073 O O . VAL B 1 135 ? -8.469 -9.273 3.113 1 98.94 135 VAL B O 1
ATOM 4076 N N . VAL B 1 136 ? -8.195 -11.273 2.162 1 98.94 136 VAL B N 1
ATOM 4077 C CA . VAL B 1 136 ? -6.762 -11.328 2.432 1 98.94 136 VAL B CA 1
ATOM 4078 C C . VAL B 1 136 ? -5.984 -10.812 1.22 1 98.94 136 VAL B C 1
ATOM 4080 O O . VAL B 1 136 ? -6.25 -11.227 0.087 1 98.94 136 VAL B O 1
ATOM 4083 N N . ALA B 1 137 ? -5.059 -9.891 1.484 1 98.81 137 ALA B N 1
ATOM 4084 C CA . ALA B 1 137 ? -4.082 -9.516 0.464 1 98.81 137 ALA B CA 1
ATOM 4085 C C . ALA B 1 137 ? -3.129 -10.672 0.168 1 98.81 137 ALA B C 1
ATOM 4087 O O . ALA B 1 137 ? -2.312 -11.047 1.015 1 98.81 137 ALA B O 1
ATOM 4088 N N . GLY B 1 138 ? -3.18 -11.211 -0.999 1 98.31 138 GLY B N 1
ATOM 4089 C CA . GLY B 1 138 ? -2.312 -12.32 -1.374 1 98.31 138 GLY B CA 1
ATOM 4090 C C . GLY B 1 138 ? -0.877 -11.891 -1.622 1 98.31 138 GLY B C 1
ATOM 4091 O O . GLY B 1 138 ? -0.54 -10.719 -1.484 1 98.31 138 GLY B O 1
ATOM 4092 N N . PHE B 1 139 ? -0.023 -12.844 -1.894 1 97.38 139 PHE B N 1
ATOM 4093 C CA . PHE B 1 139 ? 1.306 -12.586 -2.434 1 97.38 139 PHE B CA 1
ATOM 4094 C C . PHE B 1 139 ? 2.268 -12.172 -1.326 1 97.38 139 PHE B C 1
ATOM 4096 O O . PHE B 1 139 ? 3.482 -12.125 -1.537 1 97.38 139 PHE B O 1
ATOM 4103 N N . GLN B 1 140 ? 1.789 -11.992 -0.11 1 98.19 140 GLN B N 1
ATOM 4104 C CA . GLN B 1 140 ? 2.65 -11.352 0.879 1 98.19 140 GLN B CA 1
ATOM 4105 C C . GLN B 1 140 ? 2.605 -12.094 2.211 1 98.19 140 GLN B C 1
ATOM 4107 O O . GLN B 1 140 ? 1.662 -12.844 2.479 1 98.19 140 GLN B O 1
ATOM 4112 N N . GLY B 1 141 ? 3.621 -11.945 3.027 1 98.12 141 GLY B N 1
ATOM 4113 C CA . GLY B 1 141 ? 3.756 -12.414 4.398 1 98.12 141 GLY B CA 1
ATOM 4114 C C . GLY B 1 141 ? 4.68 -11.547 5.234 1 98.12 141 GLY B C 1
ATOM 4115 O O . GLY B 1 141 ? 4.918 -10.383 4.902 1 98.12 141 GLY B O 1
ATOM 4116 N N . VAL B 1 142 ? 5.031 -12.078 6.391 1 98.19 142 VAL B N 1
ATOM 4117 C CA . VAL B 1 142 ? 5.953 -11.406 7.297 1 98.19 142 VAL B CA 1
ATOM 4118 C C . VAL B 1 142 ? 7.059 -12.367 7.719 1 98.19 142 VAL B C 1
ATOM 4120 O O . VAL B 1 142 ? 6.785 -13.516 8.086 1 98.19 142 VAL B O 1
ATOM 4123 N N . SER B 1 143 ? 8.281 -11.867 7.641 1 98.12 143 SER B N 1
ATOM 4124 C CA . SER B 1 143 ? 9.414 -12.727 7.953 1 98.12 143 SER B CA 1
ATOM 4125 C C . SER B 1 143 ? 9.578 -12.906 9.461 1 98.12 143 SER B C 1
ATOM 4127 O O . SER B 1 143 ? 8.945 -12.195 10.242 1 98.12 143 SER B O 1
ATOM 4129 N N . THR B 1 144 ? 10.43 -13.828 9.82 1 96.31 144 THR B N 1
ATOM 4130 C CA . THR B 1 144 ? 10.781 -14.062 11.219 1 96.31 144 THR B CA 1
ATOM 4131 C C . THR B 1 144 ? 11.477 -12.836 11.805 1 96.31 144 THR B C 1
ATOM 4133 O O . THR B 1 144 ? 11.539 -12.688 13.031 1 96.31 144 THR B O 1
ATOM 4136 N N . GLU B 1 145 ? 11.953 -11.992 10.969 1 94.94 145 GLU B N 1
ATOM 4137 C CA . GLU B 1 145 ? 12.578 -10.75 11.414 1 94.94 145 GLU B CA 1
ATOM 4138 C C . GLU B 1 145 ? 11.602 -9.578 11.352 1 94.94 145 GLU B C 1
ATOM 4140 O O . GLU B 1 145 ? 12.008 -8.422 11.469 1 94.94 145 GLU B O 1
ATOM 4145 N N . ARG B 1 146 ? 10.352 -9.859 11.023 1 94.75 146 ARG B N 1
ATOM 4146 C CA . ARG B 1 146 ? 9.234 -8.922 11.07 1 94.75 146 ARG B CA 1
ATOM 4147 C C . ARG B 1 146 ? 9.281 -7.945 9.906 1 94.75 146 ARG B C 1
ATOM 4149 O O . ARG B 1 146 ? 8.852 -6.797 10.031 1 94.75 146 ARG B O 1
ATOM 4156 N N . ASP B 1 147 ? 9.859 -8.414 8.82 1 97.88 147 ASP B N 1
ATOM 4157 C CA . ASP B 1 147 ? 9.82 -7.648 7.582 1 97.88 147 ASP B CA 1
ATOM 4158 C C . ASP B 1 147 ? 8.742 -8.18 6.641 1 97.88 147 ASP B C 1
ATOM 4160 O O . ASP B 1 147 ? 8.453 -9.383 6.633 1 97.88 147 ASP B O 1
ATOM 4164 N N . VAL B 1 148 ? 8.219 -7.254 5.891 1 97.94 148 VAL B N 1
ATOM 4165 C CA . VAL B 1 148 ? 7.273 -7.645 4.852 1 97.94 148 VAL B CA 1
ATOM 4166 C C . VAL B 1 148 ? 8 -8.438 3.764 1 97.94 148 VAL B C 1
ATOM 4168 O O . VAL B 1 148 ? 9.094 -8.062 3.342 1 97.94 148 VAL B O 1
ATOM 4171 N N . THR B 1 149 ? 7.434 -9.531 3.342 1 98.31 149 THR B N 1
ATOM 4172 C CA . THR B 1 149 ? 8.016 -10.352 2.287 1 98.31 149 THR B CA 1
ATOM 4173 C C . THR B 1 149 ? 6.98 -10.656 1.206 1 98.31 149 THR B C 1
ATOM 4175 O O . THR B 1 149 ? 5.777 -10.516 1.434 1 98.31 149 THR B O 1
ATOM 4178 N N . THR B 1 150 ? 7.41 -10.984 0.06 1 97.88 150 THR B N 1
ATOM 4179 C CA . THR B 1 150 ? 6.551 -11.492 -1.003 1 97.88 150 THR B CA 1
ATOM 4180 C C . THR B 1 150 ? 6.891 -12.945 -1.327 1 97.88 150 THR B C 1
ATOM 4182 O O . THR B 1 150 ? 8 -13.406 -1.052 1 97.88 150 THR B O 1
ATOM 4185 N N . LEU B 1 151 ? 5.969 -13.578 -1.92 1 95.19 151 LEU B N 1
ATOM 4186 C CA . LEU B 1 151 ? 6.078 -15.023 -2.104 1 95.19 151 LEU B CA 1
ATOM 4187 C C . LEU B 1 151 ? 6.551 -15.359 -3.514 1 95.19 151 LEU B C 1
ATOM 4189 O O . LEU B 1 151 ? 6.637 -16.531 -3.883 1 95.19 151 LEU B O 1
ATOM 4193 N N . GLY B 1 152 ? 6.82 -14.367 -4.328 1 89.62 152 GLY B N 1
ATOM 4194 C CA . GLY B 1 152 ? 7.258 -14.602 -5.695 1 89.62 152 GLY B CA 1
ATOM 4195 C C . GLY B 1 152 ? 6.109 -14.758 -6.672 1 89.62 152 GLY B C 1
ATOM 4196 O O . GLY B 1 152 ? 4.969 -14.414 -6.359 1 89.62 152 GLY B O 1
ATOM 4197 N N . ARG B 1 153 ? 6.398 -15.289 -7.832 1 81.88 153 ARG B N 1
ATOM 4198 C CA . ARG B 1 153 ? 5.402 -15.469 -8.883 1 81.88 153 ARG B CA 1
ATOM 4199 C C . ARG B 1 153 ? 4.301 -16.422 -8.438 1 81.88 153 ARG B C 1
ATOM 4201 O O . ARG B 1 153 ? 4.582 -17.469 -7.855 1 81.88 153 ARG B O 1
ATOM 4208 N N . GLY B 1 154 ? 3.061 -16.016 -8.766 1 89.5 154 GLY B N 1
ATOM 4209 C CA . GLY B 1 154 ? 1.935 -16.844 -8.344 1 89.5 154 GLY B CA 1
ATOM 4210 C C . GLY B 1 154 ? 1.659 -16.75 -6.855 1 89.5 154 GLY B C 1
ATOM 4211 O O . GLY B 1 154 ? 0.966 -17.594 -6.297 1 89.5 154 GLY B O 1
ATOM 4212 N N . GLY B 1 155 ? 2.191 -15.773 -6.246 1 94.69 155 GLY B N 1
ATOM 4213 C CA . GLY B 1 155 ? 2.137 -15.641 -4.797 1 94.69 155 GLY B CA 1
ATOM 4214 C C . GLY B 1 155 ? 0.721 -15.609 -4.254 1 94.69 155 GLY B C 1
ATOM 4215 O O . GLY B 1 155 ? 0.448 -16.172 -3.189 1 94.69 155 GLY B O 1
ATOM 4216 N N . SER B 1 156 ? -0.185 -15.023 -4.949 1 97.38 156 SER B N 1
ATOM 4217 C CA . SER B 1 156 ? -1.565 -14.961 -4.48 1 97.38 156 SER B CA 1
ATOM 4218 C C . SER B 1 156 ? -2.225 -16.344 -4.523 1 97.38 156 SER B C 1
ATOM 4220 O O . SER B 1 156 ? -3.006 -16.688 -3.639 1 97.38 156 SER B O 1
ATOM 4222 N N . ASP B 1 157 ? -1.942 -17.141 -5.574 1 96 157 ASP B N 1
ATOM 4223 C CA . ASP B 1 157 ? -2.426 -18.516 -5.621 1 96 157 ASP B CA 1
ATOM 4224 C C . ASP B 1 157 ? -1.884 -19.328 -4.445 1 96 157 ASP B C 1
ATOM 4226 O O . ASP B 1 157 ? -2.629 -20.078 -3.799 1 96 157 ASP B O 1
ATOM 4230 N N . THR B 1 158 ? -0.622 -19.125 -4.246 1 94.44 158 THR B N 1
ATOM 4231 C CA . THR B 1 158 ? 0.019 -19.812 -3.141 1 94.44 158 THR B CA 1
ATOM 4232 C C . THR B 1 158 ? -0.625 -19.438 -1.812 1 94.44 158 THR B C 1
ATOM 4234 O O . THR B 1 158 ? -0.863 -20.297 -0.96 1 94.44 158 THR B O 1
ATOM 4237 N N . THR B 1 159 ? -0.89 -18.172 -1.643 1 98 159 THR B N 1
ATOM 4238 C CA . THR B 1 159 ? -1.573 -17.703 -0.447 1 98 159 THR B CA 1
ATOM 4239 C C . THR B 1 159 ? -2.912 -18.406 -0.268 1 98 159 THR B C 1
ATOM 4241 O O . THR B 1 159 ? -3.223 -18.891 0.822 1 98 159 THR B O 1
ATOM 4244 N N . ALA B 1 160 ? -3.678 -18.484 -1.288 1 98.5 160 ALA B N 1
ATOM 4245 C CA . ALA B 1 160 ? -5.02 -19.062 -1.235 1 98.5 160 ALA B CA 1
ATOM 4246 C C . ALA B 1 160 ? -4.969 -20.531 -0.861 1 98.5 160 ALA B C 1
ATOM 4248 O O . ALA B 1 160 ? -5.711 -20.984 0.011 1 98.5 160 ALA B O 1
ATOM 4249 N N . VAL B 1 161 ? -4.086 -21.281 -1.49 1 97.69 161 VAL B N 1
ATOM 4250 C CA . VAL B 1 161 ? -3.986 -22.703 -1.244 1 97.69 161 VAL B CA 1
ATOM 4251 C C . VAL B 1 161 ? -3.49 -22.953 0.179 1 97.69 161 VAL B C 1
ATOM 4253 O O . VAL B 1 161 ? -4.004 -23.828 0.878 1 97.69 161 VAL B O 1
ATOM 4256 N N . ALA B 1 162 ? -2.514 -22.203 0.587 1 97.25 162 ALA B N 1
ATOM 4257 C CA . ALA B 1 162 ? -1.964 -22.344 1.933 1 97.25 162 ALA B CA 1
ATOM 4258 C C . ALA B 1 162 ? -3.029 -22.062 2.992 1 97.25 162 ALA B C 1
ATOM 4260 O O . ALA B 1 162 ? -3.127 -22.797 3.984 1 97.25 162 ALA B O 1
ATOM 4261 N N . LEU B 1 163 ? -3.801 -21.047 2.787 1 98.56 163 LEU B N 1
ATOM 4262 C CA . LEU B 1 163 ? -4.875 -20.734 3.723 1 98.56 163 LEU B CA 1
ATOM 4263 C C . LEU B 1 163 ? -5.938 -21.828 3.721 1 98.56 163 LEU B C 1
ATOM 4265 O O . LEU B 1 163 ? -6.453 -22.203 4.777 1 98.56 163 LEU B O 1
ATOM 4269 N N . ALA B 1 164 ? -6.293 -22.281 2.533 1 98.5 164 ALA B N 1
ATOM 4270 C CA . ALA B 1 164 ? -7.27 -23.375 2.441 1 98.5 164 ALA B CA 1
ATOM 4271 C C . ALA B 1 164 ? -6.812 -24.594 3.238 1 98.5 164 ALA B C 1
ATOM 4273 O O . ALA B 1 164 ? -7.605 -25.203 3.953 1 98.5 164 ALA B O 1
ATOM 4274 N N . ALA B 1 165 ? -5.586 -24.906 3.096 1 97.12 165 ALA B N 1
ATOM 4275 C CA . ALA B 1 165 ? -5.02 -26.031 3.826 1 97.12 165 ALA B CA 1
ATOM 4276 C C . ALA B 1 165 ? -5.078 -25.797 5.332 1 97.12 165 ALA B C 1
ATOM 4278 O O . ALA B 1 165 ? -5.535 -26.672 6.086 1 97.12 165 ALA B O 1
ATOM 4279 N N . ARG B 1 166 ? -4.625 -24.656 5.777 1 97.25 166 ARG B N 1
ATOM 4280 C CA . ARG B 1 166 ? -4.504 -24.344 7.195 1 97.25 166 ARG B CA 1
ATOM 4281 C C . ARG B 1 166 ? -5.879 -24.25 7.855 1 97.25 166 ARG B C 1
ATOM 4283 O O . ARG B 1 166 ? -6.035 -24.609 9.023 1 97.25 166 ARG B O 1
ATOM 4290 N N . LEU B 1 167 ? -6.867 -23.812 7.109 1 97.94 167 LEU B N 1
ATOM 4291 C CA . LEU B 1 167 ? -8.203 -23.609 7.645 1 97.94 167 LEU B CA 1
ATOM 4292 C C . LEU B 1 167 ? -9.086 -24.828 7.426 1 97.94 167 LEU B C 1
ATOM 4294 O O . LEU B 1 167 ? -10.258 -24.844 7.816 1 97.94 167 LEU B O 1
ATOM 4298 N N . ASP B 1 168 ? -8.539 -25.844 6.816 1 96.19 168 ASP B N 1
ATOM 4299 C CA . ASP B 1 168 ? -9.273 -27.062 6.477 1 96.19 168 ASP B CA 1
ATOM 4300 C C . ASP B 1 168 ? -10.508 -26.734 5.629 1 96.19 168 ASP B C 1
ATOM 4302 O O . ASP B 1 168 ? -11.617 -27.156 5.957 1 96.19 168 ASP B O 1
ATOM 4306 N N . ALA B 1 169 ? -10.281 -25.891 4.648 1 97.44 169 ALA B N 1
ATOM 4307 C CA . ALA B 1 169 ? -11.359 -25.531 3.738 1 97.44 169 ALA B CA 1
ATOM 4308 C C . ALA B 1 169 ? -11.773 -26.703 2.861 1 97.44 169 ALA B C 1
ATOM 4310 O O . ALA B 1 169 ? -10.961 -27.594 2.59 1 97.44 169 ALA B O 1
ATOM 4311 N N . ASP B 1 170 ? -13 -26.688 2.395 1 97.06 170 ASP B N 1
ATOM 4312 C CA . ASP B 1 170 ? -13.531 -27.75 1.548 1 97.06 170 ASP B CA 1
ATOM 4313 C C . ASP B 1 170 ? -12.984 -27.656 0.126 1 97.06 170 ASP B C 1
ATOM 4315 O O . ASP B 1 170 ? -12.812 -28.672 -0.554 1 97.06 170 ASP B O 1
ATOM 4319 N N . VAL B 1 171 ? -12.727 -26.438 -0.325 1 97.06 171 VAL B N 1
ATOM 4320 C CA . VAL B 1 171 ? -12.242 -26.219 -1.684 1 97.06 171 VAL B CA 1
ATOM 4321 C C . VAL B 1 171 ? -11.547 -24.859 -1.769 1 97.06 171 VAL B C 1
ATOM 4323 O O . VAL B 1 171 ? -11.875 -23.938 -1.017 1 97.06 171 VAL B O 1
ATOM 4326 N N . CYS B 1 172 ? -10.555 -24.781 -2.572 1 98.25 172 CYS B N 1
ATOM 4327 C CA . CYS B 1 172 ? -9.961 -23.516 -3 1 98.25 172 CYS B CA 1
ATOM 4328 C C . CYS B 1 172 ? -10.328 -23.188 -4.441 1 98.25 172 CYS B C 1
ATOM 4330 O O . CYS B 1 172 ? -9.938 -23.906 -5.363 1 98.25 172 CYS B O 1
ATOM 4332 N N . GLU B 1 173 ? -11.055 -22.188 -4.605 1 97.62 173 GLU B N 1
ATOM 4333 C CA . GLU B 1 173 ? -11.445 -21.75 -5.941 1 97.62 173 GLU B CA 1
ATOM 4334 C C . GLU B 1 173 ? -10.523 -20.656 -6.461 1 97.62 173 GLU B C 1
ATOM 4336 O O . GLU B 1 173 ? -10.281 -19.656 -5.77 1 97.62 173 GLU B O 1
ATOM 4341 N N . ILE B 1 174 ? -9.977 -20.875 -7.629 1 97.56 174 ILE B N 1
ATOM 4342 C CA . ILE B 1 174 ? -9.102 -19.891 -8.266 1 97.56 174 ILE B CA 1
ATOM 4343 C C . ILE B 1 174 ? -9.82 -19.25 -9.445 1 97.56 174 ILE B C 1
ATOM 4345 O O . ILE B 1 174 ? -10 -19.875 -10.492 1 97.56 174 ILE B O 1
ATOM 4349 N N . TYR B 1 175 ? -10.172 -17.984 -9.25 1 97 175 TYR B N 1
ATOM 4350 C CA . TYR B 1 175 ? -10.859 -17.234 -10.297 1 97 175 TYR B CA 1
ATOM 4351 C C . TYR B 1 175 ? -9.875 -16.453 -11.148 1 97 175 TYR B C 1
ATOM 4353 O O . TYR B 1 175 ? -9.109 -15.633 -10.617 1 97 175 TYR B O 1
ATOM 4361 N N . THR B 1 176 ? -9.883 -16.656 -12.406 1 92.25 176 THR B N 1
ATOM 4362 C CA . THR B 1 176 ? -9.008 -16.016 -13.383 1 92.25 176 THR B CA 1
ATOM 4363 C C . THR B 1 176 ? -9.805 -15.539 -14.594 1 92.25 176 THR B C 1
ATOM 4365 O O . THR B 1 176 ? -11.023 -15.359 -14.508 1 92.25 176 THR B O 1
ATOM 4368 N N . ASP B 1 177 ? -9.07 -15.211 -15.656 1 88.69 177 ASP B N 1
ATOM 4369 C CA . ASP B 1 177 ? -9.734 -14.734 -16.859 1 88.69 177 ASP B CA 1
ATOM 4370 C C . ASP B 1 177 ? -10.031 -15.883 -17.828 1 88.69 177 ASP B C 1
ATOM 4372 O O . ASP B 1 177 ? -10.57 -15.672 -18.906 1 88.69 177 ASP B O 1
ATOM 4376 N N . VAL B 1 178 ? -9.711 -17.109 -17.406 1 90.12 178 VAL B N 1
ATOM 4377 C CA . VAL B 1 178 ? -10.039 -18.266 -18.234 1 90.12 178 VAL B CA 1
ATOM 4378 C C . VAL B 1 178 ? -11.078 -19.125 -17.516 1 90.12 178 VAL B C 1
ATOM 4380 O O . VAL B 1 178 ? -11.141 -19.156 -16.297 1 90.12 178 VAL B O 1
ATOM 4383 N N . SER B 1 179 ? -11.836 -19.828 -18.266 1 92.75 179 SER B N 1
ATOM 4384 C CA . SER B 1 179 ? -12.953 -20.578 -17.703 1 92.75 179 SER B CA 1
ATOM 4385 C C . SER B 1 179 ? -12.5 -21.922 -17.156 1 92.75 179 SER B C 1
ATOM 4387 O O . SER B 1 179 ? -13.289 -22.656 -16.562 1 92.75 179 SER B O 1
ATOM 4389 N N . GLY B 1 180 ? -11.25 -22.266 -17.344 1 94.5 180 GLY B N 1
ATOM 4390 C CA . GLY B 1 180 ? -10.68 -23.5 -16.859 1 94.5 180 GLY B CA 1
ATOM 4391 C C . GLY B 1 180 ? -9.367 -23.859 -17.547 1 94.5 180 GLY B C 1
ATOM 4392 O O . GLY B 1 180 ? -8.734 -23 -18.172 1 94.5 180 GLY B O 1
ATOM 4393 N N . VAL B 1 181 ? -8.953 -25.078 -17.328 1 92.69 181 VAL B N 1
ATOM 4394 C CA . VAL B 1 181 ? -7.793 -25.656 -18 1 92.69 181 VAL B CA 1
ATOM 4395 C C . VAL B 1 181 ? -8.227 -26.359 -19.281 1 92.69 181 VAL B C 1
ATOM 4397 O O . VAL B 1 181 ? -9.188 -27.141 -19.266 1 92.69 181 VAL B O 1
ATOM 4400 N N . PHE B 1 182 ? -7.523 -26.047 -20.312 1 91.5 182 PHE B N 1
ATOM 4401 C CA . PHE B 1 182 ? -7.871 -26.641 -21.609 1 91.5 182 PHE B CA 1
ATOM 4402 C C . PHE B 1 182 ? -6.812 -27.641 -22.047 1 91.5 182 PHE B C 1
ATOM 4404 O O . PHE B 1 182 ? -5.715 -27.672 -21.5 1 91.5 182 PHE B O 1
ATOM 4411 N N . THR B 1 183 ? -7.211 -28.422 -23.016 1 89.75 183 THR B N 1
ATOM 4412 C CA . THR B 1 183 ? -6.309 -29.438 -23.547 1 89.75 183 THR B CA 1
ATOM 4413 C C . THR B 1 183 ? -5.09 -28.797 -24.203 1 89.75 183 THR B C 1
ATOM 4415 O O . THR B 1 183 ? -4.051 -29.438 -24.359 1 89.75 183 THR B O 1
ATOM 4418 N N . ALA B 1 184 ? -5.223 -27.609 -24.578 1 86.88 184 ALA B N 1
ATOM 4419 C CA . ALA B 1 184 ? -4.164 -26.734 -25.078 1 86.88 184 ALA B CA 1
ATOM 4420 C C . ALA B 1 184 ? -4.57 -25.266 -24.969 1 86.88 184 ALA B C 1
ATOM 4422 O O . ALA B 1 184 ? -5.719 -24.953 -24.641 1 86.88 184 ALA B O 1
ATOM 4423 N N . ASP B 1 185 ? -3.643 -24.438 -25.188 1 86.19 185 ASP B N 1
ATOM 4424 C CA . ASP B 1 185 ? -3.98 -23.016 -25.219 1 86.19 185 ASP B CA 1
ATOM 4425 C C . ASP B 1 185 ? -5.004 -22.719 -26.312 1 86.19 185 ASP B C 1
ATOM 4427 O O . ASP B 1 185 ? -4.699 -22.844 -27.5 1 86.19 185 ASP B O 1
ATOM 4431 N N . PRO B 1 186 ? -6.121 -22.219 -25.922 1 88.12 186 PRO B N 1
ATOM 4432 C CA . PRO B 1 186 ? -7.18 -22 -26.906 1 88.12 186 PRO B CA 1
ATOM 4433 C C . PRO B 1 186 ? -6.852 -20.875 -27.891 1 88.12 186 PRO B C 1
ATOM 4435 O O . PRO B 1 186 ? -7.449 -20.797 -28.953 1 88.12 186 PRO B O 1
ATOM 4438 N N . ARG B 1 187 ? -6.051 -19.906 -27.672 1 87.75 187 ARG B N 1
ATOM 4439 C CA . ARG B 1 187 ? -5.629 -18.844 -28.578 1 87.75 187 ARG B CA 1
ATOM 4440 C C . ARG B 1 187 ? -4.789 -19.406 -29.719 1 87.75 187 ARG B C 1
ATOM 4442 O O . ARG B 1 187 ? -4.75 -18.828 -30.812 1 87.75 187 ARG B O 1
ATOM 4449 N N . VAL B 1 188 ? -4.098 -20.594 -29.328 1 82.62 188 VAL B N 1
ATOM 4450 C CA . VAL B 1 188 ? -3.221 -21.266 -30.281 1 82.62 188 VAL B CA 1
ATOM 4451 C C . VAL B 1 188 ? -3.982 -22.391 -31 1 82.62 188 VAL B C 1
ATOM 4453 O O . VAL B 1 188 ? -3.797 -22.609 -32.188 1 82.62 188 VAL B O 1
ATOM 4456 N N . VAL B 1 189 ? -4.809 -23.078 -30.219 1 86.69 189 VAL B N 1
ATOM 4457 C CA . VAL B 1 189 ? -5.637 -24.156 -30.734 1 86.69 189 VAL B CA 1
ATOM 4458 C C . VAL B 1 189 ? -7.109 -23.844 -30.484 1 86.69 189 VAL B C 1
ATOM 4460 O O . VAL B 1 189 ? -7.656 -24.203 -29.438 1 86.69 189 VAL B O 1
ATOM 4463 N N . PRO B 1 190 ? -7.758 -23.359 -31.438 1 86.19 190 PRO B N 1
ATOM 4464 C CA . PRO B 1 190 ? -9.156 -22.953 -31.234 1 86.19 190 PRO B CA 1
ATOM 4465 C C . PRO B 1 190 ? -10.055 -24.125 -30.844 1 86.19 190 PRO B C 1
ATOM 4467 O O . PRO B 1 190 ? -11.078 -23.938 -30.188 1 86.19 190 PRO B O 1
ATOM 4470 N N . ARG B 1 191 ? -9.633 -25.281 -31.203 1 87.88 191 ARG B N 1
ATOM 4471 C CA . ARG B 1 191 ? -10.469 -26.453 -30.938 1 87.88 191 ARG B CA 1
ATOM 4472 C C . ARG B 1 191 ? -10.117 -27.078 -29.609 1 87.88 191 ARG B C 1
ATOM 4474 O O . ARG B 1 191 ? -10.617 -28.156 -29.266 1 87.88 191 ARG B O 1
ATOM 4481 N N . ALA B 1 192 ? -9.273 -26.453 -28.906 1 89.62 192 ALA B N 1
ATOM 4482 C CA . ALA B 1 192 ? -8.938 -26.969 -27.578 1 89.62 192 ALA B CA 1
ATOM 4483 C C . ALA B 1 192 ? -10.18 -27.094 -26.703 1 89.62 192 ALA B C 1
ATOM 4485 O O . ALA B 1 192 ? -11.055 -26.219 -26.734 1 89.62 192 ALA B O 1
ATOM 4486 N N . ARG B 1 193 ? -10.258 -28.125 -25.891 1 90.88 193 ARG B N 1
ATOM 4487 C CA . ARG B 1 193 ? -11.414 -28.375 -25.047 1 90.88 193 ARG B CA 1
ATOM 4488 C C . ARG B 1 193 ? -11.078 -28.141 -23.578 1 90.88 193 ARG B C 1
ATOM 4490 O O . ARG B 1 193 ? -9.953 -28.391 -23.141 1 90.88 193 ARG B O 1
ATOM 4497 N N . LYS B 1 194 ? -12.109 -27.781 -22.812 1 90.81 194 LYS B N 1
ATOM 4498 C CA . LYS B 1 194 ? -11.953 -27.609 -21.359 1 90.81 194 LYS B CA 1
ATOM 4499 C C . LYS B 1 194 ? -11.906 -28.953 -20.656 1 90.81 194 LYS B C 1
ATOM 4501 O O . LYS B 1 194 ? -12.719 -29.844 -20.938 1 90.81 194 LYS B O 1
ATOM 4506 N N . ILE B 1 195 ? -10.984 -29.125 -19.875 1 89.62 195 ILE B N 1
ATOM 4507 C CA . ILE B 1 195 ? -10.852 -30.328 -19.078 1 89.62 195 ILE B CA 1
ATOM 4508 C C . ILE B 1 195 ? -11.688 -30.203 -17.812 1 89.62 195 ILE B C 1
ATOM 4510 O O . ILE B 1 195 ? -11.484 -29.281 -17.016 1 89.62 195 ILE B O 1
ATOM 4514 N N . PRO B 1 196 ? -12.68 -31.125 -17.594 1 92.38 196 PRO B N 1
ATOM 4515 C CA . PRO B 1 196 ? -13.516 -30.984 -16.391 1 92.38 196 PRO B CA 1
ATOM 4516 C C . PRO B 1 196 ? -12.758 -31.312 -15.102 1 92.38 196 PRO B C 1
ATOM 4518 O O . PRO B 1 196 ? -12.969 -30.656 -14.078 1 92.38 196 PRO B O 1
ATOM 4521 N N . ARG B 1 197 ? -11.938 -32.406 -15.18 1 93.62 197 ARG B N 1
ATOM 4522 C CA . ARG B 1 197 ? -11.156 -32.844 -14.023 1 93.62 197 ARG B CA 1
ATOM 4523 C C . ARG B 1 197 ? -9.742 -33.219 -14.438 1 93.62 197 ARG B C 1
ATOM 4525 O O . ARG B 1 197 ? -9.555 -33.906 -15.445 1 93.62 197 ARG B O 1
ATOM 4532 N N . ILE B 1 198 ? -8.766 -32.781 -13.734 1 90.88 198 ILE B N 1
ATOM 4533 C CA . ILE B 1 198 ? -7.367 -33.094 -13.977 1 90.88 198 ILE B CA 1
ATOM 4534 C C . ILE B 1 198 ? -6.664 -33.406 -12.656 1 90.88 198 ILE B C 1
ATOM 4536 O O . ILE B 1 198 ? -7 -32.812 -11.625 1 90.88 198 ILE B O 1
ATOM 4540 N N . SER B 1 199 ? -5.766 -34.312 -12.68 1 91.06 199 SER B N 1
ATOM 4541 C CA . SER B 1 199 ? -5.078 -34.688 -11.445 1 91.06 199 SER B CA 1
ATOM 4542 C C . SER B 1 199 ? -4.043 -33.625 -11.055 1 91.06 199 SER B C 1
ATOM 4544 O O . SER B 1 199 ? -3.586 -32.875 -11.898 1 91.06 199 SER B O 1
ATOM 4546 N N . PHE B 1 200 ? -3.645 -33.656 -9.727 1 91.56 200 PHE B N 1
ATOM 4547 C CA . PHE B 1 200 ? -2.588 -32.781 -9.25 1 91.56 200 PHE B CA 1
ATOM 4548 C C . PHE B 1 200 ? -1.312 -32.969 -10.062 1 91.56 200 PHE B C 1
ATOM 4550 O O . PHE B 1 200 ? -0.669 -32 -10.461 1 91.56 200 PHE B O 1
ATOM 4557 N N . GLU B 1 201 ? -0.969 -34.188 -10.32 1 87.25 201 GLU B N 1
ATOM 4558 C CA . GLU B 1 201 ? 0.275 -34.531 -11.008 1 87.25 201 GLU B CA 1
ATOM 4559 C C . GLU B 1 201 ? 0.276 -33.969 -12.438 1 87.25 201 GLU B C 1
ATOM 4561 O O . GLU B 1 201 ? 1.274 -33.406 -12.891 1 87.25 201 GLU B O 1
ATOM 4566 N N . GLU B 1 202 ? -0.82 -34.219 -13.07 1 88.31 202 GLU B N 1
ATOM 4567 C CA . GLU B 1 202 ? -0.923 -33.688 -14.438 1 88.31 202 GLU B CA 1
ATOM 4568 C C . GLU B 1 202 ? -0.84 -32.188 -14.461 1 88.31 202 GLU B C 1
ATOM 4570 O O . GLU B 1 202 ? -0.152 -31.609 -15.305 1 88.31 202 GLU B O 1
ATOM 4575 N N . MET B 1 203 ? -1.54 -31.594 -13.578 1 90.88 203 MET B N 1
ATOM 4576 C CA . MET B 1 203 ? -1.536 -30.141 -13.531 1 90.88 203 MET B CA 1
ATOM 4577 C C . MET B 1 203 ? -0.145 -29.609 -13.203 1 90.88 203 MET B C 1
ATOM 4579 O O . MET B 1 203 ? 0.259 -28.547 -13.703 1 90.88 203 MET B O 1
ATOM 4583 N N . LEU B 1 204 ? 0.557 -30.234 -12.328 1 87.94 204 LEU B N 1
ATOM 4584 C CA . LEU B 1 204 ? 1.924 -29.859 -11.977 1 87.94 204 LEU B CA 1
ATOM 4585 C C . LEU B 1 204 ? 2.816 -29.859 -13.219 1 87.94 204 LEU B C 1
ATOM 4587 O O . LEU B 1 204 ? 3.607 -28.938 -13.414 1 87.94 204 LEU B O 1
ATOM 4591 N N . GLU B 1 205 ? 2.693 -30.859 -13.961 1 85.12 205 GLU B N 1
ATOM 4592 C CA . GLU B 1 205 ? 3.49 -30.984 -15.18 1 85.12 205 GLU B CA 1
ATOM 4593 C C . GLU B 1 205 ? 3.131 -29.891 -16.172 1 85.12 205 GLU B C 1
ATOM 4595 O O . GLU B 1 205 ? 4.008 -29.344 -16.844 1 85.12 205 GLU B O 1
ATOM 4600 N N . LEU B 1 206 ? 1.834 -29.672 -16.266 1 86.62 206 LEU B N 1
ATOM 4601 C CA . LEU B 1 206 ? 1.406 -28.594 -17.156 1 86.62 206 LEU B CA 1
ATOM 4602 C C . LEU B 1 206 ? 1.997 -27.25 -16.734 1 86.62 206 LEU B C 1
ATOM 4604 O O . LEU B 1 206 ? 2.541 -26.516 -17.562 1 86.62 206 LEU B O 1
ATOM 4608 N N . ALA B 1 207 ? 1.889 -26.984 -15.477 1 85.88 207 ALA B N 1
ATOM 4609 C CA . ALA B 1 207 ? 2.402 -25.719 -14.938 1 85.88 207 ALA B CA 1
ATOM 4610 C C . ALA B 1 207 ? 3.912 -25.625 -15.133 1 85.88 207 ALA B C 1
ATOM 4612 O O . ALA B 1 207 ? 4.43 -24.547 -15.477 1 85.88 207 ALA B O 1
ATOM 4613 N N . ALA B 1 208 ? 4.582 -26.641 -14.961 1 80.81 208 ALA B N 1
ATOM 4614 C CA . ALA B 1 208 ? 6.035 -26.688 -15.094 1 80.81 208 ALA B CA 1
ATOM 4615 C C . ALA B 1 208 ? 6.453 -26.516 -16.562 1 80.81 208 ALA B C 1
ATOM 4617 O O . ALA B 1 208 ? 7.59 -26.141 -16.844 1 80.81 208 ALA B O 1
ATOM 4618 N N . SER B 1 209 ? 5.574 -26.797 -17.422 1 80.38 209 SER B N 1
ATOM 4619 C CA . SER B 1 209 ? 5.91 -26.828 -18.844 1 80.38 209 SER B CA 1
ATOM 4620 C C . SER B 1 209 ? 5.359 -25.609 -19.562 1 80.38 209 SER B C 1
ATOM 4622 O O . SER B 1 209 ? 5.207 -25.609 -20.781 1 80.38 209 SER B O 1
ATOM 4624 N N . GLY B 1 210 ? 4.941 -24.641 -18.781 1 78.31 210 GLY B N 1
ATOM 4625 C CA . GLY B 1 210 ? 4.562 -23.391 -19.422 1 78.31 210 GLY B CA 1
ATOM 4626 C C . GLY B 1 210 ? 3.084 -23.078 -19.266 1 78.31 210 GLY B C 1
ATOM 4627 O O . GLY B 1 210 ? 2.623 -22.016 -19.719 1 78.31 210 GLY B O 1
ATOM 4628 N N . GLY B 1 211 ? 2.361 -24.016 -18.75 1 76.75 211 GLY B N 1
ATOM 4629 C CA . GLY B 1 211 ? 0.979 -23.672 -18.453 1 76.75 211 GLY B CA 1
ATOM 4630 C C . GLY B 1 211 ? 0.845 -22.469 -17.516 1 76.75 211 GLY B C 1
ATOM 4631 O O . GLY B 1 211 ? 1.515 -22.406 -16.484 1 76.75 211 GLY B O 1
ATOM 4632 N N . ARG B 1 212 ? -0.054 -21.594 -17.859 1 79.19 212 ARG B N 1
ATOM 4633 C CA . ARG B 1 212 ? -0.08 -20.328 -17.125 1 79.19 212 ARG B CA 1
ATOM 4634 C C . ARG B 1 212 ? -1.351 -20.219 -16.297 1 79.19 212 ARG B C 1
ATOM 4636 O O . ARG B 1 212 ? -1.572 -19.188 -15.633 1 79.19 212 ARG B O 1
ATOM 4643 N N . VAL B 1 213 ? -2.078 -21.203 -16.281 1 87.81 213 VAL B N 1
ATOM 4644 C CA . VAL B 1 213 ? -3.379 -21.094 -15.633 1 87.81 213 VAL B CA 1
ATOM 4645 C C . VAL B 1 213 ? -3.195 -21.109 -14.117 1 87.81 213 VAL B C 1
ATOM 4647 O O . VAL B 1 213 ? -3.848 -20.344 -13.406 1 87.81 213 VAL B O 1
ATOM 4650 N N . LEU B 1 214 ? -2.33 -21.969 -13.648 1 91.5 214 LEU B N 1
ATOM 4651 C CA . LEU B 1 214 ? -1.991 -22.047 -12.234 1 91.5 214 LEU B CA 1
ATOM 4652 C C . LEU B 1 214 ? -0.48 -22 -12.031 1 91.5 214 LEU B C 1
ATOM 4654 O O . LEU B 1 214 ? 0.276 -22.594 -12.805 1 91.5 214 LEU B O 1
ATOM 4658 N N . ALA B 1 215 ? -0.156 -21.328 -11.008 1 86.94 215 ALA B N 1
ATOM 4659 C CA . ALA B 1 215 ? 1.263 -21.312 -10.656 1 86.94 215 ALA B CA 1
ATOM 4660 C C . ALA B 1 215 ? 1.711 -22.656 -10.109 1 86.94 215 ALA B C 1
ATOM 4662 O O . ALA B 1 215 ? 0.978 -23.312 -9.352 1 86.94 215 ALA B O 1
ATOM 4663 N N . LEU B 1 216 ? 2.943 -23 -10.477 1 84.44 216 LEU B N 1
ATOM 4664 C CA . LEU B 1 216 ? 3.512 -24.281 -10.102 1 84.44 216 LEU B CA 1
ATOM 4665 C C . LEU B 1 216 ? 3.479 -24.469 -8.586 1 84.44 216 LEU B C 1
ATOM 4667 O O . LEU B 1 216 ? 3.023 -25.5 -8.086 1 84.44 216 LEU B O 1
ATOM 4671 N N . ARG B 1 217 ? 3.844 -23.484 -7.887 1 83.56 217 ARG B N 1
ATOM 4672 C CA . ARG B 1 217 ? 3.959 -23.578 -6.434 1 83.56 217 ARG B CA 1
ATOM 4673 C C . ARG B 1 217 ? 2.592 -23.766 -5.789 1 83.56 217 ARG B C 1
ATOM 4675 O O . ARG B 1 217 ? 2.469 -24.453 -4.77 1 83.56 217 ARG B O 1
ATOM 4682 N N . SER B 1 218 ? 1.642 -23.188 -6.297 1 90.81 218 SER B N 1
ATOM 4683 C CA . SER B 1 218 ? 0.297 -23.344 -5.75 1 90.81 218 SER B CA 1
ATOM 4684 C C . SER B 1 218 ? -0.229 -24.75 -5.945 1 90.81 218 SER B C 1
ATOM 4686 O O . SER B 1 218 ? -0.883 -25.312 -5.055 1 90.81 218 SER B O 1
ATOM 4688 N N . VAL B 1 219 ? 0.053 -25.344 -7.094 1 92.31 219 VAL B N 1
ATOM 4689 C CA . VAL B 1 219 ? -0.385 -26.719 -7.359 1 92.31 219 VAL B CA 1
ATOM 4690 C C . VAL B 1 219 ? 0.368 -27.688 -6.449 1 92.31 219 VAL B C 1
ATOM 4692 O O . VAL B 1 219 ? -0.214 -28.641 -5.934 1 92.31 219 VAL B O 1
ATOM 4695 N N . GLU B 1 220 ? 1.61 -27.422 -6.316 1 88.81 220 GLU B N 1
ATOM 4696 C CA . GLU B 1 220 ? 2.406 -28.234 -5.398 1 88.81 220 GLU B CA 1
ATOM 4697 C C . GLU B 1 220 ? 1.821 -28.203 -3.988 1 88.81 220 GLU B C 1
ATOM 4699 O O . GLU B 1 220 ? 1.681 -29.25 -3.35 1 88.81 220 GLU B O 1
ATOM 4704 N N . ALA B 1 221 ? 1.55 -27.078 -3.574 1 88.06 221 ALA B N 1
ATOM 4705 C CA . ALA B 1 221 ? 0.965 -26.938 -2.244 1 88.06 221 ALA B CA 1
ATOM 4706 C C . ALA B 1 221 ? -0.375 -27.656 -2.15 1 88.06 221 ALA B C 1
ATOM 4708 O O . ALA B 1 221 ? -0.659 -28.328 -1.151 1 88.06 221 ALA B O 1
ATOM 4709 N N . ALA B 1 222 ? -1.152 -27.5 -3.102 1 94.38 222 ALA B N 1
ATOM 4710 C CA . ALA B 1 222 ? -2.459 -28.156 -3.119 1 94.38 222 ALA B CA 1
ATOM 4711 C C . ALA B 1 222 ? -2.314 -29.672 -3.039 1 94.38 222 ALA B C 1
ATOM 4713 O O . ALA B 1 222 ? -3.055 -30.344 -2.309 1 94.38 222 ALA B O 1
ATOM 4714 N N . ARG B 1 223 ? -1.406 -30.188 -3.83 1 91.25 223 ARG B N 1
ATOM 4715 C CA . ARG B 1 223 ? -1.142 -31.625 -3.816 1 91.25 223 ARG B CA 1
ATOM 4716 C C . ARG B 1 223 ? -0.679 -32.094 -2.438 1 91.25 223 ARG B C 1
ATOM 4718 O O . ARG B 1 223 ? -1.204 -33.062 -1.895 1 91.25 223 ARG B O 1
ATOM 4725 N N . ASN B 1 224 ? 0.267 -31.391 -1.895 1 88.62 224 ASN B N 1
ATOM 4726 C CA . ASN B 1 224 ? 0.882 -31.766 -0.626 1 88.62 224 ASN B CA 1
ATOM 4727 C C . ASN B 1 224 ? -0.131 -31.75 0.515 1 88.62 224 ASN B C 1
ATOM 4729 O O . ASN B 1 224 ? -0.066 -32.594 1.42 1 88.62 224 ASN B O 1
ATOM 4733 N N . PHE B 1 225 ? -1.015 -30.828 0.43 1 90.75 225 PHE B N 1
ATOM 4734 C CA . PHE B 1 225 ? -1.972 -30.688 1.521 1 90.75 225 PHE B CA 1
ATOM 4735 C C . PHE B 1 225 ? -3.328 -31.266 1.131 1 90.75 225 PHE B C 1
ATOM 4737 O O . PHE B 1 225 ? -4.277 -31.219 1.917 1 90.75 225 PHE B O 1
ATOM 4744 N N . ARG B 1 226 ? -3.424 -31.766 -0.092 1 93.12 226 ARG B N 1
ATOM 4745 C CA . ARG B 1 226 ? -4.625 -32.406 -0.622 1 93.12 226 ARG B CA 1
ATOM 4746 C C . ARG B 1 226 ? -5.812 -31.453 -0.586 1 93.12 226 ARG B C 1
ATOM 4748 O O . ARG B 1 226 ? -6.891 -31.812 -0.109 1 93.12 226 ARG B O 1
ATOM 4755 N N . VAL B 1 227 ? -5.578 -30.266 -0.997 1 95.88 227 VAL B N 1
ATOM 4756 C CA . VAL B 1 227 ? -6.629 -29.25 -1.131 1 95.88 227 VAL B CA 1
ATOM 4757 C C . VAL B 1 227 ? -7.184 -29.281 -2.553 1 95.88 227 VAL B C 1
ATOM 4759 O O . VAL B 1 227 ? -6.477 -28.953 -3.508 1 95.88 227 VAL B O 1
ATOM 4762 N N . PRO B 1 228 ? -8.445 -29.672 -2.711 1 97.44 228 PRO B N 1
ATOM 4763 C CA . PRO B 1 228 ? -9.008 -29.594 -4.062 1 97.44 228 PRO B CA 1
ATOM 4764 C C . PRO B 1 228 ? -9.039 -28.156 -4.598 1 97.44 228 PRO B C 1
ATOM 4766 O O . PRO B 1 228 ? -9.398 -27.234 -3.865 1 97.44 228 PRO B O 1
ATOM 4769 N N . LEU B 1 229 ? -8.633 -28 -5.848 1 97.75 229 LEU B N 1
ATOM 4770 C CA . LEU B 1 229 ? -8.703 -26.703 -6.523 1 97.75 229 LEU B CA 1
ATOM 4771 C C . LEU B 1 229 ? -9.828 -26.688 -7.555 1 97.75 229 LEU B C 1
ATOM 4773 O O . LEU B 1 229 ? -10.109 -27.719 -8.188 1 97.75 229 LEU B O 1
ATOM 4777 N N . HIS B 1 230 ? -10.453 -25.656 -7.648 1 97.44 230 HIS B N 1
ATOM 4778 C CA . HIS B 1 230 ? -11.422 -25.406 -8.703 1 97.44 230 HIS B CA 1
ATOM 4779 C C . HIS B 1 230 ? -11.086 -24.141 -9.484 1 97.44 230 HIS B C 1
ATOM 4781 O O . HIS B 1 230 ? -11.211 -23.031 -8.961 1 97.44 230 HIS B O 1
ATOM 4787 N N . VAL B 1 231 ? -10.594 -24.328 -10.734 1 97.31 231 VAL B N 1
ATOM 4788 C CA . VAL B 1 231 ? -10.219 -23.203 -11.594 1 97.31 231 VAL B CA 1
ATOM 4789 C C . VAL B 1 231 ? -11.445 -22.703 -12.344 1 97.31 231 VAL B C 1
ATOM 4791 O O . VAL B 1 231 ? -12.07 -23.453 -13.102 1 97.31 231 VAL B O 1
ATOM 4794 N N . ARG B 1 232 ? -11.711 -21.422 -12.125 1 95.69 232 ARG B N 1
ATOM 4795 C CA . ARG B 1 232 ? -12.922 -20.844 -12.695 1 95.69 232 ARG B CA 1
ATOM 4796 C C . ARG B 1 232 ? -12.664 -19.438 -13.219 1 95.69 232 ARG B C 1
ATOM 4798 O O . ARG B 1 232 ? -11.609 -18.859 -12.969 1 95.69 232 ARG B O 1
ATOM 4805 N N . SER B 1 233 ? -13.703 -18.984 -14.016 1 94.25 233 SER B N 1
ATOM 4806 C CA . SER B 1 233 ? -13.656 -17.609 -14.484 1 94.25 233 SER B CA 1
ATOM 4807 C C . SER B 1 233 ? -14.5 -16.688 -13.594 1 94.25 233 SER B C 1
ATOM 4809 O O . SER B 1 233 ? -15.586 -17.078 -13.148 1 94.25 233 SER B O 1
ATOM 4811 N N . SER B 1 234 ? -13.984 -15.484 -13.32 1 92.44 234 SER B N 1
ATOM 4812 C CA . SER B 1 234 ? -14.75 -14.516 -12.547 1 92.44 234 SER B CA 1
ATOM 4813 C C . SER B 1 234 ? -15.797 -13.812 -13.414 1 92.44 234 SER B C 1
ATOM 4815 O O . SER B 1 234 ? -16.609 -13.031 -12.914 1 92.44 234 SER B O 1
ATOM 4817 N N . PHE B 1 235 ? -15.859 -14.125 -14.695 1 90 235 PHE B N 1
ATOM 4818 C CA . PHE B 1 235 ? -16.719 -13.414 -15.641 1 90 235 PHE B CA 1
ATOM 4819 C C . PHE B 1 235 ? -17.891 -14.273 -16.062 1 90 235 PHE B C 1
ATOM 4821 O O . PHE B 1 235 ? -18.828 -13.789 -16.703 1 90 235 PHE B O 1
ATOM 4828 N N . THR B 1 236 ? -17.797 -15.516 -15.758 1 88.38 236 THR B N 1
ATOM 4829 C CA . THR B 1 236 ? -18.875 -16.422 -16.094 1 88.38 236 THR B CA 1
ATOM 4830 C C . THR B 1 236 ? -19.219 -17.328 -14.906 1 88.38 236 THR B C 1
ATOM 4832 O O . THR B 1 236 ? -18.5 -17.344 -13.914 1 88.38 236 THR B O 1
ATOM 4835 N N . TRP B 1 237 ? -20.344 -17.984 -15.031 1 89.19 237 TRP B N 1
ATOM 4836 C CA . TRP B 1 237 ? -20.766 -18.906 -13.977 1 89.19 237 TRP B CA 1
ATOM 4837 C C . TRP B 1 237 ? -20.609 -20.359 -14.43 1 89.19 237 TRP B C 1
ATOM 4839 O O . TRP B 1 237 ? -21.125 -21.281 -13.781 1 89.19 237 TRP B O 1
ATOM 4849 N N . GLU B 1 238 ? -19.922 -20.531 -15.469 1 90.12 238 GLU B N 1
ATOM 4850 C CA . GLU B 1 238 ? -19.719 -21.875 -15.984 1 90.12 238 GLU B CA 1
ATOM 4851 C C . GLU B 1 238 ? -18.812 -22.688 -15.055 1 90.12 238 GLU B C 1
ATOM 4853 O O . GLU B 1 238 ? -17.938 -22.141 -14.383 1 90.12 238 GLU B O 1
ATOM 4858 N N . PRO B 1 239 ? -19.156 -24 -15.109 1 92.38 239 PRO B N 1
ATOM 4859 C CA . PRO B 1 239 ? -18.234 -24.828 -14.344 1 92.38 239 PRO B CA 1
ATOM 4860 C C . PRO B 1 239 ? -16.797 -24.766 -14.875 1 92.38 239 PRO B C 1
ATOM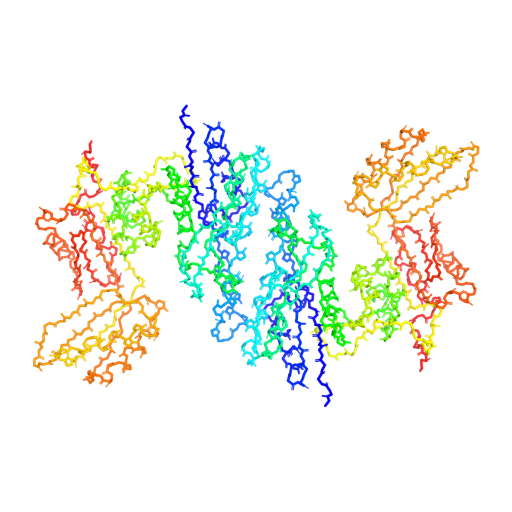 4862 O O . PRO B 1 239 ? -16.594 -24.672 -16.078 1 92.38 239 PRO B O 1
ATOM 4865 N N . GLY B 1 240 ? -15.891 -24.812 -14.016 1 96.06 240 GLY B N 1
ATOM 4866 C CA . GLY B 1 240 ? -14.484 -24.766 -14.383 1 96.06 240 GLY B CA 1
ATOM 4867 C C . GLY B 1 240 ? -13.812 -26.125 -14.367 1 96.06 240 GLY B C 1
ATOM 4868 O O . GLY B 1 240 ? -14.43 -27.125 -14.734 1 96.06 240 GLY B O 1
ATOM 4869 N N . THR B 1 241 ? -12.539 -26.172 -14.125 1 96.25 241 THR B N 1
ATOM 4870 C CA . THR B 1 241 ? -11.75 -27.406 -14.047 1 96.25 241 THR B CA 1
ATOM 4871 C C . THR B 1 241 ? -11.398 -27.734 -12.602 1 96.25 241 THR B C 1
ATOM 4873 O O . THR B 1 241 ? -10.852 -26.891 -11.883 1 96.25 241 THR B O 1
ATOM 4876 N N . TRP B 1 242 ? -11.734 -28.953 -12.211 1 96 242 TRP B N 1
ATOM 4877 C CA . TRP B 1 242 ? -11.336 -29.453 -10.906 1 96 242 TRP B CA 1
ATOM 4878 C C . TRP B 1 242 ? -9.93 -30.047 -10.961 1 96 242 TRP B C 1
ATOM 4880 O O . TRP B 1 242 ? -9.609 -30.828 -11.859 1 96 242 TRP B O 1
ATOM 4890 N N . VAL B 1 243 ? -9.094 -29.609 -10.102 1 95.31 243 VAL B N 1
ATOM 4891 C CA . VAL B 1 243 ? -7.777 -30.203 -9.898 1 95.31 243 VAL B CA 1
ATOM 4892 C C . VAL B 1 243 ? -7.773 -31 -8.586 1 95.31 243 VAL B C 1
ATOM 4894 O O . VAL B 1 243 ? -7.812 -30.422 -7.504 1 95.31 243 VAL B O 1
ATOM 4897 N N . VAL B 1 244 ? -7.664 -32.312 -8.664 1 94.56 244 VAL B N 1
ATOM 4898 C CA . VAL B 1 244 ? -7.914 -33.156 -7.508 1 94.56 244 VAL B CA 1
ATOM 4899 C C . VAL B 1 244 ? -6.965 -34.375 -7.535 1 94.56 244 VAL B C 1
ATOM 4901 O O . VAL B 1 244 ? -6.18 -34.531 -8.477 1 94.56 244 VAL B O 1
ATOM 4904 N N . GLU B 1 245 ? -7.004 -35.062 -6.48 1 90.19 245 GLU B N 1
ATOM 4905 C CA . GLU B 1 245 ? -6.238 -36.281 -6.43 1 90.19 245 GLU B CA 1
ATOM 4906 C C . GLU B 1 245 ? -6.727 -37.281 -7.48 1 90.19 245 GLU B C 1
ATOM 4908 O O . GLU B 1 245 ? -7.926 -37.375 -7.754 1 90.19 245 GLU B O 1
ATOM 4913 N N . GLU B 1 246 ? -5.773 -37.938 -8.023 1 80.81 246 GLU B N 1
ATOM 4914 C CA . GLU B 1 246 ? -6.117 -38.938 -9.023 1 80.81 246 GLU B CA 1
ATOM 4915 C C . GLU B 1 246 ? -7.023 -40.031 -8.438 1 80.81 246 GLU B C 1
ATOM 4917 O O . GLU B 1 246 ? -6.77 -40.531 -7.34 1 80.81 246 GLU B O 1
ATOM 4922 N N . GLU B 1 247 ? -8.172 -40.125 -9.062 1 71.81 247 GLU B N 1
ATOM 4923 C CA . GLU B 1 247 ? -9.07 -41.219 -8.656 1 71.81 247 GLU B CA 1
ATOM 4924 C C . GLU B 1 247 ? -9.07 -42.344 -9.688 1 71.81 247 GLU B C 1
ATOM 4926 O O . GLU B 1 247 ? -8.898 -42.094 -10.883 1 71.81 247 GLU B O 1
ATOM 4931 N N . PRO B 1 248 ? -9.023 -43.562 -9.164 1 60.5 248 PRO B N 1
ATOM 4932 C CA . PRO B 1 248 ? -9.062 -44.688 -10.07 1 60.5 248 PRO B CA 1
ATOM 4933 C C . PRO B 1 248 ? -10.141 -44.562 -11.148 1 60.5 248 PRO B C 1
ATOM 4935 O O . PRO B 1 248 ? -9.961 -45.031 -12.273 1 60.5 248 PRO B O 1
ATOM 4938 N N . SER B 1 249 ? -11.195 -44 -10.75 1 56.38 249 SER B N 1
ATOM 4939 C CA . SER B 1 249 ? -12.312 -43.938 -11.688 1 56.38 249 SER B CA 1
ATOM 4940 C C . SER B 1 249 ? -12.062 -42.875 -12.773 1 56.38 249 SER B C 1
ATOM 4942 O O . SER B 1 249 ? -12.773 -42.844 -13.781 1 56.38 249 SER B O 1
ATOM 4944 N N . MET B 1 250 ? -11.125 -42.25 -12.57 1 57.09 250 MET B N 1
ATOM 4945 C CA . MET B 1 250 ? -10.891 -41.219 -13.57 1 57.09 250 MET B CA 1
ATOM 4946 C C . MET B 1 250 ? -10.352 -41.812 -14.859 1 57.09 250 MET B C 1
ATOM 4948 O O . MET B 1 250 ? -9.406 -42.594 -14.836 1 57.09 250 MET B O 1
ATOM 4952 N N . GLU B 1 251 ? -11.25 -41.875 -15.883 1 56.38 251 GLU B N 1
ATOM 4953 C CA . GLU B 1 251 ? -10.742 -42.312 -17.188 1 56.38 251 GLU B CA 1
ATOM 4954 C C . GLU B 1 251 ? -9.508 -41.5 -17.578 1 56.38 251 GLU B C 1
ATOM 4956 O O . GLU B 1 251 ? -9.539 -40.25 -17.578 1 56.38 251 GLU B O 1
ATOM 4961 N N . GLN B 1 252 ? -8.406 -42.156 -17.5 1 63.38 252 GLN B N 1
ATOM 4962 C CA . GLN B 1 252 ? -7.145 -41.469 -17.734 1 63.38 252 GLN B CA 1
ATOM 4963 C C . GLN B 1 252 ? -6.852 -41.344 -19.234 1 63.38 252 GLN B C 1
ATOM 4965 O O . GLN B 1 252 ? -6.672 -42.375 -19.906 1 63.38 252 GLN B O 1
ATOM 4970 N N . ALA B 1 253 ? -7.211 -40.188 -19.781 1 70.12 253 ALA B N 1
ATOM 4971 C CA . ALA B 1 253 ? -6.711 -39.969 -21.141 1 70.12 253 ALA B CA 1
ATOM 4972 C C . ALA B 1 253 ? -5.207 -40.219 -21.219 1 70.12 253 ALA B C 1
ATOM 4974 O O . ALA B 1 253 ? -4.484 -39.969 -20.25 1 70.12 253 ALA B O 1
ATOM 4975 N N . VAL B 1 254 ? -4.863 -40.875 -22.281 1 75.25 254 VAL B N 1
ATOM 4976 C CA . VAL B 1 254 ? -3.432 -41.094 -22.484 1 75.25 254 VAL B CA 1
ATOM 4977 C C . VAL B 1 254 ? -2.693 -39.781 -22.391 1 75.25 254 VAL B C 1
ATOM 4979 O O . VAL B 1 254 ? -1.754 -39.625 -21.609 1 75.25 254 VAL B O 1
ATOM 4982 N N . VAL B 1 255 ? -3.141 -38.75 -23.125 1 85.25 255 VAL B N 1
ATOM 4983 C CA . VAL B 1 255 ? -2.674 -37.375 -23.062 1 85.25 255 VAL B CA 1
ATOM 4984 C C . VAL B 1 255 ? -3.834 -36.469 -22.703 1 85.25 255 VAL B C 1
ATOM 4986 O O . VAL B 1 255 ? -4.875 -36.469 -23.359 1 85.25 255 VAL B O 1
ATOM 4989 N N . SER B 1 256 ? -3.652 -35.719 -21.688 1 84.19 256 SER B N 1
ATOM 4990 C CA . SER B 1 256 ? -4.727 -34.875 -21.188 1 84.19 256 SER B CA 1
ATOM 4991 C C . SER B 1 256 ? -4.621 -33.469 -21.781 1 84.19 256 SER B C 1
ATOM 4993 O O . SER B 1 256 ? -5.641 -32.812 -22.031 1 84.19 256 SER B O 1
ATOM 4995 N N . ALA B 1 257 ? -3.359 -33.031 -21.953 1 87.06 257 ALA B N 1
ATOM 4996 C CA . ALA B 1 257 ? -3.193 -31.656 -22.391 1 87.06 257 ALA B CA 1
ATOM 4997 C C . ALA B 1 257 ? -1.809 -31.438 -23 1 87.06 257 ALA B C 1
ATOM 4999 O O . ALA B 1 257 ? -0.897 -32.25 -22.781 1 87.06 257 ALA B O 1
ATOM 5000 N N . ILE B 1 258 ? -1.716 -30.359 -23.719 1 88.25 258 ILE B N 1
ATOM 5001 C CA . ILE B 1 258 ? -0.468 -29.906 -24.312 1 88.25 258 ILE B CA 1
ATOM 5002 C C . ILE B 1 258 ? -0.127 -28.516 -23.781 1 88.25 258 ILE B C 1
ATOM 5004 O O . ILE B 1 258 ? -0.986 -27.625 -23.75 1 88.25 258 ILE B O 1
ATOM 5008 N N . ALA B 1 259 ? 1.037 -28.359 -23.344 1 88.88 259 ALA B N 1
ATOM 5009 C CA . ALA B 1 259 ? 1.548 -27.047 -22.922 1 88.88 259 ALA B CA 1
ATOM 5010 C C . ALA B 1 259 ? 2.686 -26.594 -23.828 1 88.88 259 ALA B C 1
ATOM 5012 O O . ALA B 1 259 ? 3.363 -27.406 -24.453 1 88.88 259 ALA B O 1
ATOM 5013 N N . HIS B 1 260 ? 2.84 -25.312 -23.938 1 90.56 260 HIS B N 1
ATOM 5014 C CA . HIS B 1 260 ? 3.979 -24.766 -24.672 1 90.56 260 HIS B CA 1
ATOM 5015 C C . HIS B 1 260 ? 4.551 -23.531 -23.969 1 90.56 260 HIS B C 1
ATOM 5017 O O . HIS B 1 260 ? 3.848 -22.875 -23.203 1 90.56 260 HIS B O 1
ATOM 5023 N N . ASP B 1 261 ? 5.871 -23.312 -24.203 1 90.62 261 ASP B N 1
ATOM 5024 C CA . ASP B 1 261 ? 6.598 -22.219 -23.562 1 90.62 261 ASP B CA 1
ATOM 5025 C C . ASP B 1 261 ? 7.668 -21.641 -24.484 1 90.62 261 ASP B C 1
ATOM 5027 O O . ASP B 1 261 ? 8.531 -22.375 -24.984 1 90.62 261 ASP B O 1
ATOM 5031 N N . ALA B 1 262 ? 7.562 -20.359 -24.703 1 89.81 262 ALA B N 1
ATOM 5032 C CA . ALA B 1 262 ? 8.555 -19.703 -25.547 1 89.81 262 ALA B CA 1
ATOM 5033 C C . ALA B 1 262 ? 9.422 -18.75 -24.75 1 89.81 262 ALA B C 1
ATOM 5035 O O . ALA B 1 262 ? 10.117 -17.906 -25.312 1 89.81 262 ALA B O 1
ATOM 5036 N N . SER B 1 263 ? 9.328 -18.891 -23.484 1 87.88 263 SER B N 1
ATOM 5037 C CA . SER B 1 263 ? 9.992 -17.906 -22.641 1 87.88 263 SER B CA 1
ATOM 5038 C C . SER B 1 263 ? 11.312 -18.438 -22.109 1 87.88 263 SER B C 1
ATOM 5040 O O . SER B 1 263 ? 11.82 -17.953 -21.094 1 87.88 263 SER B O 1
ATOM 5042 N N . GLU B 1 264 ? 11.859 -19.359 -22.688 1 89.5 264 GLU B N 1
ATOM 5043 C CA . GLU B 1 264 ? 13.125 -19.938 -22.219 1 89.5 264 GLU B CA 1
ATOM 5044 C C . GLU B 1 264 ? 14.227 -19.734 -23.25 1 89.5 264 GLU B C 1
ATOM 5046 O O . GLU B 1 264 ? 13.953 -19.438 -24.406 1 89.5 264 GLU B O 1
ATOM 5051 N N . VAL B 1 265 ? 15.438 -19.844 -22.719 1 91.81 265 VAL B N 1
ATOM 5052 C CA . VAL B 1 265 ? 16.625 -19.875 -23.578 1 91.81 265 VAL B CA 1
ATOM 5053 C C . VAL B 1 265 ? 17.344 -21.219 -23.406 1 91.81 265 VAL B C 1
ATOM 5055 O O . VAL B 1 265 ? 17.141 -21.906 -22.406 1 91.81 265 VAL B O 1
ATOM 5058 N N . LYS B 1 266 ? 18.109 -21.562 -24.453 1 91.69 266 LYS B N 1
ATOM 5059 C CA . LYS B 1 266 ? 18.953 -22.75 -24.422 1 91.69 266 LYS B CA 1
ATOM 5060 C C . LYS B 1 266 ? 20.438 -22.375 -24.328 1 91.69 266 LYS B C 1
ATOM 5062 O O . LYS B 1 266 ? 20.922 -21.562 -25.125 1 91.69 266 LYS B O 1
ATOM 5067 N N . VAL B 1 267 ? 21.047 -22.859 -23.344 1 90.5 267 VAL B N 1
ATOM 5068 C CA . VAL B 1 267 ? 22.5 -22.688 -23.188 1 90.5 267 VAL B CA 1
ATOM 5069 C C . VAL B 1 267 ? 23.203 -24.016 -23.422 1 90.5 267 VAL B C 1
ATOM 5071 O O . VAL B 1 267 ? 22.875 -25.016 -22.781 1 90.5 267 VAL B O 1
ATOM 5074 N N . THR B 1 268 ? 24.141 -24.031 -24.328 1 89 268 THR B N 1
ATOM 5075 C CA . THR B 1 268 ? 24.906 -25.234 -24.625 1 89 268 THR B CA 1
ATOM 5076 C C . THR B 1 268 ? 26.375 -25.047 -24.266 1 89 268 THR B C 1
ATOM 5078 O O . THR B 1 268 ? 27.016 -24.109 -24.734 1 89 268 THR B O 1
ATOM 5081 N N . VAL B 1 269 ? 26.812 -25.906 -23.391 1 88.44 269 VAL B N 1
ATOM 5082 C CA . VAL B 1 269 ? 28.234 -25.969 -23.094 1 88.44 269 VAL B CA 1
ATOM 5083 C C . VAL B 1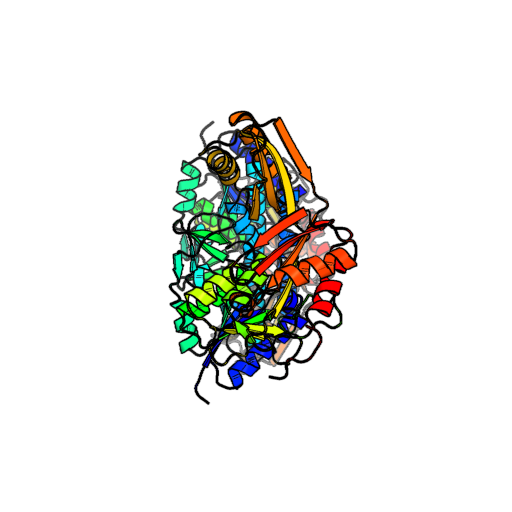 269 ? 28.906 -27.016 -23.984 1 88.44 269 VAL B C 1
ATOM 5085 O O . VAL B 1 269 ? 28.625 -28.219 -23.875 1 88.44 269 VAL B O 1
ATOM 5088 N N . VAL B 1 270 ? 29.719 -26.531 -24.781 1 89.31 270 VAL B N 1
ATOM 5089 C CA . VAL B 1 270 ? 30.328 -27.391 -25.797 1 89.31 270 VAL B CA 1
ATOM 5090 C C . VAL B 1 270 ? 31.656 -27.922 -25.297 1 89.31 270 VAL B C 1
ATOM 5092 O O . VAL B 1 270 ? 32.469 -27.188 -24.719 1 89.31 270 VAL B O 1
ATOM 5095 N N . GLY B 1 271 ? 31.828 -29.219 -25.484 1 86.44 271 GLY B N 1
ATOM 5096 C CA . GLY B 1 271 ? 33.125 -29.844 -25.219 1 86.44 271 GLY B CA 1
ATOM 5097 C C . GLY B 1 271 ? 33.438 -29.953 -23.75 1 86.44 271 GLY B C 1
ATOM 5098 O O . GLY B 1 271 ? 34.562 -29.641 -23.328 1 86.44 271 GLY B O 1
ATOM 5099 N N . VAL B 1 272 ? 32.469 -30.406 -22.969 1 83.06 272 VAL B N 1
ATOM 5100 C CA . VAL B 1 272 ? 32.656 -30.609 -21.531 1 83.06 272 VAL B CA 1
ATOM 5101 C C . VAL B 1 272 ? 33.375 -31.938 -21.281 1 83.06 272 VAL B C 1
ATOM 5103 O O . VAL B 1 272 ? 32.969 -32.969 -21.828 1 83.06 272 VAL B O 1
ATOM 5106 N N . PRO B 1 273 ? 34.375 -31.797 -20.562 1 80.06 273 PRO B N 1
ATOM 5107 C CA . PRO B 1 273 ? 35 -33.094 -20.219 1 80.06 273 PRO B CA 1
ATOM 5108 C C . PRO B 1 273 ? 34.031 -34.062 -19.594 1 80.06 273 PRO B C 1
ATOM 5110 O O . PRO B 1 273 ? 33.25 -33.688 -18.703 1 80.06 273 PRO B O 1
ATOM 5113 N N . ASP B 1 274 ? 34.031 -35.281 -20.062 1 76.56 274 ASP B N 1
ATOM 5114 C CA . ASP B 1 274 ? 33.031 -36.281 -19.656 1 76.56 274 ASP B CA 1
ATOM 5115 C C . ASP B 1 274 ? 33.562 -37.156 -18.531 1 76.56 274 ASP B C 1
ATOM 5117 O O . ASP B 1 274 ? 33.875 -38.344 -18.734 1 76.56 274 ASP B O 1
ATOM 5121 N N . HIS B 1 275 ? 33.75 -36.656 -17.438 1 72.94 275 HIS B N 1
ATOM 5122 C CA . HIS B 1 275 ? 34.094 -37.406 -16.25 1 72.94 275 HIS B CA 1
ATOM 5123 C C . HIS B 1 275 ? 33.188 -37.062 -15.078 1 72.94 275 HIS B C 1
ATOM 5125 O O . HIS B 1 275 ? 32.594 -36 -15.055 1 72.94 275 HIS B O 1
ATOM 5131 N N . PRO B 1 276 ? 33 -38.031 -14.258 1 67.38 276 PRO B N 1
ATOM 5132 C CA . PRO B 1 276 ? 32.094 -37.844 -13.125 1 67.38 276 PRO B CA 1
ATOM 5133 C C . PRO B 1 276 ? 32.375 -36.562 -12.336 1 67.38 276 PRO B C 1
ATOM 5135 O O . PRO B 1 276 ? 33.531 -36.219 -12.125 1 67.38 276 PRO B O 1
ATOM 5138 N N . GLY B 1 277 ? 31.391 -35.812 -12.125 1 70.12 277 GLY B N 1
ATOM 5139 C CA . GLY B 1 277 ? 31.516 -34.625 -11.281 1 70.12 277 GLY B CA 1
ATOM 5140 C C . GLY B 1 277 ? 31.469 -33.312 -12.062 1 70.12 277 GLY B C 1
ATOM 5141 O O . GLY B 1 277 ? 31.188 -32.25 -11.508 1 70.12 277 GLY B O 1
ATOM 5142 N N . VAL B 1 278 ? 31.812 -33.406 -13.242 1 71.75 278 VAL B N 1
ATOM 5143 C CA . VAL B 1 278 ? 31.922 -32.188 -14.055 1 71.75 278 VAL B CA 1
ATOM 5144 C C . VAL B 1 278 ? 30.547 -31.547 -14.195 1 71.75 278 VAL B C 1
ATOM 5146 O O . VAL B 1 278 ? 30.406 -30.328 -14 1 71.75 278 VAL B O 1
ATOM 5149 N N . ALA B 1 279 ? 29.609 -32.312 -14.516 1 71.94 279 ALA B N 1
ATOM 5150 C CA . ALA B 1 279 ? 28.266 -31.781 -14.641 1 71.94 279 ALA B CA 1
ATOM 5151 C C . ALA B 1 279 ? 27.781 -31.156 -13.32 1 71.94 279 ALA B C 1
ATOM 5153 O O . ALA B 1 279 ? 27.203 -30.078 -13.312 1 71.94 279 ALA B O 1
ATOM 5154 N N . ALA B 1 280 ? 28.109 -31.781 -12.305 1 73.25 280 ALA B N 1
ATOM 5155 C CA . ALA B 1 280 ? 27.719 -31.297 -10.984 1 73.25 280 ALA B CA 1
ATOM 5156 C C . ALA B 1 280 ? 28.375 -29.938 -10.695 1 73.25 280 ALA B C 1
ATOM 5158 O O . ALA B 1 280 ? 27.719 -29.031 -10.164 1 73.25 280 ALA B O 1
ATOM 5159 N N . ARG B 1 281 ? 29.562 -29.844 -11.031 1 74.62 281 ARG B N 1
ATOM 5160 C CA . ARG B 1 281 ? 30.281 -28.594 -10.812 1 74.62 281 ARG B CA 1
ATOM 5161 C C . ARG B 1 281 ? 29.703 -27.469 -11.656 1 74.62 281 ARG B C 1
ATOM 5163 O O . ARG B 1 281 ? 29.531 -26.344 -11.172 1 74.62 281 ARG B O 1
ATOM 5170 N N . LEU B 1 282 ? 29.406 -27.797 -12.781 1 80 282 LEU B N 1
ATOM 5171 C CA . LEU B 1 282 ? 28.828 -26.812 -13.703 1 80 282 LEU B CA 1
ATOM 5172 C C . LEU B 1 282 ? 27.516 -26.281 -13.172 1 80 282 LEU B C 1
ATOM 5174 O O . LEU B 1 282 ? 27.328 -25.062 -13.047 1 80 282 LEU B O 1
ATOM 5178 N N . PHE B 1 283 ? 26.656 -27.125 -12.742 1 80.06 283 PHE B N 1
ATOM 5179 C CA . PHE B 1 283 ? 25.297 -26.719 -12.367 1 80.06 283 PHE B CA 1
ATOM 5180 C C . PHE B 1 283 ? 25.281 -26.156 -10.953 1 80.06 283 PHE B C 1
ATOM 5182 O O . PHE B 1 283 ? 24.422 -25.344 -10.609 1 80.06 283 PHE B O 1
ATOM 5189 N N . ARG B 1 284 ? 26.234 -26.531 -10.18 1 75.62 284 ARG B N 1
ATOM 5190 C CA . ARG B 1 284 ? 26.375 -25.875 -8.875 1 75.62 284 ARG B CA 1
ATOM 5191 C C . ARG B 1 284 ? 26.688 -24.391 -9.031 1 75.62 284 ARG B C 1
ATOM 5193 O O . ARG B 1 284 ? 26.109 -23.562 -8.336 1 75.62 284 ARG B O 1
ATOM 5200 N N . HIS B 1 285 ? 27.516 -24.125 -9.891 1 78.81 285 HIS B N 1
ATOM 5201 C CA . HIS B 1 285 ? 27.875 -22.734 -10.141 1 78.81 285 HIS B CA 1
ATOM 5202 C C . HIS B 1 285 ? 26.688 -21.953 -10.672 1 78.81 285 HIS B C 1
ATOM 5204 O O . HIS B 1 285 ? 26.453 -20.812 -10.242 1 78.81 285 HIS B O 1
ATOM 5210 N N . VAL B 1 286 ? 25.953 -22.531 -11.555 1 81.38 286 VAL B N 1
ATOM 5211 C CA . VAL B 1 286 ? 24.797 -21.875 -12.148 1 81.38 286 VAL B CA 1
ATOM 5212 C C . VAL B 1 286 ? 23.719 -21.656 -11.086 1 81.38 286 VAL B C 1
ATOM 5214 O O . VAL B 1 286 ? 23.125 -20.578 -11.023 1 81.38 286 VAL B O 1
ATOM 5217 N N . ALA B 1 287 ? 23.609 -22.609 -10.266 1 74.69 287 ALA B N 1
ATOM 5218 C CA . ALA B 1 287 ? 22.625 -22.531 -9.18 1 74.69 287 ALA B CA 1
ATOM 5219 C C . ALA B 1 287 ? 23.016 -21.453 -8.164 1 74.69 287 ALA B C 1
ATOM 5221 O O . ALA B 1 287 ? 22.172 -20.75 -7.641 1 74.69 287 ALA B O 1
ATOM 5222 N N . GLU B 1 288 ? 24.219 -21.359 -7.914 1 73.44 288 GLU B N 1
ATOM 5223 C CA . GLU B 1 288 ? 24.734 -20.406 -6.949 1 73.44 288 GLU B CA 1
ATOM 5224 C C . GLU B 1 288 ? 24.453 -18.969 -7.402 1 73.44 288 GLU B C 1
ATOM 5226 O O . GLU B 1 288 ? 24.328 -18.062 -6.574 1 73.44 288 GLU B O 1
ATOM 5231 N N . GLN B 1 289 ? 24.312 -18.859 -8.656 1 75.38 289 GLN B N 1
ATOM 5232 C CA . GLN B 1 289 ? 24.031 -17.547 -9.195 1 75.38 289 GLN B CA 1
ATOM 5233 C C . GLN B 1 289 ? 22.531 -17.297 -9.289 1 75.38 289 GLN B C 1
ATOM 5235 O O . GLN B 1 289 ? 22.094 -16.281 -9.82 1 75.38 289 GLN B O 1
ATOM 5240 N N . GLY B 1 290 ? 21.75 -18.297 -8.906 1 69.94 290 GLY B N 1
ATOM 5241 C CA . GLY B 1 290 ? 20.297 -18.125 -8.82 1 69.94 290 GLY B CA 1
ATOM 5242 C C . GLY B 1 290 ? 19.594 -18.391 -10.133 1 69.94 290 GLY B C 1
ATOM 5243 O O . GLY B 1 290 ? 18.484 -17.891 -10.359 1 69.94 290 GLY B O 1
ATOM 5244 N N . VAL B 1 291 ? 20.25 -19.094 -11.008 1 76.31 291 VAL B N 1
ATOM 5245 C CA . VAL B 1 291 ? 19.625 -19.406 -12.289 1 76.31 291 VAL B CA 1
ATOM 5246 C C . VAL B 1 291 ? 18.859 -20.719 -12.172 1 76.31 291 VAL B C 1
ATOM 5248 O O . VAL B 1 291 ? 19.422 -21.75 -11.758 1 76.31 291 VAL B O 1
ATOM 5251 N N . ASN B 1 292 ? 17.656 -20.641 -12.547 1 76 292 ASN B N 1
ATOM 5252 C CA . ASN B 1 292 ? 16.844 -21.844 -12.555 1 76 292 ASN B CA 1
ATOM 5253 C C . ASN B 1 292 ? 17.016 -22.641 -13.844 1 76 292 ASN B C 1
ATOM 5255 O O . ASN B 1 292 ? 16.656 -22.172 -14.922 1 76 292 ASN B O 1
ATOM 5259 N N . VAL B 1 293 ? 17.531 -23.844 -13.633 1 76 293 VAL B N 1
ATOM 5260 C CA . VAL B 1 293 ? 17.75 -24.734 -14.773 1 76 293 VAL B CA 1
ATOM 5261 C C . VAL B 1 293 ? 16.562 -25.688 -14.898 1 76 293 VAL B C 1
ATOM 5263 O O . VAL B 1 293 ? 16.078 -26.234 -13.898 1 76 293 VAL B O 1
ATOM 5266 N N . ASP B 1 294 ? 16.125 -25.844 -16.141 1 77.31 294 ASP B N 1
ATOM 5267 C CA . ASP B 1 294 ? 14.961 -26.703 -16.344 1 77.31 294 ASP B CA 1
ATOM 5268 C C . ASP B 1 294 ? 15.352 -28 -17.047 1 77.31 294 ASP B C 1
ATOM 5270 O O . ASP B 1 294 ? 15.594 -29.016 -16.391 1 77.31 294 ASP B O 1
ATOM 5274 N N . MET B 1 295 ? 15.391 -27.969 -18.359 1 75.69 295 MET B N 1
ATOM 5275 C CA . MET B 1 295 ? 15.742 -29.172 -19.109 1 75.69 295 MET B CA 1
ATOM 5276 C C . MET B 1 295 ? 17.25 -29.297 -19.281 1 75.69 295 MET B C 1
ATOM 5278 O O . MET B 1 295 ? 17.938 -28.312 -19.578 1 75.69 295 MET B O 1
ATOM 5282 N N . ILE B 1 296 ? 17.797 -30.453 -18.828 1 73.12 296 ILE B N 1
ATOM 5283 C CA . ILE B 1 296 ? 19.203 -30.766 -19.047 1 73.12 296 ILE B CA 1
ATOM 5284 C C . ILE B 1 296 ? 19.328 -31.984 -19.953 1 73.12 296 ILE B C 1
ATOM 5286 O O . ILE B 1 296 ? 18.703 -33.031 -19.703 1 73.12 296 ILE B O 1
ATOM 5290 N N . VAL B 1 297 ? 20.016 -31.719 -21 1 68.38 297 VAL B N 1
ATOM 5291 C CA . VAL B 1 297 ? 20.25 -32.812 -21.906 1 68.38 297 VAL B CA 1
ATOM 5292 C C . VAL B 1 297 ? 21.75 -32.969 -22.172 1 68.38 297 VAL B C 1
ATOM 5294 O O . VAL B 1 297 ? 22.438 -31.969 -22.406 1 68.38 297 VAL B O 1
ATOM 5297 N N . GLN B 1 298 ? 22.25 -34.062 -21.906 1 64 298 GLN B N 1
ATOM 5298 C CA . GLN B 1 298 ? 23.641 -34.375 -22.234 1 64 298 GLN B CA 1
ATOM 5299 C C . GLN B 1 298 ? 23.734 -35.344 -23.406 1 64 298 GLN B C 1
ATOM 5301 O O . GLN B 1 298 ? 23.047 -36.375 -23.422 1 64 298 GLN B O 1
ATOM 5306 N N . ASN B 1 299 ? 24.484 -34.812 -24.359 1 58.94 299 ASN B N 1
ATOM 5307 C CA . ASN B 1 299 ? 24.703 -35.656 -25.516 1 58.94 299 ASN B CA 1
ATOM 5308 C C . ASN B 1 299 ? 25.75 -36.75 -25.219 1 58.94 299 ASN B C 1
ATOM 5310 O O . ASN B 1 299 ? 26.422 -36.688 -24.188 1 58.94 299 ASN B O 1
ATOM 5314 N N . VAL B 1 300 ? 25.656 -37.75 -26.062 1 54.81 300 VAL B N 1
ATOM 5315 C CA . VAL B 1 300 ? 26.609 -38.844 -25.938 1 54.81 300 VAL B CA 1
ATOM 5316 C C . VAL B 1 300 ? 28.031 -38.312 -26.031 1 54.81 300 VAL B C 1
ATOM 5318 O O . VAL B 1 300 ? 28.312 -37.375 -26.781 1 54.81 300 VAL B O 1
ATOM 5321 N N . SER B 1 301 ? 28.859 -38.875 -25.109 1 59.19 301 SER B N 1
ATOM 5322 C CA . SER B 1 301 ? 30.266 -38.5 -25 1 59.19 301 SER B CA 1
ATOM 5323 C C . SER B 1 301 ? 31.031 -38.938 -26.25 1 59.19 301 SER B C 1
ATOM 5325 O O . SER B 1 301 ? 30.828 -40.031 -26.766 1 59.19 301 SER B O 1
ATOM 5327 N N . LEU B 1 302 ? 31.594 -37.938 -26.859 1 60.44 302 LEU B N 1
ATOM 5328 C CA . LEU B 1 302 ? 32.531 -38.188 -27.938 1 60.44 302 LEU B CA 1
ATOM 5329 C C . LEU B 1 302 ? 33.969 -37.844 -27.531 1 60.44 302 LEU B C 1
ATOM 5331 O O . LEU B 1 302 ? 34.25 -36.688 -27.203 1 60.44 302 LEU B O 1
ATOM 5335 N N . GLN B 1 303 ? 34.875 -38.875 -27.531 1 68.44 303 GLN B N 1
ATOM 5336 C CA . GLN B 1 303 ? 36.281 -38.688 -27.266 1 68.44 303 GLN B CA 1
ATOM 5337 C C . GLN B 1 303 ? 36.5 -38 -25.906 1 68.44 303 GLN B C 1
ATOM 5339 O O . GLN B 1 303 ? 37.281 -37.031 -25.812 1 68.44 303 GLN B O 1
ATOM 5344 N N . GLY B 1 304 ? 35.688 -38.344 -24.922 1 71.94 304 GLY B N 1
ATOM 5345 C CA . GLY B 1 304 ? 35.906 -37.875 -23.562 1 71.94 304 GLY B CA 1
ATOM 5346 C C . GLY B 1 304 ? 35.25 -36.531 -23.281 1 71.94 304 GLY B C 1
ATOM 5347 O O . GLY B 1 304 ? 35.438 -35.969 -22.203 1 71.94 304 GLY B O 1
ATOM 5348 N N . HIS B 1 305 ? 34.688 -36.031 -24.328 1 82.19 305 HIS B N 1
ATOM 5349 C CA . HIS B 1 305 ? 34 -34.781 -24.172 1 82.19 305 HIS B CA 1
ATOM 5350 C C . HIS B 1 305 ? 32.531 -34.906 -24.547 1 82.19 305 HIS B C 1
ATOM 5352 O O . HIS B 1 305 ? 32.156 -35.812 -25.312 1 82.19 305 HIS B O 1
ATOM 5358 N N . THR B 1 306 ? 31.719 -34.156 -23.922 1 77.88 306 THR B N 1
ATOM 5359 C CA . THR B 1 306 ? 30.297 -34.125 -24.266 1 77.88 306 THR B CA 1
ATOM 5360 C C . THR B 1 306 ? 29.766 -32.688 -24.266 1 77.88 306 THR B C 1
ATOM 5362 O O . THR B 1 306 ? 30.469 -31.766 -23.875 1 77.88 306 THR B O 1
ATOM 5365 N N . ASP B 1 307 ? 28.656 -32.562 -24.922 1 82.75 307 ASP B N 1
ATOM 5366 C CA . ASP B 1 307 ? 27.938 -31.297 -24.859 1 82.75 307 ASP B CA 1
ATOM 5367 C C . ASP B 1 307 ? 26.766 -31.375 -23.891 1 82.75 307 ASP B C 1
ATOM 5369 O O . ASP B 1 307 ? 26.078 -32.406 -23.828 1 82.75 307 ASP B O 1
ATOM 5373 N N . ILE B 1 308 ? 26.703 -30.359 -23.109 1 81.5 308 ILE B N 1
ATOM 5374 C CA . ILE B 1 308 ? 25.578 -30.281 -22.172 1 81.5 308 ILE B CA 1
ATOM 5375 C C . ILE B 1 308 ? 24.719 -29.062 -22.5 1 81.5 308 ILE B C 1
ATOM 5377 O O . ILE B 1 308 ? 25.234 -27.953 -22.656 1 81.5 308 ILE B O 1
ATOM 5381 N N . SER B 1 309 ? 23.484 -29.344 -22.719 1 84.81 309 SER B N 1
ATOM 5382 C CA . SER B 1 309 ? 22.547 -28.266 -22.969 1 84.81 309 SER B CA 1
ATOM 5383 C C . SER B 1 309 ? 21.484 -28.188 -21.859 1 84.81 309 SER B C 1
ATOM 5385 O O . SER B 1 309 ? 21.078 -29.203 -21.312 1 84.81 309 SER B O 1
ATOM 5387 N N . PHE B 1 310 ? 21.125 -26.984 -21.516 1 85.88 310 PHE B N 1
ATOM 5388 C CA . PHE B 1 310 ? 20.031 -26.797 -20.578 1 85.88 310 PHE B CA 1
ATOM 5389 C C . PHE B 1 310 ? 19.219 -25.562 -20.938 1 85.88 310 PHE B C 1
ATOM 5391 O O . PHE B 1 310 ? 19.656 -24.734 -21.75 1 85.88 310 PHE B O 1
ATOM 5398 N N . THR B 1 311 ? 18.016 -25.5 -20.453 1 87.19 311 THR B N 1
ATOM 5399 C CA . THR B 1 311 ? 17.172 -24.328 -20.672 1 87.19 311 THR B CA 1
ATOM 5400 C C . THR B 1 311 ? 17.016 -23.531 -19.375 1 87.19 311 THR B C 1
ATOM 5402 O O . THR B 1 311 ? 17.219 -24.062 -18.281 1 87.19 311 THR B O 1
ATOM 5405 N N . ALA B 1 312 ? 16.812 -22.172 -19.5 1 85.94 312 ALA B N 1
ATOM 5406 C CA . ALA B 1 312 ? 16.609 -21.234 -18.406 1 85.94 312 ALA B CA 1
ATOM 5407 C C . ALA B 1 312 ? 15.648 -20.125 -18.828 1 85.94 312 ALA B C 1
ATOM 5409 O O . ALA B 1 312 ? 15.445 -19.891 -20.031 1 85.94 312 ALA B O 1
ATOM 5410 N N . PRO B 1 313 ? 15 -19.547 -17.875 1 83.69 313 PRO B N 1
ATOM 5411 C CA . PRO B 1 313 ? 14.117 -18.438 -18.234 1 83.69 313 PRO B CA 1
ATOM 5412 C C . PRO B 1 313 ? 14.836 -17.328 -19 1 83.69 313 PRO B C 1
ATOM 5414 O O . PRO B 1 313 ? 15.969 -16.969 -18.672 1 83.69 313 PRO B O 1
ATOM 5417 N N . LYS B 1 314 ? 14.156 -16.828 -19.969 1 87 314 LYS B N 1
ATOM 5418 C CA . LYS B 1 314 ? 14.719 -15.758 -20.781 1 87 314 LYS B CA 1
ATOM 5419 C C . LYS B 1 314 ? 15.055 -14.539 -19.922 1 87 314 LYS B C 1
ATOM 5421 O O . LYS B 1 314 ? 16.016 -13.82 -20.203 1 87 314 LYS B O 1
ATOM 5426 N N . ALA B 1 315 ? 14.305 -14.359 -18.953 1 75.56 315 ALA B N 1
ATOM 5427 C CA . ALA B 1 315 ? 14.508 -13.227 -18.047 1 75.56 315 ALA B CA 1
ATOM 5428 C C . ALA B 1 315 ? 15.867 -13.312 -17.359 1 75.56 315 ALA B C 1
ATOM 5430 O O . ALA B 1 315 ? 16.438 -12.289 -16.984 1 75.56 315 ALA B O 1
ATOM 5431 N N . ASP B 1 316 ? 16.422 -14.461 -17.266 1 79.62 316 ASP B N 1
ATOM 5432 C CA . ASP B 1 316 ? 17.688 -14.688 -16.578 1 79.62 316 ASP B CA 1
ATOM 5433 C C . ASP B 1 316 ? 18.812 -14.961 -17.578 1 79.62 316 ASP B C 1
ATOM 5435 O O . ASP B 1 316 ? 19.859 -15.5 -17.219 1 79.62 316 ASP B O 1
ATOM 5439 N N . ARG B 1 317 ? 18.594 -14.625 -18.75 1 87.12 317 ARG B N 1
ATOM 5440 C CA . ARG B 1 317 ? 19.5 -15.062 -19.797 1 87.12 317 ARG B CA 1
ATOM 5441 C C . ARG B 1 317 ? 20.906 -14.539 -19.547 1 87.12 317 ARG B C 1
ATOM 5443 O O . ARG B 1 317 ? 21.891 -15.266 -19.719 1 87.12 317 ARG B O 1
ATOM 5450 N N . ALA B 1 318 ? 20.969 -13.266 -19.188 1 84.56 318 ALA B N 1
ATOM 5451 C CA . ALA B 1 318 ? 22.297 -12.664 -18.984 1 84.56 318 ALA B CA 1
ATOM 5452 C C . ALA B 1 318 ? 23.016 -13.336 -17.812 1 84.56 318 ALA B C 1
ATOM 5454 O O . ALA B 1 318 ? 24.188 -13.68 -17.938 1 84.56 318 ALA B O 1
ATOM 5455 N N . ARG B 1 319 ? 22.344 -13.508 -16.828 1 81.5 319 ARG B N 1
ATOM 5456 C CA . ARG B 1 319 ? 22.906 -14.156 -15.656 1 81.5 319 ARG B CA 1
ATOM 5457 C C . ARG B 1 319 ? 23.281 -15.602 -15.953 1 81.5 319 ARG B C 1
ATOM 5459 O O . ARG B 1 319 ? 24.328 -16.078 -15.508 1 81.5 319 ARG B O 1
ATOM 5466 N N . ALA B 1 320 ? 22.422 -16.266 -16.641 1 87.31 320 ALA B N 1
ATOM 5467 C CA . ALA B 1 320 ? 22.656 -17.656 -17 1 87.31 320 ALA B CA 1
ATOM 5468 C C . ALA B 1 320 ? 23.906 -17.797 -17.859 1 87.31 320 ALA B C 1
ATOM 5470 O O . ALA B 1 320 ? 24.719 -18.688 -17.641 1 87.31 320 ALA B O 1
ATOM 5471 N N . LEU B 1 321 ? 24.047 -16.938 -18.766 1 90.12 321 LEU B N 1
ATOM 5472 C CA . LEU B 1 321 ? 25.188 -16.984 -19.672 1 90.12 321 LEU B CA 1
ATOM 5473 C C . LEU B 1 321 ? 26.484 -16.719 -18.922 1 90.12 321 LEU B C 1
ATOM 5475 O O . LEU B 1 321 ? 27.469 -17.438 -19.094 1 90.12 321 LEU B O 1
ATOM 5479 N N . GLU B 1 322 ? 26.438 -15.719 -18.156 1 88.5 322 GLU B N 1
ATOM 5480 C CA . GLU B 1 322 ? 27.625 -15.352 -17.391 1 88.5 322 GLU B CA 1
ATOM 5481 C C . GLU B 1 322 ? 28.016 -16.453 -16.422 1 88.5 322 GLU B C 1
ATOM 5483 O O . GLU B 1 322 ? 29.188 -16.828 -16.344 1 88.5 322 GLU B O 1
ATOM 5488 N N . ALA B 1 323 ? 27.078 -16.891 -15.719 1 87.56 323 ALA B N 1
ATOM 5489 C CA . ALA B 1 323 ? 27.344 -17.969 -14.766 1 87.56 323 ALA B CA 1
ATOM 5490 C C . ALA B 1 323 ? 27.891 -19.203 -15.469 1 87.56 323 ALA B C 1
ATOM 5492 O O . ALA B 1 323 ? 28.812 -19.844 -14.969 1 87.56 323 ALA B O 1
ATOM 5493 N N . THR B 1 324 ? 27.375 -19.562 -16.594 1 91.31 324 THR B N 1
ATOM 5494 C CA . THR B 1 324 ? 27.75 -20.766 -17.328 1 91.31 324 THR B CA 1
ATOM 5495 C C . THR B 1 324 ? 29.141 -20.625 -17.922 1 91.31 324 THR B C 1
ATOM 5497 O O . THR B 1 324 ? 29.922 -21.578 -17.938 1 91.31 324 THR B O 1
ATOM 5500 N N . ARG B 1 325 ? 29.406 -19.453 -18.422 1 92.31 325 ARG B N 1
ATOM 5501 C CA . ARG B 1 325 ? 30.734 -19.203 -18.984 1 92.31 325 ARG B CA 1
ATOM 5502 C C . ARG B 1 325 ? 31.812 -19.344 -17.906 1 92.31 325 ARG B C 1
ATOM 5504 O O . ARG B 1 325 ? 32.875 -19.922 -18.156 1 92.31 325 ARG B O 1
ATOM 5511 N N . ALA B 1 326 ? 31.516 -18.797 -16.828 1 89.12 326 ALA B N 1
ATOM 5512 C CA . ALA B 1 326 ? 32.438 -18.922 -15.711 1 89.12 326 ALA B CA 1
ATOM 5513 C C . ALA B 1 326 ? 32.656 -20.391 -15.328 1 89.12 326 ALA B C 1
ATOM 5515 O O . ALA B 1 326 ? 33.781 -20.828 -15.125 1 89.12 326 ALA B O 1
ATOM 5516 N N . ALA B 1 327 ? 31.625 -21.094 -15.18 1 87.31 327 ALA B N 1
ATOM 5517 C CA . ALA B 1 327 ? 31.688 -22.5 -14.828 1 87.31 327 ALA B CA 1
ATOM 5518 C C . ALA B 1 327 ? 32.406 -23.312 -15.914 1 87.31 327 ALA B C 1
ATOM 5520 O O . ALA B 1 327 ? 33.188 -24.219 -15.617 1 87.31 327 ALA B O 1
ATOM 5521 N N . ALA B 1 328 ? 32.125 -23.016 -17.141 1 89.56 328 ALA B N 1
ATOM 5522 C CA . ALA B 1 328 ? 32.719 -23.703 -18.297 1 89.56 328 ALA B CA 1
ATOM 5523 C C . ALA B 1 328 ? 34.219 -23.547 -18.312 1 89.56 328 ALA B C 1
ATOM 5525 O O . ALA B 1 328 ? 34.969 -24.484 -18.625 1 89.56 328 ALA B O 1
ATOM 5526 N N . ALA B 1 329 ? 34.625 -22.359 -18.031 1 89.94 329 ALA B N 1
ATOM 5527 C CA . ALA B 1 329 ? 36.062 -22.094 -17.969 1 89.94 329 ALA B CA 1
ATOM 5528 C C . ALA B 1 329 ? 36.719 -22.938 -16.875 1 89.94 329 ALA B C 1
ATOM 5530 O O . ALA B 1 329 ? 37.812 -23.438 -17.047 1 89.94 329 ALA B O 1
ATOM 5531 N N . GLU B 1 330 ? 36.094 -23.078 -15.852 1 85.81 330 GLU B N 1
ATOM 5532 C CA . GLU B 1 330 ? 36.625 -23.828 -14.719 1 85.81 330 GLU B CA 1
ATOM 5533 C C . GLU B 1 330 ? 36.719 -25.312 -15.047 1 85.81 330 GLU B C 1
ATOM 5535 O O . GLU B 1 330 ? 37.688 -25.984 -14.609 1 85.81 330 GLU B O 1
ATOM 5540 N N . VAL B 1 331 ? 35.812 -25.828 -15.773 1 85.88 331 VAL B N 1
ATOM 5541 C CA . VAL B 1 331 ? 35.781 -27.266 -16 1 85.88 331 VAL B CA 1
ATOM 5542 C C . VAL B 1 331 ? 36.531 -27.594 -17.297 1 85.88 331 VAL B C 1
ATOM 5544 O O . VAL B 1 331 ? 36.719 -28.766 -17.625 1 85.88 331 VAL B O 1
ATOM 5547 N N . GLY B 1 332 ? 36.938 -26.578 -18.047 1 87.5 332 GLY B N 1
ATOM 5548 C CA . GLY B 1 332 ? 37.719 -26.797 -19.25 1 87.5 332 GLY B CA 1
ATOM 5549 C C . GLY B 1 332 ? 36.875 -27.062 -20.469 1 87.5 332 GLY B C 1
ATOM 5550 O O . GLY B 1 332 ? 37.219 -27.875 -21.328 1 87.5 332 GLY B O 1
ATOM 5551 N N . ALA B 1 333 ? 35.688 -26.469 -20.547 1 87.88 333 ALA B N 1
ATOM 5552 C CA . ALA B 1 333 ? 34.812 -26.594 -21.734 1 87.88 333 ALA B CA 1
ATOM 5553 C C . ALA B 1 333 ? 35.344 -25.719 -22.875 1 87.88 333 ALA B C 1
ATOM 5555 O O . ALA B 1 333 ? 36.219 -24.875 -22.672 1 87.88 333 ALA B O 1
ATOM 5556 N N . VAL B 1 334 ? 34.906 -26.016 -24.031 1 88.44 334 VAL B N 1
ATOM 5557 C CA . VAL B 1 334 ? 35.406 -25.359 -25.234 1 88.44 334 VAL B CA 1
ATOM 5558 C C . VAL B 1 334 ? 34.656 -24.047 -25.469 1 88.44 334 VAL B C 1
ATOM 5560 O O . VAL B 1 334 ? 35.281 -23.047 -25.828 1 88.44 334 VAL B O 1
ATOM 5563 N N . ASP B 1 335 ? 33.344 -24.109 -25.328 1 91.06 335 ASP B N 1
ATOM 5564 C CA . ASP B 1 335 ? 32.531 -22.938 -25.656 1 91.06 335 ASP B CA 1
ATOM 5565 C C . ASP B 1 335 ? 31.188 -22.984 -24.953 1 91.06 335 ASP B C 1
ATOM 5567 O O . ASP B 1 335 ? 30.812 -24.016 -24.391 1 91.06 335 ASP B O 1
ATOM 5571 N N . VAL B 1 336 ? 30.547 -21.812 -24.875 1 93.25 336 VAL B N 1
ATOM 5572 C CA . VAL B 1 336 ? 29.188 -21.688 -24.375 1 93.25 336 VAL B CA 1
ATOM 5573 C C . VAL B 1 336 ? 28.328 -20.953 -25.406 1 93.25 336 VAL B C 1
ATOM 5575 O O . VAL B 1 336 ? 28.672 -19.844 -25.828 1 93.25 336 VAL B O 1
ATOM 5578 N N . ILE B 1 337 ? 27.281 -21.578 -25.828 1 90.94 337 ILE B N 1
ATOM 5579 C CA . ILE B 1 337 ? 26.422 -21.016 -26.859 1 90.94 337 ILE B CA 1
ATOM 5580 C C . ILE B 1 337 ? 25.047 -20.719 -26.281 1 90.94 337 ILE B C 1
ATOM 5582 O O . ILE B 1 337 ? 24.453 -21.562 -25.609 1 90.94 337 ILE B O 1
ATOM 5586 N N . LEU B 1 338 ? 24.562 -19.484 -26.531 1 93.5 338 LEU B N 1
ATOM 5587 C CA . LEU B 1 338 ? 23.219 -19.062 -26.141 1 93.5 338 LEU B CA 1
ATOM 5588 C C . LEU B 1 338 ? 22.281 -19.047 -27.344 1 93.5 338 LEU B C 1
ATOM 5590 O O . LEU B 1 338 ? 22.641 -18.516 -28.391 1 93.5 338 LEU B O 1
ATOM 5594 N N . ASP B 1 339 ? 21.219 -19.688 -27.234 1 91.88 339 ASP B N 1
ATOM 5595 C CA . ASP B 1 339 ? 20.172 -19.703 -28.266 1 91.88 339 ASP B CA 1
ATOM 5596 C C . ASP B 1 339 ? 18.844 -19.203 -27.703 1 91.88 339 ASP B C 1
ATOM 5598 O O . ASP B 1 339 ? 18.234 -19.859 -26.859 1 91.88 339 ASP B O 1
ATOM 5602 N N . GLU B 1 340 ? 18.281 -18.156 -28.188 1 91.44 340 GLU B N 1
ATOM 5603 C CA . GLU B 1 340 ? 17.078 -17.516 -27.672 1 91.44 340 GLU B CA 1
ATOM 5604 C C . GLU B 1 340 ? 15.859 -17.812 -28.547 1 91.44 340 GLU B C 1
ATOM 5606 O O . GLU B 1 340 ? 14.75 -17.359 -28.266 1 91.44 340 GLU B O 1
ATOM 5611 N N . GLY B 1 341 ? 16.109 -18.469 -29.641 1 92.38 341 GLY B N 1
ATOM 5612 C CA . GLY B 1 341 ? 15.039 -18.734 -30.594 1 92.38 341 GLY B CA 1
ATOM 5613 C C . GLY B 1 341 ? 14.422 -20.109 -30.453 1 92.38 341 GLY B C 1
ATOM 5614 O O . GLY B 1 341 ? 14.188 -20.797 -31.438 1 92.38 341 GLY B O 1
ATOM 5615 N N . ILE B 1 342 ? 14.188 -20.438 -29.188 1 92.38 342 ILE B N 1
ATOM 5616 C CA . ILE B 1 342 ? 13.648 -21.781 -28.984 1 92.38 342 ILE B CA 1
ATOM 5617 C C . ILE B 1 342 ? 12.273 -21.688 -28.328 1 92.38 342 ILE B C 1
ATOM 5619 O O . ILE B 1 342 ? 11.898 -20.656 -27.797 1 92.38 342 ILE B O 1
ATOM 5623 N N . GLY B 1 343 ? 11.492 -22.859 -28.484 1 92.69 343 GLY B N 1
ATOM 5624 C CA . GLY B 1 343 ? 10.25 -23.094 -27.766 1 92.69 343 GLY B CA 1
ATOM 5625 C C . GLY B 1 343 ? 10.102 -24.531 -27.297 1 92.69 343 GLY B C 1
ATOM 5626 O O . GLY B 1 343 ? 10.664 -25.453 -27.906 1 92.69 343 GLY B O 1
ATOM 5627 N N . ARG B 1 344 ? 9.375 -24.672 -26.234 1 91.62 344 ARG B N 1
ATOM 5628 C CA . ARG B 1 344 ? 9.141 -26.016 -25.688 1 91.62 344 ARG B CA 1
ATOM 5629 C C . ARG B 1 344 ? 7.676 -26.406 -25.844 1 91.62 344 ARG B C 1
ATOM 5631 O O . ARG B 1 344 ? 6.777 -25.625 -25.547 1 91.62 344 ARG B O 1
ATOM 5638 N N . VAL B 1 345 ? 7.445 -27.531 -26.359 1 92.31 345 VAL B N 1
ATOM 5639 C CA . VAL B 1 345 ? 6.109 -28.125 -26.422 1 92.31 345 VAL B CA 1
ATOM 5640 C C . VAL B 1 345 ? 6.078 -29.406 -25.578 1 92.31 345 VAL B C 1
ATOM 5642 O O . VAL B 1 345 ? 6.996 -30.219 -25.656 1 92.31 345 VAL B O 1
ATOM 5645 N N . SER B 1 346 ? 5.027 -29.594 -24.75 1 90.5 346 SER B N 1
ATOM 5646 C CA . SER B 1 346 ? 4.965 -30.719 -23.828 1 90.5 346 SER B CA 1
ATOM 5647 C C . SER B 1 346 ? 3.598 -31.391 -23.875 1 90.5 346 SER B C 1
ATOM 5649 O O . SER B 1 346 ? 2.566 -30.719 -23.891 1 90.5 346 SER B O 1
ATOM 5651 N N . LEU B 1 347 ? 3.641 -32.688 -24 1 87.94 347 LEU B N 1
ATOM 5652 C CA . LEU B 1 347 ? 2.455 -33.5 -23.766 1 87.94 347 LEU B CA 1
ATOM 5653 C C . LEU B 1 347 ? 2.383 -33.938 -22.312 1 87.94 347 LEU B C 1
ATOM 5655 O O . LEU B 1 347 ? 3.389 -34.375 -21.734 1 87.94 347 LEU B O 1
ATOM 5659 N N . VAL B 1 348 ? 1.248 -33.812 -21.766 1 86.88 348 VAL B N 1
ATOM 5660 C CA . VAL B 1 348 ? 1.058 -34.219 -20.375 1 86.88 348 VAL B CA 1
ATOM 5661 C C . VAL B 1 348 ? -0.163 -35.125 -20.281 1 86.88 348 VAL B C 1
ATOM 5663 O O . VAL B 1 348 ? -1.214 -34.844 -20.844 1 86.88 348 VAL B O 1
ATOM 5666 N N . GLY B 1 349 ? 0.003 -36.25 -19.531 1 83.94 349 GLY B N 1
ATOM 5667 C CA . GLY B 1 349 ? -1.101 -37.156 -19.297 1 83.94 349 GLY B CA 1
ATOM 5668 C C . GLY B 1 349 ? -0.723 -38.344 -18.406 1 83.94 349 GLY B C 1
ATOM 5669 O O . GLY B 1 349 ? 0.304 -38.969 -18.625 1 83.94 349 GLY B O 1
ATOM 5670 N N . ALA B 1 350 ? -1.567 -38.656 -17.516 1 77.19 350 ALA B N 1
ATOM 5671 C CA . ALA B 1 350 ? -1.3 -39.75 -16.578 1 77.19 350 ALA B CA 1
ATOM 5672 C C . ALA B 1 350 ? -1.285 -41.094 -17.297 1 77.19 350 ALA B C 1
ATOM 5674 O O . ALA B 1 350 ? -0.583 -42.031 -16.891 1 77.19 350 ALA B O 1
ATOM 5675 N N . GLY B 1 351 ? -2.037 -41.125 -18.312 1 75.44 351 GLY B N 1
ATOM 5676 C CA . GLY B 1 351 ? -2.125 -42.375 -19.062 1 75.44 351 GLY B CA 1
ATOM 5677 C C . GLY B 1 351 ? -0.841 -42.719 -19.797 1 75.44 351 GLY B C 1
ATOM 5678 O O . GLY B 1 351 ? -0.669 -43.875 -20.25 1 75.44 351 GLY B O 1
ATOM 5679 N N . MET B 1 352 ? 0.023 -41.812 -19.859 1 74.06 352 MET B N 1
ATOM 5680 C CA . MET B 1 352 ? 1.277 -42.031 -20.562 1 74.06 352 MET B CA 1
ATOM 5681 C C . MET B 1 352 ? 2.117 -43.094 -19.875 1 74.06 352 MET B C 1
ATOM 5683 O O . MET B 1 352 ? 2.969 -43.719 -20.5 1 74.06 352 MET B O 1
ATOM 5687 N N . LYS B 1 353 ? 1.838 -43.312 -18.672 1 72.69 353 LYS B N 1
ATOM 5688 C CA . LYS B 1 353 ? 2.576 -44.312 -17.891 1 72.69 353 LYS B CA 1
ATOM 5689 C C . LYS B 1 353 ? 2.377 -45.719 -18.469 1 72.69 353 LYS B C 1
ATOM 5691 O O . LYS B 1 353 ? 3.287 -46.562 -18.422 1 72.69 353 LYS B O 1
ATOM 5696 N N . THR B 1 354 ? 1.225 -45.969 -19 1 67.38 354 THR B N 1
ATOM 5697 C CA . THR B 1 354 ? 0.857 -47.312 -19.391 1 67.38 354 THR B CA 1
ATOM 5698 C C . THR B 1 354 ? 0.669 -47.406 -20.891 1 67.38 354 THR B C 1
ATOM 5700 O O . THR B 1 354 ? 0.215 -48.438 -21.406 1 67.38 354 THR B O 1
ATOM 5703 N N . HIS B 1 355 ? 0.782 -46.438 -21.562 1 70.88 355 HIS B N 1
ATOM 5704 C CA . HIS B 1 355 ? 0.581 -46.469 -23 1 70.88 355 HIS B CA 1
ATOM 5705 C C . HIS B 1 355 ? 1.886 -46.188 -23.75 1 70.88 355 HIS B C 1
ATOM 5707 O O . HIS B 1 355 ? 2.303 -45.031 -23.891 1 70.88 355 HIS B O 1
ATOM 5713 N N . PRO B 1 356 ? 2.318 -47.344 -24.203 1 68.12 356 PRO B N 1
ATOM 5714 C CA . PRO B 1 356 ? 3.521 -47.156 -25.016 1 68.12 356 PRO B CA 1
ATOM 5715 C C . PRO B 1 356 ? 3.229 -46.531 -26.375 1 68.12 356 PRO B C 1
ATOM 5717 O O . PRO B 1 356 ? 2.088 -46.562 -26.844 1 68.12 356 PRO B O 1
ATOM 5720 N N . GLY B 1 357 ? 4.043 -45.688 -26.953 1 75.81 357 GLY B N 1
ATOM 5721 C CA . GLY B 1 357 ? 3.898 -45.188 -28.312 1 75.81 357 GLY B CA 1
ATOM 5722 C C . GLY B 1 357 ? 3.648 -43.719 -28.375 1 75.81 357 GLY B C 1
ATOM 5723 O O . GLY B 1 357 ? 3.693 -43.094 -29.453 1 75.81 357 GLY B O 1
ATOM 5724 N N . VAL B 1 358 ? 3.295 -43.156 -27.203 1 82.88 358 VAL B N 1
ATOM 5725 C CA . VAL B 1 358 ? 3.016 -41.75 -27.188 1 82.88 358 VAL B CA 1
ATOM 5726 C C . VAL B 1 358 ? 4.227 -40.969 -27.703 1 82.88 358 VAL B C 1
ATOM 5728 O O . VAL B 1 358 ? 4.082 -40.031 -28.516 1 82.88 358 VAL B O 1
ATOM 5731 N N . THR B 1 359 ? 5.332 -41.375 -27.359 1 81.12 359 THR B N 1
ATOM 5732 C CA . THR B 1 359 ? 6.566 -40.719 -27.781 1 81.12 359 THR B CA 1
ATOM 5733 C C . THR B 1 359 ? 6.762 -40.844 -29.281 1 81.12 359 THR B C 1
ATOM 5735 O O . THR B 1 359 ? 7.043 -39.8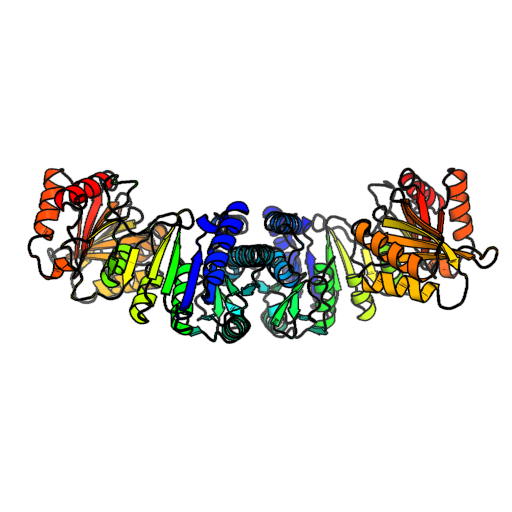44 -29.969 1 81.12 359 THR B O 1
ATOM 5738 N N . ALA B 1 360 ? 6.582 -42 -29.703 1 80.31 360 ALA B N 1
ATOM 5739 C CA . ALA B 1 360 ? 6.742 -42.25 -31.125 1 80.31 360 ALA B CA 1
ATOM 5740 C C . ALA B 1 360 ? 5.758 -41.406 -31.938 1 80.31 360 ALA B C 1
ATOM 5742 O O . ALA B 1 360 ? 6.129 -40.812 -32.938 1 80.31 360 ALA B O 1
ATOM 5743 N N . ARG B 1 361 ? 4.57 -41.438 -31.453 1 85.94 361 ARG B N 1
ATOM 5744 C CA . ARG B 1 361 ? 3.539 -40.656 -32.156 1 85.94 361 ARG B CA 1
ATOM 5745 C C . ARG B 1 361 ? 3.867 -39.188 -32.156 1 85.94 361 ARG B C 1
ATOM 5747 O O . ARG B 1 361 ? 3.643 -38.5 -33.156 1 85.94 361 ARG B O 1
ATOM 5754 N N . MET B 1 362 ? 4.34 -38.656 -31.062 1 89.19 362 MET B N 1
ATOM 5755 C CA . MET B 1 362 ? 4.73 -37.25 -31 1 89.19 362 MET B CA 1
ATOM 5756 C C . MET B 1 362 ? 5.824 -36.938 -32 1 89.19 362 MET B C 1
ATOM 5758 O O . MET B 1 362 ? 5.707 -35.969 -32.781 1 89.19 362 MET B O 1
ATOM 5762 N N . PHE B 1 363 ? 6.832 -37.812 -32.094 1 82.94 363 PHE B N 1
ATOM 5763 C CA . PHE B 1 363 ? 7.965 -37.562 -33 1 82.94 363 PHE B CA 1
ATOM 5764 C C . PHE B 1 363 ? 7.539 -37.688 -34.438 1 82.94 363 PHE B C 1
ATOM 5766 O O . PHE B 1 363 ? 7.945 -36.875 -35.281 1 82.94 363 PHE B O 1
ATOM 5773 N N . GLU B 1 364 ? 6.785 -38.625 -34.656 1 85.25 364 GLU B N 1
ATOM 5774 C CA . GLU B 1 364 ? 6.289 -38.844 -36.031 1 85.25 364 GLU B CA 1
ATOM 5775 C C . GLU B 1 364 ? 5.465 -37.625 -36.5 1 85.25 364 GLU B C 1
ATOM 5777 O O . GLU B 1 364 ? 5.609 -37.188 -37.625 1 85.25 364 GLU B O 1
ATOM 5782 N N . THR B 1 365 ? 4.625 -37.219 -35.625 1 87.94 365 THR B N 1
ATOM 5783 C CA . THR B 1 365 ? 3.777 -36.062 -35.938 1 87.94 365 THR B CA 1
ATOM 5784 C C . THR B 1 365 ? 4.621 -34.844 -36.25 1 87.94 365 THR B C 1
ATOM 5786 O O . THR B 1 365 ? 4.371 -34.125 -37.25 1 87.94 365 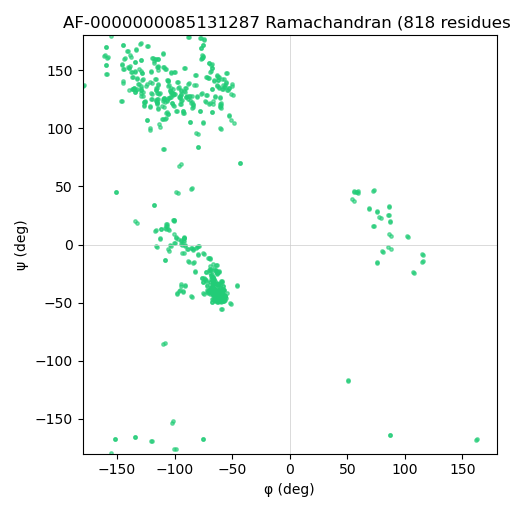THR B O 1
ATOM 5789 N N . LEU B 1 366 ? 5.602 -34.531 -35.469 1 89.56 366 LEU B N 1
ATOM 5790 C CA . LEU B 1 366 ? 6.465 -33.375 -35.688 1 89.56 366 LEU B CA 1
ATOM 5791 C C . LEU B 1 366 ? 7.285 -33.531 -36.969 1 89.56 366 LEU B C 1
ATOM 5793 O O . LEU B 1 366 ? 7.449 -32.594 -37.719 1 89.56 366 LEU B O 1
ATOM 5797 N N . ALA B 1 367 ? 7.711 -34.719 -37.188 1 86.19 367 ALA B N 1
ATOM 5798 C CA . ALA B 1 367 ? 8.477 -35.031 -38.406 1 86.19 367 ALA B CA 1
ATOM 5799 C C . ALA B 1 367 ? 7.625 -34.781 -39.656 1 86.19 367 ALA B C 1
ATOM 5801 O O . ALA B 1 367 ? 8.102 -34.25 -40.656 1 86.19 367 ALA B O 1
ATOM 5802 N N . GLU B 1 368 ? 6.504 -35.219 -39.625 1 87.31 368 GLU B N 1
ATOM 5803 C CA . GLU B 1 368 ? 5.586 -35.062 -40.75 1 87.31 368 GLU B CA 1
ATOM 5804 C C . GLU B 1 368 ? 5.363 -33.594 -41.062 1 87.31 368 GLU B C 1
ATOM 5806 O O . GLU B 1 368 ? 5.133 -33.25 -42.25 1 87.31 368 GLU B O 1
ATOM 5811 N N . LYS B 1 369 ? 5.43 -32.812 -40.062 1 90.19 369 LYS B N 1
ATOM 5812 C CA . LYS B 1 369 ? 5.242 -31.359 -40.25 1 90.19 369 LYS B CA 1
ATOM 5813 C C . LYS B 1 369 ? 6.566 -30.672 -40.562 1 90.19 369 LYS B C 1
ATOM 5815 O O . LYS B 1 369 ? 6.609 -29.453 -40.719 1 90.19 369 LYS B O 1
ATOM 5820 N N . GLY B 1 370 ? 7.66 -31.438 -40.531 1 86.69 370 GLY B N 1
ATOM 5821 C CA . GLY B 1 370 ? 8.977 -30.891 -40.812 1 86.69 370 GLY B CA 1
ATOM 5822 C C . GLY B 1 370 ? 9.562 -30.109 -39.656 1 86.69 370 GLY B C 1
ATOM 5823 O O . GLY B 1 370 ? 10.383 -29.219 -39.844 1 86.69 370 GLY B O 1
ATOM 5824 N N . ILE B 1 371 ? 9.117 -30.406 -38.5 1 88.81 371 ILE B N 1
ATOM 5825 C CA . ILE B 1 371 ? 9.594 -29.688 -37.344 1 88.81 371 ILE B CA 1
ATOM 5826 C C . ILE B 1 371 ? 10.734 -30.469 -36.688 1 88.81 371 ILE B C 1
ATOM 5828 O O . ILE B 1 371 ? 10.547 -31.609 -36.25 1 88.81 371 ILE B O 1
ATOM 5832 N N . ASN B 1 372 ? 11.852 -29.875 -36.594 1 86 372 ASN B N 1
ATOM 5833 C CA . ASN B 1 372 ? 13.023 -30.5 -36 1 86 372 ASN B CA 1
ATOM 5834 C C . ASN B 1 372 ? 12.992 -30.406 -34.469 1 86 372 ASN B C 1
ATOM 5836 O O . ASN B 1 372 ? 12.656 -29.359 -33.906 1 86 372 ASN B O 1
ATOM 5840 N N . ILE B 1 373 ? 13.367 -31.578 -33.844 1 83.62 373 ILE B N 1
ATOM 5841 C CA . ILE B 1 373 ? 13.461 -31.641 -32.375 1 83.62 373 ILE B CA 1
ATOM 5842 C C . ILE B 1 373 ? 14.906 -31.391 -31.953 1 83.62 373 ILE B C 1
ATOM 5844 O O . ILE B 1 373 ? 15.82 -32.094 -32.375 1 83.62 373 ILE B O 1
ATOM 5848 N N . GLU B 1 374 ? 15.047 -30.484 -31.094 1 82.31 374 GLU B N 1
ATOM 5849 C CA . GLU B 1 374 ? 16.406 -30.125 -30.656 1 82.31 374 GLU B CA 1
ATOM 5850 C C . GLU B 1 374 ? 16.75 -30.828 -29.344 1 82.31 374 GLU B C 1
ATOM 5852 O O . GLU B 1 374 ? 17.922 -31.156 -29.094 1 82.31 374 GLU B O 1
ATOM 5857 N N . MET B 1 375 ? 15.828 -30.875 -28.438 1 79.25 375 MET B N 1
ATOM 5858 C CA . MET B 1 375 ? 15.992 -31.516 -27.141 1 79.25 375 MET B CA 1
ATOM 5859 C C . MET B 1 375 ? 14.75 -32.312 -26.766 1 79.25 375 MET B C 1
ATOM 5861 O O . MET B 1 375 ? 13.641 -31.969 -27.172 1 79.25 375 MET B O 1
ATOM 5865 N N . ILE B 1 376 ? 14.984 -33.375 -26.031 1 75.75 376 ILE B N 1
ATOM 5866 C CA . ILE B 1 376 ? 13.891 -34.188 -25.516 1 75.75 376 ILE B CA 1
ATOM 5867 C C . ILE B 1 376 ? 14.07 -34.406 -24.016 1 75.75 376 ILE B C 1
ATOM 5869 O O . ILE B 1 376 ? 15.18 -34.656 -23.547 1 75.75 376 ILE B O 1
ATOM 5873 N N . SER B 1 377 ? 13.008 -34.156 -23.297 1 75.31 377 SER B N 1
ATOM 5874 C CA . SER B 1 377 ? 12.961 -34.469 -21.875 1 75.31 377 SER B CA 1
ATOM 5875 C C . SER B 1 377 ? 11.68 -35.219 -21.516 1 75.31 377 SER B C 1
ATOM 5877 O O . SER B 1 377 ? 10.609 -34.906 -22.047 1 75.31 377 SER B O 1
ATOM 5879 N N . THR B 1 378 ? 11.859 -36.25 -20.656 1 71.62 378 THR B N 1
ATOM 5880 C CA . THR B 1 378 ? 10.695 -37.062 -20.328 1 71.62 378 THR B CA 1
ATOM 5881 C C . THR B 1 378 ? 10.578 -37.281 -18.828 1 71.62 378 THR B C 1
ATOM 5883 O O . THR B 1 378 ? 11.578 -37.25 -18.109 1 71.62 378 THR B O 1
ATOM 5886 N N . SER B 1 379 ? 9.344 -37.281 -18.375 1 71 379 SER B N 1
ATOM 5887 C CA . SER B 1 379 ? 8.977 -37.844 -17.078 1 71 379 SER B CA 1
ATOM 5888 C C . SER B 1 379 ? 7.961 -38.969 -17.25 1 71 379 SER B C 1
ATOM 5890 O O . SER B 1 379 ? 7.715 -39.438 -18.359 1 71 379 SER B O 1
ATOM 5892 N N . ALA B 1 380 ? 7.41 -39.375 -16.062 1 63.44 380 ALA B N 1
ATOM 5893 C CA . ALA B 1 380 ? 6.449 -40.5 -16.109 1 63.44 380 ALA B CA 1
ATOM 5894 C C . ALA B 1 380 ? 5.191 -40.094 -16.875 1 63.44 380 ALA B C 1
ATOM 5896 O O . ALA B 1 380 ? 4.574 -40.906 -17.547 1 63.44 380 ALA B O 1
ATOM 5897 N N . ILE B 1 381 ? 4.848 -38.844 -16.828 1 77.44 381 ILE B N 1
ATOM 5898 C CA . ILE B 1 381 ? 3.557 -38.5 -17.422 1 77.44 381 ILE B CA 1
ATOM 5899 C C . ILE B 1 381 ? 3.717 -37.25 -18.297 1 77.44 381 ILE B C 1
ATOM 5901 O O . ILE B 1 381 ? 2.75 -36.531 -18.547 1 77.44 381 ILE B O 1
ATOM 5905 N N . ARG B 1 382 ? 4.977 -36.969 -18.703 1 84.38 382 ARG B N 1
ATOM 5906 C CA . ARG B 1 382 ? 5.234 -35.812 -19.547 1 84.38 382 ARG B CA 1
ATOM 5907 C C . ARG B 1 382 ? 6.352 -36.094 -20.547 1 84.38 382 ARG B C 1
ATOM 5909 O O . ARG B 1 382 ? 7.344 -36.75 -20.203 1 84.38 382 ARG B O 1
ATOM 5916 N N . ILE B 1 383 ? 6.195 -35.625 -21.703 1 81.44 383 ILE B N 1
ATOM 5917 C CA . ILE B 1 383 ? 7.266 -35.594 -22.703 1 81.44 383 ILE B CA 1
ATOM 5918 C C . ILE B 1 383 ? 7.367 -34.156 -23.266 1 81.44 383 ILE B C 1
ATOM 5920 O O . ILE B 1 383 ? 6.363 -33.594 -23.703 1 81.44 383 ILE B O 1
ATOM 5924 N N . SER B 1 384 ? 8.57 -33.625 -23.234 1 88.88 384 SER B N 1
ATOM 5925 C CA . SER B 1 384 ? 8.805 -32.281 -23.719 1 88.88 384 SER B CA 1
ATOM 5926 C C . SER B 1 384 ? 9.828 -32.281 -24.844 1 88.88 384 SER B C 1
ATOM 5928 O O . SER B 1 384 ? 10.82 -33 -24.797 1 88.88 384 SER B O 1
ATOM 5930 N N . CYS B 1 385 ? 9.562 -31.484 -25.812 1 87 385 CYS B N 1
ATOM 5931 C CA . CYS B 1 385 ? 10.492 -31.25 -26.922 1 87 385 CYS B CA 1
ATOM 5932 C C . CYS B 1 385 ? 10.797 -29.766 -27.078 1 87 385 CYS B C 1
ATOM 5934 O O . CYS B 1 385 ? 9.906 -28.938 -26.938 1 87 385 CYS B O 1
ATOM 5936 N N . VAL B 1 386 ? 12.023 -29.516 -27.281 1 89.38 386 VAL B N 1
ATOM 5937 C CA . VAL B 1 386 ? 12.414 -28.156 -27.656 1 89.38 386 VAL B CA 1
ATOM 5938 C C . VAL B 1 386 ? 12.5 -28.047 -29.188 1 89.38 386 VAL B C 1
ATOM 5940 O O . VAL B 1 386 ? 13.109 -28.891 -29.844 1 89.38 386 VAL B O 1
ATOM 5943 N N . VAL B 1 387 ? 11.844 -27.047 -29.703 1 89.19 387 VAL B N 1
ATOM 5944 C CA . VAL B 1 387 ? 11.828 -26.766 -31.141 1 89.19 387 VAL B CA 1
ATOM 5945 C C . VAL B 1 387 ? 12.164 -25.281 -31.375 1 89.19 387 VAL B C 1
ATOM 5947 O O . VAL B 1 387 ? 12.383 -24.531 -30.422 1 89.19 387 VAL B O 1
ATOM 5950 N N . ARG B 1 388 ? 12.328 -24.969 -32.656 1 91.5 388 ARG B N 1
ATOM 5951 C CA . ARG B 1 388 ? 12.492 -23.547 -32.969 1 91.5 388 ARG B CA 1
ATOM 5952 C C . ARG B 1 388 ? 11.242 -22.766 -32.594 1 91.5 388 ARG B C 1
ATOM 5954 O O . ARG B 1 388 ? 10.125 -23.219 -32.812 1 91.5 388 ARG B O 1
ATOM 5961 N N . ALA B 1 389 ? 11.461 -21.594 -32.188 1 92.94 389 ALA B N 1
ATOM 5962 C CA . ALA B 1 389 ? 10.367 -20.75 -31.703 1 92.94 389 ALA B CA 1
ATOM 5963 C C . ALA B 1 389 ? 9.383 -20.453 -32.844 1 92.94 389 ALA B C 1
ATOM 5965 O O . ALA B 1 389 ? 8.172 -20.359 -32.594 1 92.94 389 ALA B O 1
ATOM 5966 N N . GLU B 1 390 ? 9.859 -20.328 -34.031 1 91.25 390 GLU B N 1
ATOM 5967 C CA . GLU B 1 390 ? 9.047 -19.938 -35.188 1 91.25 390 GLU B CA 1
ATOM 5968 C C . GLU B 1 390 ? 8.016 -21 -35.531 1 91.25 390 GLU B C 1
ATOM 5970 O O . GLU B 1 390 ? 6.977 -20.703 -36.125 1 91.25 390 GLU B O 1
ATOM 5975 N N . VAL B 1 391 ? 8.266 -22.234 -35.094 1 92.06 391 VAL B N 1
ATOM 5976 C CA . VAL B 1 391 ? 7.355 -23.312 -35.469 1 92.06 391 VAL B CA 1
ATOM 5977 C C . VAL B 1 391 ? 6.668 -23.875 -34.219 1 92.06 391 VAL B C 1
ATOM 5979 O O . VAL B 1 391 ? 6.023 -24.922 -34.281 1 92.06 391 VAL B O 1
ATOM 5982 N N . LEU B 1 392 ? 6.762 -23.266 -33.188 1 93.75 392 LEU B N 1
ATOM 5983 C CA . LEU B 1 392 ? 6.23 -23.766 -31.906 1 93.75 392 LEU B CA 1
ATOM 5984 C C . LEU B 1 392 ? 4.715 -23.922 -31.969 1 93.75 392 LEU B C 1
ATOM 5986 O O . LEU B 1 392 ? 4.168 -24.953 -31.578 1 93.75 392 LEU B O 1
ATOM 5990 N N . GLU B 1 393 ? 4.027 -22.969 -32.469 1 92.69 393 GLU B N 1
ATOM 5991 C CA . GLU B 1 393 ? 2.568 -23 -32.562 1 92.69 393 GLU B CA 1
ATOM 5992 C C . GLU B 1 393 ? 2.086 -24.078 -33.5 1 92.69 393 GLU B C 1
ATOM 5994 O O . GLU B 1 393 ? 1.076 -24.75 -33.25 1 92.69 393 GLU B O 1
ATOM 5999 N N . ASP B 1 394 ? 2.842 -24.203 -34.562 1 91.5 394 ASP B N 1
ATOM 6000 C CA . ASP B 1 394 ? 2.529 -25.281 -35.469 1 91.5 394 ASP B CA 1
ATOM 6001 C C . ASP B 1 394 ? 2.645 -26.641 -34.812 1 91.5 394 ASP B C 1
ATOM 6003 O O . ASP B 1 394 ? 1.823 -27.531 -35.031 1 91.5 394 ASP B O 1
ATOM 6007 N N . ALA B 1 395 ? 3.639 -26.766 -34.031 1 92.5 395 ALA B N 1
ATOM 6008 C CA . ALA B 1 395 ? 3.844 -28 -33.281 1 92.5 395 ALA B CA 1
ATOM 6009 C C . ALA B 1 395 ? 2.668 -28.297 -32.344 1 92.5 395 ALA B C 1
ATOM 6011 O O . ALA B 1 395 ? 2.162 -29.422 -32.312 1 92.5 395 ALA B O 1
ATOM 6012 N N . VAL B 1 396 ? 2.248 -27.344 -31.656 1 92.44 396 VAL B N 1
ATOM 6013 C CA . VAL B 1 396 ? 1.144 -27.484 -30.719 1 92.44 396 VAL B CA 1
ATOM 6014 C C . VAL B 1 396 ? -0.115 -27.922 -31.453 1 92.44 396 VAL B C 1
ATOM 6016 O O . VAL B 1 396 ? -0.8 -28.859 -31.016 1 92.44 396 VAL B O 1
ATOM 6019 N N . GLN B 1 397 ? -0.41 -27.281 -32.531 1 91.31 397 GLN B N 1
ATOM 6020 C CA . GLN B 1 397 ? -1.602 -27.578 -33.312 1 91.31 397 GLN B CA 1
ATOM 6021 C C . GLN B 1 397 ? -1.543 -29 -33.875 1 91.31 397 GLN B C 1
ATOM 6023 O O . GLN B 1 397 ? -2.523 -29.75 -33.812 1 91.31 397 GLN B O 1
ATOM 6028 N N . ALA B 1 398 ? -0.414 -29.328 -34.406 1 91 398 ALA B N 1
ATOM 6029 C CA . ALA B 1 398 ? -0.235 -30.641 -35 1 91 398 ALA B CA 1
ATOM 6030 C C . ALA B 1 398 ? -0.415 -31.734 -33.938 1 91 398 ALA B C 1
ATOM 6032 O O . ALA B 1 398 ? -1.085 -32.75 -34.188 1 91 398 ALA B O 1
ATOM 6033 N N . LEU B 1 399 ? 0.172 -31.547 -32.812 1 91.62 399 LEU B N 1
ATOM 6034 C CA . LEU B 1 399 ? 0.092 -32.562 -31.75 1 91.62 399 LEU B CA 1
ATOM 6035 C C . LEU B 1 399 ? -1.324 -32.625 -31.188 1 91.62 399 LEU B C 1
ATOM 6037 O O . LEU B 1 399 ? -1.801 -33.719 -30.859 1 91.62 399 LEU B O 1
ATOM 6041 N N . HIS B 1 400 ? -1.939 -31.516 -31.062 1 92.31 400 HIS B N 1
ATOM 6042 C CA . HIS B 1 400 ? -3.314 -31.5 -30.578 1 92.31 400 HIS B CA 1
ATOM 6043 C C . HIS B 1 400 ? -4.223 -32.344 -31.469 1 92.31 400 HIS B C 1
ATOM 6045 O O . HIS B 1 400 ? -5.066 -33.094 -30.969 1 92.31 400 HIS B O 1
ATOM 6051 N N . GLU B 1 401 ? -4.059 -32.156 -32.719 1 89.38 401 GLU B N 1
ATOM 6052 C CA . GLU B 1 401 ? -4.824 -32.938 -33.688 1 89.38 401 GLU B CA 1
ATOM 6053 C C . GLU B 1 401 ? -4.441 -34.406 -33.656 1 89.38 401 GLU B C 1
ATOM 6055 O O . GLU B 1 401 ? -5.312 -35.281 -33.625 1 89.38 401 GLU B O 1
ATOM 6060 N N . ALA B 1 402 ? -3.217 -34.688 -33.594 1 89.75 402 ALA B N 1
ATOM 6061 C CA . ALA B 1 402 ? -2.707 -36.031 -33.656 1 89.75 402 ALA B CA 1
ATOM 6062 C C . ALA B 1 402 ? -3.199 -36.844 -32.438 1 89.75 402 ALA B C 1
ATOM 6064 O O . ALA B 1 402 ? -3.443 -38.062 -32.562 1 89.75 402 ALA B O 1
ATOM 6065 N N . PHE B 1 403 ? -3.338 -36.219 -31.359 1 89.62 403 PHE B N 1
ATOM 6066 C CA . PHE B 1 403 ? -3.736 -36.938 -30.156 1 89.62 403 PHE B CA 1
ATOM 6067 C C . PHE B 1 403 ? -5.227 -36.75 -29.891 1 89.62 403 PHE B C 1
ATOM 6069 O O . PHE B 1 403 ? -5.711 -37.094 -28.812 1 89.62 403 PHE B O 1
ATOM 6076 N N . GLU B 1 404 ? -5.965 -36.188 -30.781 1 88.38 404 GLU B N 1
ATOM 6077 C CA . GLU B 1 404 ? -7.422 -36.094 -30.797 1 88.38 404 GLU B CA 1
ATOM 6078 C C . GLU B 1 404 ? -7.949 -35.406 -29.547 1 88.38 404 GLU B C 1
ATOM 6080 O O . GLU B 1 404 ? -8.883 -35.906 -28.906 1 88.38 404 GLU B O 1
ATOM 6085 N N . LEU B 1 405 ? -7.297 -34.375 -29.25 1 83.31 405 LEU B N 1
ATOM 6086 C CA . LEU B 1 405 ? -7.664 -33.688 -28.031 1 83.31 405 LEU B CA 1
ATOM 6087 C C . LEU B 1 405 ? -8.82 -32.719 -28.266 1 83.31 405 LEU B C 1
ATOM 6089 O O . LEU B 1 405 ? -9.297 -32.062 -27.328 1 83.31 405 LEU B O 1
ATOM 6093 N N . ASP B 1 406 ? -9.25 -32.594 -29.469 1 79 406 ASP B N 1
ATOM 6094 C CA . ASP B 1 406 ? -10.438 -31.828 -29.812 1 79 406 ASP B CA 1
ATOM 6095 C C . ASP B 1 406 ? -11.695 -32.688 -29.734 1 79 406 ASP B C 1
ATOM 6097 O O . ASP B 1 406 ? -12.812 -32.156 -29.828 1 79 406 ASP B O 1
ATOM 6101 N N . ARG B 1 407 ? -11.57 -33.969 -29.672 1 73.5 407 ARG B N 1
ATOM 6102 C CA . ARG B 1 407 ? -12.719 -34.875 -29.625 1 73.5 407 ARG B CA 1
ATOM 6103 C C . ARG B 1 407 ? -13.172 -35.094 -28.188 1 73.5 407 ARG B C 1
ATOM 6105 O O . ARG B 1 407 ? -12.359 -35.125 -27.266 1 73.5 407 ARG B O 1
ATOM 6112 N N . GLU B 1 408 ? -14.508 -34.875 -27.906 1 59.41 408 GLU B N 1
ATOM 6113 C CA . GLU B 1 408 ? -15.078 -35.062 -26.578 1 59.41 408 GLU B CA 1
ATOM 6114 C C . GLU B 1 408 ? -14.742 -36.469 -26.016 1 59.41 408 GLU B C 1
ATOM 6116 O O . GLU B 1 408 ? -14.773 -37.438 -26.75 1 59.41 408 GLU B O 1
ATOM 6121 N N . VAL B 1 409 ? -13.914 -36.531 -25.016 1 51.84 409 VAL B N 1
ATOM 6122 C CA . VAL B 1 409 ? -13.703 -37.812 -24.375 1 51.84 409 VAL B CA 1
ATOM 6123 C C . VAL B 1 409 ? -15.031 -38.344 -23.828 1 51.84 409 VAL B C 1
ATOM 6125 O O . VAL B 1 409 ? -15.797 -37.594 -23.219 1 51.84 409 VAL B O 1
ATOM 6128 N N . HIS B 1 410 ? -15.586 -39.188 -24.547 1 40.06 410 HIS B N 1
ATOM 6129 C CA . HIS B 1 410 ? -16.75 -39.875 -23.984 1 40.06 410 HIS B CA 1
ATOM 6130 C C . HIS B 1 410 ? -16.5 -40.281 -22.531 1 40.06 410 HIS B C 1
ATOM 6132 O O . HIS B 1 410 ? -15.586 -41.062 -22.25 1 40.06 410 HIS B O 1
ATOM 6138 N N . GLN B 1 411 ? -16.453 -39.344 -21.688 1 34.81 411 GLN B N 1
ATOM 6139 C CA . GLN B 1 411 ? -16.641 -39.844 -20.328 1 34.81 411 GLN B CA 1
ATOM 6140 C C . GLN B 1 411 ? -18.047 -40.438 -20.156 1 34.81 411 GLN B C 1
ATOM 6142 O O . GLN B 1 411 ? -19.016 -39.906 -20.672 1 34.81 411 GLN B O 1
#

Radius of gyration: 33.32 Å; Cα contacts (8 Å, |Δi|>4): 1982; chains: 2; bounding box: 75×99×72 Å

Organism: Acidimicrobium ferrooxidans (strain DSM 10331 / JCM 15462 / NBRC 103882 / ICP) (NCBI:txid525909)

Sequence (822 aa):
MPVALLVQKFGGTSVGDVDRIRGVADHVARTVHRGNKVVVVVSAMGKTTDDLIRLAHEATDGPAPAREMDMLLTAGERISAALVAMALSDLGVEAESFTGSQAGIITDTDHTRAKILEIRPHRLLEAIESHIVPVVAGFQGVSTERDVTTLGRGGSDTTAVALAARLDADVCEIYTDVSGVFTADPRVVPRARKIPRISFEEMLELAASGGRVLALRSVEAARNFRVPLHVRSSFTWEPGTWVVEEEPSMEQAVVSAIAHDASEVKVTVVGVPDHPGVAARLFRHVAEQGVNVDMIVQNVSLQGHTDISFTAPKADRARALEATRAAAAEVGAVDVILDEGIGRVSLVGAGMKTHPGVTARMFETLAEKGINIEMISTSAIRISCVVRAEVLEDAVQALHEAFELDREVHQMPVALLVQKFGGTSVGDVDRIRGVADHVARTVHRGNKVVVVVSAMGKTTDDLIRLAHEATDGPAPAREMDMLLTAGERISAALVAMALSDLGVEAESFTGSQAGIITDTDHTRAKILEIRPHRLLEAIESHIVPVVAGFQGVSTERDVTTLGRGGSDTTAVALAARLDADVCEIYTDVSGVFTADPRVVPRARKIPRISFEEMLELAASGGRVLALRSVEAARNFRVPLHVRSSFTWEPGTWVVEEEPSMEQAVVSAIAHDASEVKVTVVGVPDHPGVAARLFRHVAEQGVNVDMIVQNVSLQGHTDISFTAPKADRARALEATRAAAAEVGAVDVILDEGIGRVSLVGAGMKTHPGVTARMFETLAEKGINIEMISTSAIRISCVVRAEVLEDAVQALHEAFELDREVHQ